Protein 8J09 (pdb70)

Secondary structure (DSSP, 8-state):
---HHHHHHHHHHHHHH-SSS-HHHIIIIIHHHHHHHHHHHH-SSS-HHHHHHHHHTTPPPHHHHHHHHGGGGGGSPPSSHHHHHHHHHHHIIIIISSSS--THHHHHHHHHHHHHHHHHHHHHHHHHHHHTT-GGGGSSHHHHTHHHHHHHHHHHHHHT-----HHHHHHHHHHHHHHHHHHHHHT-----SHHHHHHHHTS-TTSTTSHHHHIIIIIHHHHTTTSHHHHHHHHHHHH--/-EE-GGGHHHHHHHHHHHHTSSSS--EEEEEETT-HHHHHHHHHHHHHHHHTT----EEEE-SHHHHHHHHHT--TT--EEEEESSSTTS-HHHHTT--TTTT----S---S-EEEEE--EESPPHHHHHS-SSEEEE--SHHHHH-HHHHHHHT---------THHHHHHHHHTSPPEE-S-HHHHHHHHHHHTT---HHHHHHHHHHHHTTTTTBHHHHHHHHHHHHHHHHH------TT-EEEEEEE--SSSSGGGSBHHHHHHT-HHHHHHH-TTSSHHHHHHHHHHHHTT--HHHHTSBTTTS-HHHHHHHHHHHHHHTGGGT-GGG--EEEEEEETTS--EEHHHHHHHHHHHHHH-----TTHHHHHHHHHHHHHHHHHHTTSTT-HHHHHHHHHHHHHHHHHHHHHHHHHHHTT--EE-SS-EEEEE---SSS-SS-SHHHHHHHHHHHHHH---TTTTTTS-EEEEEEETTTTEEEEEEE---B-TTS--SS----S---HHHHHHHHHTTS-EEEE---TT---EEEEGGGHHHHHHHHTTTT--

B-factor: mean 55.07, std 18.94, range [18.45, 137.25]

Organism: Saccharomyces cerevisiae (strain ATCC 204508 / S288c) (NCBI:txid559292)

Nearest PDB structures (foldseek):
  8j09-assembly1_A  TM=1.004E+00  e=6.142E-32  Saccharomyces cerevisiae S288C
  3wi3-assembly1_A  TM=9.826E-01  e=5.678E-25  Saccharomyces cerevisiae S288C
  3wi3-assembly2_B  TM=9.799E-01  e=1.754E-23  Saccharomyces cerevisiae S288C
  3wi3-assembly3_C  TM=9.870E-01  e=1.780E-22  Saccharomyces cerevisiae S288C
  8j09-assembly1_B  TM=1.002E+00  e=3.483E-104  Saccharomyces cerevisiae S288C

Foldseek 3Di:
DPDLLVQLVLLLLCQLLVLPDFCQCCQVPVLVVSLVVLCVVPHVPPSLVVSLVSLVVVQAFPVRLCVCLPPLCVLPADDDPSNRVSSVVSCCVQVNPQPPDDPCSSVLLSLLSSLSVLLVNLVSLLVSCLSVVVLVCLQPVVVVCVVVVVVVVVVVVVVVDPCPCSVVRSVVSLVVNVVSQVVLVVVPPVVPSVSVVSSVLCPPLVHCNHLNNVLVPRCCVRRCVRRVSVSVSSCCSNVDD/DEDELVCPLVVVVVCVVLQPPDLDGQAEEEFQQAALLSLLLVVLVVVVCVVPVRDYYYHYAFALVRVLVVLVPDDLSHQEYEYGADDQLDQCCVSNVHDQVVQQPPPDGGGSHAYEYLHQKDDGDCCLVPNDDRRYYYDPCCCVPPCPLLNVLVVVPDDDPDDDVSVVVVVVRSLAFMDGQEGSLCSSVSNCVVVVNDDPLSLLSSQLRLLSCQAFPVVRSVVCVVVSVVVLVVPDPPADLQDKHKDKFWDFQFQPCLQFFQLNSQLLRLLLLQLQVNLDPNSVVVVCVLCVVLVHHPVLRRDGNVPRDVVCVVCVQVSCVPRVVVSPRVRRGDIFMWIDRGPDDIDTSNLQNQLLNLLQQPVPVVLPCVVVVVVVSNNVSSVLSSVCSDPVPVVSSVVSSVSSVVLSVLLSVQLSVQVVVVQWDADDAAIEHEAEQRPTDHLCPRVVSVQVSQLSNLRNDHQDQVGSLHKYWYWGADVVVQKIKIWIGGRGDHNSDDDPPDDRPPSSLLLVLLQVLVVVFPFSAARRRHSRIITMGHNVRVVVSVVSSSCGPPD

Structure (mmCIF, N/CA/C/O backbone):
data_8J09
#
_entry.id   8J09
#
_cell.length_a   70.771
_cell.length_b   107.569
_cell.length_c   128.283
_cell.angle_alpha   90.000
_cell.angle_beta   90.000
_cell.angle_gamma   90.000
#
_symmetry.space_group_name_H-M   'P 21 21 21'
#
loop_
_entity.id
_entity.type
_entity.pdbx_description
1 polymer 'DNA replication regulator SLD3'
2 polymer 'Cell division control protein 45'
3 water water
#
loop_
_atom_site.group_PDB
_atom_site.id
_atom_site.type_symbol
_atom_site.label_atom_id
_atom_site.label_alt_id
_atom_site.label_comp_id
_atom_site.label_asym_id
_atom_site.label_entity_id
_atom_site.label_seq_id
_atom_site.pdbx_PDB_ins_code
_atom_site.Cartn_x
_atom_site.Cartn_y
_atom_site.Cartn_z
_atom_site.occupancy
_atom_site.B_iso_or_equiv
_atom_site.auth_seq_id
_atom_site.auth_comp_id
_atom_site.auth_asym_id
_atom_site.auth_atom_id
_atom_site.pdbx_PDB_model_num
ATOM 1 N N . TYR A 1 1 ? -14.52745 48.05325 52.78144 1.000 99.41861 154 TYR A N 1
ATOM 2 C CA . TYR A 1 1 ? -15.16912 46.76572 53.02252 1.000 105.79490 154 TYR A CA 1
ATOM 3 C C . TYR A 1 1 ? -14.58125 46.08032 54.25167 1.000 112.70828 154 TYR A C 1
ATOM 4 O O . TYR A 1 1 ? -15.21744 45.21676 54.85680 1.000 109.98290 154 TYR A O 1
ATOM 13 N N . SER A 1 2 ? -13.35837 46.47169 54.61021 1.000 112.52685 155 SER A N 1
ATOM 14 C CA . SER A 1 2 ? -12.66924 45.91292 55.76745 1.000 111.39205 155 SER A CA 1
ATOM 15 C C . SER A 1 2 ? -13.45264 46.18235 57.04522 1.000 107.85193 155 SER A C 1
ATOM 16 O O . SER A 1 2 ? -14.16857 45.30830 57.54635 1.000 96.98463 155 SER A O 1
ATOM 19 N N . ASP A 1 3 ? -13.31373 47.39432 57.57241 1.000 103.37911 156 ASP A N 1
ATOM 20 C CA . ASP A 1 3 ? -14.03242 47.88197 58.73562 1.000 91.13346 156 ASP A CA 1
ATOM 21 C C . ASP A 1 3 ? -14.98796 48.97740 58.29462 1.000 89.13000 156 ASP A C 1
ATOM 22 O O . ASP A 1 3 ? -14.56434 49.90053 57.58494 1.000 90.24938 156 ASP A O 1
ATOM 27 N N . PRO A 1 4 ? -16.27372 48.90012 58.65748 1.000 87.03446 157 PRO A N 1
ATOM 28 C CA . PRO A 1 4 ? -17.20395 49.99263 58.32085 1.000 84.84500 157 PRO A CA 1
ATOM 29 C C . PRO A 1 4 ? -16.68590 51.36490 58.70686 1.000 82.10815 157 PRO A C 1
ATOM 30 O O . PRO A 1 4 ? -17.03044 52.35687 58.05131 1.000 75.79379 157 PRO A O 1
ATOM 34 N N . LYS A 1 5 ? -15.87187 51.45112 59.76212 1.000 79.80542 158 LYS A N 1
ATOM 35 C CA . LYS A 1 5 ? -15.19468 52.70315 60.07820 1.000 76.70827 158 LYS A CA 1
ATOM 36 C C . LYS A 1 5 ? -14.32782 53.15404 58.90999 1.000 65.42531 158 LYS A C 1
ATOM 37 O O . LYS A 1 5 ? -14.43487 54.29330 58.44295 1.000 71.67286 158 LYS A O 1
ATOM 43 N N . GLU A 1 6 ? -13.45375 52.27090 58.42785 1.000 70.62973 159 GLU A N 1
ATOM 44 C CA . GLU A 1 6 ? -12.58493 52.61778 57.31245 1.000 77.95413 159 GLU A CA 1
ATOM 45 C C . GLU A 1 6 ? -13.29924 52.53011 55.97087 1.000 68.36481 159 GLU A C 1
ATOM 46 O O . GLU A 1 6 ? -12.79420 53.06713 54.97851 1.000 66.08386 159 GLU A O 1
ATOM 52 N N . TYR A 1 7 ? -14.46024 51.87338 55.91987 1.000 60.58560 160 TYR A N 1
ATOM 53 C CA . TYR A 1 7 ? -15.25748 51.87674 54.69826 1.000 65.28096 160 TYR A CA 1
ATOM 54 C C . TYR A 1 7 ? -15.84996 53.25587 54.44057 1.000 61.19705 160 TYR A C 1
ATOM 55 O O . TYR A 1 7 ? -15.72131 53.80330 53.33891 1.000 53.67738 160 TYR A O 1
ATOM 64 N N . ILE A 1 8 ? -16.51131 53.83157 55.44821 1.000 59.30045 161 ILE A N 1
ATOM 65 C CA . ILE A 1 8 ? -17.10071 55.15535 55.27999 1.000 58.89050 161 ILE A CA 1
ATOM 66 C C . ILE A 1 8 ? -16.01164 56.21195 55.14560 1.000 55.12205 161 ILE A C 1
ATOM 67 O O . ILE A 1 8 ? -16.21411 57.24098 54.48928 1.000 49.19703 161 ILE A O 1
ATOM 72 N N . GLU A 1 9 ? -14.84070 55.97974 55.74573 1.000 49.20368 162 GLU A N 1
ATOM 73 C CA . GLU A 1 9 ? -13.70314 56.85787 55.49101 1.000 52.87942 162 GLU A CA 1
ATOM 74 C C . GLU A 1 9 ? -13.27744 56.78013 54.03234 1.000 51.90875 162 GLU A C 1
ATOM 75 O O . GLU A 1 9 ? -12.97407 57.80384 53.40914 1.000 48.76368 162 GLU A O 1
ATOM 81 N N . SER A 1 10 ? -13.25955 55.57248 53.46743 1.000 53.53698 163 SER A N 1
ATOM 82 C CA . SER A 1 10 ? -12.96940 55.43483 52.04670 1.000 52.96729 163 SER A CA 1
ATOM 83 C C . SER A 1 10 ? -14.03095 56.12719 51.19901 1.000 50.77948 163 SER A C 1
ATOM 84 O O . SER A 1 10 ? -13.70690 56.80111 50.21494 1.000 43.46431 163 SER A O 1
ATOM 87 N N . LYS A 1 11 ? -15.30508 55.99203 51.57545 1.000 55.71050 164 LYS A N 1
ATOM 88 C CA . LYS A 1 11 ? -16.38101 56.50728 50.73454 1.000 56.62469 164 LYS A CA 1
ATOM 89 C C . LYS A 1 11 ? -16.61342 58.00016 50.92632 1.000 46.90467 164 LYS A C 1
ATOM 90 O O . LYS A 1 11 ? -17.07428 58.66862 49.99499 1.000 45.48341 164 LYS A O 1
ATOM 96 N N . TYR A 1 12 ? -16.31232 58.54009 52.10929 1.000 45.00491 165 TYR A N 1
ATOM 97 C CA . TYR A 1 12 ? -16.42657 59.98174 52.30894 1.000 41.55018 165 TYR A CA 1
ATOM 98 C C . TYR A 1 12 ? -15.40617 60.72561 51.45688 1.000 44.77395 165 TYR A C 1
ATOM 99 O O . TYR A 1 12 ? -15.76110 61.59607 50.65284 1.000 41.93636 165 TYR A O 1
ATOM 108 N N . TYR A 1 13 ? -14.12427 60.39301 51.62233 1.000 46.17958 166 TYR A N 1
ATOM 109 C CA . TYR A 1 13 ? -13.08070 61.07435 50.86882 1.000 39.77180 166 TYR A CA 1
ATOM 110 C C . TYR A 1 13 ? -13.13158 60.74066 49.38584 1.000 43.25234 166 TYR A C 1
ATOM 111 O O . TYR A 1 13 ? -12.62845 61.52183 48.57149 1.000 42.72655 166 TYR A O 1
ATOM 120 N N . ASP A 1 14 ? -13.73182 59.60712 49.01728 1.000 47.11935 167 ASP A N 1
ATOM 121 C CA . ASP A 1 14 ? -14.04303 59.36924 47.61287 1.000 50.55193 167 ASP A CA 1
ATOM 122 C C . ASP A 1 14 ? -15.08581 60.36105 47.11563 1.000 45.95319 167 ASP A C 1
ATOM 123 O O . ASP A 1 14 ? -14.96386 60.89851 46.00957 1.000 47.44206 167 ASP A O 1
ATOM 128 N N . ALA A 1 15 ? -16.11550 60.62183 47.92449 1.000 45.66924 168 ALA A N 1
ATOM 129 C CA . ALA A 1 15 ? -17.13537 61.58762 47.53427 1.000 42.31786 168 ALA A CA 1
ATOM 130 C C . ALA A 1 15 ? -16.58966 63.00870 47.52302 1.000 50.34327 168 ALA A C 1
ATOM 131 O O . ALA A 1 15 ? -17.05026 63.84213 46.73420 1.000 43.58948 168 ALA A O 1
ATOM 133 N N . LEU A 1 16 ? -15.61146 63.30383 48.38048 1.000 43.37292 169 LEU A N 1
ATOM 134 C CA . LEU A 1 16 ? -15.08200 64.66103 48.45546 1.000 40.29707 169 LEU A CA 1
ATOM 135 C C . LEU A 1 16 ? -14.16577 64.96511 47.27582 1.000 43.50859 169 LEU A C 1
ATOM 136 O O . LEU A 1 16 ? -14.32342 65.99067 46.60354 1.000 36.12700 169 LEU A O 1
ATOM 141 N N . PHE A 1 17 ? -13.20699 64.08035 47.00170 1.000 48.59336 170 PHE A N 1
ATOM 142 C CA . PHE A 1 17 ? -12.14948 64.39055 46.04738 1.000 49.75407 170 PHE A CA 1
ATOM 143 C C . PHE A 1 17 ? -12.50173 64.03171 44.60951 1.000 51.83243 170 PHE A C 1
ATOM 144 O O . PHE A 1 17 ? -11.99071 64.67205 43.68233 1.000 48.28323 170 PHE A O 1
ATOM 152 N N . SER A 1 18 ? -13.35283 63.02985 44.39221 1.000 48.15246 171 SER A N 1
ATOM 153 C CA . SER A 1 18 ? -13.80744 62.69555 43.04152 1.000 53.34395 171 SER A CA 1
ATOM 154 C C . SER A 1 18 ? -14.86602 63.71510 42.64016 1.000 54.00021 171 SER A C 1
ATOM 155 O O . SER A 1 18 ? -16.05371 63.56674 42.93385 1.000 57.08644 171 SER A O 1
ATOM 158 N N . ILE A 1 19 ? -14.42039 64.76687 41.94898 1.000 56.90859 172 ILE A N 1
ATOM 159 C CA . ILE A 1 19 ? -15.29185 65.90225 41.66107 1.000 59.51502 172 ILE A CA 1
ATOM 160 C C . ILE A 1 19 ? -16.36656 65.53339 40.64667 1.000 55.66689 172 ILE A C 1
ATOM 161 O O . ILE A 1 19 ? -17.47941 66.07227 40.68836 1.000 56.77442 172 ILE A O 1
ATOM 166 N N . HIS A 1 20 ? -16.06478 64.61400 39.72861 1.000 64.13523 173 HIS A N 1
ATOM 167 C CA . HIS A 1 20 ? -17.01616 64.28132 38.67262 1.000 69.25523 173 HIS A CA 1
ATOM 168 C C . HIS A 1 20 ? -18.21721 63.51641 39.21878 1.000 61.26632 173 HIS A C 1
ATOM 169 O O . HIS A 1 20 ? -19.35314 63.74684 38.78714 1.000 65.17984 173 HIS A O 1
ATOM 176 N N . THR A 1 21 ? -17.99020 62.60979 40.16526 1.000 59.80952 174 THR A N 1
ATOM 177 C CA . THR A 1 21 ? -19.07652 61.79028 40.68331 1.000 64.77236 174 THR A CA 1
ATOM 178 C C . THR A 1 21 ? -20.06066 62.64991 41.47491 1.000 61.13786 174 THR A C 1
ATOM 179 O O . THR A 1 21 ? -19.64626 63.50454 42.26471 1.000 59.86028 174 THR A O 1
ATOM 183 N N . PRO A 1 22 ? -21.36204 62.44670 41.29079 1.000 58.96943 175 PRO A N 1
ATOM 184 C CA . PRO A 1 22 ? -22.34677 63.26012 42.00695 1.000 56.30994 175 PRO A CA 1
ATOM 185 C C . PRO A 1 22 ? -22.47768 62.84362 43.46236 1.000 54.35266 175 PRO A C 1
ATOM 186 O O . PRO A 1 22 ? -22.29704 61.67890 43.82556 1.000 51.39537 175 PRO A O 1
ATOM 190 N N . LEU A 1 23 ? -22.80131 63.82927 44.30263 1.000 53.21716 176 LEU A N 1
ATOM 191 C CA . LEU A 1 23 ? -23.00389 63.56178 45.72093 1.000 46.87623 176 LEU A CA 1
ATOM 192 C C . LEU A 1 23 ? -24.23055 62.69718 45.97441 1.000 52.42372 176 LEU A C 1
ATOM 193 O O . LEU A 1 23 ? -24.35534 62.12589 47.06327 1.000 51.98054 176 LEU A O 1
ATOM 198 N N . ALA A 1 24 ? -25.13726 62.59251 44.99840 1.000 50.12337 177 ALA A N 1
ATOM 199 C CA . ALA A 1 24 ? -26.26868 61.68268 45.13574 1.000 48.37833 177 ALA A CA 1
ATOM 200 C C . ALA A 1 24 ? -25.80608 60.23939 45.27378 1.000 59.88977 177 ALA A C 1
ATOM 201 O O . ALA A 1 24 ? -26.48333 59.42997 45.91753 1.000 58.62330 177 ALA A O 1
ATOM 203 N N . TYR A 1 25 ? -24.65762 59.90085 44.68065 1.000 64.21398 178 TYR A N 1
ATOM 204 C CA . TYR A 1 25 ? -24.10713 58.55874 44.83681 1.000 58.93051 178 TYR A CA 1
ATOM 205 C C . TYR A 1 25 ? -23.75719 58.27459 46.29155 1.000 58.23515 178 TYR A C 1
ATOM 206 O O . TYR A 1 25 ? -23.96648 57.15897 46.78261 1.000 59.70609 178 TYR A O 1
ATOM 215 N N . PHE A 1 26 ? -23.22119 59.27261 46.99729 1.000 53.76624 179 PHE A N 1
ATOM 216 C CA . PHE A 1 26 ? -22.87394 59.07895 48.40106 1.000 53.95618 179 PHE A CA 1
ATOM 217 C C . PHE A 1 26 ? -24.11830 58.85593 49.25062 1.000 52.35743 179 PHE A C 1
ATOM 218 O O . PHE A 1 26 ? -24.08853 58.08862 50.21954 1.000 52.32638 179 PHE A O 1
ATOM 226 N N . VAL A 1 27 ? -25.22277 59.51321 48.90077 1.000 49.66993 180 VAL A N 1
ATOM 227 C CA . VAL A 1 27 ? -26.45430 59.36232 49.66676 1.000 45.50833 180 VAL A CA 1
ATOM 228 C C . VAL A 1 27 ? -27.17148 58.07369 49.28816 1.000 51.24336 180 VAL A C 1
ATOM 229 O O . VAL A 1 27 ? -27.61178 57.31159 50.15641 1.000 53.72271 180 VAL A O 1
ATOM 233 N N . LYS A 1 28 ? -27.29119 57.80609 47.98556 1.000 59.75973 181 LYS A N 1
ATOM 234 C CA . LYS A 1 28 ? -28.13715 56.70778 47.53063 1.000 64.22422 181 LYS A CA 1
ATOM 235 C C . LYS A 1 28 ? -27.49671 55.34459 47.76752 1.000 58.67931 181 LYS A C 1
ATOM 236 O O . LYS A 1 28 ? -28.21351 54.34960 47.91989 1.000 53.99363 181 LYS A O 1
ATOM 242 N N . SER A 1 29 ? -26.16606 55.27027 47.81128 1.000 60.03159 182 SER A N 1
ATOM 243 C CA . SER A 1 29 ? -25.50047 53.97316 47.86065 1.000 56.79796 182 SER A CA 1
ATOM 244 C C . SER A 1 29 ? -24.54066 53.85577 49.03770 1.000 59.07842 182 SER A C 1
ATOM 245 O O . SER A 1 29 ? -24.54695 52.84505 49.74803 1.000 57.69462 182 SER A O 1
ATOM 248 N N . ASN A 1 30 ? -23.70642 54.87587 49.24808 1.000 57.17643 183 ASN A N 1
ATOM 249 C CA . ASN A 1 30 ? -22.69373 54.79468 50.29630 1.000 53.35771 183 ASN A CA 1
ATOM 250 C C . ASN A 1 30 ? -23.33145 54.78827 51.67989 1.000 48.45791 183 ASN A C 1
ATOM 251 O O . ASN A 1 30 ? -23.07787 53.88614 52.48677 1.000 48.33368 183 ASN A O 1
ATOM 256 N N . LEU A 1 31 ? -24.16759 55.78766 51.97182 1.000 56.07557 184 LEU A N 1
ATOM 257 C CA . LEU A 1 31 ? -24.78524 55.86818 53.29141 1.000 58.75096 184 LEU A CA 1
ATOM 258 C C . LEU A 1 31 ? -25.79053 54.74623 53.51446 1.000 55.34603 184 LEU A C 1
ATOM 259 O O . LEU A 1 31 ? -26.00983 54.33163 54.65878 1.000 44.76143 184 LEU A O 1
ATOM 264 N N . VAL A 1 32 ? -26.40726 54.24462 52.44277 1.000 61.82750 185 VAL A N 1
ATOM 265 C CA . VAL A 1 32 ? -27.35858 53.14694 52.58139 1.000 59.55767 185 VAL A CA 1
ATOM 266 C C . VAL A 1 32 ? -26.63311 51.85293 52.92720 1.000 56.57994 185 VAL A C 1
ATOM 267 O O . VAL A 1 32 ? -27.07270 51.09275 53.79897 1.000 47.59844 185 VAL A O 1
ATOM 271 N N . ARG A 1 33 ? -25.51055 51.58286 52.25476 1.000 60.94810 186 ARG A N 1
ATOM 272 C CA . ARG A 1 33 ? -24.73276 50.38712 52.56375 1.000 56.89897 186 ARG A CA 1
ATOM 273 C C . ARG A 1 33 ? -24.19183 50.43646 53.98701 1.000 60.51189 186 ARG A C 1
ATOM 274 O O . ARG A 1 33 ? -24.10040 49.40349 54.66096 1.000 68.24784 186 ARG A O 1
ATOM 282 N N . LEU A 1 34 ? -23.82937 51.63037 54.46277 1.000 52.41755 187 LEU A N 1
ATOM 283 C CA . LEU A 1 34 ? -23.37498 51.76637 55.84244 1.000 55.23622 187 LEU A CA 1
ATOM 284 C C . LEU A 1 34 ? -24.51357 51.51529 56.82358 1.000 64.00849 187 LEU A C 1
ATOM 285 O O . LEU A 1 34 ? -24.32401 50.84151 57.84318 1.000 57.65895 187 LEU A O 1
ATOM 290 N N . LYS A 1 35 ? -25.70434 52.04833 56.53341 1.000 64.32993 188 LYS A N 1
ATOM 291 C CA . LYS A 1 35 ? -26.85688 51.78546 57.38864 1.000 57.63087 188 LYS A CA 1
ATOM 292 C C . LYS A 1 35 ? -27.25253 50.31495 57.35494 1.000 68.99669 188 LYS A C 1
ATOM 293 O O . LYS A 1 35 ? -27.69289 49.76957 58.37364 1.000 70.55644 188 LYS A O 1
ATOM 299 N N . ASN A 1 36 ? -27.10788 49.66048 56.19918 1.000 69.84066 189 ASN A N 1
ATOM 300 C CA . ASN A 1 36 ? -27.33639 48.22150 56.13236 1.000 71.03053 189 ASN A CA 1
ATOM 301 C C . ASN A 1 36 ? -26.30383 47.46149 56.94783 1.000 72.59354 189 ASN A C 1
ATOM 302 O O . ASN A 1 36 ? -26.59901 46.38416 57.47689 1.000 82.86879 189 ASN A O 1
ATOM 307 N N . THR A 1 37 ? -25.09647 48.01247 57.06341 1.000 68.81339 190 THR A N 1
ATOM 308 C CA . THR A 1 37 ? -24.00213 47.32019 57.73117 1.000 78.11310 190 THR A CA 1
ATOM 309 C C . THR A 1 37 ? -24.15379 47.36069 59.24708 1.000 78.72150 190 THR A C 1
ATOM 310 O O . THR A 1 37 ? -24.05648 46.32281 59.91126 1.000 80.98498 190 THR A O 1
ATOM 314 N N . CYS A 1 38 ? -24.38963 48.55043 59.81235 1.000 85.61220 191 CYS A N 1
ATOM 315 C CA . CYS A 1 38 ? -24.65348 48.64825 61.24562 1.000 90.21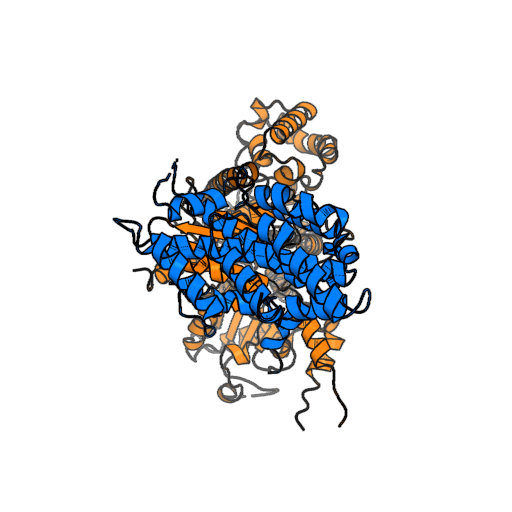467 191 CYS A CA 1
ATOM 316 C C . CYS A 1 38 ? -25.89483 47.85832 61.63409 1.000 88.38826 191 CYS A C 1
ATOM 317 O O . CYS A 1 38 ? -26.02310 47.42228 62.78401 1.000 85.19316 191 CYS A O 1
ATOM 320 N N . ARG A 1 39 ? -26.81528 47.66968 60.68809 1.000 86.76762 192 ARG A N 1
ATOM 321 C CA . ARG A 1 39 ? -27.99120 46.84287 60.92947 1.000 86.96659 192 ARG A CA 1
ATOM 322 C C . ARG A 1 39 ? -27.59627 45.41227 61.27571 1.000 92.07412 192 ARG A C 1
ATOM 323 O O . ARG A 1 39 ? -28.10268 44.82968 62.24204 1.000 92.76300 192 ARG A O 1
ATOM 331 N N . THR A 1 40 ? -26.68980 44.82836 60.48944 1.000 88.61579 193 THR A N 1
ATOM 332 C CA . THR A 1 40 ? -26.28071 43.44703 60.72127 1.000 86.21407 193 THR A CA 1
ATOM 333 C C . THR A 1 40 ? -25.53022 43.30649 62.04038 1.000 89.94925 193 THR A C 1
ATOM 334 O O . THR A 1 40 ? -25.85522 42.44244 62.86309 1.000 89.74360 193 THR A O 1
ATOM 338 N N . LYS A 1 41 ? -24.52782 44.15758 62.26387 1.000 86.65921 194 LYS A N 1
ATOM 339 C CA . LYS A 1 41 ? -23.63962 44.00588 63.40946 1.000 89.95199 194 LYS A CA 1
ATOM 340 C C . LYS A 1 41 ? -24.27670 44.40516 64.73148 1.000 88.44488 194 LYS A C 1
ATOM 341 O O . LYS A 1 41 ? -23.71490 44.08333 65.78395 1.000 98.63381 194 LYS A O 1
ATOM 347 N N . TYR A 1 42 ? -25.41946 45.09319 64.71437 1.000 82.18182 195 TYR A N 1
ATOM 348 C CA . TYR A 1 42 ? -26.02718 45.58280 65.94515 1.000 84.50424 195 TYR A CA 1
ATOM 349 C C . TYR A 1 42 ? -27.49984 45.20919 66.07267 1.000 89.64527 195 TYR A C 1
ATOM 350 O O . TYR A 1 42 ? -28.15127 45.63528 67.03426 1.000 92.18759 195 TYR A O 1
ATOM 359 N N . GLY A 1 43 ? -28.04080 44.43035 65.14000 1.000 91.90322 196 GLY A N 1
ATOM 360 C CA . GLY A 1 43 ? -29.42452 44.01355 65.19788 1.000 101.23657 196 GLY A CA 1
ATOM 361 C C . GLY A 1 43 ? -30.36413 44.98280 64.50231 1.000 97.90142 196 GLY A C 1
ATOM 362 O O . GLY A 1 43 ? -29.98167 46.05727 64.03228 1.000 97.65842 196 GLY A O 1
ATOM 363 N N . SER A 1 44 ? -31.63725 44.58061 64.44613 1.000 101.69186 197 SER A N 1
ATOM 364 C CA . SER A 1 44 ? -32.64439 45.38849 63.76482 1.000 102.46127 197 SER A CA 1
ATOM 365 C C . SER A 1 44 ? -32.91322 46.69708 64.49602 1.000 105.92780 197 SER A C 1
ATOM 366 O O . SER A 1 44 ? -33.33088 47.67849 63.87172 1.000 103.19611 197 SER A O 1
ATOM 369 N N . ASP A 1 45 ? -32.70216 46.72690 65.80697 1.000 103.19678 198 ASP A N 1
ATOM 370 C CA . ASP A 1 45 ? -32.81949 47.93594 66.60520 1.000 101.05651 198 ASP A CA 1
ATOM 371 C C . ASP A 1 45 ? -31.50034 48.18497 67.32266 1.000 104.92686 198 ASP A C 1
ATOM 372 O O . ASP A 1 45 ? -30.62043 47.32094 67.36963 1.000 103.99909 198 ASP A O 1
ATOM 377 N N . SER A 1 46 ? -31.37224 49.38863 67.88286 1.000 105.30070 199 SER A N 1
ATOM 378 C CA . SER A 1 46 ? -30.14134 49.82983 68.54136 1.000 101.29870 199 SER A CA 1
ATOM 379 C C . SER A 1 46 ? -28.94261 49.76413 67.59705 1.000 101.67606 199 SER A C 1
ATOM 380 O O . SER A 1 46 ? -27.81253 49.51176 68.02205 1.000 99.46937 199 SER A O 1
ATOM 383 N N . TYR A 1 47 ? -29.18942 49.96889 66.30111 1.000 95.94920 200 TYR A N 1
ATOM 384 C CA . TYR A 1 47 ? -28.12957 50.16872 65.32528 1.000 79.12747 200 TYR A CA 1
ATOM 385 C C . TYR A 1 47 ? -28.02951 51.60956 64.85461 1.000 77.55304 200 TYR A C 1
ATOM 386 O O . TYR A 1 47 ? -26.96808 52.01099 64.36737 1.000 76.69665 200 TYR A O 1
ATOM 395 N N . LYS A 1 48 ? -29.10827 52.38846 64.98080 1.000 76.44746 201 LYS A N 1
ATOM 396 C CA . LYS A 1 48 ? -29.01999 53.82403 64.74173 1.000 75.24728 201 LYS A CA 1
ATOM 397 C C . LYS A 1 48 ? -28.05579 54.48339 65.71596 1.000 70.64256 201 LYS A C 1
ATOM 398 O O . LYS A 1 48 ? -27.40975 55.48016 65.37228 1.000 68.80841 201 LYS A O 1
ATOM 404 N N . ILE A 1 49 ? -27.94918 53.94367 66.93415 1.000 71.13033 202 ILE A N 1
ATOM 405 C CA . ILE A 1 49 ? -26.98719 54.46193 67.90127 1.000 70.57089 202 ILE A CA 1
ATOM 406 C C . ILE A 1 49 ? -25.56629 54.29752 67.38069 1.000 65.67965 202 ILE A C 1
ATOM 407 O O . ILE A 1 49 ? -24.69935 55.13970 67.64293 1.000 62.82841 202 ILE A O 1
ATOM 412 N N . ALA A 1 50 ? -25.30751 53.23195 66.62090 1.000 59.11589 203 ALA A N 1
ATOM 413 C CA . ALA A 1 50 ? -23.99419 53.00645 66.03255 1.000 67.03328 203 ALA A CA 1
ATOM 414 C C . ALA A 1 50 ? -23.85363 53.64453 64.65970 1.000 64.52116 203 ALA A C 1
ATOM 415 O O . ALA A 1 50 ? -22.75027 54.06194 64.28891 1.000 70.10557 203 ALA A O 1
ATOM 417 N N . TYR A 1 51 ? -24.94709 53.72649 63.89798 1.000 61.59161 204 TYR A N 1
ATOM 418 C CA . TYR A 1 51 ? -24.89309 54.37264 62.59153 1.000 57.84244 204 TYR A CA 1
ATOM 419 C C . TYR A 1 51 ? -24.66262 55.87207 62.72966 1.000 59.64063 204 TYR A C 1
ATOM 420 O O . TYR A 1 51 ? -23.87906 56.45709 61.97308 1.000 56.58606 204 TYR A O 1
ATOM 429 N N . GLN A 1 52 ? -25.33044 56.51162 63.69307 1.000 53.32444 205 GLN A N 1
ATOM 430 C CA . GLN A 1 52 ? -25.09488 57.93319 63.92185 1.000 63.72785 205 GLN A CA 1
ATOM 431 C C . GLN A 1 52 ? -23.74321 58.16658 64.58236 1.000 63.72167 205 GLN A C 1
ATOM 432 O O . GLN A 1 52 ? -23.06212 59.15361 64.28059 1.000 66.11872 205 GLN A O 1
ATOM 438 N N . ALA A 1 53 ? -23.33858 57.27074 65.48739 1.000 60.45173 206 ALA A N 1
ATOM 439 C CA . ALA A 1 53 ? -22.04820 57.42677 66.14838 1.000 60.41473 206 ALA A CA 1
ATOM 440 C C . ALA A 1 53 ? -20.90549 57.43534 65.14484 1.000 56.70379 206 ALA A C 1
ATOM 441 O O . ALA A 1 53 ? -19.88851 58.09530 65.37406 1.000 54.30409 206 ALA A O 1
ATOM 443 N N . MET A 1 54 ? -21.06025 56.72968 64.02271 1.000 52.73474 207 MET A N 1
ATOM 444 C CA . MET A 1 54 ? -20.01086 56.70348 63.01082 1.000 59.93641 207 MET A CA 1
ATOM 445 C C . MET A 1 54 ? -20.06629 57.93245 62.11381 1.000 50.86579 207 MET A C 1
ATOM 446 O O . MET A 1 54 ? -19.02170 58.48820 61.75648 1.000 52.35833 207 MET A O 1
ATOM 451 N N . LEU A 1 55 ? -21.27249 58.36256 61.73333 1.000 60.90517 208 LEU A N 1
ATOM 452 C CA . LEU A 1 55 ? -21.40776 59.60128 60.97354 1.000 63.67804 208 LEU A CA 1
ATOM 453 C C . LEU A 1 55 ? -20.93097 60.79264 61.78944 1.000 47.27944 208 LEU A C 1
ATOM 454 O O . LEU A 1 55 ? -20.31569 61.72054 61.25115 1.000 40.46440 208 LEU A O 1
ATOM 459 N N . GLN A 1 56 ? -21.21217 60.78055 63.09452 1.000 54.33349 209 GLN A N 1
ATOM 460 C CA . GLN A 1 56 ? -20.76624 61.85216 63.97641 1.000 49.51222 209 GLN A CA 1
ATOM 461 C C . GLN A 1 56 ? -19.25330 62.02937 63.93095 1.000 57.08352 209 GLN A C 1
ATOM 462 O O . GLN A 1 56 ? -18.75594 63.15455 64.04287 1.000 54.08431 209 GLN A O 1
ATOM 468 N N . LYS A 1 57 ? -18.50478 60.94041 63.75135 1.000 54.61053 210 LYS A N 1
ATOM 469 C CA . LYS A 1 57 ? -17.05036 61.02603 63.70101 1.000 51.70758 210 LYS A CA 1
ATOM 470 C C . LYS A 1 57 ? -16.53056 61.64308 62.40847 1.000 47.88745 210 LYS A C 1
ATOM 471 O O . LYS A 1 57 ? -15.34243 61.97867 62.33697 1.000 50.38765 210 LYS A O 1
ATOM 477 N N . PHE A 1 58 ? -17.37300 61.78672 61.38697 1.000 39.99682 211 PHE A N 1
ATOM 478 C CA . PHE A 1 58 ? -16.99268 62.49609 60.17499 1.000 39.83851 211 PHE A CA 1
ATOM 479 C C . PHE A 1 58 ? -17.63393 63.86909 60.08346 1.000 47.74079 211 PHE A C 1
ATOM 480 O O . PHE A 1 58 ? -17.28876 64.64005 59.18151 1.000 40.19257 211 PHE A O 1
ATOM 488 N N . LEU A 1 59 ? -18.54655 64.18703 60.99699 1.000 39.47978 212 LEU A N 1
ATOM 489 C CA . LEU A 1 59 ? -19.14467 65.51076 61.04439 1.000 40.51245 212 LEU A CA 1
ATOM 490 C C . LEU A 1 59 ? -18.10705 66.53459 61.48466 1.000 40.86735 212 LEU A C 1
ATOM 491 O O . LEU A 1 59 ? -17.42813 66.35075 62.49996 1.000 40.85205 212 LEU A O 1
ATOM 496 N N . LEU A 1 60 ? -17.97880 67.60906 60.71400 1.000 38.37211 213 LEU A N 1
ATOM 497 C CA . LEU A 1 60 ? -17.03186 68.67556 61.00515 1.000 31.62495 213 LEU A CA 1
ATOM 498 C C . LEU A 1 60 ? -17.77006 69.85548 61.61851 1.000 33.39209 213 LEU A C 1
ATOM 499 O O . LEU A 1 60 ? -18.78422 70.30847 61.07664 1.000 40.29319 213 LEU A O 1
ATOM 504 N N . SER A 1 61 ? -17.26897 70.34178 62.74930 1.000 35.78640 214 SER A N 1
ATOM 505 C CA . SER A 1 61 ? -17.76774 71.59544 63.28519 1.000 32.50517 214 SER A CA 1
ATOM 506 C C . SER A 1 61 ? -17.37477 72.73954 62.35679 1.000 34.78820 214 SER A C 1
ATOM 507 O O . SER A 1 61 ? -16.40135 72.65417 61.60243 1.000 38.28031 214 SER A O 1
ATOM 510 N N . ILE A 1 62 ? -18.15369 73.82257 62.41126 1.000 34.52285 215 ILE A N 1
ATOM 511 C CA . ILE A 1 62 ? -17.89548 74.95095 61.52120 1.000 29.80278 215 ILE A CA 1
ATOM 512 C C . ILE A 1 62 ? -16.51918 75.54643 61.79024 1.000 35.09379 215 ILE A C 1
ATOM 513 O O . ILE A 1 62 ? -15.87519 76.07942 60.87775 1.000 28.00528 215 ILE A O 1
ATOM 518 N N . VAL A 1 63 ? -16.03424 75.44655 63.03044 1.000 34.54952 216 VAL A N 1
ATOM 519 C CA . VAL A 1 63 ? -14.67562 75.88270 63.33303 1.000 34.76029 216 VAL A CA 1
ATOM 520 C C . VAL A 1 63 ? -13.66375 74.93651 62.70052 1.000 42.44623 216 VAL A C 1
ATOM 521 O O . VAL A 1 63 ? -12.67113 75.37404 62.10463 1.000 36.29274 216 VAL A O 1
ATOM 525 N N . GLN A 1 64 ? -13.90116 73.62579 62.81550 1.000 34.66088 217 GLN A N 1
ATOM 526 C CA . GLN A 1 64 ? -13.00401 72.64873 62.20587 1.000 33.05228 217 GLN A CA 1
ATOM 527 C C . GLN A 1 64 ? -12.96399 72.80467 60.69187 1.000 30.36564 217 GLN A C 1
ATOM 528 O O . GLN A 1 64 ? -11.91009 72.62932 60.06972 1.000 30.28302 217 GLN A O 1
ATOM 534 N N . PHE A 1 65 ? -14.10500 73.13456 60.08233 1.000 34.71218 218 PHE A N 1
ATOM 535 C CA . PHE A 1 65 ? -14.16349 73.25518 58.62948 1.000 32.34020 218 PHE A CA 1
ATOM 536 C C . PHE A 1 65 ? -13.28318 74.39547 58.13184 1.000 32.59232 218 PHE A C 1
ATOM 537 O O . PHE A 1 65 ? -12.63477 74.27600 57.08523 1.000 32.60706 218 PHE A O 1
ATOM 545 N N . LYS A 1 66 ? -13.24147 75.50764 58.87055 1.000 24.28675 219 LYS A N 1
ATOM 546 C CA . LYS A 1 66 ? -12.45665 76.65752 58.43031 1.000 28.89715 219 LYS A CA 1
ATOM 547 C C . LYS A 1 66 ? -10.96129 76.38928 58.56420 1.000 31.43153 219 LYS A C 1
ATOM 548 O O . LYS A 1 66 ? -10.18591 76.67387 57.64412 1.000 27.84638 219 LYS A O 1
ATOM 554 N N . ASP A 1 67 ? -10.53533 75.84288 59.70732 1.000 25.83553 220 ASP A N 1
ATOM 555 C CA . ASP A 1 67 ? -9.13356 75.46615 59.86570 1.000 30.98024 220 ASP A CA 1
ATOM 556 C C . ASP A 1 67 ? -8.71937 74.42335 58.83598 1.000 38.72266 220 ASP A C 1
ATOM 557 O O . ASP A 1 67 ? -7.53777 74.32954 58.48230 1.000 40.45684 220 ASP A O 1
ATOM 562 N N . ARG A 1 68 ? -9.68024 73.64300 58.33942 1.000 35.70656 221 ARG A N 1
ATOM 563 C CA . ARG A 1 68 ? -9.40302 72.59204 57.36931 1.000 25.74592 221 ARG A CA 1
ATOM 564 C C . ARG A 1 68 ? -9.22331 73.14166 55.95872 1.000 30.26684 221 ARG A C 1
ATOM 565 O O . ARG A 1 68 ? -8.48135 72.55706 55.16119 1.000 33.83637 221 ARG A O 1
ATOM 573 N N . HIS A 1 69 ? -9.87485 74.26009 55.63490 1.000 27.75254 222 HIS A N 1
ATOM 574 C CA . HIS A 1 69 ? -9.80970 74.83253 54.29791 1.000 27.46076 222 HIS A CA 1
ATOM 575 C C . HIS A 1 69 ? -8.98907 76.11219 54.21439 1.000 34.11436 222 HIS A C 1
ATOM 576 O O . HIS A 1 69 ? -8.72215 76.58014 53.10147 1.000 36.27626 222 HIS A O 1
ATOM 583 N N . ASP A 1 70 ? -8.58855 76.68950 55.34603 1.000 34.61638 223 ASP A N 1
ATOM 584 C CA . ASP A 1 70 ? -7.75504 77.88383 55.32230 1.000 32.81377 223 ASP A CA 1
ATOM 585 C C . ASP A 1 70 ? -6.41184 77.58913 54.66857 1.000 34.28470 223 ASP A C 1
ATOM 586 O O . ASP A 1 70 ? -5.83445 76.51478 54.85490 1.000 42.11471 223 ASP A O 1
ATOM 591 N N . ASN A 1 71 ? -5.91837 78.55694 53.89475 1.000 34.74535 224 ASN A N 1
ATOM 592 C CA . ASN A 1 71 ? -4.55787 78.53032 53.35699 1.000 41.23869 224 ASN A CA 1
ATOM 593 C C . ASN A 1 71 ? -4.28874 77.27607 52.52973 1.000 47.49840 224 ASN A C 1
ATOM 594 O O . ASN A 1 71 ? -3.15992 76.77674 52.49229 1.000 40.06817 224 ASN A O 1
ATOM 599 N N . ARG A 1 72 ? -5.32882 76.75819 51.87200 1.000 41.62542 225 ARG A N 1
ATOM 600 C CA . ARG A 1 72 ? -5.21852 75.59998 50.98391 1.000 34.68760 225 ARG A CA 1
ATOM 601 C C . ARG A 1 72 ? -4.64728 74.37972 51.70085 1.000 35.10172 225 ARG A C 1
ATOM 602 O O . ARG A 1 72 ? -3.98911 73.53741 51.08574 1.000 43.10881 225 ARG A O 1
ATOM 610 N N . LEU A 1 73 ? -4.90371 74.26987 53.00737 1.000 37.09693 226 LEU A N 1
ATOM 611 C CA . LEU A 1 73 ? -4.39218 73.14205 53.77857 1.000 35.67829 226 LEU A CA 1
ATOM 612 C C . LEU A 1 73 ? -5.06328 71.82688 53.40753 1.000 35.46697 226 LEU A C 1
ATOM 613 O O . LEU A 1 73 ? -4.54204 70.76293 53.75702 1.000 38.86999 226 LEU A O 1
ATOM 618 N N . LEU A 1 74 ? -6.20771 71.87130 52.71993 1.000 41.07773 227 LEU A N 1
ATOM 619 C CA . LEU A 1 74 ? -6.85282 70.63468 52.29197 1.000 38.53031 227 LEU A CA 1
ATOM 620 C C . LEU A 1 74 ? -5.98302 69.86757 51.30537 1.000 44.36254 227 LEU A C 1
ATOM 621 O O . LEU A 1 74 ? -6.06267 68.63551 51.23389 1.000 40.05069 227 LEU A O 1
ATOM 626 N N . LEU A 1 75 ? -5.14617 70.57294 50.54316 1.000 41.50376 228 LEU A N 1
ATOM 627 C CA . LEU A 1 75 ? -4.20721 69.92427 49.63854 1.000 43.19740 228 LEU A CA 1
ATOM 628 C C . LEU A 1 75 ? -2.97182 69.39193 50.35226 1.000 42.02625 228 LEU A C 1
ATOM 629 O O . LEU A 1 75 ? -2.15761 68.71141 49.71939 1.000 53.25650 228 LEU A O 1
ATOM 634 N N . GLU A 1 76 ? -2.81334 69.68352 51.64020 1.000 40.56416 229 GLU A N 1
ATOM 635 C CA . GLU A 1 76 ? -1.70443 69.16423 52.42132 1.000 41.19958 229 GLU A CA 1
ATOM 636 C C . GLU A 1 76 ? -2.02123 67.75320 52.91392 1.000 47.92999 229 GLU A C 1
ATOM 637 O O . GLU A 1 76 ? -3.18976 67.38016 53.04297 1.000 44.89075 229 GLU A O 1
ATOM 643 N N . PRO A 1 77 ? -0.99410 66.94610 53.19250 1.000 51.46441 230 PRO A N 1
ATOM 644 C CA . PRO A 1 77 ? -1.22391 65.51343 53.42803 1.000 48.76020 230 PRO A CA 1
ATOM 645 C C . PRO A 1 77 ? -2.11760 65.24075 54.63048 1.000 47.05915 230 PRO A C 1
ATOM 646 O O . PRO A 1 77 ? -2.02308 65.90059 55.66814 1.000 33.12443 230 PRO A O 1
ATOM 650 N N . PHE A 1 78 ? -2.98914 64.24691 54.47415 1.000 44.57061 231 PHE A N 1
ATOM 651 C CA . PHE A 1 78 ? -3.79424 63.72384 55.56710 1.000 45.01285 231 PHE A CA 1
ATOM 652 C C . PHE A 1 78 ? -3.03020 62.62287 56.29430 1.000 43.16505 231 PHE A C 1
ATOM 653 O O . PHE A 1 78 ? -2.14697 61.97500 55.72661 1.000 48.64693 231 PHE A O 1
ATOM 661 N N . SER A 1 79 ? -3.38681 62.40992 57.56250 1.000 37.73643 232 SER A N 1
ATOM 662 C CA . SER A 1 79 ? -2.66814 61.43665 58.37937 1.000 41.32480 232 SER A CA 1
ATOM 663 C C . SER A 1 79 ? -2.93310 60.01184 57.90565 1.000 49.58133 232 SER A C 1
ATOM 664 O O . SER A 1 79 ? -1.99417 59.23711 57.68139 1.000 63.73756 232 SER A O 1
ATOM 667 N N . SER A 1 80 ? -4.20165 59.65421 57.73524 1.000 43.98625 233 SER A N 1
ATOM 668 C CA . SER A 1 80 ? -4.55244 58.29355 57.32770 1.000 49.87396 233 SER A CA 1
ATOM 669 C C . SER A 1 80 ? -4.19854 58.06588 55.86236 1.000 46.81816 233 SER A C 1
ATOM 670 O O . SER A 1 80 ? -4.55913 58.88762 55.00911 1.000 46.55859 233 SER A O 1
ATOM 673 N N . PRO A 1 81 ? -3.52308 56.96369 55.52663 1.000 49.82736 234 PRO A N 1
ATOM 674 C CA . PRO A 1 81 ? -3.23982 56.68742 54.10919 1.000 52.37993 234 PRO A CA 1
ATOM 675 C C . PRO A 1 81 ? -4.49317 56.56655 53.25914 1.000 50.77347 234 PRO A C 1
ATOM 676 O O . PRO A 1 81 ? -4.44231 56.85336 52.05589 1.000 44.55652 234 PRO A O 1
ATOM 680 N N . ILE A 1 82 ? -5.62264 56.16712 53.85090 1.000 48.14886 235 ILE A N 1
ATOM 681 C CA . ILE A 1 82 ? -6.86437 56.05288 53.08796 1.000 46.10688 235 ILE A CA 1
ATOM 682 C C . ILE A 1 82 ? -7.28314 57.41529 52.55213 1.000 48.12863 235 ILE A C 1
ATOM 683 O O . ILE A 1 82 ? -7.48204 57.59362 51.34493 1.000 51.35517 235 ILE A O 1
ATOM 688 N N . ALA A 1 83 ? -7.41096 58.40113 53.44313 1.000 46.49625 236 ALA A N 1
ATOM 689 C CA . ALA A 1 83 ? -7.83458 59.73087 53.01724 1.000 46.64193 236 ALA A CA 1
ATOM 690 C C . ALA A 1 83 ? -6.76491 60.41325 52.17348 1.000 42.70633 236 ALA A C 1
ATOM 691 O O . ALA A 1 83 ? -7.08533 61.11599 51.20817 1.000 43.13040 236 ALA A O 1
ATOM 693 N N . ASP A 1 84 ? -5.48911 60.21063 52.51499 1.000 44.95946 237 ASP A N 1
ATOM 694 C CA . ASP A 1 84 ? -4.41372 60.90789 51.81712 1.000 44.16864 237 ASP A CA 1
ATOM 695 C C . ASP A 1 84 ? -4.30662 60.47975 50.35899 1.000 38.22072 237 ASP A C 1
ATOM 696 O O . ASP A 1 84 ? -3.91062 61.28451 49.50645 1.000 44.92629 237 ASP A O 1
ATOM 701 N N . GLU A 1 85 ? -4.65265 59.22777 50.05234 1.000 46.18833 238 GLU A N 1
ATOM 702 C CA . GLU A 1 85 ? -4.54173 58.74142 48.68007 1.000 50.21665 238 GLU A CA 1
ATOM 703 C C . GLU A 1 85 ? -5.53663 59.44468 47.76575 1.000 46.14348 238 GLU A C 1
ATOM 704 O O . GLU A 1 85 ? -5.19249 59.84405 46.64636 1.000 38.72692 238 GLU A O 1
ATOM 710 N N . LYS A 1 86 ? -6.77967 59.60285 48.22807 1.000 44.99981 239 LYS A N 1
ATOM 711 C CA . LYS A 1 86 ? -7.77033 60.33800 47.44964 1.000 52.22387 239 LYS A CA 1
ATOM 712 C C . LYS A 1 86 ? -7.34356 61.78325 47.22914 1.000 44.24849 239 LYS A C 1
ATOM 713 O O . LYS A 1 86 ? -7.66651 62.37653 46.19227 1.000 42.07807 239 LYS A O 1
ATOM 719 N N . ARG A 1 87 ? -6.62365 62.36636 48.18957 1.000 34.38843 240 ARG A N 1
ATOM 720 C CA . ARG A 1 87 ? -6.09330 63.71220 48.00227 1.000 41.55315 240 ARG A CA 1
ATOM 721 C C . ARG A 1 87 ? -5.06006 63.74201 46.88315 1.000 46.94870 240 ARG A C 1
ATOM 722 O O . ARG A 1 87 ? -5.08853 64.62846 46.02148 1.000 42.38327 240 ARG A O 1
ATOM 730 N N . LYS A 1 88 ? -4.13920 62.77417 46.87830 1.000 50.15098 241 LYS A N 1
ATOM 731 C CA . LYS A 1 88 ? -3.07760 62.76858 45.87664 1.000 52.71340 241 LYS A CA 1
ATOM 732 C C . LYS A 1 88 ? -3.62662 62.48884 44.48248 1.000 48.26681 241 LYS A C 1
ATOM 733 O O . LYS A 1 88 ? -3.19474 63.11182 43.50514 1.000 44.97242 241 LYS A O 1
ATOM 739 N N . ASN A 1 89 ? -4.58312 61.56209 44.37029 1.000 45.64001 242 ASN A N 1
ATOM 740 C CA . ASN A 1 89 ? -5.10652 61.19579 43.05705 1.000 50.35395 242 ASN A CA 1
ATOM 741 C C . ASN A 1 89 ? -5.84819 62.35781 42.40781 1.000 50.78644 242 ASN A C 1
ATOM 742 O O . ASN A 1 89 ? -5.71885 62.58490 41.19839 1.000 48.12160 242 ASN A O 1
ATOM 747 N N . CYS A 1 90 ? -6.63745 63.09747 43.19141 1.000 50.98707 243 CYS A N 1
ATOM 748 C CA . CYS A 1 90 ? -7.29986 64.28587 42.66249 1.000 47.33778 243 CYS A CA 1
ATOM 749 C C . CYS A 1 90 ? -6.28302 65.34507 42.26189 1.000 46.43218 243 CYS A C 1
ATOM 750 O O . CYS A 1 90 ? -6.48069 66.06389 41.27487 1.000 54.66121 243 CYS A O 1
ATOM 753 N N . LEU A 1 91 ? -5.18974 65.45780 43.01837 1.000 48.66943 244 LEU A N 1
ATOM 754 C CA . LEU A 1 91 ? -4.10581 66.34066 42.60699 1.000 62.00478 244 LEU A CA 1
ATOM 755 C C . LEU A 1 91 ? -3.51354 65.89117 41.27597 1.000 65.08477 244 LEU A C 1
ATOM 756 O O . LEU A 1 91 ? -3.27832 66.71180 40.38162 1.000 59.98688 244 LEU A O 1
ATOM 761 N N . THR A 1 92 ? -3.28648 64.58571 41.11496 1.000 55.46502 245 THR A N 1
ATOM 762 C CA . THR A 1 92 ? -2.75563 64.08955 39.84958 1.000 58.05848 245 THR A CA 1
ATOM 763 C C . THR A 1 92 ? -3.67730 64.42384 38.68228 1.000 68.24453 245 THR A C 1
ATOM 764 O O . THR A 1 92 ? -3.20010 64.69111 37.57536 1.000 73.90814 245 THR A O 1
ATOM 768 N N . LYS A 1 93 ? -4.98944 64.45302 38.91431 1.000 63.61048 246 LYS A N 1
ATOM 769 C CA . LYS A 1 93 ? -5.95458 64.63613 37.83623 1.000 59.32257 246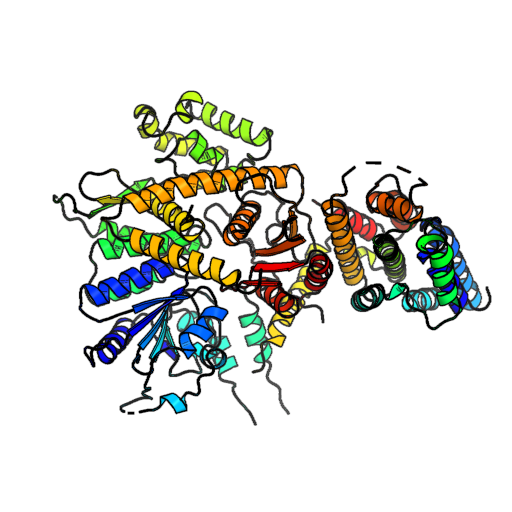 LYS A CA 1
ATOM 770 C C . LYS A 1 93 ? -6.21812 66.10293 37.50753 1.000 66.62808 246 LYS A C 1
ATOM 771 O O . LYS A 1 93 ? -6.40403 66.44652 36.33456 1.000 67.73665 246 LYS A O 1
ATOM 777 N N . PHE A 1 94 ? -6.23115 66.98232 38.50988 1.000 67.34293 247 PHE A N 1
ATOM 778 C CA . PHE A 1 94 ? -6.66853 68.35900 38.30775 1.000 68.52540 247 PHE A CA 1
ATOM 779 C C . PHE A 1 94 ? -5.54857 69.39116 38.31321 1.000 68.31537 247 PHE A C 1
ATOM 780 O O . PHE A 1 94 ? -5.65474 70.38528 37.59452 1.000 71.07417 247 PHE A O 1
ATOM 788 N N . VAL A 1 95 ? -4.48768 69.20808 39.09755 1.000 63.99343 248 VAL A N 1
ATOM 789 C CA . VAL A 1 95 ? -3.41268 70.19256 39.14565 1.000 67.06653 248 VAL A CA 1
ATOM 790 C C . VAL A 1 95 ? -2.14809 69.73453 38.41723 1.000 68.66073 248 VAL A C 1
ATOM 791 O O . VAL A 1 95 ? -1.38350 70.59026 37.94293 1.000 79.94878 248 VAL A O 1
ATOM 795 N N . ILE A 1 96 ? -1.93136 68.43249 38.25393 1.000 69.32667 249 ILE A N 1
ATOM 796 C CA . ILE A 1 96 ? -0.69024 67.91290 37.69855 1.000 73.83468 249 ILE A CA 1
ATOM 797 C C . ILE A 1 96 ? -0.84996 67.46648 36.24772 1.000 79.92920 249 ILE A C 1
ATOM 798 O O . ILE A 1 96 ? 0.05627 67.66941 35.43590 1.000 79.54367 249 ILE A O 1
ATOM 803 N N . GLN A 1 97 ? -1.98584 66.86092 35.89238 1.000 80.88246 250 GLN A N 1
ATOM 804 C CA . GLN A 1 97 ? -2.21557 66.39818 34.52646 1.000 81.94844 250 GLN A CA 1
ATOM 805 C C . GLN A 1 97 ? -3.08506 67.36077 33.72192 1.000 86.21320 250 GLN A C 1
ATOM 806 O O . GLN A 1 97 ? -3.76339 66.94771 32.77426 1.000 92.36693 250 GLN A O 1
ATOM 812 N N . ASP A 1 98 ? -3.07577 68.63941 34.08758 1.000 88.24250 251 ASP A N 1
ATOM 813 C CA . ASP A 1 98 ? -3.69672 69.70690 33.31351 1.000 95.18230 251 ASP A CA 1
ATOM 814 C C . ASP A 1 98 ? -2.58082 70.63529 32.85962 1.000 101.87882 251 ASP A C 1
ATOM 815 O O . ASP A 1 98 ? -1.91042 71.24864 33.69469 1.000 95.01015 251 ASP A O 1
ATOM 820 N N . GLU A 1 99 ? -2.36540 70.72590 31.55080 1.000 108.60298 252 GLU A N 1
ATOM 821 C CA . GLU A 1 99 ? -1.18429 71.42060 31.05998 1.000 112.24143 252 GLU A CA 1
ATOM 822 C C . GLU A 1 99 ? -1.45478 72.90932 30.85682 1.000 113.55324 252 GLU A C 1
ATOM 823 O O . GLU A 1 99 ? -2.59118 73.34442 30.65038 1.000 109.54064 252 GLU A O 1
ATOM 829 N N . ASN A 1 100 ? -0.36874 73.67628 30.87698 1.000 117.56373 253 ASN A N 1
ATOM 830 C CA . ASN A 1 100 ? -0.38389 75.12687 31.04781 1.000 118.04019 253 ASN A CA 1
ATOM 831 C C . ASN A 1 100 ? -1.40467 75.53235 32.10547 1.000 113.61045 253 ASN A C 1
ATOM 832 O O . ASN A 1 100 ? -2.38510 76.23338 31.84980 1.000 110.09401 253 ASN A O 1
ATOM 837 N N . LYS A 1 101 ? -1.15258 75.03182 33.31260 1.000 107.69841 254 LYS A N 1
ATOM 838 C CA . LYS A 1 101 ? -1.81437 75.53104 34.50423 1.000 93.45286 254 LYS A CA 1
ATOM 839 C C . LYS A 1 101 ? -1.61918 77.03630 34.60002 1.000 95.56527 254 LYS A C 1
ATOM 840 O O . LYS A 1 101 ? -0.62547 77.58676 34.12032 1.000 101.24373 254 LYS A O 1
ATOM 846 N N . ASN A 1 102 ? -2.58659 77.70900 35.20439 1.000 90.12154 255 ASN A N 1
ATOM 847 C CA . ASN A 1 102 ? -2.36366 79.04499 35.73038 1.000 96.58459 255 ASN A CA 1
ATOM 848 C C . ASN A 1 102 ? -2.23430 78.95731 37.24574 1.000 92.88018 255 ASN A C 1
ATOM 849 O O . ASN A 1 102 ? -2.50356 77.92010 37.85708 1.000 91.36838 255 ASN A O 1
ATOM 854 N N . SER A 1 103 ? -1.79617 80.05907 37.85476 1.000 87.58928 256 SER A N 1
ATOM 855 C CA . SER A 1 103 ? -1.77797 80.11182 39.31080 1.000 87.68975 256 SER A CA 1
ATOM 856 C C . SER A 1 103 ? -3.18386 80.06182 39.89206 1.000 86.12794 256 SER A C 1
ATOM 857 O O . SER A 1 103 ? -3.34837 79.71466 41.06573 1.000 82.99424 256 SER A O 1
ATOM 860 N N . SER A 1 104 ? -4.19875 80.38221 39.08873 1.000 88.69023 257 SER A N 1
ATOM 861 C CA . SER A 1 104 ? -5.58777 80.26136 39.50840 1.000 84.44531 257 SER A CA 1
ATOM 862 C C . SER A 1 104 ? -6.03146 78.81305 39.67366 1.000 76.60809 257 SER A C 1
ATOM 863 O O . SER A 1 104 ? -7.07983 78.57308 40.28135 1.000 72.84386 257 SER A O 1
ATOM 866 N N . THR A 1 105 ? -5.26111 77.84954 39.16111 1.000 75.36212 258 THR A N 1
ATOM 867 C CA . THR A 1 105 ? -5.69603 76.45546 39.17932 1.000 66.81567 258 THR A CA 1
ATOM 868 C C . THR A 1 105 ? -5.79498 75.92241 40.60399 1.000 65.22444 258 THR A C 1
ATOM 869 O O . THR A 1 105 ? -6.79812 75.30172 40.97515 1.000 64.43134 258 THR A O 1
ATOM 873 N N . ILE A 1 106 ? -4.76196 76.15347 41.41780 1.000 68.06662 259 ILE A N 1
ATOM 874 C CA . ILE A 1 106 ? -4.78871 75.68413 42.80108 1.000 56.17265 259 ILE A CA 1
ATOM 875 C C . ILE A 1 106 ? -5.92839 76.34522 43.56507 1.000 48.51721 259 ILE A C 1
ATOM 876 O O . ILE A 1 106 ? -6.66702 75.68380 44.30587 1.000 29.92008 259 ILE A O 1
ATOM 881 N N . ALA A 1 107 ? -6.09278 77.65891 43.39348 1.000 55.80065 260 ALA A N 1
ATOM 882 C CA . ALA A 1 107 ? -7.19695 78.35608 44.04302 1.000 50.32874 260 ALA A CA 1
ATOM 883 C C . ALA A 1 107 ? -8.54137 77.82256 43.56503 1.000 47.84751 260 ALA A C 1
ATOM 884 O O . ALA A 1 107 ? -9.46636 77.64206 44.36558 1.000 44.95203 260 ALA A O 1
ATOM 886 N N . ASP A 1 108 ? -8.66594 77.55464 42.26249 1.000 51.56403 261 ASP A N 1
ATOM 887 C CA . ASP A 1 108 ? -9.91688 77.01899 41.73641 1.000 53.39431 261 ASP A CA 1
ATOM 888 C C . ASP A 1 108 ? -10.19343 75.61479 42.25823 1.000 48.15306 261 ASP A C 1
ATOM 889 O O . ASP A 1 108 ? -11.35670 75.25023 42.46192 1.000 45.08095 261 ASP A O 1
ATOM 894 N N . LEU A 1 109 ? -9.14721 74.81568 42.47965 1.000 45.35158 262 LEU A N 1
ATOM 895 C CA . LEU A 1 109 ? -9.34891 73.46423 42.99018 1.000 39.10129 262 LEU A CA 1
ATOM 896 C C . LEU A 1 109 ? -9.83192 73.47756 44.43519 1.000 44.91447 262 LEU A C 1
ATOM 897 O O . LEU A 1 109 ? -10.61384 72.60507 44.83501 1.000 40.99787 262 LEU A O 1
ATOM 902 N N . CYS A 1 110 ? -9.39253 74.46166 45.22501 1.000 42.31058 263 CYS A N 1
ATOM 903 C CA . CYS A 1 110 ? -9.78530 74.52736 46.62910 1.000 42.17348 263 CYS A CA 1
ATOM 904 C C . CYS A 1 110 ? -11.20716 75.04514 46.79758 1.000 40.24841 263 CYS A C 1
ATOM 905 O O . CYS A 1 110 ? -11.97007 74.50507 47.60548 1.000 37.92645 263 CYS A O 1
ATOM 908 N N . VAL A 1 111 ? -11.58014 76.09013 46.05355 1.000 35.06379 264 VAL A N 1
ATOM 909 C CA . VAL A 1 111 ? -12.93709 76.61708 46.16050 1.000 41.06359 264 VAL A CA 1
ATOM 910 C C . VAL A 1 111 ? -13.95034 75.58963 45.66796 1.000 45.11676 264 VAL A C 1
ATOM 911 O O . VAL A 1 111 ? -15.08052 75.52905 46.16984 1.000 41.84853 264 VAL A O 1
ATOM 915 N N . VAL A 1 112 ? -13.56636 74.75744 44.69816 1.000 43.88213 265 VAL A N 1
ATOM 916 C CA . VAL A 1 112 ? -14.43491 73.66608 44.26820 1.000 36.67995 265 VAL A CA 1
ATOM 917 C C . VAL A 1 112 ? -14.58982 72.64465 45.38703 1.000 37.96094 265 VAL A C 1
ATOM 918 O O . VAL A 1 112 ? -15.70368 72.21866 45.71411 1.000 46.06074 265 VAL A O 1
ATOM 922 N N . LEU A 1 113 ? -13.47258 72.24209 45.99547 1.000 39.41895 266 LEU A N 1
ATOM 923 C CA . LEU A 1 113 ? -13.53265 71.27724 47.08668 1.000 40.21642 266 LEU A CA 1
ATOM 924 C C . LEU A 1 113 ? -14.20767 71.86430 48.32028 1.000 36.93740 266 LEU A C 1
ATOM 925 O O . LEU A 1 113 ? -14.88098 71.13727 49.06077 1.000 35.28352 266 LEU A O 1
ATOM 930 N N . LYS A 1 114 ? -14.04822 73.16956 48.55343 1.000 33.44588 267 LYS A N 1
ATOM 931 C CA . LYS A 1 114 ? -14.67814 73.79939 49.70969 1.000 30.82515 267 LYS A CA 1
ATOM 932 C C . LYS A 1 114 ? -16.19357 73.83240 49.55678 1.000 37.10680 267 LYS A C 1
ATOM 933 O O . LYS A 1 114 ? -16.92951 73.45320 50.47595 1.000 30.49529 267 LYS A O 1
ATOM 939 N N . SER A 1 115 ? -16.67928 74.28461 48.39765 1.000 36.52328 268 SER A N 1
ATOM 940 C CA . SER A 1 115 ? -18.11823 74.30387 48.16089 1.000 28.67914 268 SER A CA 1
ATOM 941 C C . SER A 1 115 ? -18.69666 72.89658 48.13024 1.000 34.04706 268 SER A C 1
ATOM 942 O O . SER A 1 115 ? -19.86351 72.69707 48.48733 1.000 31.88113 268 SER A O 1
ATOM 945 N N . ARG A 1 116 ? -17.89917 71.90939 47.71538 1.000 30.20519 269 ARG A N 1
ATOM 946 C CA . ARG A 1 116 ? -18.39530 70.53927 47.66220 1.000 27.53631 269 ARG A CA 1
ATOM 947 C C . ARG A 1 116 ? -18.52688 69.94265 49.05802 1.000 32.57088 269 ARG A C 1
ATOM 948 O O . ARG A 1 116 ? -19.52804 69.28348 49.36405 1.000 34.86552 269 ARG A O 1
ATOM 956 N N . GLU A 1 117 ? -17.53165 70.16343 49.92130 1.000 28.11017 270 GLU A N 1
ATOM 957 C CA . GLU A 1 117 ? -17.59323 69.60093 51.26516 1.000 36.74895 270 GLU A CA 1
ATOM 958 C C . GLU A 1 117 ? -18.62073 70.30374 52.14269 1.000 32.05043 270 GLU A C 1
ATOM 959 O O . GLU A 1 117 ? -19.08811 69.70842 53.11964 1.000 38.31748 270 GLU A O 1
ATOM 965 N N . ILE A 1 118 ? -18.97859 71.55067 51.82707 1.000 27.67576 271 ILE A N 1
ATOM 966 C CA . ILE A 1 118 ? -20.08981 72.19493 52.52381 1.000 37.15798 271 ILE A CA 1
ATOM 967 C C . ILE A 1 118 ? -21.36613 71.39104 52.31945 1.000 30.39657 271 ILE A C 1
ATOM 968 O O . ILE A 1 118 ? -22.05681 71.02838 53.27935 1.000 33.09430 271 ILE A O 1
ATOM 973 N N . LYS A 1 119 ? -21.69111 71.09439 51.05861 1.000 28.33116 272 LYS A N 1
ATOM 974 C CA . LYS A 1 119 ? -22.85410 70.26515 50.76486 1.000 36.06224 272 LYS A CA 1
ATOM 975 C C . LYS A 1 119 ? -22.71447 68.88672 51.39379 1.000 39.13284 272 LYS A C 1
ATOM 976 O O . LYS A 1 119 ? -23.68704 68.33386 51.92121 1.000 40.68450 272 LYS A O 1
ATOM 982 N N . LEU A 1 120 ? -21.50622 68.32071 51.35151 1.000 37.22145 273 LEU A N 1
ATOM 983 C CA . LEU A 1 120 ? -21.27184 67.01112 51.94981 1.000 37.96640 273 LEU A CA 1
ATOM 984 C C . LEU A 1 120 ? -21.54943 67.03054 53.44811 1.000 34.04534 273 LEU A C 1
ATOM 985 O O . LEU A 1 120 ? -22.16788 66.10363 53.98483 1.000 38.66025 273 LEU A O 1
ATOM 990 N N . GLN A 1 121 ? -21.10467 68.08247 54.14053 1.000 29.95362 274 GLN A N 1
ATOM 991 C CA . GLN A 1 121 ? -21.37136 68.18696 55.57120 1.000 34.21699 274 GLN A CA 1
ATOM 992 C C . GLN A 1 121 ? -22.84114 68.47791 55.84793 1.000 36.40209 274 GLN A C 1
ATOM 993 O O . GLN A 1 121 ? -23.37018 68.05735 56.88404 1.000 29.25669 274 GLN A O 1
ATOM 999 N N . ILE A 1 122 ? -23.51243 69.19681 54.94463 1.000 30.80524 275 ILE A N 1
ATOM 1000 C CA . ILE A 1 122 ? -24.95448 69.38761 55.07541 1.000 40.90371 275 ILE A CA 1
ATOM 1001 C C . ILE A 1 122 ? -25.67061 68.04417 55.01105 1.000 34.35173 275 ILE A C 1
ATOM 1002 O O . ILE A 1 122 ? -26.64870 67.80828 55.73149 1.000 34.57937 275 ILE A O 1
ATOM 1007 N N . LEU A 1 123 ? -25.18023 67.13541 54.16369 1.000 30.12937 276 LEU A N 1
ATOM 1008 C CA . LEU A 1 123 ? -25.78197 65.80949 54.05503 1.000 37.85186 276 LEU A CA 1
ATOM 1009 C C . LEU A 1 123 ? -25.65360 65.03714 55.36233 1.000 38.57719 276 LEU A C 1
ATOM 1010 O O . LEU A 1 123 ? -26.62039 64.42650 55.83438 1.000 33.67213 276 LEU A O 1
ATOM 1015 N N . LEU A 1 124 ? -24.45823 65.04425 55.95805 1.000 34.37036 277 LEU A N 1
ATOM 1016 C CA . LEU A 1 124 ? -24.27586 64.38424 57.24653 1.000 32.17235 277 LEU A CA 1
ATOM 1017 C C . LEU A 1 124 ? -25.17001 65.00600 58.31036 1.000 30.89379 277 LEU A C 1
ATOM 1018 O O . LEU A 1 124 ? -25.76225 64.29295 59.12844 1.000 26.58774 277 LEU A O 1
ATOM 1023 N N . LEU A 1 125 ? -25.28759 66.33600 58.30758 1.000 35.36831 278 LEU A N 1
ATOM 1024 C CA . LEU A 1 125 ? -26.13455 67.00919 59.28648 1.000 30.93310 278 LEU A CA 1
ATOM 1025 C C . LEU A 1 125 ? -27.59988 66.64092 59.08993 1.000 34.05210 278 LEU A C 1
ATOM 1026 O O . LEU A 1 125 ? -28.30651 66.33478 60.05747 1.000 31.26720 278 LEU A O 1
ATOM 1031 N N . LEU A 1 126 ? -28.07362 66.65758 57.83989 1.000 28.73842 279 LEU A N 1
ATOM 1032 C CA . LEU A 1 126 ? -29.46348 66.29551 57.57391 1.000 35.09009 279 LEU A CA 1
ATOM 1033 C C . LEU A 1 126 ? -29.74846 64.85680 57.98693 1.000 40.09682 279 LEU A C 1
ATOM 1034 O O . LEU A 1 126 ? -30.84593 64.54656 58.46529 1.000 36.24485 279 LEU A O 1
ATOM 1039 N N . GLU A 1 127 ? -28.77012 63.96432 57.81392 1.000 35.13552 280 GLU A N 1
ATOM 1040 C CA . GLU A 1 127 ? -28.95183 62.57981 58.23680 1.000 34.27574 280 GLU A CA 1
ATOM 1041 C C . GLU A 1 127 ? -29.00585 62.47025 59.75524 1.000 36.39085 280 GLU A C 1
ATOM 1042 O O . GLU A 1 127 ? -29.81052 61.70508 60.30020 1.000 38.72479 280 GLU A O 1
ATOM 1048 N N . ILE A 1 128 ? -28.15580 63.22510 60.45448 1.000 35.83943 281 ILE A N 1
ATOM 1049 C CA . ILE A 1 128 ? -28.17370 63.20366 61.91330 1.000 36.92799 281 ILE A CA 1
ATOM 1050 C C . ILE A 1 128 ? -29.45566 63.83838 62.43776 1.000 36.12068 281 ILE A C 1
ATOM 1051 O O . ILE A 1 128 ? -30.03500 63.37361 63.42753 1.000 33.20337 281 ILE A O 1
ATOM 1056 N N . ILE A 1 129 ? -29.92457 64.90136 61.77749 1.000 36.61166 282 ILE A N 1
ATOM 1057 C CA . ILE A 1 129 ? -31.17694 65.53994 62.17515 1.000 39.49172 282 ILE A CA 1
ATOM 1058 C C . ILE A 1 129 ? -32.33274 64.55156 62.07747 1.000 35.47788 282 ILE A C 1
ATOM 1059 O O . ILE A 1 129 ? -33.22783 64.53186 62.93159 1.000 35.08342 282 ILE A O 1
ATOM 1064 N N . GLY A 1 130 ? -32.32322 63.70355 61.04782 1.000 27.84562 283 GLY A N 1
ATOM 1065 C CA . GLY A 1 130 ? -33.37947 62.71426 60.91122 1.000 31.20003 283 GLY A CA 1
ATOM 1066 C C . GLY A 1 130 ? -33.30207 61.62044 61.95981 1.000 39.63712 283 GLY A C 1
ATOM 1067 O O . GLY A 1 130 ? -34.32150 61.22630 62.53313 1.000 39.76228 283 GLY A O 1
ATOM 1068 N N . LEU A 1 131 ? -32.09333 61.11723 62.22811 1.000 41.83303 284 LEU A N 1
ATOM 1069 C CA . LEU A 1 131 ? -31.93509 60.03941 63.19993 1.000 37.95036 284 LEU A CA 1
ATOM 1070 C C . LEU A 1 131 ? -32.33982 60.47497 64.60157 1.000 38.91511 284 LEU A C 1
ATOM 1071 O O . LEU A 1 131 ? -32.80226 59.64953 65.39772 1.000 54.03001 284 LEU A O 1
ATOM 1076 N N . ASN A 1 132 ? -32.17454 61.75642 64.92317 1.000 41.90460 285 ASN A N 1
ATOM 1077 C CA . ASN A 1 132 ? -32.48325 62.27843 66.24681 1.000 46.96931 285 ASN A CA 1
ATOM 1078 C C . ASN A 1 132 ? -33.85149 62.94500 66.31392 1.000 44.90343 285 ASN A C 1
ATOM 1079 O O . ASN A 1 132 ? -34.20199 63.50792 67.35677 1.000 40.60981 285 ASN A O 1
ATOM 1084 N N . ASP A 1 133 ? -34.62770 62.88803 65.23222 1.000 40.52369 286 ASP A N 1
ATOM 1085 C CA . ASP A 1 133 ? -35.96459 63.47717 65.16730 1.000 39.83074 286 ASP A CA 1
ATOM 1086 C C . ASP A 1 133 ? -35.93538 64.94703 65.58846 1.000 37.61048 286 ASP A C 1
ATOM 1087 O O . ASP A 1 133 ? -36.63405 65.38032 66.50581 1.000 41.10423 286 ASP A O 1
ATOM 1092 N N . LEU A 1 134 ? -35.09174 65.71270 64.89796 1.000 41.11454 287 LEU A N 1
ATOM 1093 C CA . LEU A 1 134 ? -34.93720 67.13826 65.15187 1.000 35.14903 287 LEU A CA 1
ATOM 1094 C C . LEU A 1 134 ? -35.53937 68.00461 64.05402 1.000 39.08048 287 LEU A C 1
ATOM 1095 O O . LEU A 1 134 ? -35.39749 69.23182 64.10390 1.000 40.75524 287 LEU A O 1
ATOM 1100 N N . ASP A 1 135 ? -36.21257 67.40196 63.06994 1.000 30.32814 288 ASP A N 1
ATOM 1101 C CA . ASP A 1 135 ? -36.73592 68.15851 61.93792 1.000 33.16135 288 ASP A CA 1
ATOM 1102 C C . ASP A 1 135 ? -37.77656 69.19012 62.35414 1.000 39.62236 288 ASP A C 1
ATOM 1103 O O . ASP A 1 135 ? -37.97234 70.17729 61.63721 1.000 36.84627 288 ASP A O 1
ATOM 1108 N N . TRP A 1 136 ? -38.43896 68.99157 63.49722 1.000 37.43185 289 TRP A N 1
ATOM 1109 C CA . TRP A 1 136 ? -39.43455 69.95485 63.95954 1.000 37.21207 289 TRP A CA 1
ATOM 1110 C C . TRP A 1 136 ? -38.82356 71.33082 64.19997 1.000 43.74020 289 TRP A C 1
ATOM 1111 O O . TRP A 1 136 ? -39.52939 72.34440 64.12850 1.000 43.85908 289 TRP A O 1
ATOM 1122 N N . ASN A 1 137 ? -37.51813 71.38710 64.48212 1.000 45.32316 290 ASN A N 1
ATOM 1123 C CA . ASN A 1 137 ? -36.86024 72.65154 64.79690 1.000 38.34532 290 ASN A CA 1
ATOM 1124 C C . ASN A 1 137 ? -36.88717 73.63732 63.63632 1.000 32.52537 290 ASN A C 1
ATOM 1125 O O . ASN A 1 137 ? -36.70870 74.83968 63.85773 1.000 43.63308 290 ASN A O 1
ATOM 1130 N N . PHE A 1 138 ? -37.10646 73.16418 62.40979 1.000 32.50652 291 PHE A N 1
ATOM 1131 C CA . PHE A 1 138 ? -36.96274 73.98698 61.21682 1.000 38.27714 291 PHE A CA 1
ATOM 1132 C C . PHE A 1 138 ? -38.28524 74.57002 60.73066 1.000 41.25946 291 PHE A C 1
ATOM 1133 O O . PHE A 1 138 ? -38.37535 75.00651 59.57795 1.000 37.66520 291 PHE A O 1
ATOM 1141 N N . ARG A 1 139 ? -39.31152 74.59182 61.57923 1.000 43.93385 292 ARG A N 1
ATOM 1142 C CA . ARG A 1 139 ? -40.57576 75.21158 61.18453 1.000 44.46244 292 ARG A CA 1
ATOM 1143 C C . ARG A 1 139 ? -40.47137 76.73170 61.25549 1.000 44.47662 292 ARG A C 1
ATOM 1144 O O . ARG A 1 139 ? -40.42887 77.41466 60.22720 1.000 43.93916 292 ARG A O 1
ATOM 1152 N N . ASP A 1 140 ? -40.43581 77.27562 62.46896 1.000 37.64798 293 ASP A N 1
ATOM 1153 C CA . ASP A 1 140 ? -40.15888 78.69361 62.65093 1.000 49.37440 293 ASP A CA 1
ATOM 1154 C C . ASP A 1 140 ? -38.77705 78.85277 63.26775 1.000 46.11280 293 ASP A C 1
ATOM 1155 O O . ASP A 1 140 ? -38.64213 79.37937 64.37704 1.000 43.27036 293 ASP A O 1
ATOM 1160 N N . PHE A 1 141 ? -37.75020 78.38519 62.55020 1.000 44.63856 294 PHE A N 1
ATOM 1161 C CA . PHE A 1 141 ? -36.38898 78.40535 63.07772 1.000 48.27229 294 PHE A CA 1
ATOM 1162 C C . PHE A 1 141 ? -35.96879 79.81373 63.47588 1.000 44.08000 294 PHE A C 1
ATOM 1163 O O . PHE A 1 141 ? -35.27461 80.00103 64.48224 1.000 43.45440 294 PHE A O 1
ATOM 1171 N N . GLU A 1 142 ? -36.38416 80.81723 62.69966 1.000 36.99545 295 GLU A N 1
ATOM 1172 C CA . GLU A 1 142 ? -36.03808 82.19721 63.02253 1.000 41.01606 295 GLU A CA 1
ATOM 1173 C C . GLU A 1 142 ? -36.63139 82.61742 64.36125 1.000 45.63084 295 GLU A C 1
ATOM 1174 O O . GLU A 1 142 ? -36.00666 83.37046 65.11765 1.000 44.38759 295 GLU A O 1
ATOM 1180 N N . LYS A 1 143 ? -37.83500 82.13357 64.67523 1.000 42.05793 296 LYS A N 1
ATOM 1181 C CA . LYS A 1 143 ? -38.50748 82.54636 65.90045 1.000 42.76486 296 LYS A CA 1
ATOM 1182 C C . LYS A 1 143 ? -37.98336 81.80634 67.12453 1.000 37.73995 296 LYS A C 1
ATOM 1183 O O . LYS A 1 143 ? -37.95579 82.37684 68.22082 1.000 46.15923 296 LYS A O 1
ATOM 1189 N N . LYS A 1 144 ? -37.56627 80.54864 66.96682 1.000 42.94386 297 LYS A N 1
ATOM 1190 C CA . LYS A 1 144 ? -36.99673 79.82241 68.09646 1.000 44.70715 297 LYS A CA 1
ATOM 1191 C C . LYS A 1 144 ? -35.57852 80.28670 68.40237 1.000 47.97976 297 LYS A C 1
ATOM 1192 O O . LYS A 1 144 ? -35.17027 80.30343 69.56922 1.000 45.53005 297 LYS A O 1
ATOM 1198 N N . TYR A 1 145 ? -34.82210 80.67756 67.37425 1.000 42.82050 298 TYR A N 1
ATOM 1199 C CA . TYR A 1 145 ? -33.41591 81.02793 67.53413 1.000 44.21511 298 TYR A CA 1
ATOM 1200 C C . TYR A 1 145 ? -33.19969 82.32353 68.30645 1.000 47.95726 298 TYR A C 1
ATOM 1201 O O . TYR A 1 145 ? -32.05579 82.62072 68.66733 1.000 43.34444 298 TYR A O 1
ATOM 1210 N N . LYS A 1 146 ? -34.25693 83.09357 68.57391 1.000 48.32022 299 LYS A N 1
ATOM 1211 C CA . LYS A 1 146 ? -34.09658 84.36058 69.27751 1.000 41.01799 299 LYS A CA 1
ATOM 1212 C C . LYS A 1 146 ? -33.53717 84.18120 70.68377 1.000 40.49154 299 LYS A C 1
ATOM 1213 O O . LYS A 1 146 ? -32.96150 85.12684 71.23413 1.000 43.92102 299 LYS A O 1
ATOM 1219 N N . LEU A 1 147 ? -33.68485 82.99377 71.27498 1.000 37.35024 300 LEU A N 1
ATOM 1220 C CA . LEU A 1 147 ? -33.13883 82.75941 72.60781 1.000 33.50038 300 LEU A CA 1
ATOM 1221 C C . LEU A 1 147 ? -31.62279 82.60781 72.56029 1.000 39.14443 300 LEU A C 1
ATOM 1222 O O . LEU A 1 147 ? -30.90509 83.19134 73.38090 1.000 38.30127 300 LEU A O 1
ATOM 1227 N N . LYS A 1 148 ? -31.11480 81.82390 71.60555 1.000 29.92134 301 LYS A N 1
ATOM 1228 C CA . LYS A 1 148 ? -29.66984 81.73197 71.42799 1.000 39.42905 301 LYS A CA 1
ATOM 1229 C C . LYS A 1 148 ? -29.09235 83.04127 70.90688 1.000 41.76124 301 LYS A C 1
ATOM 1230 O O . LYS A 1 148 ? -27.94541 83.38006 71.22115 1.000 33.86468 301 LYS A O 1
ATOM 1236 N N . LEU A 1 149 ? -29.87036 83.78481 70.11468 1.000 41.13412 302 LEU A N 1
ATOM 1237 C CA . LEU A 1 149 ? -29.42644 85.09125 69.63866 1.000 41.23538 302 LEU A CA 1
ATOM 1238 C C . LEU A 1 149 ? -29.09767 86.01760 70.80281 1.000 42.81830 302 LEU A C 1
ATOM 1239 O O . LEU A 1 149 ? -28.10805 86.75837 70.75812 1.000 39.04889 302 LEU A O 1
ATOM 1244 N N . LYS A 1 150 ? -29.91667 85.98523 71.85746 1.000 35.45431 303 LYS A N 1
ATOM 1245 C CA . LYS A 1 150 ? -29.62686 86.77333 73.04978 1.000 29.83231 303 LYS A CA 1
ATOM 1246 C C . LYS A 1 150 ? -28.37231 86.27609 73.75512 1.000 37.22173 303 LYS A C 1
ATOM 1247 O O . LYS A 1 150 ? -27.63008 87.07765 74.33343 1.000 40.32105 303 LYS A O 1
ATOM 1253 N N . LYS A 1 151 ? -28.11868 84.96502 73.71746 1.000 37.55075 304 LYS A N 1
ATOM 1254 C CA . LYS A 1 151 ? -26.88445 84.43521 74.28752 1.000 40.49346 304 LYS A CA 1
ATOM 1255 C C . LYS A 1 151 ? -25.66726 84.95291 73.53308 1.000 37.19857 304 LYS A C 1
ATOM 1256 O O . LYS A 1 151 ? -24.65953 85.32548 74.14525 1.000 36.51241 304 LYS A O 1
ATOM 1262 N N . ARG A 1 152 ? -25.74508 84.98680 72.20031 1.000 34.28662 305 ARG A N 1
ATOM 1263 C CA . ARG A 1 152 ? -24.61635 85.45084 71.40180 1.000 30.57019 305 ARG A CA 1
ATOM 1264 C C . ARG A 1 152 ? -24.33733 86.92865 71.64425 1.000 37.92669 305 ARG A C 1
ATOM 1265 O O . ARG A 1 152 ? -23.17418 87.33717 71.74665 1.000 36.58898 305 ARG A O 1
ATOM 1273 N N . SER A 1 153 ? -25.39195 87.74331 71.74371 1.000 39.88745 306 SER A N 1
ATOM 1274 C CA . SER A 1 153 ? -25.20798 89.17019 71.99124 1.000 37.48575 306 SER A CA 1
ATOM 1275 C C . SER A 1 153 ? -24.57906 89.41339 73.35535 1.000 39.54120 306 SER A C 1
ATOM 1276 O O . SER A 1 153 ? -23.72984 90.29959 73.50795 1.000 40.47588 306 SER A O 1
ATOM 1279 N N . LEU A 1 154 ? -24.98541 88.63600 74.36057 1.000 35.74866 307 LEU A N 1
ATOM 1280 C CA . LEU A 1 154 ? -24.36144 88.74553 75.67319 1.000 44.41615 307 LEU A CA 1
ATOM 1281 C C . LEU A 1 154 ? -22.90722 88.29509 75.63957 1.000 38.08144 307 LEU A C 1
ATOM 1282 O O . LEU A 1 154 ? -22.07032 88.85298 76.35897 1.000 39.18860 307 LEU A O 1
ATOM 1287 N N . ASN A 1 155 ? -22.58762 87.29729 74.81042 1.000 40.86383 308 ASN A N 1
ATOM 1288 C CA . ASN A 1 155 ? -21.21854 86.79577 74.74454 1.000 45.08176 308 ASN A CA 1
ATOM 1289 C C . ASN A 1 155 ? -20.27253 87.80940 74.11417 1.000 41.61070 308 ASN A C 1
ATOM 1290 O O . ASN A 1 155 ? -19.09288 87.85899 74.47996 1.000 44.33154 308 ASN A O 1
ATOM 1295 N N . LEU A 1 156 ? -20.76102 88.61329 73.16447 1.000 34.55651 309 LEU A N 1
ATOM 1296 C CA . LEU A 1 156 ? -19.93588 89.67930 72.60464 1.000 42.52182 309 LEU A CA 1
ATOM 1297 C C . LEU A 1 156 ? -19.48603 90.65281 73.68316 1.000 47.49772 309 LEU A C 1
ATOM 1298 O O . LEU A 1 156 ? -18.37320 91.18793 73.61794 1.000 47.56839 309 LEU A O 1
ATOM 1303 N N . THR A 1 157 ? -20.33530 90.88353 74.68472 1.000 50.46703 310 THR A N 1
ATOM 1304 C CA . THR A 1 157 ? -20.00108 91.80205 75.76482 1.000 42.91274 310 THR A CA 1
ATOM 1305 C C . THR A 1 157 ? -18.97885 91.20322 76.72327 1.000 52.33852 310 THR A C 1
ATOM 1306 O O . THR A 1 157 ? -18.16222 91.93580 77.29332 1.000 53.82152 310 THR A O 1
ATOM 1310 N N . LYS A 1 158 ? -18.99331 89.87889 76.89454 1.000 55.16013 311 LYS A N 1
ATOM 1311 C CA . LYS A 1 158 ? -18.20953 89.24007 77.94688 1.000 63.84570 311 LYS A CA 1
ATOM 1312 C C . LYS A 1 158 ? -16.70594 89.42129 77.76906 1.000 65.97736 311 LYS A C 1
ATOM 1313 O O . LYS A 1 158 ? -15.96055 89.29200 78.74689 1.000 65.01614 311 LYS A O 1
ATOM 1319 N N . LYS A 1 159 ? -16.23973 89.71820 76.55497 1.000 56.04660 312 LYS A N 1
ATOM 1320 C CA . LYS A 1 159 ? -14.80289 89.85177 76.33685 1.000 69.86802 312 LYS A CA 1
ATOM 1321 C C . LYS A 1 159 ? -14.27478 91.19339 76.83194 1.000 79.78157 312 LYS A C 1
ATOM 1322 O O . LYS A 1 159 ? -13.19527 91.25320 77.43112 1.000 88.11712 312 LYS A O 1
ATOM 1328 N N . GLY A 1 160 ? -15.01305 92.27430 76.59368 1.000 75.38810 313 GLY A N 1
ATOM 1329 C CA . GLY A 1 160 ? -14.57331 93.58937 77.01501 1.000 68.13267 313 GLY A CA 1
ATOM 1330 C C . GLY A 1 160 ? -15.01559 93.95751 78.41640 1.000 83.56016 313 GLY A C 1
ATOM 1331 O O . GLY A 1 160 ? -15.06292 95.14096 78.76527 1.000 83.18064 313 GLY A O 1
ATOM 1332 N N . LEU A 1 161 ? -15.33560 92.95548 79.22951 1.000 85.72707 314 LEU A N 1
ATOM 1333 C CA . LEU A 1 161 ? -15.83290 93.15591 80.58392 1.000 93.12526 314 LEU A CA 1
ATOM 1334 C C . LEU A 1 161 ? -14.89975 92.47790 81.58896 1.000 106.45658 314 LEU A C 1
ATOM 1335 O O . LEU A 1 161 ? -13.82420 91.98415 81.23433 1.000 109.97741 314 LEU A O 1
ATOM 1340 N N . VAL A 1 162 ? -15.34365 92.44427 82.84977 1.000 113.00812 315 VAL A N 1
ATOM 1341 C CA . VAL A 1 162 ? -14.54041 92.01870 83.99430 1.000 113.19651 315 VAL A CA 1
ATOM 1342 C C . VAL A 1 162 ? -13.17559 92.69134 83.87446 1.000 117.13252 315 VAL A C 1
ATOM 1343 O O . VAL A 1 162 ? -12.18102 92.06567 83.48776 1.000 115.90641 315 VAL A O 1
ATOM 1347 N N . ARG A 1 163 ? -13.14041 93.99275 84.14448 1.000 119.89878 316 ARG A N 1
ATOM 1348 C CA . ARG A 1 163 ? -11.90880 94.76607 84.05339 1.000 118.35753 316 ARG A CA 1
ATOM 1349 C C . ARG A 1 163 ? -11.56692 95.38320 85.40324 1.000 107.46657 316 ARG A C 1
ATOM 1350 O O . ARG A 1 163 ? -11.48441 94.68010 86.41009 1.000 104.47426 316 ARG A O 1
ATOM 1358 N N . LEU A 1 184 ? -22.93521 69.56886 68.95198 1.000 52.74967 337 LEU A N 1
ATOM 1359 C CA . LEU A 1 184 ? -24.00965 69.46808 69.93283 1.000 59.81557 337 LEU A CA 1
ATOM 1360 C C . LEU A 1 184 ? -25.32665 70.01855 69.37970 1.000 61.75696 337 LEU A C 1
ATOM 1361 O O . LEU A 1 184 ? -26.37557 69.38842 69.51644 1.000 72.76590 337 LEU A O 1
ATOM 1366 N N . ASP A 1 185 ? -25.26114 71.18717 68.74443 1.000 58.62482 338 ASP A N 1
ATOM 1367 C CA . ASP A 1 185 ? -26.42717 71.88023 68.19871 1.000 42.24751 338 ASP A CA 1
ATOM 1368 C C . ASP A 1 185 ? -26.37663 71.72727 66.68007 1.000 34.86221 338 ASP A C 1
ATOM 1369 O O . ASP A 1 185 ? -25.84811 72.58457 65.96953 1.000 30.85711 338 ASP A O 1
ATOM 1374 N N . TYR A 1 186 ? -26.94635 70.62442 66.18757 1.000 38.53213 339 TYR A N 1
ATOM 1375 C CA . TYR A 1 186 ? -26.84013 70.29797 64.76982 1.000 33.33761 339 TYR A CA 1
ATOM 1376 C C . TYR A 1 186 ? -27.62039 71.27318 63.89664 1.000 32.46556 339 TYR A C 1
ATOM 1377 O O . TYR A 1 186 ? -27.22238 71.53210 62.75396 1.000 26.99239 339 TYR A O 1
ATOM 1386 N N . CYS A 1 187 ? -28.72492 71.82259 64.40891 1.000 28.43789 340 CYS A N 1
ATOM 1387 C CA . CYS A 1 187 ? -29.53598 72.73086 63.60407 1.000 34.21170 340 CYS A CA 1
ATOM 1388 C C . CYS A 1 187 ? -28.85562 74.08285 63.43621 1.000 33.32470 340 CYS A C 1
ATOM 1389 O O . CYS A 1 187 ? -28.94456 74.69942 62.36734 1.000 31.81075 340 CYS A O 1
ATOM 1392 N N . GLU A 1 188 ? -28.18313 74.56845 64.48156 1.000 25.95809 341 GLU A N 1
ATOM 1393 C CA . GLU A 1 188 ? -27.37822 75.77446 64.32542 1.000 29.90887 341 GLU A CA 1
ATOM 1394 C C . GLU A 1 188 ? -26.18742 75.52039 63.40946 1.000 33.15932 341 GLU A C 1
ATOM 1395 O O . GLU A 1 188 ? -25.79034 76.40248 62.63862 1.000 26.74746 341 GLU A O 1
ATOM 1401 N N . GLN A 1 189 ? -25.60614 74.31893 63.48086 1.000 29.52931 342 GLN A N 1
ATOM 1402 C CA . GLN A 1 189 ? -24.50807 73.97074 62.58476 1.000 31.00346 342 GLN A CA 1
ATOM 1403 C C . GLN A 1 189 ? -24.96260 73.97660 61.13046 1.000 32.49510 342 GLN A C 1
ATOM 1404 O O . GLN A 1 189 ? -24.24661 74.47004 60.25058 1.000 27.15292 342 GLN A O 1
ATOM 1410 N N . LEU A 1 190 ? -26.15219 73.43216 60.85811 1.000 28.72726 343 LEU A N 1
ATOM 1411 C CA . LEU A 1 190 ? -26.68417 73.46299 59.49897 1.000 32.20893 343 LEU A CA 1
ATOM 1412 C C . LEU A 1 190 ? -26.91098 74.89473 59.03213 1.000 34.01899 343 LEU A C 1
ATOM 1413 O O . LEU A 1 190 ? -26.63285 75.23150 57.87456 1.000 29.44830 343 LEU A O 1
ATOM 1418 N N . ASP A 1 191 ? -27.41209 75.75306 59.92381 1.000 33.09620 344 ASP A N 1
ATOM 1419 C CA . ASP A 1 191 ? -27.61665 77.15405 59.57361 1.000 28.39056 344 ASP A CA 1
ATOM 1420 C C . ASP A 1 191 ? -26.29146 77.84500 59.27977 1.000 29.37916 344 ASP A C 1
ATOM 1421 O O . ASP A 1 191 ? -26.20277 78.67487 58.36728 1.000 26.86802 344 ASP A O 1
ATOM 1426 N N . LEU A 1 192 ? -25.24723 77.51061 60.04120 1.000 29.60830 345 LEU A N 1
ATOM 1427 C CA . LEU A 1 192 ? -23.94307 78.12624 59.82171 1.000 25.51681 345 LEU A CA 1
ATOM 1428 C C . LEU A 1 192 ? -23.33091 77.67567 58.50139 1.000 27.97268 345 LEU A C 1
ATOM 1429 O O . LEU A 1 192 ? -22.70130 78.47568 57.79917 1.000 32.41770 345 LEU A O 1
ATOM 1434 N N . TYR A 1 193 ? -23.50059 76.39914 58.14732 1.000 27.22620 346 TYR A N 1
ATOM 1435 C CA . TYR A 1 193 ? -22.98581 75.91701 56.86942 1.000 28.76702 346 TYR A CA 1
ATOM 1436 C C . TYR A 1 193 ? -23.69902 76.58506 55.70041 1.000 30.44778 346 TYR A C 1
ATOM 1437 O O . TYR A 1 193 ? -23.06402 76.95037 54.70392 1.000 27.60750 346 TYR A O 1
ATOM 1446 N N . LEU A 1 194 ? -25.02106 76.75130 55.80283 1.000 32.73402 347 LEU A N 1
ATOM 1447 C CA . LEU A 1 194 ? -25.76151 77.44358 54.75295 1.000 28.53046 347 LEU A CA 1
ATOM 1448 C C . LEU A 1 194 ? -25.29491 78.88675 54.61454 1.000 30.87232 347 LEU A C 1
ATOM 1449 O O . LEU A 1 194 ? -25.15862 79.39890 53.49675 1.000 26.83254 347 LEU A O 1
ATOM 1454 N N . ASP A 1 195 ? -25.04284 79.55793 55.74120 1.000 30.83120 348 ASP A N 1
ATOM 1455 C CA . ASP A 1 195 ? -24.47099 80.89993 55.69399 1.000 35.68912 348 ASP A CA 1
ATOM 1456 C C . ASP A 1 195 ? -23.12025 80.89095 54.98997 1.000 36.82144 348 ASP A C 1
ATOM 1457 O O . ASP A 1 195 ? -22.84347 81.74594 54.14052 1.000 37.56669 348 ASP A O 1
ATOM 1462 N N . ARG A 1 196 ? -22.26518 79.92178 55.33092 1.000 32.33129 349 ARG A N 1
ATOM 1463 C CA . ARG A 1 196 ? -20.95879 79.82138 54.68958 1.000 28.15492 349 ARG A CA 1
ATOM 1464 C C . ARG A 1 196 ? -21.08372 79.48143 53.20957 1.000 31.82753 349 ARG A C 1
ATOM 1465 O O . ARG A 1 196 ? -20.27259 79.94334 52.39781 1.000 28.96127 349 ARG A O 1
ATOM 1473 N N . ALA A 1 197 ? -22.09157 78.68761 52.83930 1.000 35.78654 350 ALA A N 1
ATOM 1474 C CA . ALA A 1 197 ? -22.29447 78.35890 51.43234 1.000 34.99235 350 ALA A CA 1
ATOM 1475 C C . ALA A 1 197 ? -22.73486 79.58085 50.63693 1.000 37.61640 350 ALA A C 1
ATOM 1476 O O . ALA A 1 197 ? -22.34823 79.74274 49.47326 1.000 40.25731 350 ALA A O 1
ATOM 1478 N N . CYS A 1 198 ? -23.54499 80.45110 51.24708 1.000 40.17047 351 CYS A N 1
ATOM 1479 C CA . CYS A 1 198 ? -24.01572 81.64204 50.54605 1.000 39.46481 351 CYS A CA 1
ATOM 1480 C C . CYS A 1 198 ? -22.88170 82.62854 50.30304 1.000 37.48898 351 CYS A C 1
ATOM 1481 O O . CYS A 1 198 ? -22.80110 83.23389 49.22811 1.000 34.21710 351 CYS A O 1
ATOM 1484 N N . ILE A 1 199 ? -21.99937 82.80471 51.28995 1.000 42.31917 352 ILE A N 1
ATOM 1485 C CA . ILE A 1 199 ? -20.85391 83.69501 51.12019 1.000 40.76530 352 ILE A CA 1
ATOM 1486 C C . ILE A 1 199 ? -19.98085 83.22484 49.96344 1.000 42.70824 352 ILE A C 1
ATOM 1487 O O . ILE A 1 199 ? -19.49155 84.03431 49.16514 1.000 42.15691 352 ILE A O 1
ATOM 1492 N N . LEU A 1 200 ? -19.78036 81.90898 49.84874 1.000 37.26355 353 LEU A N 1
ATOM 1493 C CA . LEU A 1 200 ? -19.00262 81.37032 48.73726 1.000 41.05133 353 LEU A CA 1
ATOM 1494 C C . LEU A 1 200 ? -19.65540 81.69711 47.40030 1.000 46.42799 353 LEU A C 1
ATOM 1495 O O . LEU A 1 200 ? -18.97027 82.06963 46.44058 1.000 45.81249 353 LEU A O 1
ATOM 1500 N N . ASP A 1 201 ? -20.98196 81.56771 47.32039 1.000 44.29907 354 ASP A N 1
ATOM 1501 C CA . ASP A 1 201 ? -21.67839 81.82299 46.06343 1.000 45.69586 354 ASP A CA 1
ATOM 1502 C C . ASP A 1 201 ? -21.66743 83.30495 45.70966 1.000 48.00182 354 ASP A C 1
ATOM 1503 O O . ASP A 1 201 ? -21.46072 83.66762 44.54561 1.000 53.33075 354 ASP A O 1
ATOM 1508 N N . ILE A 1 202 ? -21.89058 84.17435 46.69880 1.000 40.44565 355 ILE A N 1
ATOM 1509 C CA . ILE A 1 202 ? -21.95983 85.60911 46.43288 1.000 45.50648 355 ILE A CA 1
ATOM 1510 C C . ILE A 1 202 ? -20.62417 86.12365 45.91112 1.000 50.12824 355 ILE A C 1
ATOM 1511 O O . ILE A 1 202 ? -20.57322 86.89663 44.94611 1.000 53.52408 355 ILE A O 1
ATOM 1516 N N . LEU A 1 203 ? -19.52239 85.69947 46.53279 1.000 37.83008 356 LEU A N 1
ATOM 1517 C CA . LEU A 1 203 ? -18.20870 86.18159 46.12360 1.000 47.10258 356 LEU A CA 1
ATOM 1518 C C . LEU A 1 203 ? -17.73990 85.54289 44.82297 1.000 49.08993 356 LEU A C 1
ATOM 1519 O O . LEU A 1 203 ? -17.02497 86.18656 44.04694 1.000 52.39884 356 LEU A O 1
ATOM 1524 N N . LEU A 1 204 ? -18.12259 84.28944 44.56686 1.000 49.55724 357 LEU A N 1
ATOM 1525 C CA . LEU A 1 204 ? -17.77832 83.66711 43.29288 1.000 54.06439 357 LEU A CA 1
ATOM 1526 C C . LEU A 1 204 ? -18.50195 84.33731 42.13290 1.000 60.06345 357 LEU A C 1
ATOM 1527 O O . LEU A 1 204 ? -17.96200 84.40600 41.02320 1.000 60.85957 357 LEU A O 1
ATOM 1532 N N . SER A 1 205 ? -19.71786 84.83505 42.36752 1.000 57.89231 358 SER A N 1
ATOM 1533 C CA . SER A 1 205 ? -20.41973 85.58265 41.33101 1.000 59.07302 358 SER A CA 1
ATOM 1534 C C . SER A 1 205 ? -19.82022 86.97258 41.15878 1.000 68.11706 358 SER A C 1
ATOM 1535 O O . SER A 1 205 ? -19.59619 87.42406 40.02918 1.000 85.50346 358 SER A O 1
ATOM 1538 N N . SER A 1 206 ? -19.54488 87.66106 42.26839 1.000 69.84566 359 SER A N 1
ATOM 1539 C CA . SER A 1 206 ? -19.01575 89.01796 42.22355 1.000 71.62246 359 SER A CA 1
ATOM 1540 C C . SER A 1 206 ? -17.54673 89.07738 41.83147 1.000 73.57501 359 SER A C 1
ATOM 1541 O O . SER A 1 206 ? -17.04581 90.17417 41.56094 1.000 83.46499 359 SER A O 1
ATOM 1544 N N . GLU A 1 207 ? -16.84384 87.94126 41.80890 1.000 79.54377 360 GLU A N 1
ATOM 1545 C CA . GLU A 1 207 ? -15.47793 87.93407 41.29405 1.000 83.72843 360 GLU A CA 1
ATOM 1546 C C . GLU A 1 207 ? -15.42736 88.50247 39.88089 1.000 99.41654 360 GLU A C 1
ATOM 1547 O O . GLU A 1 207 ? -14.45185 89.16368 39.50794 1.000 101.57762 360 GLU A O 1
ATOM 1553 N N . THR A 1 208 ? -16.46239 88.20196 39.06983 1.000 101.95539 361 THR A N 1
ATOM 1554 C CA . THR A 1 208 ? -16.89001 88.68679 37.75021 1.000 108.63713 361 THR A CA 1
ATOM 1555 C C . THR A 1 208 ? -16.55179 87.76576 36.56955 1.000 117.38479 361 THR A C 1
ATOM 1556 O O . THR A 1 208 ? -17.43853 87.58273 35.72761 1.000 120.23276 361 THR A O 1
ATOM 1560 N N . PRO A 1 209 ? -15.32769 87.09954 36.48267 1.000 120.47016 362 PRO A N 1
ATOM 1561 C CA . PRO A 1 209 ? -14.82741 86.59952 35.18398 1.000 120.98169 362 PRO A CA 1
ATOM 1562 C C . PRO A 1 209 ? -15.82714 86.49594 34.04053 1.000 127.02897 362 PRO A C 1
ATOM 1563 O O . PRO A 1 209 ? -16.41781 85.43364 33.82116 1.000 137.25021 362 PRO A O 1
ATOM 1567 N N . ASN A 1 210 ? -16.01892 87.59703 33.31680 1.000 122.85335 363 ASN A N 1
ATOM 1568 C CA . ASN A 1 210 ? -16.97774 87.67347 32.21441 1.000 123.15599 363 ASN A CA 1
ATOM 1569 C C . ASN A 1 210 ? -16.78029 86.53761 31.21259 1.000 120.81350 363 ASN A C 1
ATOM 1570 O O . ASN A 1 210 ? -17.73461 85.84976 30.84671 1.000 122.78350 363 ASN A O 1
ATOM 1575 N N . SER A 1 217 ? -13.10539 69.16126 29.50250 1.000 93.35332 370 SER A N 1
ATOM 1576 C CA . SER A 1 217 ? -13.36841 70.41014 28.79562 1.000 104.27164 370 SER A CA 1
ATOM 1577 C C . SER A 1 217 ? -12.75353 71.58971 29.54077 1.000 109.87778 370 SER A C 1
ATOM 1578 O O . SER A 1 217 ? -12.50579 71.50281 30.74561 1.000 108.30200 370 SER A O 1
ATOM 1580 N N . ASN A 1 218 ? -12.53006 72.69244 28.81727 1.000 109.77569 371 ASN A N 1
ATOM 1581 C CA . ASN A 1 218 ? -11.80312 73.84623 29.33987 1.000 112.06703 371 ASN A CA 1
ATOM 1582 C C . ASN A 1 218 ? -10.50008 73.38197 29.97490 1.000 117.05727 371 ASN A C 1
ATOM 1583 O O . ASN A 1 218 ? -9.84062 72.47114 29.46335 1.000 118.21376 371 ASN A O 1
ATOM 1588 N N . GLY A 1 219 ? -10.11692 74.01132 31.08018 1.000 108.58525 372 GLY A N 1
ATOM 1589 C CA . GLY A 1 219 ? -9.26916 73.34151 32.04187 1.000 98.63372 372 GLY A CA 1
ATOM 1590 C C . GLY A 1 219 ? -10.20339 72.52938 32.91173 1.000 94.57214 372 GLY A C 1
ATOM 1591 O O . GLY A 1 219 ? -11.13379 73.09401 33.49083 1.000 95.34210 372 GLY A O 1
ATOM 1592 N N . THR A 1 220 ? -10.00214 71.21126 32.99250 1.000 87.95933 373 THR A N 1
ATOM 1593 C CA . THR A 1 220 ? -11.02609 70.35199 33.58424 1.000 88.58677 373 THR A CA 1
ATOM 1594 C C . THR A 1 220 ? -11.33805 70.73663 35.02657 1.000 88.56954 373 THR A C 1
ATOM 1595 O O . THR A 1 220 ? -12.45095 70.48746 35.50508 1.000 88.25491 373 THR A O 1
ATOM 1599 N N . ILE A 1 221 ? -10.38302 71.34655 35.73123 1.000 82.62493 374 ILE A N 1
ATOM 1600 C CA . ILE A 1 221 ? -10.68687 71.87225 37.05753 1.000 76.75555 374 ILE A CA 1
ATOM 1601 C C . ILE A 1 221 ? -11.47186 73.17448 36.95382 1.000 75.27369 374 ILE A C 1
ATOM 1602 O O . ILE A 1 221 ? -12.30774 73.46858 37.81632 1.000 66.47080 374 ILE A O 1
ATOM 1607 N N . GLN A 1 222 ? -11.23047 73.97058 35.91106 1.000 81.73545 375 GLN A N 1
ATOM 1608 C CA . GLN A 1 222 ? -12.03415 75.16906 35.70219 1.000 73.12989 375 GLN A CA 1
ATOM 1609 C C . GLN A 1 222 ? -13.50217 74.80602 35.51672 1.000 77.08071 375 GLN A C 1
ATOM 1610 O O . GLN A 1 222 ? -14.35725 75.22197 36.30475 1.000 79.21048 375 GLN A O 1
ATOM 1616 N N . GLU A 1 223 ? -13.80094 73.98972 34.49613 1.000 75.53052 376 GLU A N 1
ATOM 1617 C CA . GLU A 1 223 ? -15.17972 73.61343 34.17713 1.000 78.01551 376 GLU A CA 1
ATOM 1618 C C . GLU A 1 223 ? -15.98238 73.25507 35.42357 1.000 71.19473 376 GLU A C 1
ATOM 1619 O O . GLU A 1 223 ? -17.17730 73.56030 35.51070 1.000 66.78191 376 GLU A O 1
ATOM 1625 N N . HIS A 1 224 ? -15.33609 72.62761 36.40958 1.000 66.16083 377 HIS A N 1
ATOM 1626 C CA . HIS A 1 224 ? -16.02269 72.29981 37.65552 1.000 62.18305 377 HIS A CA 1
ATOM 1627 C C . HIS A 1 224 ? -16.31083 73.54817 38.48298 1.000 58.31009 377 HIS A C 1
ATOM 1628 O O . HIS A 1 224 ? -17.35006 73.62996 39.14765 1.000 52.71191 377 HIS A O 1
ATOM 1635 N N . LYS A 1 225 ? -15.39759 74.52373 38.46976 1.000 63.09120 378 LYS A N 1
ATOM 1636 C CA . LYS A 1 225 ? -15.64360 75.78059 39.17252 1.000 55.97754 378 LYS A CA 1
ATOM 1637 C C . LYS A 1 225 ? -16.84307 76.51468 38.59542 1.000 62.86227 378 LYS A C 1
ATOM 1638 O O . LYS A 1 225 ? -17.53307 77.24712 39.31553 1.000 55.75022 378 LYS A O 1
ATOM 1644 N N . LYS A 1 226 ? -17.10561 76.33328 37.30195 1.000 65.48436 379 LYS A N 1
ATOM 1645 C CA . LYS A 1 226 ? -18.21368 77.03126 36.66581 1.000 60.88119 379 LYS A CA 1
ATOM 1646 C C . LYS A 1 226 ? -19.55018 76.38231 36.99732 1.000 59.51447 379 LYS A C 1
ATOM 1647 O O . LYS A 1 226 ? -20.58741 77.05589 36.96914 1.000 50.89033 379 LYS A O 1
ATOM 1653 N N . ASN A 1 227 ? -19.53990 75.08358 37.30881 1.000 59.26556 380 ASN A N 1
ATOM 1654 C CA . ASN A 1 227 ? -20.74732 74.38523 37.72944 1.000 63.15891 380 ASN A CA 1
ATOM 1655 C C . ASN A 1 227 ? -21.22810 74.83381 39.10362 1.000 64.73255 380 ASN A C 1
ATOM 1656 O O . ASN A 1 227 ? -22.38702 74.58230 39.45355 1.000 68.37732 380 ASN A O 1
ATOM 1661 N N . ILE A 1 228 ? -20.36566 75.48694 39.88810 1.000 56.60502 381 ILE A N 1
ATOM 1662 C CA . ILE A 1 228 ? -20.76781 75.96268 41.20856 1.000 57.32498 381 ILE A CA 1
ATOM 1663 C C . ILE A 1 228 ? -21.90030 76.97272 41.09431 1.000 49.12676 381 ILE A C 1
ATOM 1664 O O . ILE A 1 228 ? -22.76019 77.05778 41.97967 1.000 54.20335 381 ILE A O 1
ATOM 1669 N N . LEU A 1 229 ? -21.93334 77.74013 40.00621 1.000 47.56927 382 LEU A N 1
ATOM 1670 C CA . LEU A 1 229 ? -22.96432 78.74495 39.79245 1.000 57.86448 382 LEU A CA 1
ATOM 1671 C C . LEU A 1 229 ? -23.95910 78.36060 38.70647 1.000 60.40078 382 LEU A C 1
ATOM 1672 O O . LEU A 1 229 ? -24.83974 79.16413 38.38182 1.000 54.85233 382 LEU A O 1
ATOM 1677 N N . ASP A 1 230 ? -23.84684 77.16263 38.13686 1.000 61.75743 383 ASP A N 1
ATOM 1678 C CA . ASP A 1 230 ? -24.74810 76.70167 37.08601 1.000 66.30273 383 ASP A CA 1
ATOM 1679 C C . ASP A 1 230 ? -25.85321 75.86898 37.72626 1.000 65.97699 383 ASP A C 1
ATOM 1680 O O . ASP A 1 230 ? -25.61838 74.73360 38.15313 1.000 62.76060 383 ASP A O 1
ATOM 1685 N N . LYS A 1 231 ? -27.06296 76.43082 37.77095 1.000 63.87149 384 LYS A N 1
ATOM 1686 C CA . LYS A 1 231 ? -28.20496 75.75671 38.37651 1.000 69.48839 384 LYS A CA 1
ATOM 1687 C C . LYS A 1 231 ? -28.59806 74.48162 37.64230 1.000 61.61770 384 LYS A C 1
ATOM 1688 O O . LYS A 1 231 ? -29.45507 73.74125 38.13631 1.000 57.91749 384 LYS A O 1
ATOM 1694 N N . SER A 1 232 ? -28.00311 74.20911 36.48179 1.000 65.35734 385 SER A N 1
ATOM 1695 C CA . SER A 1 232 ? -28.19409 72.92645 35.82173 1.000 57.18000 385 SER A CA 1
ATOM 1696 C C . SER A 1 232 ? -27.41276 71.80572 36.49339 1.000 67.95157 385 SER A C 1
ATOM 1697 O O . SER A 1 232 ? -27.76969 70.63384 36.32968 1.000 65.45833 385 SER A O 1
ATOM 1700 N N . LYS A 1 233 ? -26.36806 72.13735 37.24597 1.000 70.17228 386 LYS A N 1
ATOM 1701 C CA . LYS A 1 233 ? -25.44080 71.15722 37.78965 1.000 65.80550 386 LYS A CA 1
ATOM 1702 C C . LYS A 1 233 ? -25.73333 70.87314 39.25768 1.000 55.18545 386 LYS A C 1
ATOM 1703 O O . LYS A 1 233 ? -26.23931 71.72785 39.98888 1.000 56.01661 386 LYS A O 1
ATOM 1709 N N . GLU A 1 234 ? -25.39391 69.65370 39.68384 1.000 51.50818 387 GLU A N 1
ATOM 1710 C CA . GLU A 1 234 ? -25.49746 69.29389 41.09339 1.000 51.56249 387 GLU A CA 1
ATOM 1711 C C . GLU A 1 234 ? -24.55195 70.11364 41.96251 1.000 58.21870 387 GLU A C 1
ATOM 1712 O O . GLU A 1 234 ? -24.80137 70.26423 43.16419 1.000 52.06626 387 GLU A O 1
ATOM 1718 N N . ALA A 1 235 ? -23.47868 70.65393 41.37887 1.000 58.70843 388 ALA A N 1
ATOM 1719 C CA . ALA A 1 235 ? -22.50897 71.42780 42.14375 1.000 48.25424 388 ALA A CA 1
ATOM 1720 C C . ALA A 1 235 ? -23.05977 72.77168 42.60117 1.000 48.33645 388 ALA A C 1
ATOM 1721 O O . ALA A 1 235 ? -22.48507 73.38402 43.50714 1.000 42.77744 388 ALA A O 1
ATOM 1723 N N . SER A 1 236 ? -24.14397 73.24841 41.99653 1.000 54.62117 389 SER A N 1
ATOM 1724 C CA . SER A 1 236 ? -24.74403 74.50383 42.41564 1.000 51.09678 389 SER A CA 1
ATOM 1725 C C . SER A 1 236 ? -25.70086 74.27185 43.58132 1.000 48.50685 389 SER A C 1
ATOM 1726 O O . SER A 1 236 ? -26.05794 73.13953 43.91317 1.000 54.03623 389 SER A O 1
ATOM 1729 N N . LEU A 1 237 ? -26.12105 75.37248 44.20819 1.000 43.23669 390 LEU A N 1
ATOM 1730 C CA . LEU A 1 237 ? -27.07427 75.26991 45.30797 1.000 48.29771 390 LEU A CA 1
ATOM 1731 C C . LEU A 1 237 ? -28.44538 74.83120 44.80869 1.000 52.02070 390 LEU A C 1
ATOM 1732 O O . LEU A 1 237 ? -29.08580 73.96701 45.41900 1.000 54.91849 390 LEU A O 1
ATOM 1737 N N . VAL A 1 238 ? -28.91005 75.41307 43.69988 1.000 47.34195 391 VAL A N 1
ATOM 1738 C CA . VAL A 1 238 ? -30.19848 75.02051 43.13229 1.000 49.08483 391 VAL A CA 1
ATOM 1739 C C . VAL A 1 238 ? -30.16100 73.55994 42.70033 1.000 55.08893 391 VAL A C 1
ATOM 1740 O O . VAL A 1 238 ? -31.07925 72.78236 42.98881 1.000 50.60171 391 VAL A O 1
ATOM 1744 N N . GLY A 1 239 ? -29.09098 73.16474 42.00753 1.000 58.38292 392 GLY A N 1
ATOM 1745 C CA . GLY A 1 239 ? -28.96681 71.77995 41.58447 1.000 45.63797 392 GLY A CA 1
ATOM 1746 C C . GLY A 1 239 ? -28.81716 70.82367 42.75119 1.000 47.80877 392 GLY A C 1
ATOM 1747 O O . GLY A 1 239 ? -29.35980 69.71615 42.72896 1.000 56.25405 392 GLY A O 1
ATOM 1748 N N . PHE A 1 240 ? -28.08097 71.23573 43.78680 1.000 47.33540 393 PHE A N 1
ATOM 1749 C CA . PHE A 1 240 ? -27.96137 70.40777 44.98270 1.000 46.99503 393 PHE A CA 1
ATOM 1750 C C . PHE A 1 240 ? -29.31265 70.20623 45.65483 1.000 48.14380 393 PHE A C 1
ATOM 1751 O O . PHE A 1 240 ? -29.57516 69.13615 46.21639 1.000 41.79262 393 PHE A O 1
ATOM 1759 N N . ILE A 1 241 ? -30.18245 71.21607 45.60187 1.000 52.95198 394 ILE A N 1
ATOM 1760 C CA . ILE A 1 241 ? -31.52097 71.07773 46.16652 1.000 55.15671 394 ILE A CA 1
ATOM 1761 C C . ILE A 1 241 ? -32.34794 70.09952 45.34100 1.000 53.59700 394 ILE A C 1
ATOM 1762 O O . ILE A 1 241 ? -32.91119 69.13401 45.87016 1.000 45.47617 394 ILE A O 1
ATOM 1767 N N . ASN A 1 242 ? -32.42279 70.32971 44.02774 1.000 55.07581 395 ASN A N 1
ATOM 1768 C CA . ASN A 1 242 ? -33.32213 69.56046 43.17622 1.000 51.33368 395 ASN A CA 1
ATOM 1769 C C . ASN A 1 242 ? -32.82042 68.14987 42.89760 1.000 54.05705 395 ASN A C 1
ATOM 1770 O O . ASN A 1 242 ? -33.62891 67.27823 42.56163 1.000 60.36672 395 ASN A O 1
ATOM 1775 N N . TYR A 1 243 ? -31.51760 67.89887 43.02342 1.000 52.64774 396 TYR A N 1
ATOM 1776 C CA . TYR A 1 243 ? -30.95554 66.61121 42.64273 1.000 51.00757 396 TYR A CA 1
ATOM 1777 C C . TYR A 1 243 ? -30.50213 65.75976 43.82031 1.000 49.88582 396 TYR A C 1
ATOM 1778 O O . TYR A 1 243 ? -30.25560 64.56322 43.63223 1.000 50.15944 396 TYR A O 1
ATOM 1787 N N . VAL A 1 244 ? -30.38683 66.32753 45.02077 1.000 46.06591 397 VAL A N 1
ATOM 1788 C CA . VAL A 1 244 ? -29.89328 65.57111 46.16771 1.000 48.64912 397 VAL A CA 1
ATOM 1789 C C . VAL A 1 244 ? -30.83492 65.72500 47.35603 1.000 44.53584 397 VAL A C 1
ATOM 1790 O O . VAL A 1 244 ? -31.20124 64.73684 48.00269 1.000 48.72973 397 VAL A O 1
ATOM 1794 N N . LEU A 1 245 ? -31.23114 66.96306 47.65474 1.000 46.56362 398 LEU A N 1
ATOM 1795 C CA . LEU A 1 245 ? -32.00031 67.22840 48.86740 1.000 42.76077 398 LEU A CA 1
ATOM 1796 C C . LEU A 1 245 ? -33.45958 66.81437 48.71040 1.000 43.30425 398 LEU A C 1
ATOM 1797 O O . LEU A 1 245 ? -33.98091 66.02554 49.50601 1.000 41.69963 398 LEU A O 1
ATOM 1802 N N . ILE A 1 246 ? -34.13886 67.34657 47.69362 1.000 45.51366 399 ILE A N 1
ATOM 1803 C CA . ILE A 1 246 ? -35.53732 66.97762 47.46102 1.000 46.25715 399 ILE A CA 1
ATOM 1804 C C . ILE A 1 246 ? -35.69300 65.48987 47.15177 1.000 44.41666 399 ILE A C 1
ATOM 1805 O O . ILE A 1 246 ? -36.57707 64.84960 47.74247 1.000 51.60665 399 ILE A O 1
ATOM 1810 N N . PRO A 1 247 ? -34.89472 64.88204 46.26393 1.000 51.35576 400 PRO A N 1
ATOM 1811 C CA . PRO A 1 247 ? -35.11105 63.44858 45.98441 1.000 40.79655 400 PRO A CA 1
ATOM 1812 C C . PRO A 1 247 ? -34.88839 62.53694 47.18166 1.000 42.41837 400 PRO A C 1
ATOM 1813 O O . PRO A 1 247 ? -35.70624 61.64106 47.42742 1.000 53.18165 400 PRO A O 1
ATOM 1817 N N . TYR A 1 248 ? -33.80835 62.73207 47.93857 1.000 39.76981 401 TYR A N 1
ATOM 1818 C CA . TYR A 1 248 ? -33.38888 61.75379 48.93539 1.000 41.04276 401 TYR A CA 1
ATOM 1819 C C . TYR A 1 248 ? -33.62307 62.18616 50.37772 1.000 35.07495 401 TYR A C 1
ATOM 1820 O O . TYR A 1 248 ? -33.38289 61.38681 51.28847 1.000 44.23346 401 TYR A O 1
ATOM 1829 N N . PHE A 1 249 ? -34.08562 63.41347 50.62202 1.000 43.82370 402 PHE A N 1
ATOM 1830 C CA . PHE A 1 249 ? -34.27371 63.88447 51.98909 1.000 45.13248 402 PHE A CA 1
ATOM 1831 C C . PHE A 1 249 ? -35.63332 64.50997 52.26548 1.000 43.35747 402 PHE A C 1
ATOM 1832 O O . PHE A 1 249 ? -35.93343 64.77683 53.43442 1.000 37.11178 402 PHE A O 1
ATOM 1840 N N . ASN A 1 250 ? -36.46526 64.74264 51.24702 1.000 47.21910 403 ASN A N 1
ATOM 1841 C CA . ASN A 1 250 ? -37.72152 65.45214 51.47103 1.000 44.15760 403 ASN A CA 1
ATOM 1842 C C . ASN A 1 250 ? -38.70570 64.63408 52.29912 1.000 40.15658 403 ASN A C 1
ATOM 1843 O O . ASN A 1 250 ? -39.50170 65.20592 53.05143 1.000 43.99388 403 ASN A O 1
ATOM 1848 N N . LYS A 1 251 ? -38.67503 63.30925 52.17853 1.000 32.49982 404 LYS A N 1
ATOM 1849 C CA . LYS A 1 251 ? -39.60263 62.46491 52.91894 1.000 43.88707 404 LYS A CA 1
ATOM 1850 C C . LYS A 1 251 ? -39.11051 62.11453 54.31547 1.000 45.76406 404 LYS A C 1
ATOM 1851 O O . LYS A 1 251 ? -39.91356 61.67761 55.14757 1.000 54.72746 404 LYS A O 1
ATOM 1857 N N . LYS A 1 252 ? -37.82084 62.29311 54.59370 1.000 48.88343 405 LYS A N 1
ATOM 1858 C CA . LYS A 1 252 ? -37.27334 62.00078 55.91146 1.000 41.87480 405 LYS A CA 1
ATOM 1859 C C . LYS A 1 252 ? -37.11426 63.23542 56.78317 1.000 38.88428 405 LYS A C 1
ATOM 1860 O O . LYS A 1 252 ? -37.22474 63.13214 58.00899 1.000 37.23255 405 LYS A O 1
ATOM 1866 N N . VAL A 1 253 ? -36.86207 64.39606 56.18863 1.000 37.94921 406 VAL A N 1
ATOM 1867 C CA . VAL A 1 253 ? -36.56019 65.59702 56.96330 1.000 43.44455 406 VAL A CA 1
ATOM 1868 C C . VAL A 1 253 ? -37.22176 66.80092 56.28665 1.000 40.61099 406 VAL A C 1
ATOM 1869 O O . VAL A 1 253 ? -36.56268 67.81479 56.00765 1.000 30.68597 406 VAL A O 1
ATOM 1873 N N . PRO A 1 254 ? -38.54476 66.75694 56.06488 1.000 37.46242 407 PRO A N 1
ATOM 1874 C CA . PRO A 1 254 ? -39.17298 67.74853 55.16922 1.000 40.31453 407 PRO A CA 1
ATOM 1875 C C . PRO A 1 254 ? -39.05835 69.18970 55.63681 1.000 34.76515 407 PRO A C 1
ATOM 1876 O O . PRO A 1 254 ? -38.94385 70.09271 54.79778 1.000 33.57017 407 PRO A O 1
ATOM 1880 N N . HIS A 1 255 ? -39.10196 69.44049 56.94761 1.000 31.92841 408 HIS A N 1
ATOM 1881 C CA . HIS A 1 255 ? -38.99056 70.81565 57.42750 1.000 36.61498 408 HIS A CA 1
ATOM 1882 C C . HIS A 1 255 ? -37.60654 71.38878 57.14875 1.000 34.73266 408 HIS A C 1
ATOM 1883 O O . HIS A 1 255 ? -37.47994 72.55532 56.75840 1.000 41.67737 408 HIS A O 1
ATOM 1890 N N . ALA A 1 256 ? -36.55753 70.58482 57.34415 1.000 36.51761 409 ALA A N 1
ATOM 1891 C CA . ALA A 1 256 ? -35.20093 71.06643 57.10319 1.000 35.62442 409 ALA A CA 1
ATOM 1892 C C . ALA A 1 256 ? -34.96553 71.34252 55.62422 1.000 32.20694 409 ALA A C 1
ATOM 1893 O O . ALA A 1 256 ? -34.28222 72.31034 55.26992 1.000 29.80807 409 ALA A O 1
ATOM 1895 N N . VAL A 1 257 ? -35.51986 70.50348 54.74629 1.000 32.18399 410 VAL A N 1
ATOM 1896 C CA . VAL A 1 257 ? -35.38138 70.73546 53.31062 1.000 39.47347 410 VAL A CA 1
ATOM 1897 C C . VAL A 1 257 ? -36.04331 72.05224 52.92495 1.000 42.01287 410 VAL A C 1
ATOM 1898 O O . VAL A 1 257 ? -35.47612 72.85903 52.17830 1.000 40.76827 410 VAL A O 1
ATOM 1902 N N . GLU A 1 258 ? -37.25237 72.29293 53.43944 1.000 34.64741 411 GLU A N 1
ATOM 1903 C CA . GLU A 1 258 ? -37.92014 73.56697 53.19369 1.000 38.14321 411 GLU A CA 1
ATOM 1904 C C . GLU A 1 258 ? -37.14572 74.72265 53.81635 1.000 39.39321 411 GLU A C 1
ATOM 1905 O O . GLU A 1 258 ? -37.06688 75.81256 53.23619 1.000 34.37219 411 GLU A O 1
ATOM 1911 N N . PHE A 1 259 ? -36.56448 74.50077 54.99840 1.000 30.60262 412 PHE A N 1
ATOM 1912 C CA . PHE A 1 259 ? -35.74416 75.52913 55.63047 1.000 32.43943 412 PHE A CA 1
ATOM 1913 C C . PHE A 1 259 ? -34.52377 75.85957 54.77929 1.000 37.12360 412 PHE A C 1
ATOM 1914 O O . PHE A 1 259 ? -34.18526 77.03512 54.59453 1.000 33.35002 412 PHE A O 1
ATOM 1922 N N . ILE A 1 260 ? -33.85122 74.83328 54.25186 1.000 36.07025 413 ILE A N 1
ATOM 1923 C CA . ILE A 1 260 ? -32.70144 75.06128 53.38036 1.000 40.00427 413 ILE A CA 1
ATOM 1924 C C . ILE A 1 260 ? -33.12700 75.81751 52.12916 1.000 42.56302 413 ILE A C 1
ATOM 1925 O O . ILE A 1 260 ? -32.41665 76.71143 51.65064 1.000 46.93449 413 ILE A O 1
ATOM 1930 N N . ILE A 1 261 ? -34.29811 75.48130 51.58781 1.000 39.94732 414 ILE A N 1
ATOM 1931 C CA . ILE A 1 261 ? -34.78113 76.15273 50.38655 1.000 43.87534 414 ILE A CA 1
ATOM 1932 C C . ILE A 1 261 ? -35.06609 77.62172 50.67697 1.000 47.61153 414 ILE A C 1
ATOM 1933 O O . ILE A 1 261 ? -34.61896 78.51187 49.94610 1.000 46.67924 414 ILE A O 1
ATOM 1938 N N . GLN A 1 262 ? -35.78998 77.90054 51.76405 1.000 43.82898 415 GLN A N 1
ATOM 1939 C CA . GLN A 1 262 ? -36.12832 79.28445 52.08521 1.000 46.51326 415 GLN A CA 1
ATOM 1940 C C . GLN A 1 262 ? -34.88491 80.13778 52.30701 1.000 55.60768 415 GLN A C 1
ATOM 1941 O O . GLN A 1 262 ? -34.89562 81.33818 52.01061 1.000 57.19822 415 GLN A O 1
ATOM 1947 N N . LYS A 1 263 ? -33.80491 79.54110 52.81332 1.000 52.98095 416 LYS A N 1
ATOM 1948 C CA . LYS A 1 263 ? -32.58827 80.30465 53.06552 1.000 50.54587 416 LYS A CA 1
ATOM 1949 C C . LYS A 1 263 ? -31.78866 80.52966 51.78790 1.000 55.84925 416 LYS A C 1
ATOM 1950 O O . LYS A 1 263 ? -31.30283 81.64028 51.54526 1.000 60.00522 416 LYS A O 1
ATOM 1956 N N . LEU A 1 264 ? -31.64406 79.49226 50.95968 1.000 55.35653 417 LEU A N 1
ATOM 1957 C CA . LEU A 1 264 ? -30.84299 79.62567 49.74676 1.000 58.43264 417 LEU A CA 1
ATOM 1958 C C . LEU A 1 264 ? -31.58037 80.42118 48.67555 1.000 62.35411 417 LEU A C 1
ATOM 1959 O O . LEU A 1 264 ? -30.96617 81.22028 47.95956 1.000 71.06980 417 LEU A O 1
ATOM 1964 N N . LYS A 1 265 ? -32.89402 80.21679 48.54336 1.000 69.90976 418 LYS A N 1
ATOM 1965 C CA . LYS A 1 265 ? -33.65845 81.00591 47.58119 1.000 77.77386 418 LYS A CA 1
ATOM 1966 C C . LYS A 1 265 ? -33.72778 82.46848 48.00291 1.000 78.46263 418 LYS A C 1
ATOM 1967 O O . LYS A 1 265 ? -33.62488 83.36895 47.16165 1.000 95.88144 418 LYS A O 1
ATOM 1973 N N . GLY A 1 266 ? -33.90242 82.72453 49.29716 1.000 78.09320 419 GLY A N 1
ATOM 1974 C CA . GLY A 1 266 ? -33.97523 84.07353 49.80558 1.000 74.01751 419 GLY A CA 1
ATOM 1975 C C . GLY A 1 266 ? -35.36540 84.66314 49.68273 1.000 88.34991 419 GLY A C 1
ATOM 1976 O O . GLY A 1 266 ? -36.15357 84.28160 48.81092 1.000 97.31250 419 GLY A O 1
ATOM 1977 N N . PRO A 1 267 ? -35.69872 85.61378 50.56957 1.000 86.71747 420 PRO A N 1
ATOM 1978 C CA . PRO A 1 267 ? -36.99981 86.28946 50.54677 1.000 84.49475 420 PRO A CA 1
ATOM 1979 C C . PRO A 1 267 ? -37.07168 87.39007 49.49159 1.000 85.16539 420 PRO A C 1
ATOM 1980 O O . PRO A 1 267 ? -36.05339 87.68554 48.86549 1.000 90.26801 420 PRO A O 1
ATOM 1984 N N . MET B 2 1 ? -17.75008 110.98655 87.54821 1.000 40.18994 1 MET B N 1
ATOM 1985 C CA . MET B 2 1 ? -18.93581 111.60101 88.13314 1.000 44.40728 1 MET B CA 1
ATOM 1986 C C . MET B 2 1 ? -19.81139 112.22265 87.05085 1.000 36.91326 1 MET B C 1
ATOM 1987 O O . MET B 2 1 ? -19.44667 112.23215 85.87468 1.000 37.97212 1 MET B O 1
ATOM 1992 N N . TYR B 2 2 ? -20.96775 112.74551 87.45152 1.000 40.52279 2 TYR B N 1
ATOM 1993 C CA . TYR B 2 2 ? -21.89449 113.35551 86.51153 1.000 42.69717 2 TYR B CA 1
ATOM 1994 C C . TYR B 2 2 ? -22.56973 114.55432 87.15969 1.000 46.61610 2 TYR B C 1
ATOM 1995 O O . TYR B 2 2 ? -22.62763 114.67898 88.38558 1.000 49.54219 2 TYR B O 1
ATOM 2004 N N . TYR B 2 3 ? -23.07936 115.44001 86.30997 1.000 45.62321 3 TYR B N 1
ATOM 2005 C CA . TYR B 2 3 ? -23.83282 116.61054 86.73283 1.000 41.80958 3 TYR B CA 1
ATOM 2006 C C . TYR B 2 3 ? -25.29207 116.42935 86.34433 1.000 45.66830 3 TYR B C 1
ATOM 2007 O O . TYR B 2 3 ? -25.59304 116.06410 85.20304 1.000 43.91898 3 TYR B O 1
ATOM 2016 N N . GLY B 2 4 ? -26.19112 116.68191 87.28688 1.000 48.41629 4 GLY B N 1
ATOM 2017 C CA . GLY B 2 4 ? -27.59971 116.71780 86.96409 1.000 51.60679 4 GLY B CA 1
ATOM 2018 C C . GLY B 2 4 ? -27.93772 117.91542 86.09794 1.000 50.59844 4 GLY B C 1
ATOM 2019 O O . GLY B 2 4 ? -27.12021 118.80549 85.85872 1.000 53.09672 4 GLY B O 1
ATOM 2020 N N . ILE B 2 5 ? -29.18127 117.93129 85.61117 1.000 52.01865 5 ILE B N 1
ATOM 2021 C CA . ILE B 2 5 ? -29.63847 119.05774 84.80200 1.000 50.16544 5 ILE B CA 1
ATOM 2022 C C . ILE B 2 5 ? -29.56954 120.35282 85.59925 1.000 52.54649 5 ILE B C 1
ATOM 2023 O O . ILE B 2 5 ? -29.30822 121.42519 85.03953 1.000 55.32229 5 ILE B O 1
ATOM 2028 N N . SER B 2 6 ? -29.78010 120.27599 86.91583 1.000 50.63814 6 SER B N 1
ATOM 2029 C CA . SER B 2 6 ? -29.70440 121.46804 87.75301 1.000 49.82020 6 SER B CA 1
ATOM 2030 C C . SER B 2 6 ? -28.28192 122.00465 87.85013 1.000 54.60649 6 SER B C 1
ATOM 2031 O O . SER B 2 6 ? -28.08857 123.21647 87.99876 1.000 53.49202 6 SER B O 1
ATOM 2034 N N . GLN B 2 7 ? -27.28144 121.13009 87.76567 1.000 56.17429 7 GLN B N 1
ATOM 2035 C CA . GLN B 2 7 ? -25.89025 121.50467 87.98169 1.000 57.81967 7 GLN B CA 1
ATOM 2036 C C . GLN B 2 7 ? -25.18313 121.95711 86.70920 1.000 57.66386 7 GLN B C 1
ATOM 2037 O O . GLN B 2 7 ? -23.95030 122.04240 86.70063 1.000 52.48901 7 GLN B O 1
ATOM 2043 N N . PHE B 2 8 ? -25.92629 122.24982 85.64003 1.000 53.33875 8 PHE B N 1
ATOM 2044 C CA . PHE B 2 8 ? -25.28820 122.63562 84.38485 1.000 55.97344 8 PHE B CA 1
ATOM 2045 C C . PHE B 2 8 ? -24.59113 123.98498 84.51386 1.000 54.49401 8 PHE B C 1
ATOM 2046 O O . PHE B 2 8 ? -23.44759 124.14898 84.07222 1.000 53.28985 8 PHE B O 1
ATOM 2054 N N . SER B 2 9 ? -25.26580 124.96585 85.11878 1.000 52.46204 9 SER B N 1
ATOM 2055 C CA . SER B 2 9 ? -24.63689 126.26382 85.33901 1.000 55.32149 9 SER B CA 1
ATOM 2056 C C . SER B 2 9 ? -23.46442 126.15869 86.30525 1.000 57.45384 9 SER B C 1
ATOM 2057 O O . SER B 2 9 ? -22.47651 126.88954 86.16555 1.000 46.93759 9 SER B O 1
ATOM 2060 N N . GLU B 2 10 ? -23.55381 125.25791 87.28622 1.000 59.31893 10 GLU B N 1
ATOM 2061 C CA . GLU B 2 10 ? -22.45155 125.06337 88.22232 1.000 58.69441 10 GLU B CA 1
ATOM 2062 C C . GLU B 2 10 ? -21.20409 124.57090 87.49944 1.000 65.92913 10 GLU B C 1
ATOM 2063 O O . GLU B 2 10 ? -20.10368 125.09768 87.70373 1.000 64.23275 10 GLU B O 1
ATOM 2069 N N . ALA B 2 11 ? -21.35981 123.55842 86.64158 1.000 59.13576 11 ALA B N 1
ATOM 2070 C CA . ALA B 2 11 ? -20.22703 123.06726 85.86524 1.000 55.10765 11 ALA B CA 1
ATOM 2071 C C . ALA B 2 11 ? -19.73692 124.10870 84.86851 1.000 51.33551 11 ALA B C 1
ATOM 2072 O O . ALA B 2 11 ? -18.53240 124.18828 84.60121 1.000 55.01598 11 ALA B O 1
ATOM 2074 N N . TYR B 2 12 ? -20.64833 124.91092 84.31143 1.000 50.06333 12 TYR B N 1
ATOM 2075 C CA . TYR B 2 12 ? -20.23830 125.97735 83.40303 1.000 59.77336 12 TYR B CA 1
ATOM 2076 C C . TYR B 2 12 ? -19.37751 127.00852 84.12081 1.000 58.63592 12 TYR B C 1
ATOM 2077 O O . TYR B 2 12 ? -18.38049 127.48933 83.56855 1.000 53.52297 12 TYR B O 1
ATOM 2086 N N . ASN B 2 13 ? -19.75031 127.36354 85.35339 1.000 57.68724 13 ASN B N 1
ATOM 2087 C CA . ASN B 2 13 ? -18.92765 128.27624 86.13967 1.000 56.92560 13 ASN B CA 1
ATOM 2088 C C . ASN B 2 13 ? -17.54941 127.68338 86.40087 1.000 61.16901 13 ASN B C 1
ATOM 2089 O O . ASN B 2 13 ? -16.54358 128.40240 86.38704 1.000 53.86783 13 ASN B O 1
ATOM 2094 N N . LYS B 2 14 ? -17.48435 126.36961 86.63588 1.000 55.78134 14 LYS B N 1
ATOM 2095 C CA . LYS B 2 14 ? -16.19829 125.71691 86.86153 1.000 56.57677 14 LYS B CA 1
ATOM 2096 C C . LYS B 2 14 ? -15.30228 125.82468 85.63353 1.000 54.29661 14 LYS B C 1
ATOM 2097 O O . LYS B 2 14 ? -14.08504 126.00458 85.75735 1.000 53.46584 14 LYS B O 1
ATOM 2103 N N . ILE B 2 15 ? -15.88681 125.72175 84.43799 1.000 57.14673 15 ILE B N 1
ATOM 2104 C CA . ILE B 2 15 ? -15.10358 125.87629 83.21624 1.000 58.05826 15 ILE B CA 1
ATOM 2105 C C . ILE B 2 15 ? -14.72672 127.33566 83.00766 1.000 59.66771 15 ILE B C 1
ATOM 2106 O O . ILE B 2 15 ? -13.58150 127.65385 82.66594 1.000 58.14250 15 ILE B O 1
ATOM 2111 N N . LEU B 2 16 ? -15.68249 128.24477 83.20922 1.000 59.53868 16 LEU B N 1
ATOM 2112 C CA . LEU B 2 16 ? -15.39839 129.66582 83.05505 1.000 59.57389 16 LEU B CA 1
ATOM 2113 C C . LEU B 2 16 ? -14.37884 130.14900 84.07578 1.000 61.67208 16 LEU B C 1
ATOM 2114 O O . LEU B 2 16 ? -13.59353 131.05771 83.78466 1.000 68.80300 16 LEU B O 1
ATOM 2119 N N . ARG B 2 17 ? -14.37842 129.56241 85.27393 1.000 60.05965 17 ARG B N 1
ATOM 2120 C CA . ARG B 2 17 ? -13.39250 129.93273 86.28359 1.000 58.34426 17 ARG B CA 1
ATOM 2121 C C . ARG B 2 17 ? -11.99857 129.46683 85.88098 1.000 60.71354 17 ARG B C 1
ATOM 2122 O O . ARG B 2 17 ? -11.05885 130.26701 85.80557 1.000 66.66299 17 ARG B O 1
ATOM 2130 N N . ASN B 2 18 ? -11.84977 128.16731 85.60796 1.000 55.94293 18 ASN B N 1
ATOM 2131 C CA . ASN B 2 18 ? -10.52680 127.60444 85.35641 1.000 59.38721 18 ASN B CA 1
ATOM 2132 C C . ASN B 2 18 ? -9.93009 128.10063 84.04526 1.000 60.32960 18 ASN B C 1
ATOM 2133 O O . ASN B 2 18 ? -8.70426 128.22490 83.93537 1.000 59.86008 18 ASN B O 1
ATOM 2138 N N . SER B 2 19 ? -10.76797 128.38509 83.04474 1.000 64.83635 19 SER B N 1
ATOM 2139 C CA . SER B 2 19 ? -10.26246 128.82514 81.74981 1.000 63.12021 19 SER B CA 1
ATOM 2140 C C . SER B 2 19 ? -9.93970 130.31112 81.71221 1.000 64.83540 19 SER B C 1
ATOM 2141 O O . SER B 2 19 ? -9.15982 130.73779 80.85406 1.000 63.78626 19 SER B O 1
ATOM 2144 N N . SER B 2 20 ? -10.51392 131.10532 82.61481 1.000 70.47626 20 SER B N 1
ATOM 2145 C CA . SER B 2 20 ? -10.20136 132.52334 82.71445 1.000 70.05958 20 SER B CA 1
ATOM 2146 C C . SER B 2 20 ? -9.18637 132.81602 83.81518 1.000 69.05058 20 SER B C 1
ATOM 2147 O O . SER B 2 20 ? -9.06830 133.96430 84.25378 1.000 73.26342 20 SER B O 1
ATOM 2150 N N . SER B 2 21 ? -8.45578 131.80091 84.27254 1.000 64.96826 21 SER B N 1
ATOM 2151 C CA . SER B 2 21 ? -7.37890 131.99873 85.23390 1.000 61.66520 21 SER B CA 1
ATOM 2152 C C . SER B 2 21 ? -6.10886 132.53648 84.58828 1.000 68.92987 21 SER B C 1
ATOM 2153 O O . SER B 2 21 ? -5.14037 132.82010 85.30150 1.000 65.97413 21 SER B O 1
ATOM 2156 N N . HIS B 2 22 ? -6.09739 132.68617 83.26595 1.000 66.20687 22 HIS B N 1
ATOM 2157 C CA . HIS B 2 22 ? -4.92720 133.12689 82.52265 1.000 57.85819 22 HIS B CA 1
ATOM 2158 C C . HIS B 2 22 ? -5.39399 133.56217 81.14175 1.000 65.63919 22 HIS B C 1
ATOM 2159 O O . HIS B 2 22 ? -6.26889 132.92297 80.55167 1.000 74.22908 22 HIS B O 1
ATOM 2166 N N . SER B 2 23 ? -4.82055 134.66116 80.64362 1.000 73.01820 23 SER B N 1
ATOM 2167 C CA . SER B 2 23 ? -5.12570 135.10806 79.28847 1.000 75.64688 23 SER B CA 1
ATOM 2168 C C . SER B 2 23 ? -4.84679 134.01790 78.26269 1.000 71.79250 23 SER B C 1
ATOM 2169 O O . SER B 2 23 ? -5.51343 133.95962 77.22323 1.000 68.51756 23 SER B O 1
ATOM 2172 N N . SER B 2 24 ? -3.87555 133.14932 78.53670 1.000 71.43315 24 SER B N 1
ATOM 2173 C CA . SER B 2 24 ? -3.54222 132.07476 77.61373 1.000 66.82146 24 SER B CA 1
ATOM 2174 C C . SER B 2 24 ? -4.71211 131.10815 77.46465 1.000 69.05030 24 SER B C 1
ATOM 2175 O O . SER B 2 24 ? -5.53786 130.94680 78.36817 1.000 57.02932 24 SER B O 1
ATOM 2178 N N . CYS B 2 25 ? -4.77760 130.46267 76.30294 1.000 65.83709 25 CYS B N 1
ATOM 2179 C CA . CYS B 2 25 ? -5.84307 129.50836 76.01818 1.000 66.36259 25 CYS B CA 1
ATOM 2180 C C . CYS B 2 25 ? -5.61301 128.23337 76.81851 1.000 55.14348 25 CYS B C 1
ATOM 2181 O O . CYS B 2 25 ? -4.63145 127.51759 76.59590 1.000 64.03799 25 CYS B O 1
ATOM 2184 N N . GLN B 2 26 ? -6.51810 127.95073 77.75555 1.000 55.23773 26 GLN B N 1
ATOM 2185 C CA . GLN B 2 26 ? -6.48274 126.72515 78.54393 1.000 63.72895 26 GLN B CA 1
ATOM 2186 C C . GLN B 2 26 ? -7.77355 125.92728 78.39615 1.000 62.80735 26 GLN B C 1
ATOM 2187 O O . GLN B 2 26 ? -8.08443 125.08778 79.24695 1.000 53.08818 26 GLN B O 1
ATOM 2193 N N . LEU B 2 27 ? -8.52805 126.17527 77.32670 1.000 58.69853 27 LEU B N 1
ATOM 2194 C CA . LEU B 2 27 ? -9.81125 125.52778 77.08253 1.000 55.01549 27 LEU B CA 1
ATOM 2195 C C . LEU B 2 27 ? -9.78557 124.91415 75.69099 1.000 54.06977 27 LEU B C 1
ATOM 2196 O O . LEU B 2 27 ? -9.54244 125.61883 74.70602 1.000 54.46664 27 LEU B O 1
ATOM 2201 N N . VAL B 2 28 ? -10.02960 123.60736 75.60994 1.000 50.39766 28 VAL B N 1
ATOM 2202 C CA . VAL B 2 28 ? -10.02011 122.87636 74.34749 1.000 50.29027 28 VAL B CA 1
ATOM 2203 C C . VAL B 2 28 ? -11.30006 122.05724 74.25464 1.000 48.77802 28 VAL B C 1
ATOM 2204 O O . VAL B 2 28 ? -11.69018 121.39471 75.22262 1.000 42.83820 28 VAL B O 1
ATOM 2208 N N . ILE B 2 29 ? -11.95172 122.10558 73.09556 1.000 42.31840 29 ILE B N 1
ATOM 2209 C CA . ILE B 2 29 ? -13.20335 121.39706 72.85551 1.000 40.79441 29 ILE B CA 1
ATOM 2210 C C . ILE B 2 29 ? -12.95139 120.36500 71.76565 1.000 44.09275 29 ILE B C 1
ATOM 2211 O O . ILE B 2 29 ? -12.65037 120.72312 70.61946 1.000 45.03735 29 ILE B O 1
ATOM 2216 N N . PHE B 2 30 ? -13.07098 119.08644 72.11873 1.000 43.36063 30 PHE B N 1
ATOM 2217 C CA . PHE B 2 30 ? -12.94396 117.99274 71.16046 1.000 37.42177 30 PHE B CA 1
ATOM 2218 C C . PHE B 2 30 ? -14.32097 117.71041 70.56890 1.000 40.03764 30 PHE B C 1
ATOM 2219 O O . PHE B 2 30 ? -15.23356 117.27598 71.27989 1.000 37.91823 30 PHE B O 1
ATOM 2227 N N . VAL B 2 31 ? -14.46898 117.95335 69.26897 1.000 45.19528 31 VAL B N 1
ATOM 2228 C CA . VAL B 2 31 ? -15.75146 117.85071 68.58167 1.000 42.48076 31 VAL B CA 1
ATOM 2229 C C . VAL B 2 31 ? -15.79283 116.54900 67.79792 1.000 34.50312 31 VAL B C 1
ATOM 2230 O O . VAL B 2 31 ? -14.84737 116.22431 67.06861 1.000 38.23323 31 VAL B O 1
ATOM 2234 N N . SER B 2 32 ? -16.88725 115.80500 67.94096 1.000 37.30455 32 SER B N 1
ATOM 2235 C CA . SER B 2 32 ? -17.11587 114.64878 67.08481 1.000 45.53316 32 SER B CA 1
ATOM 2236 C C . SER B 2 32 ? -17.27725 115.13014 65.64802 1.000 42.94206 32 SER B C 1
ATOM 2237 O O . SER B 2 32 ? -18.22090 115.86243 65.33188 1.000 45.48992 32 SER B O 1
ATOM 2240 N N . CYS B 2 33 ? -16.36127 114.69976 64.78051 1.000 44.51899 33 CYS B N 1
ATOM 2241 C CA . CYS B 2 33 ? -16.13216 115.37232 63.50784 1.000 38.35623 33 CYS B CA 1
ATOM 2242 C C . CYS B 2 33 ? -17.33007 115.33010 62.56287 1.000 48.71235 33 CYS B C 1
ATOM 2243 O O . CYS B 2 33 ? -17.44680 116.21183 61.70343 1.000 45.12112 33 CYS B O 1
ATOM 2246 N N . LEU B 2 34 ? -18.22925 114.35316 62.69566 1.000 48.86220 34 LEU B N 1
ATOM 2247 C CA . LEU B 2 34 ? -19.20725 114.10955 61.63618 1.000 40.61731 34 LEU B CA 1
ATOM 2248 C C . LEU B 2 34 ? -20.61159 113.89282 62.18565 1.000 45.51570 34 LEU B C 1
ATOM 2249 O O . LEU B 2 34 ? -21.32319 112.97822 61.75834 1.000 54.76087 34 LEU B O 1
ATOM 2254 N N . ASN B 2 35 ? -21.05032 114.73112 63.11934 1.000 40.84911 35 ASN B N 1
ATOM 2255 C CA . ASN B 2 35 ? -22.45718 114.73219 63.49534 1.000 46.11844 35 ASN B CA 1
ATOM 2256 C C . ASN B 2 35 ? -22.88227 116.15475 63.82501 1.000 38.75422 35 ASN B C 1
ATOM 2257 O O . ASN B 2 35 ? -22.15341 116.89837 64.48780 1.000 33.82111 35 ASN B O 1
ATOM 2262 N N . ILE B 2 36 ? -24.06858 116.52461 63.34081 1.000 40.40959 36 ILE B N 1
ATOM 2263 C CA . ILE B 2 36 ? -24.47127 117.92674 63.32438 1.000 41.14900 36 ILE B CA 1
ATOM 2264 C C . ILE B 2 36 ? -24.80981 118.41632 64.72669 1.000 37.14612 36 ILE B C 1
ATOM 2265 O O . ILE B 2 36 ? -24.55372 119.57792 65.06807 1.000 37.10835 36 ILE B O 1
ATOM 2270 N N . ASP B 2 37 ? -25.38822 117.54818 65.56064 1.000 37.58279 37 ASP B N 1
ATOM 2271 C CA . ASP B 2 37 ? -25.73166 117.95669 66.91922 1.000 40.73325 37 ASP B CA 1
ATOM 2272 C C . ASP B 2 37 ? -24.49533 118.40198 67.69037 1.000 33.11747 37 ASP B C 1
ATOM 2273 O O . ASP B 2 37 ? -24.53387 119.40353 68.41361 1.000 34.99611 37 ASP B O 1
ATOM 2278 N N . ALA B 2 38 ? -23.38611 117.67471 67.54483 1.000 33.93484 38 ALA B N 1
ATOM 2279 C CA . ALA B 2 38 ? -22.14713 118.09522 68.18973 1.000 35.73064 38 ALA B CA 1
ATOM 2280 C C . ALA B 2 38 ? -21.56132 119.32597 67.50795 1.000 41.05929 38 ALA B C 1
ATOM 2281 O O . ALA B 2 38 ? -20.97477 120.18872 68.17125 1.000 39.36475 38 ALA B O 1
ATOM 2283 N N . LEU B 2 39 ? -21.71536 119.42658 66.18530 1.000 35.97431 39 LEU B N 1
ATOM 2284 C CA . LEU B 2 39 ? -21.16960 120.56562 65.45401 1.000 35.42235 39 LEU B CA 1
ATOM 2285 C C . LEU B 2 39 ? -21.80995 121.87074 65.91185 1.000 46.84449 39 LEU B C 1
ATOM 2286 O O . LEU B 2 39 ? -21.11621 122.86556 66.15933 1.000 42.48383 39 LEU B O 1
ATOM 2291 N N . CYS B 2 40 ? -23.13996 121.88225 66.03556 1.000 41.39428 40 CYS B N 1
ATOM 2292 C CA . CYS B 2 40 ? -23.84688 123.09099 66.44361 1.000 41.64031 40 CYS B CA 1
ATOM 2293 C C . CYS B 2 40 ? -23.69573 123.37185 67.93141 1.000 44.17911 40 CYS B C 1
ATOM 2294 O O . CYS B 2 40 ? -23.71164 124.53793 68.34016 1.000 36.64969 40 CYS B O 1
ATOM 2297 N N . ALA B 2 41 ? -23.55325 122.32751 68.74926 1.000 40.93404 41 ALA B N 1
ATOM 2298 C CA . ALA B 2 41 ? -23.38860 122.52623 70.18520 1.000 44.45264 41 ALA B CA 1
ATOM 2299 C C . ALA B 2 41 ? -22.08350 123.25086 70.49402 1.000 44.84782 41 ALA B C 1
ATOM 2300 O O . ALA B 2 41 ? -22.05817 124.19434 71.29414 1.000 36.19081 41 ALA B O 1
ATOM 2302 N N . THR B 2 42 ? -20.98468 122.82169 69.86825 1.000 41.39656 42 THR B N 1
ATOM 2303 C CA . THR B 2 42 ? -19.71014 123.49670 70.08461 1.000 46.30535 42 THR B CA 1
ATOM 2304 C C . THR B 2 42 ? -19.71437 124.90059 69.49672 1.000 44.24265 42 THR B C 1
ATOM 2305 O O . THR B 2 42 ? -19.06383 125.79881 70.04195 1.000 45.83172 42 THR B O 1
ATOM 2309 N N . LYS B 2 43 ? -20.43403 125.10893 68.39097 1.000 41.67430 43 LYS B N 1
ATOM 2310 C CA . LYS B 2 43 ? -20.58014 126.45738 67.85321 1.000 41.91019 43 LYS B CA 1
ATOM 2311 C C . LYS B 2 43 ? -21.29785 127.36317 68.84477 1.000 37.32644 43 LYS B C 1
ATOM 2312 O O . LYS B 2 43 ? -20.91740 128.52582 69.02290 1.000 40.11364 43 LYS B O 1
ATOM 2318 N N . MET B 2 44 ? -22.33971 126.84640 69.50158 1.000 39.75217 44 MET B N 1
ATOM 2319 C CA . MET B 2 44 ? -22.97980 127.59774 70.57629 1.000 44.77910 44 MET B CA 1
ATOM 2320 C C . MET B 2 44 ? -22.00198 127.86363 71.71212 1.000 44.51598 44 MET B C 1
ATOM 2321 O O . MET B 2 44 ? -21.95534 128.97335 72.25592 1.000 43.66291 44 MET B O 1
ATOM 2326 N N . LEU B 2 45 ? -21.21079 126.85419 72.08140 1.000 39.88983 45 LEU B N 1
ATOM 2327 C CA . LEU B 2 45 ? -20.25552 127.01362 73.17189 1.000 41.43763 45 LEU B CA 1
ATOM 2328 C C . LEU B 2 45 ? -19.16591 128.01268 72.80548 1.000 45.90829 45 LEU B C 1
ATOM 2329 O O . LEU B 2 45 ? -18.84244 128.90875 73.59312 1.000 51.92323 45 LEU B O 1
ATOM 2334 N N . SER B 2 46 ? -18.58782 127.87399 71.60966 1.000 43.17189 46 SER B N 1
ATOM 2335 C CA . SER B 2 46 ? -17.53459 128.79098 71.18618 1.000 46.91390 46 SER B CA 1
ATOM 2336 C C . SER B 2 46 ? -18.05906 130.21653 71.09912 1.000 50.77096 46 SER B C 1
ATOM 2337 O O . SER B 2 46 ? -17.42575 131.15230 71.59894 1.000 54.73664 46 SER B O 1
ATOM 2340 N N . LEU B 2 47 ? -19.22340 130.39873 70.46861 1.000 51.46610 47 LEU B N 1
ATOM 2341 C CA . LEU B 2 47 ? -19.84678 131.71804 70.43315 1.000 49.48491 47 LEU B CA 1
ATOM 2342 C C . LEU B 2 47 ? -20.09485 132.24374 71.84044 1.000 52.68540 47 LEU B C 1
ATOM 2343 O O . LEU B 2 47 ? -19.91675 133.43856 72.10502 1.000 54.80212 47 LEU B O 1
ATOM 2348 N N . LEU B 2 48 ? -20.50623 131.36461 72.75757 1.000 52.62182 48 LEU B N 1
ATOM 2349 C CA . LEU B 2 48 ? -20.63797 131.76024 74.15597 1.000 45.16936 48 LEU B CA 1
ATOM 2350 C C . LEU B 2 48 ? -19.30123 132.23105 74.71373 1.000 55.95385 48 LEU B C 1
ATOM 2351 O O . LEU B 2 48 ? -19.21320 133.29586 75.33562 1.000 63.15472 48 LEU B O 1
ATOM 2356 N N . PHE B 2 49 ? -18.24508 131.45103 74.49202 1.000 50.95330 49 PHE B N 1
ATOM 2357 C CA . PHE B 2 49 ? -16.89814 131.82820 74.89799 1.000 56.15238 49 PHE B CA 1
ATOM 2358 C C . PHE B 2 49 ? -16.25648 132.84214 73.95170 1.000 61.28591 49 PHE B C 1
ATOM 2359 O O . PHE B 2 49 ? -15.08771 133.19027 74.14289 1.000 60.35172 49 PHE B O 1
ATOM 2367 N N . LYS B 2 50 ? -16.98081 133.31291 72.93704 1.000 73.62754 50 LYS B N 1
ATOM 2368 C CA . LYS B 2 50 ? -16.49658 134.36692 72.05376 1.000 69.15781 50 LYS B CA 1
ATOM 2369 C C . LYS B 2 50 ? -17.26067 135.66565 72.24616 1.000 83.58456 50 LYS B C 1
ATOM 2370 O O . LYS B 2 50 ? -16.63894 136.73122 72.34732 1.000 89.71231 50 LYS B O 1
ATOM 2376 N N . LYS B 2 51 ? -18.59820 135.60986 72.30423 1.000 84.45863 51 LYS B N 1
ATOM 2377 C CA . LYS B 2 51 ? -19.37151 136.75385 72.77081 1.000 84.60121 51 LYS B CA 1
ATOM 2378 C C . LYS B 2 51 ? -18.88868 137.17935 74.13513 1.000 84.80428 51 LYS B C 1
ATOM 2379 O O . LYS B 2 51 ? -19.05812 138.34189 74.53746 1.000 105.05521 51 LYS B O 1
ATOM 2385 N N . GLN B 2 52 ? -18.26264 136.24375 74.84047 1.000 71.78000 52 GLN B N 1
ATOM 2386 C CA . GLN B 2 52 ? -17.63408 136.48610 76.14151 1.000 67.79042 52 GLN B CA 1
ATOM 2387 C C . GLN B 2 52 ? -16.19375 135.91786 76.10531 1.000 73.15611 52 GLN B C 1
ATOM 2388 O O . GLN B 2 52 ? -15.92604 134.79004 76.53000 1.000 77.17577 52 GLN B O 1
ATOM 2394 N N . LEU B 2 53 ? -15.28727 136.72573 75.54492 1.000 77.31063 53 LEU B N 1
ATOM 2395 C CA . LEU B 2 53 ? -13.82510 136.62483 75.49495 1.000 67.89236 53 LEU B CA 1
ATOM 2396 C C . LEU B 2 53 ? -13.05559 135.48336 76.17671 1.000 73.95708 53 LEU B C 1
ATOM 2397 O O . LEU B 2 53 ? -11.97069 135.75157 76.70725 1.000 60.03356 53 LEU B O 1
ATOM 2402 N N . VAL B 2 54 ? -13.51839 134.23226 76.18453 1.000 73.31389 54 VAL B N 1
ATOM 2403 C CA . VAL B 2 54 ? -12.69545 133.11962 76.67057 1.000 50.28135 54 VAL B CA 1
ATOM 2404 C C . VAL B 2 54 ? -12.01006 132.47487 75.47291 1.000 57.05179 54 VAL B C 1
ATOM 2405 O O . VAL B 2 54 ? -12.67747 131.99272 74.55010 1.000 61.06754 54 VAL B O 1
ATOM 2409 N N . GLN B 2 55 ? -10.67648 132.44813 75.48639 1.000 55.03281 55 GLN B N 1
ATOM 2410 C CA . GLN B 2 55 ? -9.92830 131.84807 74.38365 1.000 54.14042 55 GLN B CA 1
ATOM 2411 C C . GLN B 2 55 ? -10.18206 130.34650 74.36195 1.000 59.85796 55 GLN B C 1
ATOM 2412 O O . GLN B 2 55 ? -9.70271 129.61184 75.23168 1.000 65.76687 55 GLN B O 1
ATOM 2418 N N . SER B 2 56 ? -10.95217 129.89443 73.38073 1.000 62.85043 56 SER B N 1
ATOM 2419 C CA . SER B 2 56 ? -11.28378 128.49038 73.20324 1.000 57.07011 56 SER B CA 1
ATOM 2420 C C . SER B 2 56 ? -10.52342 127.94040 72.00433 1.000 58.67209 56 SER B C 1
ATOM 2421 O O . SER B 2 56 ? -9.81303 128.66300 71.29891 1.000 61.78738 56 SER B O 1
ATOM 2424 N N . GLN B 2 57 ? -10.68134 126.64140 71.77043 1.000 58.41165 57 GLN B N 1
ATOM 2425 C CA . GLN B 2 57 ? -10.05813 126.02799 70.60752 1.000 57.49710 57 GLN B CA 1
ATOM 2426 C C . GLN B 2 57 ? -10.82335 124.77157 70.22116 1.000 54.95542 57 GLN B C 1
ATOM 2427 O O . GLN B 2 57 ? -11.08596 123.91197 71.06770 1.000 46.92987 57 GLN B O 1
ATOM 2433 N N . ILE B 2 58 ? -11.16238 124.66876 68.94119 1.000 53.29263 58 ILE B N 1
ATOM 2434 C CA . ILE B 2 58 ? -12.00844 123.60470 68.41923 1.000 43.97793 58 ILE B CA 1
ATOM 2435 C C . ILE B 2 58 ? -11.13075 122.59666 67.69413 1.000 42.07160 58 ILE B C 1
ATOM 2436 O O . ILE B 2 58 ? -10.33206 122.96973 66.82659 1.000 45.30476 58 ILE B O 1
ATOM 2441 N N . VAL B 2 59 ? -11.27577 121.32294 68.04630 1.000 41.59734 59 VAL B N 1
ATOM 2442 C CA . VAL B 2 59 ? -10.48965 120.25478 67.43494 1.000 40.50746 59 VAL B CA 1
ATOM 2443 C C . VAL B 2 59 ? -11.43218 119.16735 66.93256 1.000 46.62788 59 VAL B C 1
ATOM 2444 O O . VAL B 2 59 ? -12.07468 118.48217 67.74242 1.000 45.50738 59 VAL B O 1
ATOM 2448 N N . PRO B 2 60 ? -11.55535 118.97696 65.61912 1.000 47.44677 60 PRO B N 1
ATOM 2449 C CA . PRO B 2 60 ? -12.41277 117.89793 65.10969 1.000 41.75874 60 PRO B CA 1
ATOM 2450 C C . PRO B 2 60 ? -11.81081 116.53468 65.42015 1.000 40.54207 60 PRO B C 1
ATOM 2451 O O . PRO B 2 60 ? -10.63745 116.27839 65.14194 1.000 47.17090 60 PRO B O 1
ATOM 2455 N N . ILE B 2 61 ? -12.62614 115.66226 66.00498 1.000 43.48914 61 ILE B N 1
ATOM 2456 C CA . ILE B 2 61 ? -12.21816 114.31394 66.38073 1.000 46.65172 61 ILE B CA 1
ATOM 2457 C C . ILE B 2 61 ? -13.07182 113.33381 65.58948 1.000 51.22689 61 ILE B C 1
ATOM 2458 O O . ILE B 2 61 ? -14.29787 113.29780 65.75430 1.000 47.62948 61 ILE B O 1
ATOM 2463 N N . PHE B 2 62 ? -12.42809 112.54064 64.73132 1.000 45.83049 62 PHE B N 1
ATOM 2464 C CA . PHE B 2 62 ? -13.17539 111.61324 63.88903 1.000 53.96448 62 PHE B CA 1
ATOM 2465 C C . PHE B 2 62 ? -13.59702 110.37055 64.66379 1.000 60.83343 62 PHE B C 1
ATOM 2466 O O . PHE B 2 62 ? -14.76016 109.95823 64.60357 1.000 70.42739 62 PHE B O 1
ATOM 2474 N N . GLY B 2 63 ? -12.66453 109.74976 65.37983 1.000 56.28880 63 GLY B N 1
ATOM 2475 C CA . GLY B 2 63 ? -12.96636 108.53942 66.11045 1.000 56.30632 63 GLY B CA 1
ATOM 2476 C C . GLY B 2 63 ? -12.06789 108.40703 67.31859 1.000 49.70479 63 GLY B C 1
ATOM 2477 O O . GLY B 2 63 ? -11.23035 109.26798 67.59564 1.000 55.39862 63 GLY B O 1
ATOM 2478 N N . TYR B 2 64 ? -12.25472 107.30351 68.04473 1.000 53.43977 64 TYR B N 1
ATOM 2479 C CA . TYR B 2 64 ? -11.43458 107.04203 69.22006 1.000 56.07421 64 TYR B CA 1
ATOM 2480 C C . TYR B 2 64 ? -9.96631 106.85792 68.86211 1.000 54.44916 64 TYR B C 1
ATOM 2481 O O . TYR B 2 64 ? -9.09969 107.07099 69.71691 1.000 50.91143 64 TYR B O 1
ATOM 2490 N N . SER B 2 65 ? -9.66685 106.47761 67.61848 1.000 54.15300 65 SER B N 1
ATOM 2491 C CA . SER B 2 65 ? -8.28445 106.49953 67.15267 1.000 54.41449 65 SER B CA 1
ATOM 2492 C C . SER B 2 65 ? -7.71245 107.91083 67.22639 1.000 58.60116 65 SER B C 1
ATOM 2493 O O . SER B 2 65 ? -6.59317 108.11835 67.70965 1.000 60.90920 65 SER B O 1
ATOM 2496 N N . GLU B 2 66 ? -8.47815 108.89952 66.75956 1.000 46.63651 66 GLU B N 1
ATOM 2497 C CA . GLU B 2 66 ? -8.04134 110.28809 66.81506 1.000 56.91797 66 GLU B CA 1
ATOM 2498 C C . GLU B 2 66 ? -8.16637 110.89087 68.20787 1.000 51.87382 66 GLU B C 1
ATOM 2499 O O . GLU B 2 66 ? -7.46886 111.86527 68.50935 1.000 48.31920 66 GLU B O 1
ATOM 2505 N N . LEU B 2 67 ? -9.03740 110.34344 69.05822 1.000 50.19507 67 LEU B N 1
ATOM 2506 C CA . LEU B 2 67 ? -9.16447 110.86003 70.41724 1.000 48.83443 67 LEU B CA 1
ATOM 2507 C C . LEU B 2 67 ? -7.90450 110.58331 71.22710 1.000 50.27472 67 LEU B C 1
ATOM 2508 O O . LEU B 2 67 ? -7.36395 111.48324 71.88096 1.000 50.53995 67 LEU B O 1
ATOM 2513 N N . ARG B 2 68 ? -7.42265 109.33792 71.19295 1.000 54.80093 68 ARG B N 1
ATOM 2514 C CA . ARG B 2 68 ? -6.23514 108.97526 71.96034 1.000 58.94406 68 ARG B CA 1
ATOM 2515 C C . ARG B 2 68 ? -5.01713 109.77141 71.50728 1.000 56.42271 68 ARG B C 1
ATOM 2516 O O . ARG B 2 68 ? -4.19647 110.18998 72.33299 1.000 55.00297 68 ARG B O 1
ATOM 2524 N N . ARG B 2 69 ? -4.88904 110.00177 70.19949 1.000 51.31815 69 ARG B N 1
ATOM 2525 C CA . ARG B 2 69 ? -3.74170 110.74333 69.68706 1.000 55.95849 69 ARG B CA 1
ATOM 2526 C C . ARG B 2 69 ? -3.81233 112.21348 70.08433 1.000 57.33278 69 ARG B C 1
ATOM 2527 O O . ARG B 2 69 ? -2.82959 112.78282 70.57401 1.000 57.09783 69 ARG B O 1
ATOM 2535 N N . HIS B 2 70 ? -4.97277 112.84426 69.88680 1.000 53.75683 70 HIS B N 1
ATOM 2536 C CA . HIS B 2 70 ? -5.09213 114.27283 70.15913 1.000 44.14099 70 HIS B CA 1
ATOM 2537 C C . HIS B 2 70 ? -5.00101 114.57948 71.64882 1.000 51.68646 70 HIS B C 1
ATOM 2538 O O . HIS B 2 70 ? -4.55329 115.66852 72.02696 1.000 50.06792 70 HIS B O 1
ATOM 2545 N N . TYR B 2 71 ? -5.41721 113.64616 72.50836 1.000 53.21581 71 TYR B N 1
ATOM 2546 C CA . TYR B 2 71 ? -5.28979 113.87959 73.94321 1.000 52.40095 71 TYR B CA 1
ATOM 2547 C C . TYR B 2 71 ? -3.83745 113.78321 74.38970 1.000 55.01674 71 TYR B C 1
ATOM 2548 O O . TYR B 2 71 ? -3.38457 114.57718 75.22304 1.000 53.33639 71 TYR B O 1
ATOM 2557 N N . SER B 2 72 ? -3.09296 112.81530 73.84955 1.000 45.10221 72 SER B N 1
ATOM 2558 C CA . SER B 2 72 ? -1.69011 112.65296 74.21109 1.000 60.10158 72 SER B CA 1
ATOM 2559 C C . SER B 2 72 ? -0.83632 113.84165 73.79406 1.000 58.25619 72 SER B C 1
ATOM 2560 O O . SER B 2 72 ? 0.30809 113.95072 74.24818 1.000 50.77916 72 SER B O 1
ATOM 2563 N N . GLN B 2 73 ? -1.35734 114.72668 72.94650 1.000 55.97649 73 GLN B N 1
ATOM 2564 C CA . GLN B 2 73 ? -0.63136 115.90534 72.50323 1.000 56.47126 73 GLN B CA 1
ATOM 2565 C C . GLN B 2 73 ? -1.17491 117.19728 73.09107 1.000 52.28330 73 GLN B C 1
ATOM 2566 O O . GLN B 2 73 ? -0.68293 118.27522 72.73990 1.000 49.97338 73 GLN B O 1
ATOM 2572 N N . LEU B 2 74 ? -2.17109 117.12147 73.96944 1.000 53.38562 74 LEU B N 1
ATOM 2573 C CA . LEU B 2 74 ? -2.66810 118.31374 74.64118 1.000 58.91632 74 LEU B CA 1
ATOM 2574 C C . LEU B 2 74 ? -1.57973 118.90017 75.52762 1.000 58.69970 74 LEU B C 1
ATOM 2575 O O . LEU B 2 74 ? -1.05455 118.21812 76.41381 1.000 57.39265 74 LEU B O 1
ATOM 2580 N N . ASP B 2 75 ? -1.23146 120.15974 75.27680 1.000 51.89581 75 ASP B N 1
ATOM 2581 C CA . ASP B 2 75 ? -0.27063 120.84501 76.12785 1.000 52.58859 75 ASP B CA 1
ATOM 2582 C C . ASP B 2 75 ? -0.81997 120.95568 77.54425 1.000 59.24035 75 ASP B C 1
ATOM 2583 O O . ASP B 2 75 ? -2.02496 121.12943 77.74906 1.000 54.34652 75 ASP B O 1
ATOM 2588 N N . ASP B 2 76 ? 0.07592 120.85072 78.52873 1.000 59.21511 76 ASP B N 1
ATOM 2589 C CA . ASP B 2 76 ? -0.33696 120.82129 79.92768 1.000 60.05695 76 ASP B CA 1
ATOM 2590 C C . ASP B 2 76 ? -0.99828 122.11523 80.38313 1.000 52.74584 76 ASP B C 1
ATOM 2591 O O . ASP B 2 76 ? -1.54293 122.15242 81.49219 1.000 59.04468 76 ASP B O 1
ATOM 2596 N N . ASN B 2 77 ? -0.96972 123.16908 79.56406 1.000 57.98790 77 ASN B N 1
ATOM 2597 C CA . ASN B 2 77 ? -1.64103 124.41221 79.92206 1.000 51.52132 77 ASN B CA 1
ATOM 2598 C C . ASN B 2 77 ? -3.15801 124.27380 79.91748 1.000 52.89035 77 ASN B C 1
ATOM 2599 O O . ASN B 2 77 ? -3.84290 125.09277 80.53886 1.000 46.84387 77 ASN B O 1
ATOM 2604 N N . ILE B 2 78 ? -3.69281 123.25803 79.24458 1.000 62.35806 78 ILE B N 1
ATOM 2605 C CA . ILE B 2 78 ? -5.13624 123.07208 79.12581 1.000 52.54315 78 ILE B CA 1
ATOM 2606 C C . ILE B 2 78 ? -5.65164 122.45148 80.42088 1.000 47.47796 78 ILE B C 1
ATOM 2607 O O . ILE B 2 78 ? -5.34834 121.29702 80.72997 1.000 45.96683 78 ILE B O 1
ATOM 2612 N N . ASN B 2 79 ? -6.43441 123.21664 81.18048 1.000 47.57544 79 ASN B N 1
ATOM 2613 C CA . ASN B 2 79 ? -7.06388 122.71582 82.39480 1.000 51.80744 79 ASN B CA 1
ATOM 2614 C C . ASN B 2 79 ? -8.53352 122.36733 82.19939 1.000 56.21001 79 ASN B C 1
ATOM 2615 O O . ASN B 2 79 ? -9.20455 122.00107 83.16953 1.000 53.27420 79 ASN B O 1
ATOM 2620 N N . SER B 2 80 ? -9.04829 122.47878 80.97610 1.000 49.74553 80 SER B N 1
ATOM 2621 C CA . SER B 2 80 ? -10.45610 122.20275 80.70140 1.000 52.29059 80 SER B CA 1
ATOM 2622 C C . SER B 2 80 ? -10.55758 121.60960 79.30335 1.000 55.36028 80 SER B C 1
ATOM 2623 O O . SER B 2 80 ? -10.28183 122.29800 78.31621 1.000 52.14001 80 SER B O 1
ATOM 2626 N N . LEU B 2 81 ? -10.94856 120.34023 79.21995 1.000 44.38377 81 LEU B N 1
ATOM 2627 C CA . LEU B 2 81 ? -11.16333 119.65968 77.95012 1.000 39.02956 81 LEU B CA 1
ATOM 2628 C C . LEU B 2 81 ? -12.62192 119.23991 77.85282 1.000 43.50326 81 LEU B C 1
ATOM 2629 O O . LEU B 2 81 ? -13.16536 118.64625 78.79088 1.000 39.74381 81 LEU B O 1
ATOM 2634 N N . LEU B 2 82 ? -13.24937 119.55039 76.72221 1.000 45.68762 82 LEU B N 1
ATOM 2635 C CA . LEU B 2 82 ? -14.65126 119.23632 76.47746 1.000 42.31142 82 LEU B CA 1
ATOM 2636 C C . LEU B 2 82 ? -14.73859 118.20098 75.36554 1.000 37.82237 82 LEU B C 1
ATOM 2637 O O . LEU B 2 82 ? -14.24570 118.43347 74.25645 1.000 36.68128 82 LEU B O 1
ATOM 2642 N N . LEU B 2 83 ? -15.35715 117.06292 75.66508 1.000 43.02777 83 LEU B N 1
ATOM 2643 C CA . LEU B 2 83 ? -15.63730 116.03151 74.67282 1.000 39.95904 83 LEU B CA 1
ATOM 2644 C C . LEU B 2 83 ? -17.11172 116.13592 74.30285 1.000 37.79413 83 LEU B C 1
ATOM 2645 O O . LEU B 2 83 ? -17.98591 115.82653 75.11891 1.000 33.87965 83 LEU B O 1
ATOM 2650 N N . VAL B 2 84 ? -17.38699 116.57947 73.07977 1.000 41.28430 84 VAL B N 1
ATOM 2651 C CA . VAL B 2 84 ? -18.74705 116.83553 72.61947 1.000 41.33198 84 VAL B CA 1
ATOM 2652 C C . VAL B 2 84 ? -19.11407 115.78404 71.58258 1.000 37.25481 84 VAL B C 1
ATOM 2653 O O . VAL B 2 84 ? -18.48618 115.70233 70.51941 1.000 35.49651 84 VAL B O 1
ATOM 2657 N N . GLY B 2 85 ? -20.13399 114.98478 71.88916 1.000 39.74736 85 GLY B N 1
ATOM 2658 C CA . GLY B 2 85 ? -20.66451 114.02083 70.95020 1.000 35.26139 85 GLY B CA 1
ATOM 2659 C C . GLY B 2 85 ? -20.06975 112.63275 71.02382 1.000 40.93604 85 GLY B C 1
ATOM 2660 O O . GLY B 2 85 ? -20.44536 111.77692 70.21178 1.000 49.10462 85 GLY B O 1
ATOM 2661 N N . PHE B 2 86 ? -19.16419 112.37391 71.96427 1.000 42.05298 86 PHE B N 1
ATOM 2662 C CA . PHE B 2 86 ? -18.52266 111.06900 72.05640 1.000 43.80733 86 PHE B CA 1
ATOM 2663 C C . PHE B 2 86 ? -17.92641 110.90184 73.44721 1.000 45.24932 86 PHE B C 1
ATOM 2664 O O . PHE B 2 86 ? -17.92158 111.82788 74.26207 1.000 35.74942 86 PHE B O 1
ATOM 2672 N N . GLY B 2 87 ? -17.42050 109.69476 73.70608 1.000 41.83701 87 GLY B N 1
ATOM 2673 C CA . GLY B 2 87 ? -16.70773 109.39354 74.92531 1.000 38.73039 87 GLY B CA 1
ATOM 2674 C C . GLY B 2 87 ? -17.55832 108.87602 76.06605 1.000 38.95740 87 GLY B C 1
ATOM 2675 O O . GLY B 2 87 ? -17.01629 108.26244 76.99235 1.000 39.37101 87 GLY B O 1
ATOM 2676 N N . GLY B 2 88 ? -18.87369 109.09788 76.02799 1.000 41.17577 88 GLY B N 1
ATOM 2677 C CA . GLY B 2 88 ? -19.71471 108.69699 77.14253 1.000 31.65876 88 GLY B CA 1
ATOM 2678 C C . GLY B 2 88 ? -19.86917 107.19596 77.28478 1.000 34.48463 88 GLY B C 1
ATOM 2679 O O . GLY B 2 88 ? -20.11304 106.69700 78.38773 1.000 30.05995 88 GLY B O 1
ATOM 2680 N N . VAL B 2 89 ? -19.72468 106.45291 76.18339 1.000 33.19541 89 VAL B N 1
ATOM 2681 C CA . VAL B 2 89 ? -19.96771 105.01220 76.20992 1.000 43.28034 89 VAL B CA 1
ATOM 2682 C C . VAL B 2 89 ? -18.71146 104.19424 76.47380 1.000 40.68463 89 VAL B C 1
ATOM 2683 O O . VAL B 2 89 ? -18.80935 102.97007 76.65077 1.000 44.12333 89 VAL B O 1
ATOM 2687 N N . ILE B 2 90 ? -17.53962 104.81992 76.50899 1.000 46.48717 90 ILE B N 1
ATOM 2688 C CA . ILE B 2 90 ? -16.29343 104.11779 76.77741 1.000 42.64380 90 ILE B CA 1
ATOM 2689 C C . ILE B 2 90 ? -15.72795 104.60079 78.10671 1.000 41.76085 90 ILE B C 1
ATOM 2690 O O . ILE B 2 90 ? -16.04664 105.68985 78.59443 1.000 43.60034 90 ILE B O 1
ATOM 2695 N N . ASP B 2 91 ? -14.88005 103.76554 78.70236 1.000 43.49855 91 ASP B N 1
ATOM 2696 C CA . ASP B 2 91 ? -14.15476 104.13678 79.91546 1.000 48.58194 91 ASP B CA 1
ATOM 2697 C C . ASP B 2 91 ? -13.04198 105.09814 79.52382 1.000 43.20873 91 ASP B C 1
ATOM 2698 O O . ASP B 2 91 ? -11.97285 104.68180 79.07311 1.000 40.86462 91 ASP B O 1
ATOM 2703 N N . LEU B 2 92 ? -13.29240 106.39693 79.69699 1.000 43.04665 92 LEU B N 1
ATOM 2704 C CA . LEU B 2 92 ? -12.34669 107.39882 79.21706 1.000 50.32297 92 LEU B CA 1
ATOM 2705 C C . LEU B 2 92 ? -11.04216 107.36319 80.00330 1.000 47.12766 92 LEU B C 1
ATOM 2706 O O . LEU B 2 92 ? -9.96160 107.51104 79.42133 1.000 45.03275 92 LEU B O 1
ATOM 2711 N N . GLU B 2 93 ? -11.11937 107.16995 81.32272 1.000 45.62942 93 GLU B N 1
ATOM 2712 C CA . GLU B 2 93 ? -9.90521 107.05365 82.12613 1.000 45.16675 93 GLU B CA 1
ATOM 2713 C C . GLU B 2 93 ? -9.03037 105.90840 81.63129 1.000 44.66678 93 GLU B C 1
ATOM 2714 O O . GLU B 2 93 ? -7.82051 106.07315 81.43620 1.000 46.04238 93 GLU B O 1
ATOM 2720 N N . ALA B 2 94 ? -9.63231 104.73752 81.41180 1.000 42.53077 94 ALA B N 1
ATOM 2721 C CA . ALA B 2 94 ? -8.86694 103.59073 80.93574 1.000 50.50379 94 ALA B CA 1
ATOM 2722 C C . ALA B 2 94 ? -8.37637 103.80387 79.50923 1.000 51.36274 94 ALA B C 1
ATOM 2723 O O . ALA B 2 94 ? -7.23536 103.45762 79.18160 1.000 57.93760 94 ALA B O 1
ATOM 2725 N N . PHE B 2 95 ? -9.21926 104.37785 78.64830 1.000 51.01571 95 PHE B N 1
ATOM 2726 C CA . PHE B 2 95 ? -8.83868 104.55576 77.25072 1.000 49.57268 95 PHE B CA 1
ATOM 2727 C C . PHE B 2 95 ? -7.76147 105.62375 77.10239 1.000 47.68475 95 PHE B C 1
ATOM 2728 O O . PHE B 2 95 ? -6.77980 105.43150 76.37621 1.000 57.11410 95 PHE B O 1
ATOM 2736 N N . LEU B 2 96 ? -7.92711 106.75995 77.78065 1.000 45.78664 96 LEU B N 1
ATOM 2737 C CA . LEU B 2 96 ? -6.93585 107.82725 77.70519 1.000 47.82636 96 LEU B CA 1
ATOM 2738 C C . LEU B 2 96 ? -5.67740 107.52758 78.50878 1.000 49.87871 96 LEU B C 1
ATOM 2739 O O . LEU B 2 96 ? -4.77244 108.37063 78.53116 1.000 57.44639 96 LEU B O 1
ATOM 2744 N N . GLU B 2 97 ? -5.59923 106.36276 79.15759 1.000 51.05057 97 GLU B N 1
ATOM 2745 C CA . GLU B 2 97 ? -4.44991 105.98179 79.98098 1.000 56.10424 97 GLU B CA 1
ATOM 2746 C C . GLU B 2 97 ? -4.18371 107.02845 81.06205 1.000 49.84609 97 GLU B C 1
ATOM 2747 O O . GLU B 2 97 ? -3.05196 107.46988 81.27242 1.000 47.29130 97 GLU B O 1
ATOM 2753 N N . ILE B 2 98 ? -5.24737 107.42065 81.75516 1.000 49.46329 98 ILE B N 1
ATOM 2754 C CA . ILE B 2 98 ? -5.18085 108.47484 82.76005 1.000 55.54254 98 ILE B CA 1
ATOM 2755 C C . ILE B 2 98 ? -4.97330 107.84448 84.13090 1.000 62.13445 98 ILE B C 1
ATOM 2756 O O . ILE B 2 98 ? -5.74913 106.97892 84.55193 1.000 52.31944 98 ILE B O 1
ATOM 2761 N N . ASP B 2 99 ? -3.91867 108.27400 84.82401 1.000 65.76440 99 ASP B N 1
ATOM 2762 C CA . ASP B 2 99 ? -3.76755 107.99414 86.24226 1.000 62.90204 99 ASP B CA 1
ATOM 2763 C C . ASP B 2 99 ? -4.30006 109.19484 87.00569 1.000 62.32665 99 ASP B C 1
ATOM 2764 O O . ASP B 2 99 ? -3.71637 110.28512 86.90556 1.000 59.72048 99 ASP B O 1
ATOM 2769 N N . PRO B 2 100 ? -5.39391 109.06046 87.75974 1.000 63.99441 100 PRO B N 1
ATOM 2770 C CA . PRO B 2 100 ? -5.96467 110.23442 88.44259 1.000 68.79315 100 PRO B CA 1
ATOM 2771 C C . PRO B 2 100 ? -5.01774 110.90723 89.42343 1.000 72.68314 100 PRO B C 1
ATOM 2772 O O . PRO B 2 100 ? -5.24756 112.07169 89.77364 1.000 74.17723 100 PRO B O 1
ATOM 2776 N N . GLN B 2 101 ? -3.95939 110.22687 89.87282 1.000 73.67134 101 GLN B N 1
ATOM 2777 C CA . GLN B 2 101 ? -3.03029 110.85810 90.80336 1.000 74.51242 101 GLN B CA 1
ATOM 2778 C C . GLN B 2 101 ? -1.99950 111.72428 90.08945 1.000 73.44208 101 GLN B C 1
ATOM 2779 O O . GLN B 2 101 ? -1.53292 112.71678 90.65985 1.000 76.42270 101 GLN B O 1
ATOM 2785 N N . GLU B 2 102 ? -1.64614 111.38668 88.84611 1.000 71.95937 102 GLU B N 1
ATOM 2786 C CA . GLU B 2 102 ? -0.74937 112.24211 88.07577 1.000 71.06520 102 GLU B CA 1
ATOM 2787 C C . GLU B 2 102 ? -1.36790 113.60267 87.78733 1.000 71.33801 102 GLU B C 1
ATOM 2788 O O . GLU B 2 102 ? -0.65036 114.52884 87.39325 1.000 71.07406 102 GLU B O 1
ATOM 2794 N N . TYR B 2 103 ? -2.67956 113.74114 87.97400 1.000 65.03788 103 TYR B N 1
ATOM 2795 C CA . TYR B 2 103 ? -3.38282 114.99450 87.75227 1.000 61.42333 103 TYR B CA 1
ATOM 2796 C C . TYR B 2 103 ? -3.78934 115.68305 89.04726 1.000 69.60192 103 TYR B C 1
ATOM 2797 O O . TYR B 2 103 ? -4.34179 116.78512 88.99473 1.000 68.31979 103 TYR B O 1
ATOM 2806 N N . VAL B 2 104 ? -3.52700 115.06789 90.20487 1.000 68.81210 104 VAL B N 1
ATOM 2807 C CA . VAL B 2 104 ? -3.93672 115.63153 91.48936 1.000 72.01456 104 VAL B CA 1
ATOM 2808 C C . VAL B 2 104 ? -3.34574 117.02002 91.71638 1.000 73.72652 104 VAL B C 1
ATOM 2809 O O . VAL B 2 104 ? -3.93493 117.83220 92.43977 1.000 75.57436 104 VAL B O 1
ATOM 2813 N N . ILE B 2 105 ? -2.21290 117.32645 91.08744 1.000 68.67840 105 ILE B N 1
ATOM 2814 C CA . ILE B 2 105 ? -1.60657 118.65484 91.16639 1.000 83.33520 105 ILE B CA 1
ATOM 2815 C C . ILE B 2 105 ? -2.59657 119.74560 90.76038 1.000 75.99324 105 ILE B C 1
ATOM 2816 O O . ILE B 2 105 ? -3.20887 120.39321 91.61160 1.000 71.12273 105 ILE B O 1
ATOM 2818 N N . SER B 2 111 ? -8.21798 122.74492 96.55807 1.000 100.30590 111 SER B N 1
ATOM 2819 C CA . SER B 2 111 ? -9.23619 123.11085 97.53511 1.000 107.29256 111 SER B CA 1
ATOM 2820 C C . SER B 2 111 ? -10.53279 122.34776 97.29746 1.000 117.22691 111 SER B C 1
ATOM 2821 O O . SER B 2 111 ? -11.09661 122.38481 96.20200 1.000 118.46733 111 SER B O 1
ATOM 2824 N N . GLY B 2 112 ? -10.99517 121.65210 98.33462 1.000 118.59369 112 GLY B N 1
ATOM 2825 C CA . GLY B 2 112 ? -12.25589 120.93778 98.28553 1.000 120.14729 112 GLY B CA 1
ATOM 2826 C C . GLY B 2 112 ? -12.25384 119.71510 97.39222 1.000 123.51688 112 GLY B C 1
ATOM 2827 O O . GLY B 2 112 ? -11.48462 119.63598 96.43029 1.000 122.06047 112 GLY B O 1
ATOM 2828 N N . GLU B 2 113 ? -13.12287 118.75272 97.71067 1.000 118.77447 113 GLU B N 1
ATOM 2829 C CA . GLU B 2 113 ? -13.34349 117.56598 96.88839 1.000 120.29252 113 GLU B CA 1
ATOM 2830 C C . GLU B 2 113 ? -12.03474 116.89037 96.50863 1.000 117.61388 113 GLU B C 1
ATOM 2831 O O . GLU B 2 113 ? -11.31841 116.35062 97.35629 1.000 111.11839 113 GLU B O 1
ATOM 2837 N N . GLN B 2 114 ? -11.74128 116.92231 95.21235 1.000 119.61126 114 GLN B N 1
ATOM 2838 C CA . GLN B 2 114 ? -10.46933 116.50482 94.63431 1.000 113.43718 114 GLN B CA 1
ATOM 2839 C C . GLN B 2 114 ? -10.27646 117.35379 93.39128 1.000 107.67708 114 GLN B C 1
ATOM 2840 O O . GLN B 2 114 ? -11.05639 117.25475 92.44259 1.000 111.58832 114 GLN B O 1
ATOM 2846 N N . SER B 2 115 ? -9.26483 118.20400 93.40707 1.000 93.83996 115 SER B N 1
ATOM 2847 C CA . SER B 2 115 ? -9.02724 119.16475 92.34003 1.000 86.29833 115 SER B CA 1
ATOM 2848 C C . SER B 2 115 ? -7.84427 118.71469 91.49819 1.000 78.04551 115 SER B C 1
ATOM 2849 O O . SER B 2 115 ? -6.77234 118.40925 92.03445 1.000 79.04219 115 SER B O 1
ATOM 2852 N N . PHE B 2 116 ? -8.04164 118.69454 90.18202 1.000 74.98513 116 PHE B N 1
ATOM 2853 C CA . PHE B 2 116 ? -7.06400 118.20331 89.22388 1.000 73.47761 116 PHE B CA 1
ATOM 2854 C C . PHE B 2 116 ? -6.55654 119.34326 88.35080 1.000 65.32824 116 PHE B C 1
ATOM 2855 O O . PHE B 2 116 ? -7.19904 120.38864 88.21800 1.000 59.72426 116 PHE B O 1
ATOM 2863 N N . ARG B 2 117 ? -5.38440 119.12562 87.75211 1.000 67.35957 117 ARG B N 1
ATOM 2864 C CA . ARG B 2 117 ? -4.81768 120.08961 86.82059 1.000 62.82044 117 ARG B CA 1
ATOM 2865 C C . ARG B 2 117 ? -5.57612 120.14477 85.50195 1.000 63.77224 117 ARG B C 1
ATOM 2866 O O . ARG B 2 117 ? -5.36267 121.08069 84.72448 1.000 63.25492 117 ARG B O 1
ATOM 2874 N N . ARG B 2 118 ? -6.44558 119.17407 85.23172 1.000 62.77657 118 ARG B N 1
ATOM 2875 C CA . ARG B 2 118 ? -7.25580 119.17243 84.02176 1.000 57.51812 118 ARG B CA 1
ATOM 2876 C C . ARG B 2 118 ? -8.60220 118.54906 84.34758 1.000 55.00559 118 ARG B C 1
ATOM 2877 O O . ARG B 2 118 ? -8.65481 117.49958 84.99120 1.000 55.05241 118 ARG B O 1
ATOM 2885 N N . ASP B 2 119 ? -9.68103 119.20117 83.92949 1.000 58.89415 119 ASP B N 1
ATOM 2886 C CA . ASP B 2 119 ? -11.02240 118.64575 84.04172 1.000 48.25003 119 ASP B CA 1
ATOM 2887 C C . ASP B 2 119 ? -11.50469 118.26445 82.64972 1.000 50.04420 119 ASP B C 1
ATOM 2888 O O . ASP B 2 119 ? -11.42917 119.07540 81.72046 1.000 48.69995 119 ASP B O 1
ATOM 2893 N N . ILE B 2 120 ? -11.98525 117.03441 82.50286 1.000 40.08169 120 ILE B N 1
ATOM 2894 C CA . ILE B 2 120 ? -12.42339 116.51505 81.21194 1.000 46.20848 120 ILE B CA 1
ATOM 2895 C C . ILE B 2 120 ? -13.93225 116.31560 81.28669 1.000 42.73745 120 ILE B C 1
ATOM 2896 O O . ILE B 2 120 ? -14.42040 115.35374 81.89189 1.000 41.56936 120 ILE B O 1
ATOM 2901 N N . TYR B 2 121 ? -14.67537 117.22082 80.65876 1.000 48.16906 121 TYR B N 1
ATOM 2902 C CA . TYR B 2 121 ? -16.12749 117.16307 80.65300 1.000 42.00499 121 TYR B CA 1
ATOM 2903 C C . TYR B 2 121 ? -16.62330 116.42815 79.41635 1.000 38.63291 121 TYR B C 1
ATOM 2904 O O . TYR B 2 121 ? -16.03642 116.52241 78.33482 1.000 39.24442 121 TYR B O 1
ATOM 2913 N N . VAL B 2 122 ? -17.71733 115.69162 79.58809 1.000 34.44251 122 VAL B N 1
ATOM 2914 C CA . VAL B 2 122 ? -18.29232 114.86582 78.53193 1.000 42.14059 122 VAL B CA 1
ATOM 2915 C C . VAL B 2 122 ? -19.71363 115.34714 78.27907 1.000 35.38623 122 VAL B C 1
ATOM 2916 O O . VAL B 2 122 ? -20.59574 115.18368 79.13287 1.000 28.85339 122 VAL B O 1
ATOM 2920 N N . LEU B 2 123 ? -19.93559 115.93943 77.11256 1.000 35.09503 123 LEU B N 1
ATOM 2921 C CA . LEU B 2 123 ? -21.26285 116.33517 76.65695 1.000 36.21901 123 LEU B CA 1
ATOM 2922 C C . LEU B 2 123 ? -21.63631 115.37298 75.53608 1.000 36.63717 123 LEU B C 1
ATOM 2923 O O . LEU B 2 123 ? -21.23101 115.55733 74.38482 1.000 38.33745 123 LEU B O 1
ATOM 2928 N N . ASP B 2 124 ? -22.39511 114.33647 75.88291 1.000 42.54769 124 ASP B N 1
ATOM 2929 C CA . ASP B 2 124 ? -22.70084 113.25307 74.96070 1.000 38.20776 124 ASP B CA 1
ATOM 2930 C C . ASP B 2 124 ? -24.11943 112.76856 75.21031 1.000 35.59556 124 ASP B C 1
ATOM 2931 O O . ASP B 2 124 ? -24.49803 112.51424 76.35736 1.000 34.27413 124 ASP B O 1
ATOM 2936 N N . ALA B 2 125 ? -24.89828 112.64538 74.13785 1.000 33.50558 125 ALA B N 1
ATOM 2937 C CA . ALA B 2 125 ? -26.26139 112.14177 74.21630 1.000 35.64601 125 ALA B CA 1
ATOM 2938 C C . ALA B 2 125 ? -26.35948 110.65597 73.90056 1.000 38.11450 125 ALA B C 1
ATOM 2939 O O . ALA B 2 125 ? -27.46548 110.10526 73.90638 1.000 31.40266 125 ALA B O 1
ATOM 2941 N N . HIS B 2 126 ? -25.23809 109.99866 73.62179 1.000 35.42561 126 HIS B N 1
ATOM 2942 C CA . HIS B 2 126 ? -25.24590 108.56907 73.36030 1.000 32.53530 126 HIS B CA 1
ATOM 2943 C C . HIS B 2 126 ? -25.41874 107.79051 74.65888 1.000 36.28852 126 HIS B C 1
ATOM 2944 O O . HIS B 2 126 ? -24.96017 108.20696 75.72658 1.000 38.31767 126 HIS B O 1
ATOM 2951 N N . ARG B 2 127 ? -26.09096 106.65305 74.55659 1.000 34.15298 127 ARG B N 1
ATOM 2952 C CA . ARG B 2 127 ? -26.35289 105.77119 75.68162 1.000 31.61567 127 ARG B CA 1
ATOM 2953 C C . ARG B 2 127 ? -26.06735 104.34408 75.24343 1.000 35.75616 127 ARG B C 1
ATOM 2954 O O . ARG B 2 127 ? -26.08208 104.04452 74.04435 1.000 40.26057 127 ARG B O 1
ATOM 2962 N N . PRO B 2 128 ? -25.79739 103.43294 76.19439 1.000 32.26005 128 PRO B N 1
ATOM 2963 C CA . PRO B 2 128 ? -25.75136 103.62621 77.64891 1.000 36.26099 128 PRO B CA 1
ATOM 2964 C C . PRO B 2 128 ? -24.48063 104.31755 78.13817 1.000 35.51492 128 PRO B C 1
ATOM 2965 O O . PRO B 2 128 ? -23.43173 104.19853 77.50512 1.000 38.64125 128 PRO B O 1
ATOM 2969 N N . TRP B 2 129 ? -24.59090 105.04618 79.24796 1.000 35.19163 129 TRP B N 1
ATOM 2970 C CA . TRP B 2 129 ? -23.41577 105.63134 79.87774 1.000 33.36215 129 TRP B CA 1
ATOM 2971 C C . TRP B 2 129 ? -22.44741 104.53303 80.29411 1.000 37.39120 129 TRP B C 1
ATOM 2972 O O . TRP B 2 129 ? -22.85507 103.48693 80.80659 1.000 34.81129 129 TRP B O 1
ATOM 2983 N N . ASN B 2 130 ? -21.15740 104.77172 80.07720 1.000 38.25229 130 ASN B N 1
ATOM 2984 C CA . ASN B 2 130 ? -20.14902 103.90987 80.67554 1.000 36.40580 130 ASN B CA 1
ATOM 2985 C C . ASN B 2 130 ? -20.13627 104.13309 82.18251 1.000 40.96591 130 ASN B C 1
ATOM 2986 O O . ASN B 2 130 ? -20.04381 105.27211 82.65142 1.000 35.18826 130 ASN B O 1
ATOM 2991 N N . LEU B 2 131 ? -20.24317 103.04303 82.94414 1.000 43.63902 131 LEU B N 1
ATOM 2992 C CA . LEU B 2 131 ? -20.42553 103.16666 84.38524 1.000 42.46864 131 LEU B CA 1
ATOM 2993 C C . LEU B 2 131 ? -19.17374 103.66384 85.09595 1.000 43.76311 131 LEU B C 1
ATOM 2994 O O . LEU B 2 131 ? -19.27819 104.18019 86.21388 1.000 39.90551 131 LEU B O 1
ATOM 2999 N N . ASP B 2 132 ? -17.99820 103.52884 84.47789 1.000 45.49003 132 ASP B N 1
ATOM 3000 C CA . ASP B 2 132 ? -16.78791 104.07571 85.08297 1.000 46.59253 132 ASP B CA 1
ATOM 3001 C C . ASP B 2 132 ? -16.76078 105.59587 84.97833 1.000 43.07958 132 ASP B C 1
ATOM 3002 O O . ASP B 2 132 ? -16.34937 106.28101 85.92186 1.000 41.98827 132 ASP B O 1
ATOM 3007 N N . ASN B 2 133 ? -17.19777 106.14083 83.83958 1.000 39.02761 133 ASN B N 1
ATOM 3008 C CA . ASN B 2 133 ? -17.27930 107.59079 83.69691 1.000 31.49402 133 ASN B CA 1
ATOM 3009 C C . ASN B 2 133 ? -18.26016 108.18696 84.69741 1.000 42.02663 133 ASN B C 1
ATOM 3010 O O . ASN B 2 133 ? -18.03402 109.28200 85.22635 1.000 43.20242 133 ASN B O 1
ATOM 3015 N N . ILE B 2 134 ? -19.34692 107.47435 84.97872 1.000 38.96482 134 ILE B N 1
ATOM 3016 C CA . ILE B 2 134 ? -20.43876 108.02374 85.77588 1.000 45.67033 134 ILE B CA 1
ATOM 3017 C C . ILE B 2 134 ? -20.21469 107.80980 87.26826 1.000 43.96265 134 ILE B C 1
ATOM 3018 O O . ILE B 2 134 ? -20.43336 108.72183 88.06961 1.000 38.20754 134 ILE B O 1
ATOM 3023 N N . PHE B 2 135 ? -19.77623 106.61726 87.67266 1.000 42.93973 135 PHE B N 1
ATOM 3024 C CA . PHE B 2 135 ? -19.67604 106.28297 89.08587 1.000 44.64875 135 PHE B CA 1
ATOM 3025 C C . PHE B 2 135 ? -18.25295 106.05557 89.57489 1.000 49.47622 135 PHE B C 1
ATOM 3026 O O . PHE B 2 135 ? -18.04070 106.00688 90.79134 1.000 59.80511 135 PHE B O 1
ATOM 3034 N N . GLY B 2 136 ? -17.27865 105.91718 88.67985 1.000 51.26300 136 GLY B N 1
ATOM 3035 C CA . GLY B 2 136 ? -15.93048 105.60023 89.10872 1.000 48.83137 136 GLY B CA 1
ATOM 3036 C C . GLY B 2 136 ? -14.85966 106.52906 88.57449 1.000 56.11538 136 GLY B C 1
ATOM 3037 O O . GLY B 2 136 ? -13.77474 106.07631 88.19775 1.000 61.49313 136 GLY B O 1
ATOM 3038 N N . SER B 2 137 ? -15.14311 107.82923 88.54018 1.000 50.86435 137 SER B N 1
ATOM 3039 C CA . SER B 2 137 ? -14.17103 108.79593 88.04719 1.000 51.69543 137 SER B CA 1
ATOM 3040 C C . SER B 2 137 ? -14.51431 110.17360 88.58771 1.000 50.13259 137 SER B C 1
ATOM 3041 O O . SER B 2 137 ? -15.66697 110.60594 88.49643 1.000 59.60864 137 SER B O 1
ATOM 3044 N N . GLN B 2 138 ? -13.51559 110.85770 89.14355 1.000 53.22007 138 GLN B N 1
ATOM 3045 C CA . GLN B 2 138 ? -13.67793 112.24593 89.55048 1.000 61.02429 138 GLN B CA 1
ATOM 3046 C C . GLN B 2 138 ? -13.22740 113.23594 88.48465 1.000 50.14963 138 GLN B C 1
ATOM 3047 O O . GLN B 2 138 ? -13.77156 114.34434 88.41763 1.000 57.53409 138 GLN B O 1
ATOM 3053 N N . ILE B 2 139 ? -12.26148 112.85765 87.64196 1.000 46.39072 139 ILE B N 1
ATOM 3054 C CA . ILE B 2 139 ? -11.74066 113.77577 86.63217 1.000 51.39077 139 ILE B CA 1
ATOM 3055 C C . ILE B 2 139 ? -12.59167 113.74209 85.36513 1.000 49.76460 139 ILE B C 1
ATOM 3056 O O . ILE B 2 139 ? -12.59389 114.70849 84.59461 1.000 53.81413 139 ILE B O 1
ATOM 3061 N N . ILE B 2 140 ? -13.31694 112.65192 85.12641 1.000 48.52233 140 ILE B N 1
ATOM 3062 C CA . ILE B 2 140 ? -14.27124 112.57508 84.02727 1.000 45.11919 140 ILE B CA 1
ATOM 3063 C C . ILE B 2 140 ? -15.61960 113.05968 84.54190 1.000 51.04880 140 ILE B C 1
ATOM 3064 O O . ILE B 2 140 ? -16.19896 112.45338 85.44985 1.000 41.77944 140 ILE B O 1
ATOM 3069 N N . GLN B 2 141 ? -16.12292 114.14581 83.95674 1.000 44.94408 141 GLN B N 1
ATOM 3070 C CA . GLN B 2 141 ? -17.29139 114.86381 84.46438 1.000 46.16623 141 GLN B CA 1
ATOM 3071 C C . GLN B 2 141 ? -18.32990 114.97379 83.35087 1.000 44.79393 141 GLN B C 1
ATOM 3072 O O . GLN B 2 141 ? -18.23875 115.85634 82.49269 1.000 40.01622 141 GLN B O 1
ATOM 3078 N N . CYS B 2 142 ? -19.32674 114.09341 83.37570 1.000 36.22416 142 CYS B N 1
ATOM 3079 C CA . CYS B 2 142 ? -20.31374 114.01140 82.30768 1.000 45.03764 142 CYS B CA 1
ATOM 3080 C C . CYS B 2 142 ? -21.52613 114.88652 82.60299 1.000 38.42740 142 CYS B C 1
ATOM 3081 O O . CYS B 2 142 ? -21.97317 114.98770 83.74889 1.000 40.44286 142 CYS B O 1
ATOM 3084 N N . PHE B 2 143 ? -22.05721 115.51616 81.55576 1.000 29.80978 143 PHE B N 1
ATOM 3085 C CA . PHE B 2 143 ? -23.30185 116.27408 81.64558 1.000 39.84330 143 PHE B CA 1
ATOM 3086 C C . PHE B 2 143 ? -24.45657 115.30604 81.41401 1.000 31.83263 143 PHE B C 1
ATOM 3087 O O . PHE B 2 143 ? -24.69488 114.87428 80.28169 1.000 39.04022 143 PHE B O 1
ATOM 3095 N N . ASP B 2 144 ? -25.16980 114.96250 82.48068 1.000 35.13245 144 ASP B N 1
ATOM 3096 C CA . ASP B 2 144 ? -26.19403 113.93302 82.40478 1.000 41.86056 144 ASP B CA 1
ATOM 3097 C C . ASP B 2 144 ? -27.53856 114.51058 81.96772 1.000 46.67911 144 ASP B C 1
ATOM 3098 O O . ASP B 2 144 ? -27.83102 115.69553 82.14381 1.000 44.49019 144 ASP B O 1
ATOM 3103 N N . ASP B 2 145 ? -28.35629 113.63727 81.38813 1.000 53.73633 145 ASP B N 1
ATOM 3104 C CA . ASP B 2 145 ? -29.70570 113.93878 80.93592 1.000 49.73550 145 ASP B CA 1
ATOM 3105 C C . ASP B 2 145 ? -30.75203 113.73166 82.02426 1.000 48.28297 145 ASP B C 1
ATOM 3106 O O . ASP B 2 145 ? -31.93413 114.00526 81.79437 1.000 44.78870 145 ASP B O 1
ATOM 3111 N N . GLY B 2 146 ? -30.34628 113.28308 83.20708 1.000 49.22812 146 GLY B N 1
ATOM 3112 C CA . GLY B 2 146 ? -31.26055 112.63937 84.12062 1.000 39.89126 146 GLY B CA 1
ATOM 3113 C C . GLY B 2 146 ? -31.37488 111.15090 83.89298 1.000 48.78213 146 GLY B C 1
ATOM 3114 O O . GLY B 2 146 ? -32.11251 110.47965 84.62601 1.000 46.01946 146 GLY B O 1
ATOM 3115 N N . THR B 2 147 ? -30.66503 110.62056 82.89204 1.000 51.28650 147 THR B N 1
ATOM 3116 C CA . THR B 2 147 ? -30.67150 109.18594 82.62758 1.000 48.49272 147 THR B CA 1
ATOM 3117 C C . THR B 2 147 ? -30.13598 108.40228 83.81873 1.000 50.25090 147 THR B C 1
ATOM 3118 O O . THR B 2 147 ? -30.65649 107.33109 84.15293 1.000 50.03623 147 THR B O 1
ATOM 3122 N N . VAL B 2 148 ? -29.09940 108.92478 84.47618 1.000 48.49116 148 VAL B N 1
ATOM 3123 C CA . VAL B 2 148 ? -28.47918 108.20429 85.58402 1.000 51.71769 148 VAL B CA 1
ATOM 3124 C C . VAL B 2 148 ? -29.43065 108.12572 86.77201 1.000 52.69244 148 VAL B C 1
ATOM 3125 O O . VAL B 2 148 ? -29.66175 107.04795 87.33278 1.000 55.40869 148 VAL B O 1
ATOM 3129 N N . ASP B 2 149 ? -30.00011 109.26595 87.17052 1.000 52.63962 149 ASP B N 1
ATOM 3130 C CA . ASP B 2 149 ? -30.86680 109.29169 88.34455 1.000 54.50010 149 ASP B CA 1
ATOM 3131 C C . ASP B 2 149 ? -32.15862 108.51530 88.12046 1.000 61.22077 149 ASP B C 1
ATOM 3132 O O . ASP B 2 149 ? -32.75030 108.01189 89.08216 1.000 63.84313 149 ASP B O 1
ATOM 3137 N N . ASP B 2 150 ? -32.60842 108.39949 86.87110 1.000 57.87830 150 ASP B N 1
ATOM 3138 C CA . ASP B 2 150 ? -33.91920 107.83303 86.58634 1.000 55.85437 150 ASP B CA 1
ATOM 3139 C C . ASP B 2 150 ? -33.88506 106.37741 86.13990 1.000 47.90467 150 ASP B C 1
ATOM 3140 O O . ASP B 2 150 ? -34.91613 105.70228 86.22722 1.000 48.44222 150 ASP B O 1
ATOM 3145 N N . THR B 2 151 ? -32.74663 105.87461 85.65772 1.000 48.17910 151 THR B N 1
ATOM 3146 C CA . THR B 2 151 ? -32.70611 104.55025 85.04319 1.000 48.83690 151 THR B CA 1
ATOM 3147 C C . THR B 2 151 ? -31.58640 103.63973 85.53097 1.000 41.76654 151 THR B C 1
ATOM 3148 O O . THR B 2 151 ? -31.72570 102.41732 85.40290 1.000 47.16418 151 THR B O 1
ATOM 3152 N N . LEU B 2 152 ? -30.49127 104.17143 86.07569 1.000 47.63579 152 LEU B N 1
ATOM 3153 C CA . LEU B 2 152 ? -29.29320 103.38208 86.34055 1.000 46.91405 152 LEU B CA 1
ATOM 3154 C C . LEU B 2 152 ? -29.20432 102.89900 87.78589 1.000 47.81594 152 LEU B C 1
ATOM 3155 O O . LEU B 2 152 ? -28.10077 102.67626 88.29440 1.000 48.11295 152 LEU B O 1
ATOM 3160 N N . GLY B 2 153 ? -30.34342 102.71529 88.45480 1.000 51.38975 153 GLY B N 1
ATOM 3161 C CA . GLY B 2 153 ? -30.30783 102.28555 89.84522 1.000 44.46946 153 GLY B CA 1
ATOM 3162 C C . GLY B 2 153 ? -29.74979 100.88372 90.01380 1.000 48.88143 153 GLY B C 1
ATOM 3163 O O . GLY B 2 153 ? -28.88579 100.64291 90.86214 1.000 40.34853 153 GLY B O 1
ATOM 3164 N N . GLU B 2 154 ? -30.23586 99.93854 89.20576 1.000 49.51703 154 GLU B N 1
ATOM 3165 C CA . GLU B 2 154 ? -29.77850 98.55735 89.32139 1.000 50.41992 154 GLU B CA 1
ATOM 3166 C C . GLU B 2 154 ? -28.32538 98.40430 88.89024 1.000 52.11067 154 GLU B C 1
ATOM 3167 O O . GLU B 2 154 ? -27.59295 97.58630 89.45953 1.000 52.10190 154 GLU B O 1
ATOM 3173 N N . GLN B 2 155 ? -27.89065 99.17911 87.89611 1.000 44.75369 155 GLN B N 1
ATOM 3174 C CA . GLN B 2 155 ? -26.51968 99.07702 87.41075 1.000 50.32736 155 GLN B CA 1
ATOM 3175 C C . GLN B 2 155 ? -25.53410 99.76759 88.34402 1.000 51.02810 155 GLN B C 1
ATOM 3176 O O . GLN B 2 155 ? -24.40011 99.29929 88.49650 1.000 47.24188 155 GLN B O 1
ATOM 3182 N N . LYS B 2 156 ? -25.94469 100.87390 88.96935 1.000 47.13406 156 LYS B N 1
ATOM 3183 C CA . LYS B 2 156 ? -25.09622 101.52801 89.96013 1.000 42.98618 156 LYS B CA 1
ATOM 3184 C C . LYS B 2 156 ? -24.84413 100.61541 91.15255 1.000 55.25719 156 LYS B C 1
ATOM 3185 O O . LYS B 2 156 ? -23.72104 100.54481 91.66624 1.000 58.50164 156 LYS B O 1
ATOM 3191 N N . GLU B 2 157 ? -25.88113 99.90970 91.60738 1.000 57.30897 157 GLU B N 1
ATOM 3192 C CA . GLU B 2 157 ? -25.71100 98.95141 92.69372 1.000 54.80658 157 GLU B CA 1
ATOM 3193 C C . GLU B 2 157 ? -24.77110 97.82550 92.28325 1.000 54.25604 157 GLU B C 1
ATOM 3194 O O . GLU B 2 157 ? -23.85275 97.46370 93.02774 1.000 63.28552 157 GLU B O 1
ATOM 3200 N N . ALA B 2 158 ? -24.98413 97.26307 91.09070 1.000 53.13324 158 ALA B N 1
ATOM 3201 C CA . ALA B 2 158 ? -24.12732 96.18262 90.61481 1.000 57.91078 158 ALA B CA 1
ATOM 3202 C C . ALA B 2 158 ? -22.69993 96.65753 90.37939 1.000 59.34355 158 ALA B C 1
ATOM 3203 O O . ALA B 2 158 ? -21.75019 95.89349 90.58813 1.000 55.75135 158 ALA B O 1
ATOM 3205 N N . TYR B 2 159 ? -22.52652 97.90746 89.94351 1.000 57.76340 159 TYR B N 1
ATOM 3206 C CA . TYR B 2 159 ? -21.18246 98.43836 89.73984 1.000 54.40664 159 TYR B CA 1
ATOM 3207 C C . TYR B 2 159 ? -20.46780 98.63924 91.06898 1.000 57.68313 159 TYR B C 1
ATOM 3208 O O . TYR B 2 159 ? -19.31860 98.21475 91.23882 1.000 50.92178 159 TYR B O 1
ATOM 3217 N N . TYR B 2 160 ? -21.13604 99.28419 92.02748 1.000 60.94371 160 TYR B N 1
ATOM 3218 C CA . TYR B 2 160 ? -20.53353 99.55270 93.32754 1.000 59.40460 160 TYR B CA 1
ATOM 3219 C C . TYR B 2 160 ? -20.33283 98.29522 94.16005 1.000 72.18027 160 TYR B C 1
ATOM 3220 O O . TYR B 2 160 ? -19.90802 98.40168 95.31657 1.000 80.88534 160 TYR B O 1
ATOM 3229 N N . LYS B 2 161 ? -20.62880 97.11757 93.61037 1.000 74.67733 161 LYS B N 1
ATOM 3230 C CA . LYS B 2 161 ? -20.14144 95.86893 94.17818 1.000 65.10700 161 LYS B CA 1
ATOM 3231 C C . LYS B 2 161 ? -18.70995 95.64446 93.71320 1.000 74.17015 161 LYS B C 1
ATOM 3232 O O . LYS B 2 161 ? -18.38451 94.59740 93.14403 1.000 68.86284 161 LYS B O 1
ATOM 3238 N N . LEU B 2 162 ? -17.85362 96.64085 93.93915 1.000 75.91145 162 LEU B N 1
ATOM 3239 C CA . LEU B 2 162 ? -16.43902 96.58555 93.57263 1.000 79.59943 162 LEU B CA 1
ATOM 3240 C C . LEU B 2 162 ? -15.59115 95.84096 94.59290 1.000 80.97656 162 LEU B C 1
ATOM 3241 O O . LEU B 2 162 ? -14.44408 96.22121 94.85627 1.000 85.50555 162 LEU B O 1
ATOM 3246 N N . LEU B 2 163 ? -16.13180 94.77590 95.18188 1.000 75.86861 163 LEU B N 1
ATOM 3247 C CA . LEU B 2 163 ? -15.39089 93.99848 96.16704 1.000 77.24403 163 LEU B CA 1
ATOM 3248 C C . LEU B 2 163 ? -14.21569 93.27679 95.51731 1.000 90.97937 163 LEU B C 1
ATOM 3249 O O . LEU B 2 163 ? -14.27882 92.87997 94.35169 1.000 84.06812 163 LEU B O 1
ATOM 3254 N N . GLU B 2 164 ? -13.14252 93.09271 96.28342 1.000 99.41876 164 GLU B N 1
ATOM 3255 C CA . GLU B 2 164 ? -11.92735 92.53632 95.70601 1.000 99.69255 164 GLU B CA 1
ATOM 3256 C C . GLU B 2 164 ? -11.43641 91.33157 96.49680 1.000 110.65935 164 GLU B C 1
ATOM 3257 O O . GLU B 2 164 ? -10.78613 90.43864 95.93717 1.000 114.46444 164 GLU B O 1
ATOM 3263 N N . LEU B 2 165 ? -11.76137 91.31550 97.79009 1.000 97.84762 165 LEU B N 1
ATOM 3264 C CA . LEU B 2 165 ? -11.41462 90.26788 98.75662 1.000 94.64367 165 LEU B CA 1
ATOM 3265 C C . LEU B 2 165 ? -10.15046 89.47383 98.43344 1.000 95.09221 165 LEU B C 1
ATOM 3266 O O . LEU B 2 165 ? -9.07120 90.04353 98.27554 1.000 94.45535 165 LEU B O 1
ATOM 3271 N N . LYS B 2 228 ? -16.69343 81.66939 98.47198 1.000 88.88046 228 LYS B N 1
ATOM 3272 C CA . LYS B 2 228 ? -17.82591 81.02877 99.13051 1.000 94.88661 228 LYS B CA 1
ATOM 3273 C C . LYS B 2 228 ? -19.12542 81.34783 98.40045 1.000 86.37297 228 LYS B C 1
ATOM 3274 O O . LYS B 2 228 ? -19.56821 80.58601 97.53953 1.000 77.57383 228 LYS B O 1
ATOM 3280 N N . GLN B 2 229 ? -19.73683 82.47301 98.75563 1.000 97.02292 229 GLN B N 1
ATOM 3281 C CA . GLN B 2 229 ? -20.95596 82.91518 98.09955 1.000 96.66110 229 GLN B CA 1
ATOM 3282 C C . GLN B 2 229 ? -20.62211 83.67789 96.82185 1.000 91.44905 229 GLN B C 1
ATOM 3283 O O . GLN B 2 229 ? -19.49542 84.13407 96.61274 1.000 87.20893 229 GLN B O 1
ATOM 3289 N N . ILE B 2 230 ? -21.62854 83.81447 95.96344 1.000 96.10868 230 ILE B N 1
ATOM 3290 C CA . ILE B 2 230 ? -21.43047 84.24442 94.58887 1.000 93.86503 230 ILE B CA 1
ATOM 3291 C C . ILE B 2 230 ? -22.16427 85.56406 94.35439 1.000 98.69710 230 ILE B C 1
ATOM 3292 O O . ILE B 2 230 ? -23.01172 85.98566 95.14258 1.000 100.63263 230 ILE B O 1
ATOM 3297 N N . HIS B 2 231 ? -21.81386 86.21633 93.24649 1.000 95.24366 231 HIS B N 1
ATOM 3298 C CA . HIS B 2 231 ? -22.35020 87.52671 92.88972 1.000 82.88725 231 HIS B CA 1
ATOM 3299 C C . HIS B 2 231 ? -22.61315 87.53555 91.39069 1.000 83.89338 231 HIS B C 1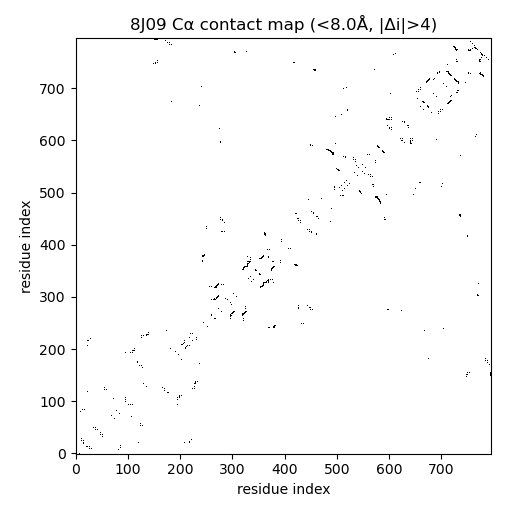
ATOM 3300 O O . HIS B 2 231 ? -21.67038 87.48894 90.59428 1.000 76.37769 231 HIS B O 1
ATOM 3307 N N . GLU B 2 232 ? -23.88197 87.58831 90.99756 1.000 83.66989 232 GLU B N 1
ATOM 3308 C CA . GLU B 2 232 ? -24.22918 87.66790 89.58100 1.000 73.85487 232 GLU B CA 1
ATOM 3309 C C . GLU B 2 232 ? -24.60645 89.08328 89.17977 1.000 72.92749 232 GLU B C 1
ATOM 3310 O O . GLU B 2 232 ? -25.49098 89.30085 88.34663 1.000 67.15188 232 GLU B O 1
ATOM 3316 N N . TYR B 2 233 ? -23.93908 90.06770 89.78438 1.000 76.31795 233 TYR B N 1
ATOM 3317 C CA . TYR B 2 233 ? -23.97027 91.42311 89.25768 1.000 67.12828 233 TYR B CA 1
ATOM 3318 C C . TYR B 2 233 ? -23.22580 91.52017 87.93441 1.000 59.42772 233 TYR B C 1
ATOM 3319 O O . TYR B 2 233 ? -23.45103 92.46927 87.17593 1.000 56.24313 233 TYR B O 1
ATOM 3328 N N . GLU B 2 234 ? -22.34516 90.55608 87.64823 1.000 65.40449 234 GLU B N 1
ATOM 3329 C CA . GLU B 2 234 ? -21.71919 90.47835 86.33310 1.000 63.95490 234 GLU B CA 1
ATOM 3330 C C . GLU B 2 234 ? -22.76646 90.33775 85.23681 1.000 63.75163 234 GLU B C 1
ATOM 3331 O O . GLU B 2 234 ? -22.67061 90.98622 84.18833 1.000 58.70963 234 GLU B O 1
ATOM 3337 N N . GLY B 2 235 ? -23.77578 89.49291 85.46175 1.000 65.60501 235 GLY B N 1
ATOM 3338 C CA . GLY B 2 235 ? -24.84421 89.35176 84.48886 1.000 55.69386 235 GLY B CA 1
ATOM 3339 C C . GLY B 2 235 ? -25.67081 90.61016 84.32696 1.000 57.59321 235 GLY B C 1
ATOM 3340 O O . GLY B 2 235 ? -26.20331 90.87054 83.24381 1.000 63.53942 235 GLY B O 1
ATOM 3341 N N . VAL B 2 236 ? -25.79212 91.40487 85.39211 1.000 62.15591 236 VAL B N 1
ATOM 3342 C CA . VAL B 2 236 ? -26.50804 92.67333 85.29739 1.000 52.12488 236 VAL B CA 1
ATOM 3343 C C . VAL B 2 236 ? -25.77640 93.62406 84.35862 1.000 51.76834 236 VAL B C 1
ATOM 3344 O O . VAL B 2 236 ? -26.37640 94.21528 83.45301 1.000 51.96318 236 VAL B O 1
ATOM 3348 N N . LEU B 2 237 ? -24.46560 93.78047 84.55714 1.000 46.02244 237 LEU B N 1
ATOM 3349 C CA . LEU B 2 237 ? -23.68318 94.66305 83.70112 1.000 50.04270 237 LEU B CA 1
ATOM 3350 C C . LEU B 2 237 ? -23.50558 94.09868 82.29741 1.000 51.67462 237 LEU B C 1
ATOM 3351 O O . LEU B 2 237 ? -23.26483 94.86793 81.36079 1.000 47.19524 237 LEU B O 1
ATOM 3356 N N . GLU B 2 238 ? -23.61828 92.77912 82.12876 1.000 58.53507 238 GLU B N 1
ATOM 3357 C CA . GLU B 2 238 ? -23.54363 92.19863 80.79171 1.000 55.07214 238 GLU B CA 1
ATOM 3358 C C . GLU B 2 238 ? -24.75873 92.59022 79.96029 1.000 51.15830 238 GLU B C 1
ATOM 3359 O O . GLU B 2 238 ? -24.62483 92.99614 78.80016 1.000 49.67727 238 GLU B O 1
ATOM 3365 N N . GLU B 2 239 ? -25.95709 92.47512 80.53949 1.000 52.06491 239 GLU B N 1
ATOM 3366 C CA . GLU B 2 239 ? -27.15865 92.91940 79.84162 1.000 50.12287 239 GLU B CA 1
ATOM 3367 C C . GLU B 2 239 ? -27.13445 94.42114 79.59711 1.000 46.86423 239 GLU B C 1
ATOM 3368 O O . GLU B 2 239 ? -27.62501 94.89090 78.56393 1.000 42.86491 239 GLU B O 1
ATOM 3374 N N . TYR B 2 240 ? -26.56262 95.18617 80.52959 1.000 42.64133 240 TYR B N 1
ATOM 3375 C CA . TYR B 2 240 ? -26.49879 96.63438 80.36707 1.000 51.14073 240 TYR B CA 1
ATOM 3376 C C . TYR B 2 240 ? -25.60579 97.02414 79.19417 1.000 47.73708 240 TYR B C 1
ATOM 3377 O O . TYR B 2 240 ? -25.96056 97.90838 78.40591 1.000 43.05641 240 TYR B O 1
ATOM 3386 N N . TYR B 2 241 ? -24.45039 96.37633 79.05611 1.000 40.51351 241 TYR B N 1
ATOM 3387 C CA . TYR B 2 241 ? -23.50453 96.70304 77.99661 1.000 43.86162 241 TYR B CA 1
ATOM 3388 C C . TYR B 2 241 ? -23.77435 95.95429 76.69731 1.000 46.59915 241 TYR B C 1
ATOM 3389 O O . TYR B 2 241 ? -23.08122 96.20445 75.70378 1.000 49.97456 241 TYR B O 1
ATOM 3398 N N . SER B 2 242 ? -24.74772 95.04009 76.67995 1.000 41.01453 242 SER B N 1
ATOM 3399 C CA . SER B 2 242 ? -25.15926 94.37852 75.44884 1.000 38.81351 242 SER B CA 1
ATOM 3400 C C . SER B 2 242 ? -26.23596 95.14732 74.70106 1.000 45.09656 242 SER B C 1
ATOM 3401 O O . SER B 2 242 ? -26.56897 94.77435 73.57135 1.000 37.17211 242 SER B O 1
ATOM 3404 N N . GLN B 2 243 ? -26.79677 96.19055 75.30712 1.000 48.24283 243 GLN B N 1
ATOM 3405 C CA . GLN B 2 243 ? -27.67454 97.09012 74.57659 1.000 42.75213 243 GLN B CA 1
ATOM 3406 C C . GLN B 2 243 ? -26.89706 97.78774 73.46890 1.000 48.97138 243 GLN B C 1
ATOM 3407 O O . GLN B 2 243 ? -25.71378 98.10667 73.61456 1.000 53.46273 243 GLN B O 1
ATOM 3413 N N . GLY B 2 244 ? -27.57144 98.02562 72.35027 1.000 44.30495 244 GLY B N 1
ATOM 3414 C CA . GLY B 2 244 ? -26.96916 98.80778 71.29565 1.000 48.96657 244 GLY B CA 1
ATOM 3415 C C . GLY B 2 244 ? -26.85430 100.27144 71.67271 1.000 44.82733 244 GLY B C 1
ATOM 3416 O O . GLY B 2 244 ? -27.56734 100.78543 72.53581 1.000 46.74840 244 GLY B O 1
ATOM 3417 N N . THR B 2 245 ? -25.92361 100.95391 71.01468 1.000 45.20552 245 THR B N 1
ATOM 3418 C CA . THR B 2 245 ? -25.76675 102.38473 71.22886 1.000 42.63598 245 THR B CA 1
ATOM 3419 C C . THR B 2 245 ? -26.91986 103.13557 70.57536 1.000 41.41228 245 THR B C 1
ATOM 3420 O O . THR B 2 245 ? -27.22594 102.92103 69.39856 1.000 46.61453 245 THR B O 1
ATOM 3424 N N . THR B 2 246 ? -27.57235 104.00276 71.34596 1.000 34.65771 246 THR B N 1
ATOM 3425 C CA . THR B 2 246 ? -28.61876 104.87667 70.83668 1.000 46.82912 246 THR B CA 1
ATOM 3426 C C . THR B 2 246 ? -28.36169 106.29841 71.31673 1.000 39.44985 246 THR B C 1
ATOM 3427 O O . THR B 2 246 ? -27.49983 106.54903 72.16315 1.000 34.71299 246 THR B O 1
ATOM 3431 N N . VAL B 2 247 ? -29.12407 107.23510 70.76012 1.000 39.83576 247 VAL B N 1
ATOM 3432 C CA . VAL B 2 247 ? -29.08394 108.63766 71.15558 1.000 36.46257 247 VAL B CA 1
ATOM 3433 C C . VAL B 2 247 ? -30.42976 108.98480 71.77470 1.000 37.49889 247 VAL B C 1
ATOM 3434 O O . VAL B 2 247 ? -31.48107 108.66087 71.20906 1.000 40.62215 247 VAL B O 1
ATOM 3438 N N . VAL B 2 248 ? -30.39882 109.63570 72.93710 1.000 37.22179 248 VAL B N 1
ATOM 3439 C CA . VAL B 2 248 ? -31.59968 109.89568 73.72011 1.000 34.71979 248 VAL B CA 1
ATOM 3440 C C . VAL B 2 248 ? -31.86067 111.37757 73.93658 1.000 36.04946 248 VAL B C 1
ATOM 3441 O O . VAL B 2 248 ? -32.81178 111.72512 74.64400 1.000 39.94742 248 VAL B O 1
ATOM 3445 N N . ASN B 2 249 ? -31.05496 112.26247 73.35624 1.000 29.97196 249 ASN B N 1
ATOM 3446 C CA . ASN B 2 249 ? -31.22281 113.69579 73.56526 1.000 42.19428 249 ASN B CA 1
ATOM 3447 C C . ASN B 2 249 ? -30.46147 114.44611 72.47874 1.000 43.26309 249 ASN B C 1
ATOM 3448 O O . ASN B 2 249 ? -29.85017 113.84794 71.58905 1.000 44.10673 249 ASN B O 1
ATOM 3453 N N . SER B 2 250 ? -30.51174 115.77338 72.56342 1.000 32.73321 250 SER B N 1
ATOM 3454 C CA . SER B 2 250 ? -29.74637 116.67294 71.71387 1.000 41.50630 250 SER B CA 1
ATOM 3455 C C . SER B 2 250 ? -28.76723 117.44170 72.58723 1.000 40.58357 250 SER B C 1
ATOM 3456 O O . SER B 2 250 ? -29.16396 118.03224 73.59797 1.000 36.02433 250 SER B O 1
ATOM 3459 N N . ILE B 2 251 ? -27.49042 117.42538 72.20414 1.000 34.71151 251 ILE B N 1
ATOM 3460 C CA . ILE B 2 251 ? -26.49187 118.17481 72.95807 1.000 47.38791 251 ILE B CA 1
ATOM 3461 C C . ILE B 2 251 ? -26.74627 119.67133 72.83330 1.000 46.32063 251 ILE B C 1
ATOM 3462 O O . ILE B 2 251 ? -26.57545 120.42677 73.79806 1.000 46.08964 251 ILE B O 1
ATOM 3467 N N . SER B 2 252 ? -27.16944 120.12170 71.64878 1.000 40.63099 252 SER B N 1
ATOM 3468 C CA . SER B 2 252 ? -27.47396 121.53642 71.45670 1.000 42.91209 252 SER B CA 1
ATOM 3469 C C . SER B 2 252 ? -28.65646 121.96910 72.31374 1.000 38.24312 252 SER B C 1
ATOM 3470 O O . SER B 2 252 ? -28.66924 123.08572 72.84563 1.000 38.72960 252 SER B O 1
ATOM 3473 N N . ALA B 2 253 ? -29.66106 121.10072 72.45567 1.000 42.26034 253 ALA B N 1
ATOM 3474 C CA . ALA B 2 253 ? -30.77558 121.40375 73.34595 1.000 42.83947 253 ALA B CA 1
ATOM 3475 C C . ALA B 2 253 ? -30.31571 121.51629 74.79232 1.000 42.56736 253 ALA B C 1
ATOM 3476 O O . ALA B 2 253 ? -30.85159 122.33031 75.55406 1.000 42.54140 253 ALA B O 1
ATOM 3478 N N . GLN B 2 254 ? -29.32631 120.71209 75.18773 1.000 40.17745 254 GLN B N 1
ATOM 3479 C CA . GLN B 2 254 ? -28.77787 120.82408 76.53430 1.000 37.52391 254 GLN B CA 1
ATOM 3480 C C . GLN B 2 254 ? -27.97518 122.10882 76.69419 1.000 44.32952 254 GLN B C 1
ATOM 3481 O O . GLN B 2 254 ? -28.03842 122.75969 77.74407 1.000 42.63643 254 GLN B O 1
ATOM 3487 N N . ILE B 2 255 ? -27.21451 122.48972 75.66423 1.000 39.66545 255 ILE B N 1
ATOM 3488 C CA . ILE B 2 255 ? -26.47433 123.74736 75.71505 1.000 41.24744 255 ILE B CA 1
ATOM 3489 C C . ILE B 2 255 ? -27.43709 124.92383 75.79136 1.000 42.07291 255 ILE B C 1
ATOM 3490 O O . ILE B 2 255 ? -27.20055 125.89360 76.52251 1.000 38.79960 255 ILE B O 1
ATOM 3495 N N . TYR B 2 256 ? -28.54253 124.85525 75.04487 1.000 42.92400 256 TYR B N 1
ATOM 3496 C CA . TYR B 2 256 ? -29.52461 125.93227 75.09213 1.000 38.85320 256 TYR B CA 1
ATOM 3497 C C . TYR B 2 256 ? -30.18873 126.02728 76.45841 1.000 39.67627 256 TYR B C 1
ATOM 3498 O O . TYR B 2 256 ? -30.59674 127.11874 76.87147 1.000 44.74195 256 TYR B O 1
ATOM 3507 N N . SER B 2 257 ? -30.31155 124.90392 77.17005 1.000 39.79489 257 SER B N 1
ATOM 3508 C CA . SER B 2 257 ? -30.81129 124.96049 78.53883 1.000 42.16578 257 SER B CA 1
ATOM 3509 C C . SER B 2 257 ? -29.81361 125.64615 79.46273 1.000 42.02612 257 SER B C 1
ATOM 3510 O O . SER B 2 257 ? -30.21508 126.29611 80.43439 1.000 37.67368 257 SER B O 1
ATOM 3513 N N . LEU B 2 258 ? -28.51562 125.51563 79.17705 1.000 44.55795 258 LEU B N 1
ATOM 3514 C CA . LEU B 2 258 ? -27.51471 126.25211 79.94093 1.000 42.78728 258 LEU B CA 1
ATOM 3515 C C . LEU B 2 258 ? -27.56723 127.74161 79.62078 1.000 53.72531 258 LEU B C 1
ATOM 3516 O O . LEU B 2 258 ? -27.44212 128.58102 80.52051 1.000 53.07711 258 LEU B O 1
ATOM 3521 N N . LEU B 2 259 ? -27.75534 128.08846 78.34459 1.000 46.62787 259 LEU B N 1
ATOM 3522 C CA . LEU B 2 259 ? -27.84655 129.49360 77.96491 1.000 44.41697 259 LEU B CA 1
ATOM 3523 C C . LEU B 2 259 ? -29.08625 130.15639 78.55240 1.000 52.22095 259 LEU B C 1
ATOM 3524 O O . LEU B 2 259 ? -29.05506 131.35091 78.87269 1.000 56.03331 259 LEU B O 1
ATOM 3529 N N . SER B 2 260 ? -30.18132 129.40462 78.70014 1.000 44.94733 260 SER B N 1
ATOM 3530 C CA . SER B 2 260 ? -31.38466 129.96407 79.30733 1.000 49.72440 260 SER B CA 1
ATOM 3531 C C . SER B 2 260 ? -31.22115 130.15081 80.80739 1.000 53.42537 260 SER B C 1
ATOM 3532 O O . SER B 2 260 ? -31.76938 131.10198 81.37529 1.000 54.02075 260 SER B O 1
ATOM 3535 N N . ALA B 2 261 ? -30.48062 129.25633 81.46341 1.000 48.42166 261 ALA B N 1
ATOM 3536 C CA . ALA B 2 261 ? -30.25317 129.39594 82.89593 1.000 57.24281 261 ALA B CA 1
ATOM 3537 C C . ALA B 2 261 ? -29.34141 130.57595 83.20861 1.000 55.46874 261 ALA B C 1
ATOM 3538 O O . ALA B 2 261 ? -29.46280 131.18414 84.27867 1.000 47.58725 261 ALA B O 1
ATOM 3540 N N . ILE B 2 262 ? -28.42976 130.91578 82.29630 1.000 53.59819 262 ILE B N 1
ATOM 3541 C CA . ILE B 2 262 ? -27.50686 132.02645 82.49860 1.000 55.44868 262 ILE B CA 1
ATOM 3542 C C . ILE B 2 262 ? -27.91097 133.25809 81.69392 1.000 50.46035 262 ILE B C 1
ATOM 3543 O O . ILE B 2 262 ? -27.16002 134.23658 81.64944 1.000 46.62731 262 ILE B O 1
ATOM 3548 N N . GLY B 2 263 ? -29.08028 133.23165 81.05554 1.000 50.00054 263 GLY B N 1
ATOM 3549 C CA . GLY B 2 263 ? -29.60326 134.38684 80.34945 1.000 43.28182 263 GLY B CA 1
ATOM 3550 C C . GLY B 2 263 ? -28.78933 134.82405 79.14853 1.000 57.85513 263 GLY B C 1
ATOM 3551 O O . GLY B 2 263 ? -28.45022 136.00481 79.02022 1.000 53.42350 263 GLY B O 1
ATOM 3552 N N . GLU B 2 264 ? -28.47489 133.88790 78.25637 1.000 62.80069 264 GLU B N 1
ATOM 3553 C CA . GLU B 2 264 ? -27.68223 134.16369 77.06080 1.000 55.62400 264 GLU B CA 1
ATOM 3554 C C . GLU B 2 264 ? -28.32635 133.52853 75.83501 1.000 55.06214 264 GLU B C 1
ATOM 3555 O O . GLU B 2 264 ? -27.66450 132.89446 75.01101 1.000 54.92351 264 GLU B O 1
ATOM 3561 N N . THR B 2 265 ? -29.63688 133.70094 75.69188 1.000 51.91719 265 THR B N 1
ATOM 3562 C CA . THR B 2 265 ? -30.39482 133.09849 74.59670 1.000 56.46089 265 THR B CA 1
ATOM 3563 C C . THR B 2 265 ? -30.74247 134.17706 73.57517 1.000 58.97938 265 THR B C 1
ATOM 3564 O O . THR B 2 265 ? -31.80043 134.80480 73.64607 1.000 63.37342 265 THR B O 1
ATOM 3568 N N . ASN B 2 266 ? -29.84433 134.38304 72.62015 1.000 55.67139 266 ASN B N 1
ATOM 3569 C CA . ASN B 2 266 ? -30.15960 135.17479 71.44467 1.000 49.38127 266 ASN B CA 1
ATOM 3570 C C . ASN B 2 266 ? -30.76241 134.27500 70.36803 1.000 58.12994 266 ASN B C 1
ATOM 3571 O O . ASN B 2 266 ? -30.75329 133.04584 70.47047 1.000 57.54346 266 ASN B O 1
ATOM 3576 N N . LEU B 2 267 ? -31.29802 134.90512 69.32064 1.000 56.28337 267 LEU B N 1
ATOM 3577 C CA . LEU B 2 267 ? -31.97017 134.13981 68.27595 1.000 53.21812 267 LEU B CA 1
ATOM 3578 C C . LEU B 2 267 ? -31.00240 133.23597 67.52172 1.000 53.97461 267 LEU B C 1
ATOM 3579 O O . LEU B 2 267 ? -31.41235 132.19083 67.00314 1.000 43.96137 267 LEU B O 1
ATOM 3584 N N . SER B 2 268 ? -29.72186 133.61018 67.45617 1.000 47.89018 268 SER B N 1
ATOM 3585 C CA . SER B 2 268 ? -28.73919 132.75299 66.80054 1.000 48.19337 268 SER B CA 1
ATOM 3586 C C . SER B 2 268 ? -28.51347 131.46910 67.58834 1.000 47.51034 268 SER B C 1
ATOM 3587 O O . SER B 2 268 ? -28.29609 130.40406 66.99911 1.000 48.54868 268 SER B O 1
ATOM 3590 N N . ASN B 2 269 ? -28.55517 131.55052 68.92059 1.000 48.16281 269 ASN B N 1
ATOM 3591 C CA . ASN B 2 269 ? -28.41208 130.35049 69.73852 1.000 45.66667 269 ASN B CA 1
ATOM 3592 C C . ASN B 2 269 ? -29.60195 129.41653 69.55814 1.000 51.83436 269 ASN B C 1
ATOM 3593 O O . ASN B 2 269 ? -29.43387 128.19311 69.48619 1.000 45.21379 269 ASN B O 1
ATOM 3598 N N . LEU B 2 270 ? -30.81257 129.97519 69.48681 1.000 48.16122 270 LEU B N 1
ATOM 3599 C CA . LEU B 2 270 ? -31.99764 129.14930 69.28314 1.000 46.24051 270 LEU B CA 1
ATOM 3600 C C . LEU B 2 270 ? -31.97429 128.48045 67.91454 1.000 46.28901 270 LEU B C 1
ATOM 3601 O O . LEU B 2 270 ? -32.40231 127.32857 67.77317 1.000 43.76758 270 LEU B O 1
ATOM 3606 N N . TRP B 2 271 ? -31.47472 129.18396 66.89516 1.000 38.45392 271 TRP B N 1
ATOM 3607 C CA . TRP B 2 271 ? -31.36063 128.57685 65.57364 1.000 38.88930 271 TRP B CA 1
ATOM 3608 C C . TRP B 2 271 ? -30.37474 127.41592 65.58786 1.000 47.98844 271 TRP B C 1
ATOM 3609 O O . TRP B 2 271 ? -30.64069 126.35750 65.00551 1.000 43.91085 271 TRP B O 1
ATOM 3620 N N . LEU B 2 272 ? -29.22833 127.59623 66.24859 1.000 38.99959 272 LEU B N 1
ATOM 3621 C CA . LEU B 2 272 ? -28.27937 126.49913 66.39432 1.000 40.02077 272 LEU B CA 1
ATOM 3622 C C . LEU B 2 272 ? -28.85404 125.37673 67.24825 1.000 45.39001 272 LEU B C 1
ATOM 3623 O O . LEU B 2 272 ? 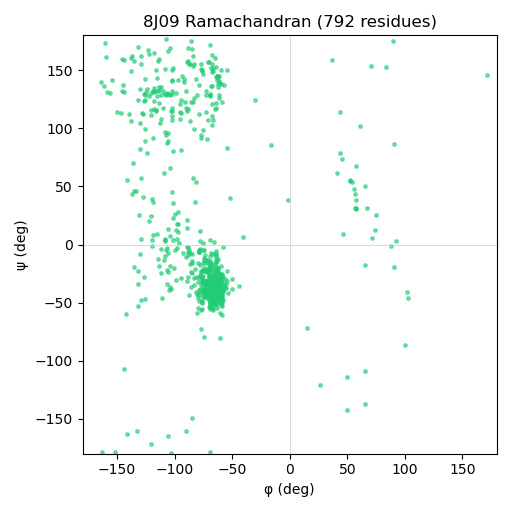-28.52811 124.20387 67.03097 1.000 43.92996 272 LEU B O 1
ATOM 3628 N N . ASN B 2 273 ? -29.70116 125.71614 68.22294 1.000 46.36455 273 ASN B N 1
ATOM 3629 C CA . ASN B 2 273 ? -30.40544 124.69082 68.98464 1.000 40.32867 273 ASN B CA 1
ATOM 3630 C C . ASN B 2 273 ? -31.36508 123.91563 68.09159 1.000 43.55783 273 ASN B C 1
ATOM 3631 O O . ASN B 2 273 ? -31.45691 122.68574 68.18341 1.000 46.85242 273 ASN B O 1
ATOM 3636 N N . ILE B 2 274 ? -32.08048 124.61921 67.21218 1.000 45.41954 274 ILE B N 1
ATOM 3637 C CA . ILE B 2 274 ? -33.01736 123.95649 66.31145 1.000 41.86326 274 ILE B CA 1
ATOM 3638 C C . ILE B 2 274 ? -32.27223 123.07429 65.31649 1.000 42.19307 274 ILE B C 1
ATOM 3639 O O . ILE B 2 274 ? -32.72384 121.97107 64.98626 1.000 36.53159 274 ILE B O 1
ATOM 3644 N N . LEU B 2 275 ? -31.11252 123.53340 64.83849 1.000 41.32322 275 LEU B N 1
ATOM 3645 C CA . LEU B 2 275 ? -30.35209 122.76014 63.86013 1.000 40.30244 275 LEU B CA 1
ATOM 3646 C C . LEU B 2 275 ? -29.87063 121.43995 64.45043 1.000 45.19486 275 LEU B C 1
ATOM 3647 O O . LEU B 2 275 ? -30.04233 120.37607 63.84312 1.000 41.40627 275 LEU B O 1
ATOM 3652 N N . GLY B 2 276 ? -29.26158 121.48936 65.63708 1.000 38.91215 276 GLY B N 1
ATOM 3653 C CA . GLY B 2 276 ? -28.77792 120.26643 66.25817 1.000 42.06633 276 GLY B CA 1
ATOM 3654 C C . GLY B 2 276 ? -29.89485 119.29326 66.58220 1.000 40.58022 276 GLY B C 1
ATOM 3655 O O . GLY B 2 276 ? -29.74011 118.07985 66.42446 1.000 37.94755 276 GLY B O 1
ATOM 3656 N N . THR B 2 277 ? -31.03823 119.81194 67.03390 1.000 38.31968 277 THR B N 1
ATOM 3657 C CA . THR B 2 277 ? -32.17203 118.94611 67.33972 1.000 39.28376 277 THR B CA 1
ATOM 3658 C C . THR B 2 277 ? -32.78971 118.37264 66.06958 1.000 39.36953 277 THR B C 1
ATOM 3659 O O . THR B 2 277 ? -33.12941 117.18408 66.02057 1.000 33.08313 277 THR B O 1
ATOM 3663 N N . THR B 2 278 ? -32.94217 119.20177 65.03194 1.000 39.62898 278 THR B N 1
ATOM 3664 C CA . THR B 2 278 ? -33.50966 118.72452 63.77362 1.000 44.09565 278 THR B CA 1
ATOM 3665 C C . THR B 2 278 ? -32.65618 117.62288 63.15917 1.000 40.95399 278 THR B C 1
ATOM 3666 O O . THR B 2 278 ? -33.18531 116.71500 62.50597 1.000 34.37433 278 THR B O 1
ATOM 3670 N N . SER B 2 279 ? -31.34123 117.67049 63.37487 1.000 33.58086 279 SER B N 1
ATOM 3671 C CA . SER B 2 279 ? -30.45860 116.63261 62.86082 1.000 42.44227 279 SER B CA 1
ATOM 3672 C C . SER B 2 279 ? -30.65582 115.29025 63.55084 1.000 31.43224 279 SER B C 1
ATOM 3673 O O . SER B 2 279 ? -30.04793 114.30581 63.12450 1.000 34.18124 279 SER B O 1
ATOM 3676 N N . LEU B 2 280 ? -31.46531 115.22502 64.60685 1.000 35.32038 280 LEU B N 1
ATOM 3677 C CA . LEU B 2 280 ? -31.79508 113.94755 65.22371 1.000 38.22926 280 LEU B CA 1
ATOM 3678 C C . LEU B 2 280 ? -32.95698 113.24764 64.53618 1.000 36.59558 280 LEU B C 1
ATOM 3679 O O . LEU B 2 280 ? -33.16312 112.05198 64.76845 1.000 40.36709 280 LEU B O 1
ATOM 3684 N N . ASP B 2 281 ? -33.71060 113.95961 63.69568 1.000 37.69515 281 ASP B N 1
ATOM 3685 C CA . ASP B 2 281 ? -34.88829 113.38387 63.05906 1.000 41.97011 281 ASP B CA 1
ATOM 3686 C C . ASP B 2 281 ? -34.53732 112.32374 62.02296 1.000 40.94799 281 ASP B C 1
ATOM 3687 O O . ASP B 2 281 ? -35.39950 111.50958 61.67479 1.000 37.89639 281 ASP B O 1
ATOM 3692 N N . ILE B 2 282 ? -33.29731 112.30828 61.52862 1.000 37.54534 282 ILE B N 1
ATOM 3693 C CA . ILE B 2 282 ? -32.93354 111.37231 60.46928 1.000 50.96382 282 ILE B CA 1
ATOM 3694 C C . ILE B 2 282 ? -32.70980 109.95626 60.98719 1.000 41.25106 282 ILE B C 1
ATOM 3695 O O . ILE B 2 282 ? -32.85222 108.99544 60.21971 1.000 42.54370 282 ILE B O 1
ATOM 3700 N N . ALA B 2 283 ? -32.38356 109.79603 62.26896 1.000 34.67020 283 ALA B N 1
ATOM 3701 C CA . ALA B 2 283 ? -32.07559 108.48728 62.83277 1.000 47.25013 283 ALA B CA 1
ATOM 3702 C C . ALA B 2 283 ? -32.73476 108.21622 64.17445 1.000 44.43920 283 ALA B C 1
ATOM 3703 O O . ALA B 2 283 ? -32.83517 107.04498 64.56003 1.000 39.33545 283 ALA B O 1
ATOM 3705 N N . TYR B 2 284 ? -33.18349 109.24826 64.90072 1.000 35.36450 284 TYR B N 1
ATOM 3706 C CA . TYR B 2 284 ? -33.86090 109.09162 66.17934 1.000 34.26530 284 TYR B CA 1
ATOM 3707 C C . TYR B 2 284 ? -35.06390 110.03945 66.17456 1.000 33.19927 284 TYR B C 1
ATOM 3708 O O . TYR B 2 284 ? -35.10799 111.04493 66.88176 1.000 25.78455 284 TYR B O 1
ATOM 3717 N N . ALA B 2 285 ? -36.05935 109.69576 65.35193 1.000 43.22290 285 ALA B N 1
ATOM 3718 C CA . ALA B 2 285 ? -37.19251 110.58690 65.12144 1.000 38.13084 285 ALA B CA 1
ATOM 3719 C C . ALA B 2 285 ? -37.96763 110.85799 66.40268 1.000 34.39752 285 ALA B C 1
ATOM 3720 O O . ALA B 2 285 ? -38.45684 111.97378 66.61712 1.000 35.29046 285 ALA B O 1
ATOM 3722 N N . GLN B 2 286 ? -38.09599 109.85153 67.26500 1.000 29.27771 286 GLN B N 1
ATOM 3723 C CA . GLN B 2 286 ? -38.86807 110.02205 68.48741 1.000 40.49794 286 GLN B CA 1
ATOM 3724 C C . GLN B 2 286 ? -38.12685 110.83837 69.53613 1.000 37.86722 286 GLN B C 1
ATOM 3725 O O . GLN B 2 286 ? -38.75474 111.31317 70.48885 1.000 40.30883 286 GLN B O 1
ATOM 3731 N N . VAL B 2 287 ? -36.81379 111.01939 69.38054 1.000 34.64470 287 VAL B N 1
ATOM 3732 C CA . VAL B 2 287 ? -36.10893 112.00200 70.19573 1.000 35.53293 287 VAL B CA 1
ATOM 3733 C C . VAL B 2 287 ? -36.42485 113.40979 69.70792 1.000 36.01434 287 VAL B C 1
ATOM 3734 O O . VAL B 2 287 ? -36.64147 114.32628 70.51012 1.000 32.01817 287 VAL B O 1
ATOM 3738 N N . TYR B 2 288 ? -36.46491 113.60253 68.38587 1.000 29.85449 288 TYR B N 1
ATOM 3739 C CA . TYR B 2 288 ? -36.82058 114.90751 67.83821 1.000 35.80774 288 TYR B CA 1
ATOM 3740 C C . TYR B 2 288 ? -38.26756 115.26005 68.15411 1.000 39.23940 288 TYR B C 1
ATOM 3741 O O . TYR B 2 288 ? -38.56956 116.40759 68.50143 1.000 41.47838 288 TYR B O 1
ATOM 3750 N N . ASN B 2 289 ? -39.17645 114.28731 68.03756 1.000 40.29834 289 ASN B N 1
ATOM 3751 C CA . ASN B 2 289 ? -40.57549 114.54269 68.36400 1.000 43.05374 289 ASN B CA 1
ATOM 3752 C C . ASN B 2 289 ? -40.74835 114.90555 69.83235 1.000 38.10650 289 ASN B C 1
ATOM 3753 O O . ASN B 2 289 ? -41.69139 115.62107 70.18769 1.000 45.61000 289 ASN B O 1
ATOM 3758 N N . ARG B 2 290 ? -39.84968 114.43033 70.69664 1.000 36.28592 290 ARG B N 1
ATOM 3759 C CA . ARG B 2 290 ? -39.95235 114.73508 72.11925 1.000 39.03844 290 ARG B CA 1
ATOM 3760 C C . ARG B 2 290 ? -39.45398 116.14143 72.42921 1.000 40.31496 290 ARG B C 1
ATOM 3761 O O . ARG B 2 290 ? -40.03280 116.83546 73.27205 1.000 46.87258 290 ARG B O 1
ATOM 3769 N N . LEU B 2 291 ? -38.38878 116.57816 71.75946 1.000 35.87642 291 LEU B N 1
ATOM 3770 C CA . LEU B 2 291 ? -37.82522 117.90402 71.97368 1.000 32.49461 291 LEU B CA 1
ATOM 3771 C C . LEU B 2 291 ? -38.51154 118.98581 71.14930 1.000 41.77906 291 LEU B C 1
ATOM 3772 O O . LEU B 2 291 ? -38.23377 120.17220 71.36141 1.000 40.56347 291 LEU B O 1
ATOM 3777 N N . TYR B 2 292 ? -39.39606 118.60906 70.22689 1.000 38.84730 292 TYR B N 1
ATOM 3778 C CA . TYR B 2 292 ? -40.01908 119.59447 69.34721 1.000 39.34110 292 TYR B CA 1
ATOM 3779 C C . TYR B 2 292 ? -40.90762 120.60456 70.07182 1.000 43.40474 292 TYR B C 1
ATOM 3780 O O . TYR B 2 292 ? -40.82987 121.79824 69.73042 1.000 40.50182 292 TYR B O 1
ATOM 3789 N N . PRO B 2 293 ? -41.76304 120.22685 71.03559 1.000 45.05512 293 PRO B N 1
ATOM 3790 C CA . PRO B 2 293 ? -42.62370 121.24866 71.66104 1.000 48.55218 293 PRO B CA 1
ATOM 3791 C C . PRO B 2 293 ? -41.85740 122.37970 72.32621 1.000 46.51740 293 PRO B C 1
ATOM 3792 O O . PRO B 2 293 ? -42.27456 123.54065 72.22720 1.000 45.60401 293 PRO B O 1
ATOM 3796 N N . LEU B 2 294 ? -40.74769 122.07928 73.00521 1.000 48.82434 294 LEU B N 1
ATOM 3797 C CA . LEU B 2 294 ? -39.96564 123.14406 73.62493 1.000 47.54968 294 LEU B CA 1
ATOM 3798 C C . LEU B 2 294 ? -39.29448 124.02567 72.58045 1.000 48.72549 294 LEU B C 1
ATOM 3799 O O . LEU B 2 294 ? -39.09785 125.22378 72.81655 1.000 49.40116 294 LEU B O 1
ATOM 3804 N N . LEU B 2 295 ? -38.93659 123.45655 71.42720 1.000 43.15564 295 LEU B N 1
ATOM 3805 C CA . LEU B 2 295 ? -38.39225 124.26621 70.34243 1.000 48.08627 295 LEU B CA 1
ATOM 3806 C C . LEU B 2 295 ? -39.42908 125.26026 69.83724 1.000 45.39963 295 LEU B C 1
ATOM 3807 O O . LEU B 2 295 ? -39.15220 126.45936 69.71768 1.000 42.30042 295 LEU B O 1
ATOM 3812 N N . GLN B 2 296 ? -40.63809 124.77604 69.53952 1.000 50.23439 296 GLN B N 1
ATOM 3813 C CA . GLN B 2 296 ? -41.70173 125.67174 69.10070 1.000 52.30651 296 GLN B CA 1
ATOM 3814 C C . GLN B 2 296 ? -42.10030 126.64270 70.20344 1.000 52.20778 296 GLN B C 1
ATOM 3815 O O . GLN B 2 296 ? -42.54792 127.75745 69.91373 1.000 50.99238 296 GLN B O 1
ATOM 3821 N N . ASP B 2 297 ? -41.93548 126.24650 71.46869 1.000 46.30576 297 ASP B N 1
ATOM 3822 C CA . ASP B 2 297 ? -42.24786 127.15086 72.57008 1.000 49.98347 297 ASP B CA 1
ATOM 3823 C C . ASP B 2 297 ? -41.30266 128.34457 72.58456 1.000 56.87053 297 ASP B C 1
ATOM 3824 O O . ASP B 2 297 ? -41.73415 129.48356 72.79977 1.000 56.41401 297 ASP B O 1
ATOM 3829 N N . GLU B 2 298 ? -40.01053 128.10388 72.35370 1.000 52.88108 298 GLU B N 1
ATOM 3830 C CA . GLU B 2 298 ? -39.05072 129.20097 72.30377 1.000 49.27336 298 GLU B CA 1
ATOM 3831 C C . GLU B 2 298 ? -39.32351 130.11226 71.11446 1.000 51.62732 298 GLU B C 1
ATOM 3832 O O . GLU B 2 298 ? -39.37719 131.33850 71.26034 1.000 60.02138 298 GLU B O 1
ATOM 3838 N N . VAL B 2 299 ? -39.50355 129.52785 69.92717 1.000 49.53622 299 VAL B N 1
ATOM 3839 C CA . VAL B 2 299 ? -39.79675 130.32601 68.73912 1.000 59.13059 299 VAL B CA 1
ATOM 3840 C C . VAL B 2 299 ? -41.08298 131.11961 68.93320 1.000 59.96467 299 VAL B C 1
ATOM 3841 O O . VAL B 2 299 ? -41.17331 132.29077 68.54368 1.000 59.23899 299 VAL B O 1
ATOM 3845 N N . LYS B 2 300 ? -42.09439 130.49970 69.54678 1.000 61.66432 300 LYS B N 1
ATOM 3846 C CA . LYS B 2 300 ? -43.33491 131.21315 69.83128 1.000 62.37072 300 LYS B CA 1
ATOM 3847 C C . LYS B 2 300 ? -43.11342 132.34428 70.82603 1.000 62.57442 300 LYS B C 1
ATOM 3848 O O . LYS B 2 300 ? -43.75870 133.39446 70.72672 1.000 68.31593 300 LYS B O 1
ATOM 3854 N N . ARG B 2 301 ? -42.20126 132.15397 71.78131 1.000 62.74123 301 ARG B N 1
ATOM 3855 C CA . ARG B 2 301 ? -41.99422 133.15284 72.82481 1.000 64.79494 301 ARG B CA 1
ATOM 3856 C C . ARG B 2 301 ? -41.37797 134.42665 72.25905 1.000 65.94305 301 ARG B C 1
ATOM 3857 O O . ARG B 2 301 ? -41.89831 135.52766 72.47376 1.000 75.18211 301 ARG B O 1
ATOM 3865 N N . LEU B 2 302 ? -40.26677 134.29842 71.53902 1.000 62.81351 302 LEU B N 1
ATOM 3866 C CA . LEU B 2 302 ? -39.58221 135.45258 70.96019 1.000 70.64831 302 LEU B CA 1
ATOM 3867 C C . LEU B 2 302 ? -40.46551 136.05351 69.87444 1.000 78.05351 302 LEU B C 1
ATOM 3868 O O . LEU B 2 302 ? -40.54799 135.53128 68.76090 1.000 78.76874 302 LEU B O 1
ATOM 3873 N N . THR B 2 303 ? -41.13230 137.16163 70.19341 1.000 86.33445 303 THR B N 1
ATOM 3874 C CA . THR B 2 303 ? -42.08150 137.80196 69.28051 1.000 86.60292 303 THR B CA 1
ATOM 3875 C C . THR B 2 303 ? -41.79651 139.29687 69.13511 1.000 94.18784 303 THR B C 1
ATOM 3876 O O . THR B 2 303 ? -42.67204 140.13538 69.37106 1.000 81.85575 303 THR B O 1
ATOM 3880 N N . PRO B 2 304 ? -40.57714 139.67458 68.70826 1.000 100.19391 304 PRO B N 1
ATOM 3881 C CA . PRO B 2 304 ? -40.29202 141.10388 68.53042 1.000 91.12406 304 PRO B CA 1
ATOM 3882 C C . PRO B 2 304 ? -40.91457 141.64725 67.25584 1.000 94.02781 304 PRO B C 1
ATOM 3883 O O . PRO B 2 304 ? -40.30146 141.59082 66.18510 1.000 78.34347 304 PRO B O 1
ATOM 3887 N N . SER B 2 305 ? -42.13288 142.16742 67.35705 1.000 95.71132 305 SER B N 1
ATOM 3888 C CA . SER B 2 305 ? -42.81575 142.72899 66.19866 1.000 84.38632 305 SER B CA 1
ATOM 3889 C C . SER B 2 305 ? -42.86701 144.24960 66.29180 1.000 69.28995 305 SER B C 1
ATOM 3890 O O . SER B 2 305 ? -41.84189 144.90394 66.48364 1.000 62.51537 305 SER B O 1
ATOM 3893 N N . LYS B 2 311 ? -35.57899 146.67740 61.51701 1.000 89.92350 311 LYS B N 1
ATOM 3894 C CA . LYS B 2 311 ? -34.93225 145.67850 60.67137 1.000 84.40050 311 LYS B CA 1
ATOM 3895 C C . LYS B 2 311 ? -33.42475 145.78655 60.67361 1.000 98.79936 311 LYS B C 1
ATOM 3896 O O . LYS B 2 311 ? -32.82057 146.42663 61.53434 1.000 105.20540 311 LYS B O 1
ATOM 3902 N N . THR B 2 312 ? -32.84741 145.14358 59.65833 1.000 96.31368 312 THR B N 1
ATOM 3903 C CA . THR B 2 312 ? -31.44042 145.06160 59.29120 1.000 95.01582 312 THR B CA 1
ATOM 3904 C C . THR B 2 312 ? -31.35503 144.02575 58.17701 1.000 95.44709 312 THR B C 1
ATOM 3905 O O . THR B 2 312 ? -32.13673 143.06551 58.16684 1.000 95.01955 312 THR B O 1
ATOM 3909 N N . PRO B 2 313 ? -30.45659 144.18836 57.20981 1.000 98.52859 313 PRO B N 1
ATOM 3910 C CA . PRO B 2 313 ? -30.15499 143.07281 56.29936 1.000 91.60061 313 PRO B CA 1
ATOM 3911 C C . PRO B 2 313 ? -29.49770 141.90192 57.02185 1.000 87.86787 313 PRO B C 1
ATOM 3912 O O . PRO B 2 313 ? -29.14186 140.89533 56.40063 1.000 81.04129 313 PRO B O 1
ATOM 3916 N N . ASP B 2 314 ? -29.32932 142.03163 58.33932 1.000 83.91853 314 ASP B N 1
ATOM 3917 C CA . ASP B 2 314 ? -28.86377 140.94908 59.19525 1.000 89.17529 314 ASP B CA 1
ATOM 3918 C C . ASP B 2 314 ? -29.89180 140.56961 60.25631 1.000 93.94896 314 ASP B C 1
ATOM 3919 O O . ASP B 2 314 ? -29.57750 139.77812 61.15347 1.000 91.19724 314 ASP B O 1
ATOM 3924 N N . THR B 2 315 ? -31.10508 141.11630 60.19142 1.000 84.35315 315 THR B N 1
ATOM 3925 C CA . THR B 2 315 ? -32.14851 140.69457 61.11672 1.000 78.16031 315 THR B CA 1
ATOM 3926 C C . THR B 2 315 ? -32.44963 139.21581 60.92277 1.000 83.22171 315 THR B C 1
ATOM 3927 O O . THR B 2 315 ? -32.72645 138.76398 59.80778 1.000 79.64183 315 THR B O 1
ATOM 3931 N N . LEU B 2 316 ? -32.38294 138.46214 62.01298 1.000 76.57664 316 LEU B N 1
ATOM 3932 C CA . LEU B 2 316 ? -32.68773 137.03966 62.00647 1.000 67.64021 316 LEU B CA 1
ATOM 3933 C C . LEU B 2 316 ? -34.08235 136.84733 62.58679 1.000 64.93169 316 LEU B C 1
ATOM 3934 O O . LEU B 2 316 ? -34.31470 137.14751 63.76251 1.000 63.65095 316 LEU B O 1
ATOM 3939 N N . THR B 2 317 ? -35.01002 136.36610 61.76480 1.000 55.92406 317 THR B N 1
ATOM 3940 C CA . THR B 2 317 ? -36.36073 136.06805 62.21775 1.000 55.78838 317 THR B CA 1
ATOM 3941 C C . THR B 2 317 ? -36.65990 134.59407 61.97873 1.000 53.35358 317 THR B C 1
ATOM 3942 O O . THR B 2 317 ? -36.40183 134.06498 60.89127 1.000 52.15586 317 THR B O 1
ATOM 3946 N N . LEU B 2 318 ? -37.16467 133.92935 63.01129 1.000 53.96099 318 LEU B N 1
ATOM 3947 C CA . LEU B 2 318 ? -37.59001 132.54261 62.92627 1.000 52.41397 318 LEU B CA 1
ATOM 3948 C C . LEU B 2 318 ? -39.10843 132.48310 62.84027 1.000 55.05300 318 LEU B C 1
ATOM 3949 O O . LEU B 2 318 ? -39.81090 133.35589 63.35660 1.000 58.55418 318 LEU B O 1
ATOM 3954 N N . ASN B 2 319 ? -39.61190 131.44685 62.17506 1.000 54.80393 319 ASN B N 1
ATOM 3955 C CA . ASN B 2 319 ? -41.04878 131.28888 62.01453 1.000 61.95099 319 ASN B CA 1
ATOM 3956 C C . ASN B 2 319 ? -41.38318 129.81774 61.82542 1.000 55.45429 319 ASN B C 1
ATOM 3957 O O . ASN B 2 319 ? -40.65211 129.08633 61.15212 1.000 52.10152 319 ASN B O 1
ATOM 3962 N N . ILE B 2 320 ? -42.49071 129.39710 62.42635 1.000 49.75696 320 ILE B N 1
ATOM 3963 C CA . ILE B 2 320 ? -42.98319 128.03192 62.29747 1.000 50.78788 320 ILE B CA 1
ATOM 3964 C C . ILE B 2 320 ? -43.88176 127.96525 61.07008 1.000 53.69227 320 ILE B C 1
ATOM 3965 O O . ILE B 2 320 ? -44.91999 128.63286 61.01233 1.000 55.21075 320 ILE B O 1
ATOM 3970 N N . GLN B 2 321 ? -43.47570 127.17751 60.08418 1.000 59.35748 321 GLN B N 1
ATOM 3971 C CA . GLN B 2 321 ? -44.21630 127.00353 58.84578 1.000 54.05203 321 GLN B CA 1
ATOM 3972 C C . GLN B 2 321 ? -44.22636 125.52821 58.48501 1.000 51.05259 321 GLN B C 1
ATOM 3973 O O . GLN B 2 321 ? -43.41970 124.75072 59.00713 1.000 43.62704 321 GLN B O 1
ATOM 3979 N N . PRO B 2 322 ? -45.13616 125.10858 57.60464 1.000 60.89214 322 PRO B N 1
ATOM 3980 C CA . PRO B 2 322 ? -45.07800 123.73319 57.08835 1.000 55.95985 322 PRO B CA 1
ATOM 3981 C C . PRO B 2 322 ? -43.75209 123.47099 56.39183 1.000 53.62071 322 PRO B C 1
ATOM 3982 O O . PRO B 2 322 ? -43.37251 124.17080 55.44932 1.000 54.37471 322 PRO B O 1
ATOM 3986 N N . ASP B 2 323 ? -43.03934 122.45631 56.87842 1.000 48.52102 323 ASP B N 1
ATOM 3987 C CA . ASP B 2 323 ? -41.74274 122.04201 56.34341 1.000 45.36928 323 ASP B CA 1
ATOM 3988 C C . ASP B 2 323 ? -41.87610 120.55410 56.03251 1.000 45.53805 323 ASP B C 1
ATOM 3989 O O . ASP B 2 323 ? -41.58992 119.70214 56.87806 1.000 49.62750 323 ASP B O 1
ATOM 3994 N N . TYR B 2 324 ? -42.31868 120.24981 54.81576 1.000 49.02996 324 TYR B N 1
ATOM 3995 C CA . TYR B 2 324 ? -42.74424 118.89864 54.48175 1.000 50.51264 324 TYR B CA 1
ATOM 3996 C C . TYR B 2 324 ? -41.56950 117.92626 54.47411 1.000 50.97924 324 TYR B C 1
ATOM 3997 O O . TYR B 2 324 ? -40.42200 118.29698 54.21154 1.000 54.00833 324 TYR B O 1
ATOM 4006 N N . TYR B 2 325 ? -41.87634 116.66125 54.76845 1.000 46.75010 325 TYR B N 1
ATOM 4007 C CA . TYR B 2 325 ? -40.87323 115.59966 54.83905 1.000 42.80512 325 TYR B CA 1
ATOM 4008 C C . TYR B 2 325 ? -40.58766 115.03769 53.44316 1.000 37.75237 325 TYR B C 1
ATOM 4009 O O . TYR B 2 325 ? -40.73487 113.84804 53.16467 1.000 51.42870 325 TYR B O 1
ATOM 4018 N N . LEU B 2 326 ? -40.17780 115.93762 52.55455 1.000 34.94821 326 LEU B N 1
ATOM 4019 C CA . LEU B 2 326 ? -39.74357 115.59649 51.21032 1.000 33.57025 326 LEU B CA 1
ATOM 4020 C C . LEU B 2 326 ? -38.32275 116.10663 51.00915 1.000 38.03070 326 LEU B C 1
ATOM 4021 O O . LEU B 2 326 ? -37.83011 116.94300 51.77158 1.000 39.08925 326 LEU B O 1
ATOM 4026 N N . PHE B 2 327 ? -37.65867 115.59774 49.97508 1.000 31.48119 327 PHE B N 1
ATOM 4027 C CA . PHE B 2 327 ? -36.23705 115.88188 49.78877 1.000 37.40756 327 PHE B CA 1
ATOM 4028 C C . PHE B 2 327 ? -36.06121 117.21871 49.07904 1.000 39.99815 327 PHE B C 1
ATOM 4029 O O . PHE B 2 327 ? -36.15994 117.30157 47.85201 1.000 35.61653 327 PHE B O 1
ATOM 4037 N N . LEU B 2 328 ? -35.77992 118.26452 49.86021 1.000 39.50711 328 LEU B N 1
ATOM 4038 C CA . LEU B 2 328 ? -35.42065 119.58742 49.34410 1.000 41.46409 328 LEU B CA 1
ATOM 4039 C C . LEU B 2 328 ? -36.44608 120.08855 48.32871 1.000 43.03289 328 LEU B C 1
ATOM 4040 O O . LEU B 2 328 ? -36.11604 120.45031 47.19659 1.000 36.17664 328 LEU B O 1
ATOM 4045 N N . LEU B 2 329 ? -37.71080 120.11000 48.75570 1.000 44.60564 329 LEU B N 1
ATOM 4046 C CA . LEU B 2 329 ? -38.80072 120.48382 47.85919 1.000 41.80271 329 LEU B CA 1
ATOM 4047 C C . LEU B 2 329 ? -38.60632 121.88867 47.30357 1.000 44.63847 329 LEU B C 1
ATOM 4048 O O . LEU B 2 329 ? -38.72603 122.11352 46.09358 1.000 48.84548 329 LEU B O 1
ATOM 4053 N N . ARG B 2 330 ? -38.29988 122.84676 48.17280 1.000 46.99914 330 ARG B N 1
ATOM 4054 C CA . ARG B 2 330 ? -38.20505 124.24175 47.76654 1.000 46.05569 330 ARG B CA 1
ATOM 4055 C C . ARG B 2 330 ? -36.93531 124.55633 46.98752 1.000 43.09402 330 ARG B C 1
ATOM 4056 O O . ARG B 2 330 ? -36.78815 125.68672 46.51164 1.000 55.50195 330 ARG B O 1
ATOM 4064 N N . HIS B 2 331 ? -36.02399 123.59550 46.83726 1.000 46.48707 331 HIS B N 1
ATOM 4065 C CA . HIS B 2 331 ? -34.79184 123.80523 46.08756 1.000 49.47283 331 HIS B CA 1
ATOM 4066 C C . HIS B 2 331 ? -34.71469 122.93523 44.83985 1.000 47.07596 331 HIS B C 1
ATOM 4067 O O . HIS B 2 331 ? -33.66101 122.88821 44.19311 1.000 40.05743 331 HIS B O 1
ATOM 4074 N N . SER B 2 332 ? -35.80031 122.24946 44.48361 1.000 39.91895 332 SER B N 1
ATOM 4075 C CA . SER B 2 332 ? -35.84092 121.45512 43.26245 1.000 50.35784 332 SER B CA 1
ATOM 4076 C C . SER B 2 332 ? -37.22813 121.52004 42.63486 1.000 51.45357 332 SER B C 1
ATOM 4077 O O . SER B 2 332 ? -37.61358 122.55113 42.07480 1.000 51.27107 332 SER B O 1
ATOM 4080 N N . SER B 2 333 ? -37.98658 120.42994 42.72517 1.000 48.04980 333 SER B N 1
ATOM 4081 C CA . SER B 2 333 ? -39.32566 120.38735 42.15840 1.000 51.27679 333 SER B CA 1
ATOM 4082 C C . SER B 2 333 ? -40.21282 119.53055 43.04721 1.000 47.12495 333 SER B C 1
ATOM 4083 O O . SER B 2 333 ? -39.72989 118.72002 43.84218 1.000 48.39523 333 SER B O 1
ATOM 4086 N N . LEU B 2 334 ? -41.52669 119.72581 42.90592 1.000 46.96495 334 LEU B N 1
ATOM 4087 C CA . LEU B 2 334 ? -42.47572 118.90479 43.65135 1.000 45.88048 334 LEU B CA 1
ATOM 4088 C C . LEU B 2 334 ? -42.34508 117.43788 43.26852 1.000 47.27178 334 LEU B C 1
ATOM 4089 O O . LEU B 2 334 ? -42.48855 116.54947 44.11704 1.000 44.63542 334 LEU B O 1
ATOM 4094 N N . TYR B 2 335 ? -42.06424 117.16683 41.99329 1.000 48.59349 335 TYR B N 1
ATOM 4095 C CA . TYR B 2 335 ? -41.89426 115.79047 41.54284 1.000 52.70650 335 TYR B CA 1
ATOM 4096 C C . TYR B 2 335 ? -40.62203 115.17970 42.11683 1.000 43.24520 335 TYR B C 1
ATOM 4097 O O . TYR B 2 335 ? -40.64159 114.06450 42.64995 1.000 43.26388 335 TYR B O 1
ATOM 4106 N N . ASP B 2 336 ? -39.50300 115.90042 42.01966 1.000 43.57396 336 ASP B N 1
ATOM 4107 C CA . ASP B 2 336 ? -38.23929 115.36990 42.51900 1.000 48.99365 336 ASP B CA 1
ATOM 4108 C C . ASP B 2 336 ? -38.21816 115.29667 44.04058 1.000 50.80811 336 ASP B C 1
ATOM 4109 O O . ASP B 2 336 ? -37.51904 114.44872 44.60666 1.000 48.20640 336 ASP B O 1
ATOM 4114 N N . SER B 2 337 ? -38.96815 116.17196 44.71719 1.000 53.43625 337 SER B N 1
ATOM 4115 C CA . SER B 2 337 ? -39.06224 116.09386 46.17164 1.000 45.98213 337 SER B CA 1
ATOM 4116 C C . SER B 2 337 ? -39.66683 114.77044 46.61822 1.000 40.90438 337 SER B C 1
ATOM 4117 O O . SER B 2 337 ? -39.29108 114.23746 47.66893 1.000 36.41413 337 SER B O 1
ATOM 4120 N N . PHE B 2 338 ? -40.60692 114.23138 45.84085 1.000 44.32368 338 PHE B N 1
ATOM 4121 C CA . PHE B 2 338 ? -41.11838 112.89225 46.10543 1.000 46.28518 338 PHE B CA 1
ATOM 4122 C C . PHE B 2 338 ? -40.16397 111.82988 45.57122 1.000 49.11824 338 PHE B C 1
ATOM 4123 O O . PHE B 2 338 ? -39.70691 110.96278 46.32154 1.000 44.80647 338 PHE B O 1
ATOM 4131 N N . TYR B 2 339 ? -39.82586 111.90940 44.28007 1.000 44.71026 339 TYR B N 1
ATOM 4132 C CA . TYR B 2 339 ? -39.07032 110.84598 43.62251 1.000 47.29349 339 TYR B CA 1
ATOM 4133 C C . TYR B 2 339 ? -37.76951 110.51397 44.34252 1.000 51.03935 339 TYR B C 1
ATOM 4134 O O . TYR B 2 339 ? -37.32436 109.36017 44.31812 1.000 49.69126 339 TYR B O 1
ATOM 4143 N N . TYR B 2 340 ? -37.14769 111.49817 44.98935 1.000 44.59698 340 TYR B N 1
ATOM 4144 C CA . TYR B 2 340 ? -35.88296 111.28773 45.68110 1.000 43.66317 340 TYR B CA 1
ATOM 4145 C C . TYR B 2 340 ? -36.03845 111.24351 47.19526 1.000 39.71886 340 TYR B C 1
ATOM 4146 O O . TYR B 2 340 ? -35.03693 111.31626 47.91472 1.000 39.57176 340 TYR B O 1
ATOM 4155 N N . SER B 2 341 ? -37.26417 111.12379 47.69534 1.000 37.58197 341 SER B N 1
ATOM 4156 C CA . SER B 2 341 ? -37.48553 110.94368 49.12133 1.000 40.26478 341 SER B CA 1
ATOM 4157 C C . SER B 2 341 ? -37.27111 109.48184 49.49004 1.000 43.99971 341 SER B C 1
ATOM 4158 O O . SER B 2 341 ? -37.83180 108.58356 48.85454 1.000 43.21737 341 SER B O 1
ATOM 4161 N N . ASN B 2 342 ? -36.43800 109.24213 50.50538 1.000 44.19469 342 ASN B N 1
ATOM 4162 C CA . ASN B 2 342 ? -36.27939 107.88492 51.01508 1.000 34.34637 342 ASN B CA 1
ATOM 4163 C C . ASN B 2 342 ? -37.55480 107.39645 51.68702 1.000 43.00216 342 ASN B C 1
ATOM 4164 O O . ASN B 2 342 ? -37.80527 106.18732 51.73922 1.000 46.20228 342 ASN B O 1
ATOM 4169 N N . TYR B 2 343 ? -38.37042 108.31955 52.19933 1.000 46.13590 343 TYR B N 1
ATOM 4170 C CA . TYR B 2 343 ? -39.60921 107.93529 52.86537 1.000 41.82032 343 TYR B CA 1
ATOM 4171 C C . TYR B 2 343 ? -40.62610 107.39954 51.86663 1.000 48.93060 343 TYR B C 1
ATOM 4172 O O . TYR B 2 343 ? -41.15235 106.29275 52.03400 1.000 46.52617 343 TYR B O 1
ATOM 4181 N N . VAL B 2 344 ? -40.91857 108.17315 50.81783 1.000 47.59230 344 VAL B N 1
ATOM 4182 C CA . VAL B 2 344 ? -41.92212 107.74241 49.85444 1.000 51.82243 344 VAL B CA 1
ATOM 4183 C C . VAL B 2 344 ? -41.40903 106.60278 48.98548 1.000 50.75950 344 VAL B C 1
ATOM 4184 O O . VAL B 2 344 ? -42.21234 105.83228 48.44731 1.000 50.82218 344 VAL B O 1
ATOM 4188 N N . ASN B 2 345 ? -40.08747 106.46648 48.83774 1.000 48.59732 345 ASN B N 1
ATOM 4189 C CA . ASN B 2 345 ? -39.54641 105.30254 48.14576 1.000 48.28046 345 ASN B CA 1
ATOM 4190 C C . ASN B 2 345 ? -39.72920 104.03766 48.97195 1.000 47.21937 345 ASN B C 1
ATOM 4191 O O . ASN B 2 345 ? -39.80743 102.93907 48.41430 1.000 50.84708 345 ASN B O 1
ATOM 4196 N N . ALA B 2 346 ? -39.79721 104.16817 50.29686 1.000 41.51796 346 ALA B N 1
ATOM 4197 C CA . ALA B 2 346 ? -40.08697 103.00770 51.12956 1.000 36.27903 346 ALA B CA 1
ATOM 4198 C C . ALA B 2 346 ? -41.55946 102.62853 51.04513 1.000 47.53847 346 ALA B C 1
ATOM 4199 O O . ALA B 2 346 ? -41.90291 101.44071 51.04949 1.000 51.52228 346 ALA B O 1
ATOM 4201 N N . LYS B 2 347 ? -42.44268 103.62414 50.95388 1.000 48.71080 347 LYS B N 1
ATOM 4202 C CA . LYS B 2 347 ? -43.87571 103.36493 50.91913 1.000 49.02211 347 LYS B CA 1
ATOM 4203 C C . LYS B 2 347 ? -44.39058 103.04717 49.52061 1.000 47.69027 347 LYS B C 1
ATOM 4204 O O . LYS B 2 347 ? -45.42324 102.38104 49.39526 1.000 43.21859 347 LYS B O 1
ATOM 4210 N N . LEU B 2 348 ? -43.70423 103.50421 48.47006 1.000 51.79633 348 LEU B N 1
ATOM 4211 C CA . LEU B 2 348 ? -44.14517 103.26462 47.10273 1.000 47.06876 348 LEU B CA 1
ATOM 4212 C C . LEU B 2 348 ? -43.21359 102.37044 46.29805 1.000 56.33883 348 LEU B C 1
ATOM 4213 O O . LEU B 2 348 ? -43.64395 101.83271 45.27327 1.000 61.12299 348 LEU B O 1
ATOM 4218 N N . SER B 2 349 ? -41.96032 102.20258 46.72681 1.000 60.61666 349 SER B N 1
ATOM 4219 C CA . SER B 2 349 ? -40.96262 101.40159 46.01369 1.000 60.47580 349 SER B CA 1
ATOM 4220 C C . SER B 2 349 ? -40.77166 101.92015 44.58406 1.000 56.53297 349 SER B C 1
ATOM 4221 O O . SER B 2 349 ? -41.10865 101.26893 43.59279 1.000 54.63171 349 SER B O 1
ATOM 4224 N N . LEU B 2 350 ? -40.20395 103.12649 44.51368 1.000 60.26815 350 LEU B N 1
ATOM 4225 C CA . LEU B 2 350 ? -39.97009 103.78767 43.23541 1.000 62.48629 350 LEU B CA 1
ATOM 4226 C C . LEU B 2 350 ? -38.81560 103.17828 42.45125 1.000 64.83484 350 LEU B C 1
ATOM 4227 O O . LEU B 2 350 ? -38.63247 103.53405 41.28199 1.000 66.57199 350 LEU B O 1
ATOM 4232 N N . TRP B 2 351 ? -38.04055 102.27493 43.05759 1.000 66.87434 351 TRP B N 1
ATOM 4233 C CA . TRP B 2 351 ? -36.88519 101.70556 42.37120 1.000 65.29871 351 TRP B CA 1
ATOM 4234 C C . TRP B 2 351 ? -37.29760 100.80478 41.21372 1.000 65.16769 351 TRP B C 1
ATOM 4235 O O . TRP B 2 351 ? -36.55671 100.68582 40.23085 1.000 65.32721 351 TRP B O 1
ATOM 4246 N N . ASN B 2 352 ? -38.45764 100.16198 41.30827 1.000 64.50319 352 ASN B N 1
ATOM 4247 C CA . ASN B 2 352 ? -38.98061 99.36221 40.21008 1.000 70.38065 352 ASN B CA 1
ATOM 4248 C C . ASN B 2 352 ? -39.84179 100.26059 39.31909 1.000 70.11101 352 ASN B C 1
ATOM 4249 O O . ASN B 2 352 ? -39.72005 101.48801 39.35672 1.000 76.76738 352 ASN B O 1
ATOM 4254 N N . GLU B 2 353 ? -40.71738 99.67182 38.50871 1.000 76.14905 353 GLU B N 1
ATOM 4255 C CA . GLU B 2 353 ? -41.56984 100.44981 37.61813 1.000 74.95298 353 GLU B CA 1
ATOM 4256 C C . GLU B 2 353 ? -43.00803 100.55864 38.09127 1.000 72.27862 353 GLU B C 1
ATOM 4257 O O . GLU B 2 353 ? -43.63003 101.60524 37.90080 1.000 70.55168 353 GLU B O 1
ATOM 4263 N N . ASN B 2 354 ? -43.55984 99.50652 38.70113 1.000 70.65754 354 ASN B N 1
ATOM 4264 C CA . ASN B 2 354 ? -44.90753 99.61426 39.24868 1.000 73.82819 354 ASN B CA 1
ATOM 4265 C C . ASN B 2 354 ? -44.99112 100.71136 40.30230 1.000 77.06230 354 ASN B C 1
ATOM 4266 O O . ASN B 2 354 ? -46.03934 101.34502 40.45286 1.000 81.97802 354 ASN B O 1
ATOM 4271 N N . GLY B 2 355 ? -43.89527 100.97137 41.01743 1.000 78.47815 355 GLY B N 1
ATOM 4272 C CA . GLY B 2 355 ? -43.92962 101.98542 42.05957 1.000 70.63187 355 GLY B CA 1
ATOM 4273 C C . GLY B 2 355 ? -43.98097 103.39837 41.51482 1.000 59.73556 355 GLY B C 1
ATOM 4274 O O . GLY B 2 355 ? -44.68762 104.25614 42.05228 1.000 63.27191 355 GLY B O 1
ATOM 4275 N N . LYS B 2 356 ? -43.23114 103.66355 40.44682 1.000 57.13133 356 LYS B N 1
ATOM 4276 C CA . LYS B 2 356 ? -43.23403 105.00107 39.86856 1.000 63.64691 356 LYS B CA 1
ATOM 4277 C C . LYS B 2 356 ? -44.59003 105.33502 39.25063 1.000 64.16782 356 LYS B C 1
ATOM 4278 O O . LYS B 2 356 ? -45.03875 106.48582 39.31634 1.000 68.82209 356 LYS B O 1
ATOM 4284 N N . LYS B 2 357 ? -45.26171 104.34295 38.65509 1.000 66.81995 357 LYS B N 1
ATOM 4285 C CA . LYS B 2 357 ? -46.59914 104.57564 38.11911 1.000 63.35999 357 LYS B CA 1
ATOM 4286 C C . LYS B 2 357 ? -47.54536 105.06790 39.20519 1.000 71.13765 357 LYS B C 1
ATOM 4287 O O . LYS B 2 357 ? -48.39253 105.93803 38.95685 1.000 72.30882 357 LYS B O 1
ATOM 4293 N N . ARG B 2 358 ? -47.39286 104.53913 40.42543 1.000 64.05163 358 ARG B N 1
ATOM 4294 C CA . ARG B 2 358 ? -48.26546 104.91839 41.53480 1.000 67.45621 358 ARG B CA 1
ATOM 4295 C C . ARG B 2 358 ? -47.97412 106.32517 42.03404 1.000 66.64521 358 ARG B C 1
ATOM 4296 O O . ARG B 2 358 ? -48.88513 107.01458 42.50601 1.000 69.80579 358 ARG B O 1
ATOM 4304 N N . LEU B 2 359 ? -46.71731 106.76741 41.94453 1.000 61.73735 359 LEU B N 1
ATOM 4305 C CA . LEU B 2 359 ? -46.41889 108.17050 42.20628 1.000 64.34682 359 LEU B CA 1
ATOM 4306 C C . LEU B 2 359 ? -47.14164 109.07508 41.21189 1.000 67.41424 359 LEU B C 1
ATOM 4307 O O . LEU B 2 359 ? -47.61579 110.16399 41.56868 1.000 69.03210 359 LEU B O 1
ATOM 4312 N N . HIS B 2 360 ? -47.22985 108.64065 39.95487 1.000 63.94546 360 HIS B N 1
ATOM 4313 C CA . HIS B 2 360 ? -47.97851 109.39056 38.95574 1.000 62.66839 360 HIS B CA 1
ATOM 4314 C C . HIS B 2 360 ? -49.48160 109.24217 39.14829 1.000 57.14890 360 HIS B C 1
ATOM 4315 O O . HIS B 2 360 ? -50.23007 110.18381 38.86869 1.000 71.00502 360 HIS B O 1
ATOM 4322 N N . LYS B 2 361 ? -49.94349 108.07756 39.61289 1.000 58.15763 361 LYS B N 1
ATOM 4323 C CA . LYS B 2 361 ? -51.33476 107.96306 40.03838 1.000 57.59300 361 LYS B CA 1
ATOM 4324 C C . LYS B 2 361 ? -51.62328 108.88346 41.21610 1.000 58.96677 361 LYS B C 1
ATOM 4325 O O . LYS B 2 361 ? -52.73272 109.41762 41.33327 1.000 63.55057 361 LYS B O 1
ATOM 4331 N N . MET B 2 362 ? -50.63679 109.08338 42.09282 1.000 58.19649 362 MET B N 1
ATOM 4332 C CA . MET B 2 362 ? -50.81775 109.97788 43.23095 1.000 64.19680 362 MET B CA 1
ATOM 4333 C C . MET B 2 362 ? -50.98632 111.42048 42.77210 1.000 60.09910 362 MET B C 1
ATOM 4334 O O . MET B 2 362 ? -51.92737 112.10769 43.18540 1.000 54.26296 362 MET B O 1
ATOM 4339 N N . PHE B 2 363 ? -50.08191 111.89570 41.91208 1.000 55.24080 363 PHE B N 1
ATOM 4340 C CA . PHE B 2 363 ? -50.18764 113.26072 41.40747 1.000 55.54839 363 PHE B CA 1
ATOM 4341 C C . PHE B 2 363 ? -51.46000 113.44929 40.59167 1.000 56.89085 363 PHE B C 1
ATOM 4342 O O . PHE B 2 363 ? -52.08403 114.51627 40.63830 1.000 58.77897 363 PHE B O 1
ATOM 4350 N N . ALA B 2 364 ? -51.86176 112.42188 39.83858 1.000 61.96465 364 ALA B N 1
ATOM 4351 C CA . ALA B 2 364 ? -53.09791 112.51022 39.06807 1.000 58.38216 364 ALA B CA 1
ATOM 4352 C C . ALA B 2 364 ? -54.30830 112.63947 39.98355 1.000 54.69729 364 ALA B C 1
ATOM 4353 O O . ALA B 2 364 ? -55.20072 113.45809 39.73333 1.000 65.88698 364 ALA B O 1
ATOM 4355 N N . ARG B 2 365 ? -54.35650 111.83982 41.05207 1.000 52.59042 365 ARG B N 1
ATOM 4356 C CA . ARG B 2 365 ? -55.43361 111.96372 42.02644 1.000 48.09956 365 ARG B CA 1
ATOM 4357 C C . ARG B 2 365 ? -55.37718 113.28718 42.77822 1.000 56.51328 365 ARG B C 1
ATOM 4358 O O . ARG B 2 365 ? -56.40644 113.74146 43.28921 1.000 52.35648 365 ARG B O 1
ATOM 4366 N N . MET B 2 366 ? -54.20303 113.91463 42.85353 1.000 60.31779 366 MET B N 1
ATOM 4367 C CA . MET B 2 366 ? -54.06221 115.21445 43.49599 1.000 59.90089 366 MET B CA 1
ATOM 4368 C C . MET B 2 366 ? -54.52073 116.36689 42.61385 1.000 63.77319 366 MET B C 1
ATOM 4369 O O . MET B 2 366 ? -54.56046 117.50806 43.08762 1.000 62.20938 366 MET B O 1
ATOM 4374 N N . GLY B 2 367 ? -54.86286 116.10323 41.35426 1.000 55.36939 367 GLY B N 1
ATOM 4375 C CA . GLY B 2 367 ? -55.15180 117.16316 40.41379 1.000 57.16858 367 GLY B CA 1
ATOM 4376 C C . GLY B 2 367 ? -53.94705 117.95239 39.95652 1.000 60.68715 367 GLY B C 1
ATOM 4377 O O . GLY B 2 367 ? -54.11427 118.94583 39.24016 1.000 65.85734 367 GLY B O 1
ATOM 4378 N N . ILE B 2 368 ? -52.74062 117.54931 40.34683 1.000 53.27137 368 ILE B N 1
ATOM 4379 C CA . ILE B 2 368 ? -51.51549 118.23959 39.96071 1.000 52.96914 368 ILE B CA 1
ATOM 4380 C C . ILE B 2 368 ? -50.96706 117.54756 38.71185 1.000 62.65684 368 ILE B C 1
ATOM 4381 O O . ILE B 2 368 ? -50.55962 116.37670 38.80229 1.000 63.27723 368 ILE B O 1
ATOM 4386 N N . PRO B 2 369 ? -50.94453 118.20823 37.55855 1.000 64.19977 369 PRO B N 1
ATOM 4387 C CA . PRO B 2 369 ? -50.36389 117.57865 36.36878 1.000 60.31394 369 PRO B CA 1
ATOM 4388 C C . PRO B 2 369 ? -48.86752 117.37280 36.53507 1.000 62.30719 369 PRO B C 1
ATOM 4389 O O . PRO B 2 369 ? -48.19108 118.10375 37.26338 1.000 59.77707 369 PRO B O 1
ATOM 4393 N N . LEU B 2 370 ? -48.35454 116.35066 35.84669 1.000 59.40684 370 LEU B N 1
ATOM 4394 C CA . LEU B 2 370 ? -46.94912 115.98994 36.00022 1.000 59.71949 370 LEU B CA 1
ATOM 4395 C C . LEU B 2 370 ? -46.03124 117.11206 35.53342 1.000 61.90268 370 LEU B C 1
ATOM 4396 O O . LEU B 2 370 ? -45.02583 117.41214 36.18792 1.000 57.94005 370 LEU B O 1
ATOM 4401 N N . SER B 2 371 ? -46.36342 117.75018 34.40776 1.000 63.24927 371 SER B N 1
ATOM 4402 C CA . SER B 2 371 ? -45.51355 118.81810 33.89070 1.000 62.61330 371 SER B CA 1
ATOM 4403 C C . SER B 2 371 ? -45.44446 119.99700 34.85205 1.000 60.56264 371 SER B C 1
ATOM 4404 O O . SER B 2 371 ? -44.44234 120.72014 34.87372 1.000 60.51316 371 SER B O 1
ATOM 4407 N N . THR B 2 372 ? -46.49105 120.20680 35.65306 1.000 59.05224 372 THR B N 1
ATOM 4408 C CA . THR B 2 372 ? -46.44438 121.25026 36.67124 1.000 61.85830 372 THR B CA 1
ATOM 4409 C C . THR B 2 372 ? -45.66213 120.79248 37.89704 1.000 61.31871 372 THR B C 1
ATOM 4410 O O . THR B 2 372 ? -44.90111 121.57427 38.47946 1.000 62.95647 372 THR B O 1
ATOM 4414 N N . ALA B 2 373 ? -45.82855 119.52808 38.29495 1.000 55.75967 373 ALA B N 1
ATOM 4415 C CA . ALA B 2 373 ? -45.07292 119.00247 39.42689 1.000 56.29235 373 ALA B CA 1
ATOM 4416 C C . ALA B 2 373 ? -43.58285 118.91738 39.11978 1.000 55.26871 373 ALA B C 1
ATOM 4417 O O . ALA B 2 373 ? -42.75652 119.01681 40.03433 1.000 48.00212 373 ALA B O 1
ATOM 4419 N N . GLN B 2 374 ? -43.22023 118.73987 37.84976 1.000 55.41760 374 GLN B N 1
ATOM 4420 C CA . GLN B 2 374 ? -41.82203 118.64608 37.45433 1.000 52.36361 374 GLN B CA 1
ATOM 4421 C C . GLN B 2 374 ? -41.19430 119.99998 37.15089 1.000 52.52245 374 GLN B C 1
ATOM 4422 O O . GLN B 2 374 ? -39.98267 120.06252 36.91392 1.000 46.01729 374 GLN B O 1
ATOM 4428 N N . GLU B 2 375 ? -41.97972 121.07417 37.14487 1.000 58.02217 375 GLU B N 1
ATOM 4429 C CA . GLU B 2 375 ? -41.41301 122.41179 37.06527 1.000 59.17853 375 GLU B CA 1
ATOM 4430 C C . GLU B 2 375 ? -40.62163 122.71874 38.33077 1.000 51.40242 375 GLU B C 1
ATOM 4431 O O . GLU B 2 375 ? -40.93638 122.22977 39.41923 1.000 60.86997 375 GLU B O 1
ATOM 4437 N N . THR B 2 376 ? -39.58050 123.53380 38.17988 1.000 51.01702 376 THR B N 1
ATOM 4438 C CA . THR B 2 376 ? -38.80480 123.95644 39.33734 1.000 57.83552 376 THR B CA 1
ATOM 4439 C C . THR B 2 376 ? -39.70265 124.69507 40.32523 1.000 58.27294 376 THR B C 1
ATOM 4440 O O . THR B 2 376 ? -40.69013 125.33049 39.94537 1.000 63.19825 376 THR B O 1
ATOM 4444 N N . TRP B 2 377 ? -39.35626 124.58815 41.61141 1.000 57.57653 377 TRP B N 1
ATOM 4445 C CA . TRP B 2 377 ? -40.18024 125.17577 42.66350 1.000 54.62234 377 TRP B CA 1
ATOM 4446 C C . TRP B 2 377 ? -40.40887 126.66523 42.44204 1.000 60.15291 377 TRP B C 1
ATOM 4447 O O . TRP B 2 377 ? -41.48632 127.18154 42.76284 1.000 57.04587 377 TRP B O 1
ATOM 4458 N N . LEU B 2 378 ? -39.41734 127.36768 41.88992 1.000 62.95545 378 LEU B N 1
ATOM 4459 C CA . LEU B 2 378 ? -39.58497 128.78843 41.60201 1.000 65.74462 378 LEU B CA 1
ATOM 4460 C C . LEU B 2 378 ? -40.62382 129.00825 40.50886 1.000 64.58404 378 LEU B C 1
ATOM 4461 O O . LEU B 2 378 ? -41.59275 129.75288 40.69853 1.000 70.90624 378 LEU B O 1
ATOM 4466 N N . TYR B 2 379 ? -40.44118 128.35869 39.35676 1.000 64.75563 379 TYR B N 1
ATOM 4467 C CA . TYR B 2 379 ? -41.32623 128.57976 38.21942 1.000 69.36672 379 TYR B CA 1
ATOM 4468 C C . TYR B 2 379 ? -42.72739 128.02656 38.44468 1.000 69.19603 379 TYR B C 1
ATOM 4469 O O . TYR B 2 379 ? -43.66573 128.47515 37.77727 1.000 72.74562 379 TYR B O 1
ATOM 4478 N N . MET B 2 380 ? -42.89426 127.07099 39.35813 1.000 67.40562 380 MET B N 1
ATOM 4479 C CA . MET B 2 380 ? -44.20444 126.46686 39.55942 1.000 64.54040 380 MET B CA 1
ATOM 4480 C C . MET B 2 380 ? -45.20638 127.50694 40.04110 1.000 70.21082 380 MET B C 1
ATOM 4481 O O . MET B 2 380 ? -44.86404 128.42696 40.79001 1.000 71.29723 380 MET B O 1
ATOM 4486 N N . ASP B 2 381 ? -46.45205 127.35191 39.59537 1.000 73.80734 381 ASP B N 1
ATOM 4487 C CA . ASP B 2 381 ? -47.49814 128.31662 39.90463 1.000 68.28898 381 ASP B CA 1
ATOM 4488 C C . ASP B 2 381 ? -47.74773 128.38456 41.40477 1.000 65.10316 381 ASP B C 1
ATOM 4489 O O . ASP B 2 381 ? -47.78398 127.36140 42.09407 1.000 62.92173 381 ASP B O 1
ATOM 4494 N N . HIS B 2 382 ? -47.92293 129.60727 41.91059 1.000 59.09956 382 HIS B N 1
ATOM 4495 C CA . HIS B 2 382 ? -48.25330 129.77405 43.32006 1.000 59.64626 382 HIS B CA 1
ATOM 4496 C C . HIS B 2 382 ? -49.63444 129.21993 43.63841 1.000 57.61498 382 HIS B C 1
ATOM 4497 O O . HIS B 2 382 ? -49.87725 128.79599 44.77049 1.000 58.02471 382 HIS B O 1
ATOM 4504 N N . SER B 2 383 ? -50.53968 129.19839 42.65523 1.000 58.31546 383 SER B N 1
ATOM 4505 C CA . SER B 2 383 ? -51.87070 128.63749 42.87324 1.000 62.00555 383 SER B CA 1
ATOM 4506 C C . SER B 2 383 ? -51.79564 127.21507 43.41632 1.000 65.38427 383 SER B C 1
ATOM 4507 O O . SER B 2 383 ? -52.54921 126.84650 44.32536 1.000 61.92869 383 SER B O 1
ATOM 4510 N N . ILE B 2 384 ? -50.88441 126.40352 42.87529 1.000 62.17614 384 ILE B N 1
ATOM 4511 C CA . ILE B 2 384 ? -50.71207 125.04274 43.37334 1.000 58.60396 384 ILE B CA 1
ATOM 4512 C C . ILE B 2 384 ? -50.04898 125.05519 44.74645 1.000 56.65667 384 ILE B C 1
ATOM 4513 O O . ILE B 2 384 ? -50.43042 124.29066 45.64122 1.000 53.23440 384 ILE B O 1
ATOM 4518 N N . LYS B 2 385 ? -49.05878 125.93259 44.94110 1.000 46.66857 385 LYS B N 1
ATOM 4519 C CA . LYS B 2 385 ? -48.31868 125.95902 46.20003 1.000 54.76946 385 LYS B CA 1
ATOM 4520 C C . LYS B 2 385 ? -49.21094 126.31910 47.38347 1.000 58.48540 385 LYS B C 1
ATOM 4521 O O . LYS B 2 385 ? -49.00028 125.81544 48.49319 1.000 59.07759 385 LYS B O 1
ATOM 4527 N N . ARG B 2 386 ? -50.20505 127.18368 47.17360 1.000 53.24871 386 ARG B N 1
ATOM 4528 C CA . ARG B 2 386 ? -51.12925 127.55071 48.24016 1.000 55.63052 386 ARG B CA 1
ATOM 4529 C C . ARG B 2 386 ? -52.18982 126.48629 48.48760 1.000 52.91173 386 ARG B C 1
ATOM 4530 O O . ARG B 2 386 ? -52.84664 126.50995 49.53457 1.000 51.48339 386 ARG B O 1
ATOM 4538 N N . GLU B 2 387 ? -52.38705 125.57369 47.54055 1.000 59.99378 387 GLU B N 1
ATOM 4539 C CA . GLU B 2 387 ? -53.26773 124.43422 47.73316 1.000 58.22920 387 GLU B CA 1
ATOM 4540 C C . GLU B 2 387 ? -52.51345 123.16292 48.08988 1.000 57.01255 387 GLU B C 1
ATOM 4541 O O . GLU B 2 387 ? -53.15354 122.14534 48.37416 1.000 58.07329 387 GLU B O 1
ATOM 4547 N N . LEU B 2 388 ? -51.17638 123.20000 48.08375 1.000 52.70601 388 LEU B N 1
ATOM 4548 C CA . LEU B 2 388 ? -50.39036 122.01131 48.40471 1.000 54.10716 388 LEU B CA 1
ATOM 4549 C C . LEU B 2 388 ? -50.73910 121.47171 49.78459 1.000 53.22330 388 LEU B C 1
ATOM 4550 O O . LEU B 2 388 ? -50.75037 120.25348 49.99866 1.000 52.95006 388 LEU B O 1
ATOM 4555 N N . GLY B 2 389 ? -51.02333 122.36299 50.73123 1.000 47.76527 389 GLY B N 1
ATOM 4556 C CA . GLY B 2 389 ? -51.39512 121.96252 52.07185 1.000 46.19106 389 GLY B CA 1
ATOM 4557 C C . GLY B 2 389 ? -52.62209 121.07698 52.10441 1.000 57.06214 389 GLY B C 1
ATOM 4558 O O . GLY B 2 389 ? -52.54823 119.92566 52.54245 1.000 59.51288 389 GLY B O 1
ATOM 4559 N N . ILE B 2 390 ? -53.75334 121.59879 51.62412 1.000 56.44873 390 ILE B N 1
ATOM 4560 C CA . ILE B 2 390 ? -55.00044 120.84169 51.67032 1.000 54.65291 390 ILE B CA 1
ATOM 4561 C C . ILE B 2 390 ? -54.92857 119.62615 50.75424 1.000 51.71160 390 ILE B C 1
ATOM 4562 O O . ILE B 2 390 ? -55.48517 118.56769 51.06677 1.000 52.28259 390 ILE B O 1
ATOM 4567 N N . ILE B 2 391 ? -54.24716 119.75430 49.61186 1.000 51.85083 391 ILE B N 1
ATOM 4568 C CA . ILE B 2 391 ? -54.08668 118.61552 48.70970 1.000 49.79511 391 ILE B CA 1
ATOM 4569 C C . ILE B 2 391 ? -53.37291 117.47212 49.41961 1.000 47.90548 391 ILE B C 1
ATOM 4570 O O . ILE B 2 391 ? -53.75345 116.30223 49.28530 1.000 56.57289 391 ILE B O 1
ATOM 4575 N N . PHE B 2 392 ? -52.33854 117.79370 50.20029 1.000 44.27231 392 PHE B N 1
ATOM 4576 C CA . PHE B 2 392 ? -51.62314 116.76330 50.94603 1.000 55.01950 392 PHE B CA 1
ATOM 4577 C C . PHE B 2 392 ? -52.51741 116.11933 51.99939 1.000 57.78210 392 PHE B C 1
ATOM 4578 O O . PHE B 2 392 ? -52.41879 114.91299 52.25460 1.000 59.95097 392 PHE B O 1
ATOM 4586 N N . ASP B 2 393 ? -53.40235 116.90661 52.61814 1.000 52.49169 393 ASP B N 1
ATOM 4587 C CA . ASP B 2 393 ? -54.22034 116.39512 53.71332 1.000 57.52806 393 ASP B CA 1
ATOM 4588 C C . ASP B 2 393 ? -55.30705 115.43813 53.24334 1.000 59.24577 393 ASP B C 1
ATOM 4589 O O . ASP B 2 393 ? -55.80854 114.65045 54.05247 1.000 66.45836 393 ASP B O 1
ATOM 4594 N N . LYS B 2 394 ? -55.68856 115.48583 51.96652 1.000 59.15484 394 LYS B N 1
ATOM 4595 C CA . LYS B 2 394 ? -56.75177 114.62371 51.46754 1.000 59.52138 394 LYS B CA 1
ATOM 4596 C C . LYS B 2 394 ? -56.25005 113.44948 50.63835 1.000 58.22293 394 LYS B C 1
ATOM 4597 O O . LYS B 2 394 ? -56.99445 112.47919 50.46294 1.000 76.64297 394 LYS B O 1
ATOM 4603 N N . ASN B 2 395 ? -55.01466 113.50069 50.13439 1.000 52.76080 395 ASN B N 1
ATOM 4604 C CA . ASN B 2 395 ? -54.52446 112.48221 49.21588 1.000 65.89859 395 ASN B CA 1
ATOM 4605 C C . ASN B 2 395 ? -53.42484 111.59444 49.78169 1.000 58.70658 395 ASN B C 1
ATOM 4606 O O . ASN B 2 395 ? -53.26796 110.46576 49.30710 1.000 57.50845 395 ASN B O 1
ATOM 4611 N N . LEU B 2 396 ? -52.66969 112.06193 50.77712 1.000 62.42116 396 LEU B N 1
ATOM 4612 C CA . LEU B 2 396 ? -51.43957 111.37384 51.15823 1.000 48.85379 396 LEU B CA 1
ATOM 4613 C C . LEU B 2 396 ? -51.71104 110.10625 51.96145 1.000 54.00313 396 LEU B C 1
ATOM 4614 O O . LEU B 2 396 ? -51.13296 109.05198 51.67490 1.000 57.20459 396 LEU B O 1
ATOM 4619 N N . ASP B 2 397 ? -52.57950 110.18591 52.97407 1.000 53.77585 397 ASP B N 1
ATOM 4620 C CA . ASP B 2 397 ? -52.80466 109.03306 53.84151 1.000 58.38091 397 ASP B CA 1
ATOM 4621 C C . ASP B 2 397 ? -53.38049 107.84148 53.08740 1.000 62.33852 397 ASP B C 1
ATOM 4622 O O . ASP B 2 397 ? -53.27376 106.70754 53.56872 1.000 65.56632 397 ASP B O 1
ATOM 4627 N N . ARG B 2 398 ? -53.99017 108.07032 51.92185 1.000 63.17758 398 ARG B N 1
ATOM 4628 C CA . ARG B 2 398 ? -54.41863 106.95598 51.08340 1.000 62.13558 398 ARG B CA 1
ATOM 4629 C C . ARG B 2 398 ? -53.22708 106.11054 50.65321 1.000 60.60501 398 ARG B C 1
ATOM 4630 O O . ARG B 2 398 ? -53.32885 104.88229 50.54697 1.000 61.43026 398 ARG B O 1
ATOM 4638 N N . TYR B 2 399 ? -52.08656 106.75096 50.40979 1.000 61.75810 399 TYR B N 1
ATOM 4639 C CA . TYR B 2 399 ? -50.86039 106.06241 50.04001 1.000 50.81137 399 TYR B CA 1
ATOM 4640 C C . TYR B 2 399 ? -49.94277 105.82850 51.23366 1.000 52.55599 399 TYR B C 1
ATOM 4641 O O . TYR B 2 399 ? -48.77993 105.45545 51.04489 1.000 50.38546 399 TYR B O 1
ATOM 4650 N N . GLY B 2 400 ? -50.43305 106.05038 52.45173 1.000 50.79633 400 GLY B N 1
ATOM 4651 C CA . GLY B 2 400 ? -49.63500 105.81766 53.64158 1.000 57.62368 400 GLY B CA 1
ATOM 4652 C C . GLY B 2 400 ? -48.46287 106.75760 53.80567 1.000 62.80842 400 GLY B C 1
ATOM 4653 O O . GLY B 2 400 ? -47.43663 106.36309 54.37126 1.000 58.73079 400 GLY B O 1
ATOM 4654 N N . LEU B 2 401 ? -48.58856 107.99868 53.32803 1.000 58.69188 401 LEU B N 1
ATOM 4655 C CA . LEU B 2 401 ? -47.51440 108.98455 53.37566 1.000 53.32178 401 LEU B CA 1
ATOM 4656 C C . LEU B 2 401 ? -47.90083 110.20565 54.20243 1.000 61.71399 401 LEU B C 1
ATOM 4657 O O . LEU B 2 401 ? -47.51899 111.33359 53.87648 1.000 51.88826 401 LEU B O 1
ATOM 4662 N N . GLN B 2 402 ? -48.64719 109.98457 55.28500 1.000 60.01463 402 GLN B N 1
ATOM 4663 C CA . GLN B 2 402 ? -49.11897 111.09308 56.10567 1.000 58.23251 402 GLN B CA 1
ATOM 4664 C C . GLN B 2 402 ? -47.96590 111.85353 56.74856 1.000 57.88044 402 GLN B C 1
ATOM 4665 O O . GLN B 2 402 ? -48.08241 113.05833 57.00352 1.000 53.93017 402 GLN B O 1
ATOM 4671 N N . ASP B 2 403 ? -46.83938 111.18058 56.99260 1.000 60.98900 403 ASP B N 1
ATOM 4672 C CA . ASP B 2 403 ? -45.71013 111.80467 57.67243 1.000 44.75825 403 ASP B CA 1
ATOM 4673 C C . ASP B 2 403 ? -45.05152 112.90913 56.85509 1.000 44.64613 403 ASP B C 1
ATOM 4674 O O . ASP B 2 403 ? -44.17582 113.60292 57.38340 1.000 47.86904 403 ASP B O 1
ATOM 4679 N N . ILE B 2 404 ? -45.43851 113.08644 55.59007 1.000 40.70378 404 ILE B N 1
ATOM 4680 C CA . ILE B 2 404 ? -44.92421 114.20817 54.80945 1.000 47.61756 404 ILE B CA 1
ATOM 4681 C C . ILE B 2 404 ? -45.40710 115.52753 55.40002 1.000 46.13812 404 ILE B C 1
ATOM 4682 O O . ILE B 2 404 ? -44.64405 116.49619 55.50397 1.000 40.83044 404 ILE B O 1
ATOM 4687 N N . ILE B 2 405 ? -46.67596 115.58337 55.80366 1.000 47.95758 405 ILE B N 1
ATOM 4688 C CA . ILE B 2 405 ? -47.22287 116.77455 56.44471 1.000 49.16427 405 ILE B CA 1
ATOM 4689 C C . ILE B 2 405 ? -46.51659 116.98470 57.77751 1.000 48.33091 405 ILE B C 1
ATOM 4690 O O . ILE B 2 405 ? -46.61070 116.15055 58.68549 1.000 43.72099 405 ILE B O 1
ATOM 4695 N N . ARG B 2 406 ? -45.80835 118.10431 57.90118 1.000 44.04969 406 ARG B N 1
ATOM 4696 C CA . ARG B 2 406 ? -44.99889 118.35962 59.08213 1.000 48.70032 406 ARG B CA 1
ATOM 4697 C C . ARG B 2 406 ? -44.68696 119.84623 59.16063 1.000 49.02469 406 ARG B C 1
ATOM 4698 O O . ARG B 2 406 ? -44.35889 120.46974 58.14834 1.000 53.03255 406 ARG B O 1
ATOM 4706 N N . ASP B 2 407 ? -44.79609 120.40382 60.36408 1.000 54.85329 407 ASP B N 1
ATOM 4707 C CA . ASP B 2 407 ? -44.41793 121.78729 60.61494 1.000 56.77674 407 ASP B CA 1
ATOM 4708 C C . ASP B 2 407 ? -42.96132 121.85394 61.05497 1.000 49.95860 407 ASP B C 1
ATOM 4709 O O . ASP B 2 407 ? -42.49451 121.01244 61.82836 1.000 57.32053 407 ASP B O 1
ATOM 4714 N N . GLY B 2 408 ? -42.24527 122.85831 60.55479 1.000 47.29181 408 GLY B N 1
ATOM 4715 C CA . GLY B 2 408 ? -40.83663 123.00170 60.86737 1.000 42.84943 408 GLY B CA 1
ATOM 4716 C C . GLY B 2 408 ? -40.43976 124.40735 61.26842 1.000 57.88295 408 GLY B C 1
ATOM 4717 O O . GLY B 2 408 ? -41.28844 125.21420 61.66046 1.000 56.36143 408 GLY B O 1
ATOM 4718 N N . PHE B 2 409 ? -39.14855 124.71302 61.17172 1.000 48.38708 409 PHE B N 1
ATOM 4719 C CA . PHE B 2 409 ? -38.61036 126.00782 61.56329 1.000 48.61615 409 PHE B CA 1
ATOM 4720 C C . PHE B 2 409 ? -37.87266 126.62268 60.38460 1.000 56.28822 409 PHE B C 1
ATOM 4721 O O . PHE B 2 409 ? -37.07714 125.94714 59.72221 1.000 51.51128 409 PHE B O 1
ATOM 4729 N N . VAL B 2 410 ? -38.13492 127.90275 60.13284 1.000 39.53937 410 VAL B N 1
ATOM 4730 C CA . VAL B 2 410 ? -37.62702 128.60249 58.96092 1.000 42.51888 410 VAL B CA 1
ATOM 4731 C C . VAL B 2 410 ? -36.91100 129.86579 59.41989 1.000 53.25762 410 VAL B C 1
ATOM 4732 O O . VAL B 2 410 ? -37.45758 130.64347 60.21065 1.000 53.26004 410 VAL B O 1
ATOM 4736 N N . ARG B 2 411 ? -35.68948 130.06359 58.93143 1.000 44.99998 411 ARG B N 1
ATOM 4737 C CA . ARG B 2 411 ? -34.87473 131.22043 59.27553 1.000 52.35997 411 ARG B CA 1
ATOM 4738 C C . ARG B 2 411 ? -34.70991 132.11104 58.05287 1.000 57.44792 411 ARG B C 1
ATOM 4739 O O . ARG B 2 411 ? -34.44111 131.61866 56.95169 1.000 53.92226 411 ARG B O 1
ATOM 4747 N N . THR B 2 412 ? -34.86797 133.41730 58.25080 1.000 56.31629 412 THR B N 1
ATOM 4748 C CA . THR B 2 412 ? -34.68489 134.40172 57.19371 1.000 60.86174 412 THR B CA 1
ATOM 4749 C C . THR B 2 412 ? -33.68862 135.44901 57.66311 1.000 47.96431 412 THR B C 1
ATOM 4750 O O . THR B 2 412 ? -33.83763 136.00610 58.75519 1.000 53.42023 412 THR B O 1
ATOM 4754 N N . LEU B 2 413 ? -32.67610 135.71057 56.84170 1.000 57.49965 413 LEU B N 1
ATOM 4755 C CA . LEU B 2 413 ? -31.66019 136.71460 57.13654 1.000 66.49905 413 LEU B CA 1
ATOM 4756 C C . LEU B 2 413 ? -31.97288 137.96362 56.32082 1.000 64.67488 413 LEU B C 1
ATOM 4757 O O . LEU B 2 413 ? -31.79006 137.97740 55.09888 1.000 67.32971 413 LEU B O 1
ATOM 4762 N N . GLY B 2 414 ? -32.44672 139.00733 56.99731 1.000 67.78751 414 GLY B N 1
ATOM 4763 C CA . GLY B 2 414 ? -32.81621 140.23929 56.32989 1.000 66.43119 414 GLY B CA 1
ATOM 4764 C C . GLY B 2 414 ? -33.99335 140.06691 55.39326 1.000 69.33563 414 GLY B C 1
ATOM 4765 O O . GLY B 2 414 ? -35.12618 139.86654 55.84044 1.000 63.46990 414 GLY B O 1
ATOM 4766 N N . TYR B 2 415 ? -33.73591 140.13243 54.08323 1.000 70.77575 415 TYR B N 1
ATOM 4767 C CA . TYR B 2 415 ? -34.78779 139.99441 53.08240 1.000 71.28793 415 TYR B CA 1
ATOM 4768 C C . TYR B 2 415 ? -34.41693 138.99648 51.98929 1.000 76.49084 415 TYR B C 1
ATOM 4769 O O . TYR B 2 415 ? -34.93377 139.09173 50.87180 1.000 78.79710 415 TYR B O 1
ATOM 4778 N N . ARG B 2 416 ? -33.53460 138.04631 52.28387 1.000 75.63459 416 ARG B N 1
ATOM 4779 C CA . ARG B 2 416 ? -33.18512 136.99202 51.34505 1.000 80.72990 416 ARG B CA 1
ATOM 4780 C C . ARG B 2 416 ? -34.18016 135.83568 51.45944 1.000 80.00230 416 ARG B C 1
ATOM 4781 O O . ARG B 2 416 ? -35.07012 135.82818 52.31257 1.000 66.60603 416 ARG B O 1
ATOM 4789 N N . GLY B 2 417 ? -34.02362 134.85168 50.57729 1.000 87.28820 417 GLY B N 1
ATOM 4790 C CA . GLY B 2 417 ? -34.89684 133.69105 50.61841 1.000 78.15994 417 GLY B CA 1
ATOM 4791 C C . GLY B 2 417 ? -34.72060 132.90845 51.90821 1.000 66.32700 417 GLY B C 1
ATOM 4792 O O . GLY B 2 417 ? -33.61632 132.79188 52.44442 1.000 67.11113 417 GLY B O 1
ATOM 4793 N N . SER B 2 418 ? -35.82711 132.36689 52.40647 1.000 67.72210 418 SER B N 1
ATOM 4794 C CA . SER B 2 418 ? -35.82323 131.65270 53.67137 1.000 61.70953 418 SER B CA 1
ATOM 4795 C C . SER B 2 418 ? -35.22756 130.25720 53.50595 1.000 61.91211 418 SER B C 1
ATOM 4796 O O . SER B 2 418 ? -35.23920 129.66907 52.42102 1.000 60.55133 418 SER B O 1
ATOM 4799 N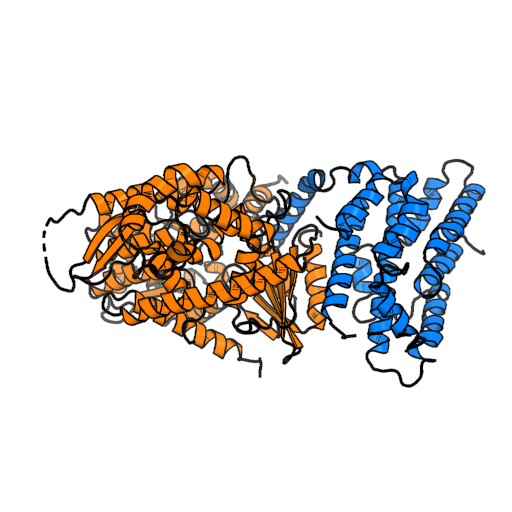 N . ILE B 2 419 ? -34.70089 129.72875 54.60855 1.000 56.75256 419 ILE B N 1
ATOM 4800 C CA . ILE B 2 419 ? -34.11437 128.39539 54.64453 1.000 51.01020 419 ILE B CA 1
ATOM 4801 C C . ILE B 2 419 ? -34.78062 127.60401 55.76078 1.000 46.19317 419 ILE B C 1
ATOM 4802 O O . ILE B 2 419 ? -35.10234 128.15233 56.82105 1.000 45.47221 419 ILE B O 1
ATOM 4807 N N . SER B 2 420 ? -35.00782 126.32092 55.51209 1.000 55.80993 420 SER B N 1
ATOM 4808 C CA . SER B 2 420 ? -35.57583 125.43295 56.51145 1.000 51.77253 420 SER B CA 1
ATOM 4809 C C . SER B 2 420 ? -34.47332 124.81565 57.36469 1.000 46.07020 420 SER B C 1
ATOM 4810 O O . SER B 2 420 ? -33.30768 124.74810 56.96748 1.000 41.34254 420 SER B O 1
ATOM 4813 N N . ALA B 2 421 ? -34.85851 124.37047 58.56206 1.000 41.85988 421 ALA B N 1
ATOM 4814 C CA . ALA B 2 421 ? -33.91235 123.65950 59.41431 1.000 38.15788 421 ALA B CA 1
ATOM 4815 C C . ALA B 2 421 ? -33.59654 122.28139 58.84741 1.000 42.12652 421 ALA B C 1
ATOM 4816 O O . ALA B 2 421 ? -32.43987 121.84503 58.86907 1.000 39.19267 421 ALA B O 1
ATOM 4818 N N . SER B 2 422 ? -34.61160 121.58181 58.33353 1.000 45.07401 422 SER B N 1
ATOM 4819 C CA . SER B 2 422 ? -34.36587 120.29966 57.68157 1.000 45.39301 422 SER B CA 1
ATOM 4820 C C . SER B 2 422 ? -33.56210 120.48259 56.39967 1.000 47.53901 422 SER B C 1
ATOM 4821 O O . SER B 2 422 ? -32.71355 119.64615 56.06744 1.000 46.26246 422 SER B O 1
ATOM 4824 N N . GLU B 2 423 ? -33.81382 121.57175 55.66761 1.000 45.69874 423 GLU B N 1
ATOM 4825 C CA . GLU B 2 423 ? -33.00347 121.87536 54.49221 1.000 43.60849 423 GLU B CA 1
ATOM 4826 C C . GLU B 2 423 ? -31.58494 122.26216 54.89169 1.000 45.21842 423 GLU B C 1
ATOM 4827 O O . GLU B 2 423 ? -30.62051 121.90737 54.20365 1.000 45.56871 423 GLU B O 1
ATOM 4833 N N . PHE B 2 424 ? -31.44180 122.99421 55.99978 1.000 45.50030 424 PHE B N 1
ATOM 4834 C CA . PHE B 2 424 ? -30.11661 123.31747 56.51916 1.000 38.10067 424 PHE B CA 1
ATOM 4835 C C . PHE B 2 424 ? -29.35664 122.05428 56.90411 1.000 42.16321 424 PHE B C 1
ATOM 4836 O O . PHE B 2 424 ? -28.14377 121.95573 56.68199 1.000 34.72320 424 PHE B O 1
ATOM 4844 N N . VAL B 2 425 ? -30.05679 121.07509 57.48073 1.000 47.16964 425 VAL B N 1
ATOM 4845 C CA . VAL B 2 425 ? -29.41150 119.82945 57.88295 1.000 44.32893 425 VAL B CA 1
ATOM 4846 C C . VAL B 2 425 ? -28.93657 119.05359 56.65971 1.000 41.34091 425 VAL B C 1
ATOM 4847 O O . VAL B 2 425 ? -27.87074 118.42470 56.68160 1.000 39.19847 425 VAL B O 1
ATOM 4851 N N . GLU B 2 426 ? -29.70710 119.09798 55.56934 1.000 34.96521 426 GLU B N 1
ATOM 4852 C CA . GLU B 2 426 ? -29.30435 118.40112 54.35166 1.000 36.38555 426 GLU B CA 1
ATOM 4853 C C . GLU B 2 426 ? -28.01356 118.97932 53.78579 1.000 42.98545 426 GLU B C 1
ATOM 4854 O O . GLU B 2 426 ? -27.15435 118.23723 53.29508 1.000 49.13384 426 GLU B O 1
ATOM 4860 N N . ALA B 2 427 ? -27.85637 120.30350 53.85042 1.000 36.94790 427 ALA B N 1
ATOM 4861 C CA . ALA B 2 427 ? -26.65678 120.93251 53.30689 1.000 44.20819 427 ALA B CA 1
ATOM 4862 C C . ALA B 2 427 ? -25.43740 120.64726 54.17472 1.000 45.23543 427 ALA B C 1
ATOM 4863 O O . ALA B 2 427 ? -24.34011 120.41186 53.65441 1.000 36.85134 427 ALA B O 1
ATOM 4865 N N . LEU B 2 428 ? -25.60623 120.67216 55.49963 1.000 43.44464 428 LEU B N 1
ATOM 4866 C CA . LEU B 2 428 ? -24.49161 120.36873 56.39043 1.000 33.83489 428 LEU B CA 1
ATOM 4867 C C . LEU B 2 428 ? -24.03787 118.92300 56.24388 1.000 45.07461 428 LEU B C 1
ATOM 4868 O O . LEU B 2 428 ? -22.84438 118.63146 56.38453 1.000 41.84967 428 LEU B O 1
ATOM 4873 N N . THR B 2 429 ? -24.96928 118.00938 55.95966 1.000 41.30445 429 THR B N 1
ATOM 4874 C CA . THR B 2 429 ? -24.59902 116.61241 55.76289 1.000 40.93427 429 THR B CA 1
ATOM 4875 C C . THR B 2 429 ? -23.81267 116.42874 54.47123 1.000 41.54492 429 THR B C 1
ATOM 4876 O O . THR B 2 429 ? -22.84946 115.65389 54.42895 1.000 45.41126 429 THR B O 1
ATOM 4880 N N . ALA B 2 430 ? -24.20472 117.13528 53.40846 1.000 32.69434 430 ALA B N 1
ATOM 4881 C CA . ALA B 2 430 ? -23.45999 117.05446 52.15628 1.000 48.85268 430 ALA B CA 1
ATOM 4882 C C . ALA B 2 430 ? -22.07641 117.67603 52.29674 1.000 47.81161 430 ALA B C 1
ATOM 4883 O O . ALA B 2 430 ? -21.09476 117.14706 51.76219 1.000 47.92004 430 ALA B O 1
ATOM 4885 N N . LEU B 2 431 ? -21.97922 118.79982 53.01123 1.000 39.02365 431 LEU B N 1
ATOM 4886 C CA . LEU B 2 431 ? -20.67891 119.42296 53.23461 1.000 40.68760 431 LEU B CA 1
ATOM 4887 C C . LEU B 2 431 ? -19.77553 118.52632 54.07120 1.000 49.56856 431 LEU B C 1
ATOM 4888 O O . LEU B 2 431 ? -18.56794 118.43943 53.81964 1.000 45.41913 431 LEU B O 1
ATOM 4893 N N . LEU B 2 432 ? -20.34353 117.84657 55.06960 1.000 46.40067 432 LEU B N 1
ATOM 4894 C CA . LEU B 2 432 ? -19.54386 116.98545 55.93035 1.000 45.91583 432 LEU B CA 1
ATOM 4895 C C . LEU B 2 432 ? -19.04386 115.74367 55.20627 1.000 48.23178 432 LEU B C 1
ATOM 4896 O O . LEU B 2 432 ? -18.04857 115.15128 55.63672 1.000 56.67890 432 LEU B O 1
ATOM 4901 N N . GLU B 2 433 ? -19.69722 115.34393 54.11657 1.000 49.85977 433 GLU B N 1
ATOM 4902 C CA . GLU B 2 433 ? -19.36103 114.10647 53.42320 1.000 48.29029 433 GLU B CA 1
ATOM 4903 C C . GLU B 2 433 ? -18.60500 114.32709 52.11824 1.000 53.93476 433 GLU B C 1
ATOM 4904 O O . GLU B 2 433 ? -17.68931 113.55913 51.80877 1.000 66.48104 433 GLU B O 1
ATOM 4910 N N . VAL B 2 434 ? -18.95859 115.35264 51.34070 1.000 50.30213 434 VAL B N 1
ATOM 4911 C CA . VAL B 2 434 ? -18.30506 115.60733 50.05866 1.000 58.63928 434 VAL B CA 1
ATOM 4912 C C . VAL B 2 434 ? -18.02310 117.09762 49.90312 1.000 66.15180 434 VAL B C 1
ATOM 4913 O O . VAL B 2 434 ? -18.23360 117.66988 48.82729 1.000 73.67219 434 VAL B O 1
ATOM 4917 N N . GLY B 2 435 ? -17.53125 117.73315 50.96896 1.000 60.43980 435 GLY B N 1
ATOM 4918 C CA . GLY B 2 435 ? -17.36143 119.17910 50.94453 1.000 59.67620 435 GLY B CA 1
ATOM 4919 C C . GLY B 2 435 ? -16.44153 119.65972 49.83721 1.000 78.30913 435 GLY B C 1
ATOM 4920 O O . GLY B 2 435 ? -16.74135 120.63995 49.15001 1.000 64.72408 435 GLY B O 1
ATOM 4921 N N . ASN B 2 436 ? -15.31108 118.97786 49.64555 1.000 82.09304 436 ASN B N 1
ATOM 4922 C CA . ASN B 2 436 ? -14.33530 119.36974 48.62759 1.000 82.39456 436 ASN B CA 1
ATOM 4923 C C . ASN B 2 436 ? -14.60774 118.57441 47.35367 1.000 87.29647 436 ASN B C 1
ATOM 4924 O O . ASN B 2 436 ? -13.97176 117.55983 47.05875 1.000 87.83439 436 ASN B O 1
ATOM 4929 N N . SER B 2 437 ? -15.57865 119.05803 46.58493 1.000 86.12664 437 SER B N 1
ATOM 4930 C CA . SER B 2 437 ? -15.95623 118.41963 45.32951 1.000 86.55839 437 SER B CA 1
ATOM 4931 C C . SER B 2 437 ? -16.00874 119.43618 44.19302 1.000 81.51785 437 SER B C 1
ATOM 4932 O O . SER B 2 437 ? -15.03314 119.61947 43.46439 1.000 82.09710 437 SER B O 1
ATOM 4935 N N . ASN B 2 461 ? 0.58597 104.22141 47.29820 1.000 105.21350 461 ASN B N 1
ATOM 4936 C CA . ASN B 2 461 ? 0.95248 104.30065 48.70698 1.000 102.37369 461 ASN B CA 1
ATOM 4937 C C . ASN B 2 461 ? -0.28457 104.38066 49.59729 1.000 103.81390 461 ASN B C 1
ATOM 4938 O O . ASN B 2 461 ? -0.64215 105.46618 50.05789 1.000 112.63422 461 ASN B O 1
ATOM 4943 N N . SER B 2 462 ? -0.94171 103.23953 49.83600 1.000 104.07310 462 SER B N 1
ATOM 4944 C CA . SER B 2 462 ? -2.08435 103.23940 50.74346 1.000 102.80301 462 SER B CA 1
ATOM 4945 C C . SER B 2 462 ? -1.65079 103.42954 52.18968 1.000 107.25489 462 SER B C 1
ATOM 4946 O O . SER B 2 462 ? -2.49178 103.73256 53.04236 1.000 106.85328 462 SER B O 1
ATOM 4949 N N . ALA B 2 463 ? -0.36363 103.25649 52.48280 1.000 98.62482 463 ALA B N 1
ATOM 4950 C CA . ALA B 2 463 ? 0.18849 103.80423 53.71084 1.000 103.30499 463 ALA B CA 1
ATOM 4951 C C . ALA B 2 463 ? -0.00053 105.31435 53.70291 1.000 104.72986 463 ALA B C 1
ATOM 4952 O O . ALA B 2 463 ? 0.16291 105.96650 52.66881 1.000 107.02081 463 ALA B O 1
ATOM 4954 N N . GLN B 2 464 ? -0.38942 105.86090 54.85571 1.000 94.13065 464 GLN B N 1
ATOM 4955 C CA . GLN B 2 464 ? -0.73053 107.27242 55.03846 1.000 86.63806 464 GLN B CA 1
ATOM 4956 C C . GLN B 2 464 ? -1.65717 107.84246 53.96232 1.000 93.58124 464 GLN B C 1
ATOM 4957 O O . GLN B 2 464 ? -1.87443 109.05629 53.92268 1.000 91.53915 464 GLN B O 1
ATOM 4963 N N . LYS B 2 465 ? -2.22023 107.00211 53.08809 1.000 97.96794 465 LYS B N 1
ATOM 4964 C CA . LYS B 2 465 ? -3.33559 107.47132 52.27281 1.000 85.48567 465 LYS B CA 1
ATOM 4965 C C . LYS B 2 465 ? -4.53290 107.80393 53.14728 1.000 82.75352 465 LYS B C 1
ATOM 4966 O O . LYS B 2 465 ? -5.40434 108.57893 52.73622 1.000 81.49077 465 LYS B O 1
ATOM 4972 N N . LEU B 2 466 ? -4.57861 107.23017 54.35192 1.000 71.90011 466 LEU B N 1
ATOM 4973 C CA . LEU B 2 466 ? -5.53079 107.65762 55.36756 1.000 71.24741 466 LEU B CA 1
ATOM 4974 C C . LEU B 2 466 ? -5.35333 109.13006 55.71812 1.000 77.31523 466 LEU B C 1
ATOM 4975 O O . LEU B 2 466 ? -6.32627 109.79864 56.08645 1.000 76.71089 466 LEU B O 1
ATOM 4980 N N . THR B 2 467 ? -4.12627 109.65355 55.61562 1.000 75.85770 467 THR B N 1
ATOM 4981 C CA . THR B 2 467 ? -3.91519 111.07412 55.87855 1.000 76.18764 467 THR B CA 1
ATOM 4982 C C . THR B 2 467 ? -4.67821 111.93460 54.87811 1.000 69.60427 467 THR B C 1
ATOM 4983 O O . THR B 2 467 ? -5.25143 112.96615 55.24687 1.000 72.89931 467 THR B O 1
ATOM 4987 N N . ASN B 2 468 ? -4.69944 111.52650 53.60553 1.000 68.92407 468 ASN B N 1
ATOM 4988 C CA . ASN B 2 468 ? -5.50784 112.24068 52.62286 1.000 69.31727 468 ASN B CA 1
ATOM 4989 C C . ASN B 2 468 ? -6.97945 112.22057 53.00542 1.000 70.03032 468 ASN B C 1
ATOM 4990 O O . ASN B 2 468 ? -7.70278 113.18592 52.73912 1.000 66.56526 468 ASN B O 1
ATOM 4995 N N . LEU B 2 469 ? -7.43549 111.13657 53.63869 1.000 71.35283 469 LEU B N 1
ATOM 4996 C CA . LEU B 2 469 ? -8.79838 111.09813 54.15669 1.000 64.80336 469 LEU B CA 1
ATOM 4997 C C . LEU B 2 469 ? -8.94065 111.98063 55.39046 1.000 66.68984 469 LEU B C 1
ATOM 4998 O O . LEU B 2 469 ? -9.94230 112.69069 55.54035 1.000 66.09833 469 LEU B O 1
ATOM 5003 N N . ARG B 2 470 ? -7.94696 111.94816 56.28314 1.000 61.06453 470 ARG B N 1
ATOM 5004 C CA . ARG B 2 470 ? -7.99906 112.76268 57.49372 1.000 61.65584 470 ARG B CA 1
ATOM 5005 C C . ARG B 2 470 ? -8.06982 114.24563 57.15487 1.000 59.19979 470 ARG B C 1
ATOM 5006 O O . ARG B 2 470 ? -8.93240 114.97095 57.66257 1.000 55.68225 470 ARG B O 1
ATOM 5014 N N . LYS B 2 471 ? -7.16403 114.71477 56.29418 1.000 56.89784 471 LYS B N 1
ATOM 5015 C CA . LYS B 2 471 ? -7.14818 116.12842 55.93694 1.000 58.30666 471 LYS B CA 1
ATOM 5016 C C . LYS B 2 471 ? -8.40121 116.52873 55.16943 1.000 57.17899 471 LYS B C 1
ATOM 5017 O O . LYS B 2 471 ? -8.87534 117.66185 55.31018 1.000 57.42143 471 LYS B O 1
ATOM 5023 N N . ARG B 2 472 ? -8.95330 115.61953 54.36216 1.000 57.52473 472 ARG B N 1
ATOM 5024 C CA . ARG B 2 472 ? -10.21380 115.90748 53.68662 1.000 60.08580 472 ARG B CA 1
ATOM 5025 C C . ARG B 2 472 ? -11.37122 115.98090 54.67487 1.000 57.41932 472 ARG B C 1
ATOM 5026 O O . ARG B 2 472 ? -12.29761 116.77824 54.48729 1.000 53.43900 472 ARG B O 1
ATOM 5034 N N . TRP B 2 473 ? -11.32657 115.17710 55.73905 1.000 53.94682 473 TRP B N 1
ATOM 5035 C CA . TRP B 2 473 ? -12.43259 115.14874 56.68936 1.000 50.50215 473 TRP B CA 1
ATOM 5036 C C . TRP B 2 473 ? -12.43133 116.37923 57.58927 1.000 54.26786 473 TRP B C 1
ATOM 5037 O O . TRP B 2 473 ? -13.49535 116.93618 57.88448 1.000 56.67101 473 TRP B O 1
ATOM 5048 N N . VAL B 2 474 ? -11.25224 116.82085 58.03711 1.000 58.03795 474 VAL B N 1
ATOM 5049 C CA . VAL B 2 474 ? -11.20375 117.98255 58.92122 1.000 52.88650 474 VAL B CA 1
ATOM 5050 C C . VAL B 2 474 ? -11.53146 119.25696 58.15614 1.000 51.50833 474 VAL B C 1
ATOM 5051 O O . VAL B 2 474 ? -12.09497 120.20049 58.72337 1.000 48.33347 474 VAL B O 1
ATOM 5055 N N . SER B 2 475 ? -11.20182 119.31242 56.86528 1.000 48.33108 475 SER B N 1
ATOM 5056 C CA . SER B 2 475 ? -11.60114 120.46520 56.07228 1.000 50.79033 475 SER B CA 1
ATOM 5057 C C . SER B 2 475 ? -13.07763 120.39958 55.70871 1.000 51.06580 475 SER B C 1
ATOM 5058 O O . SER B 2 475 ? -13.71127 121.44404 55.52173 1.000 55.69481 475 SER B O 1
ATOM 5061 N N . ASN B 2 476 ? -13.64260 119.19190 55.61359 1.000 54.28529 476 ASN B N 1
ATOM 5062 C CA . ASN B 2 476 ? -15.09355 119.06882 55.52206 1.000 45.85355 476 ASN B CA 1
ATOM 5063 C C . ASN B 2 476 ? -15.75894 119.57330 56.79413 1.000 50.91487 476 ASN B C 1
ATOM 5064 O O . ASN B 2 476 ? -16.86142 120.13198 56.74949 1.000 52.71726 476 ASN B O 1
ATOM 5069 N N . PHE B 2 477 ? -15.10285 119.37886 57.94025 1.000 49.50184 477 PHE B N 1
ATOM 5070 C CA . PHE B 2 477 ? -15.63493 119.88735 59.19932 1.000 41.24286 477 PHE B CA 1
ATOM 5071 C C . PHE B 2 477 ? -15.61834 121.41000 59.22477 1.000 49.24695 477 PHE B C 1
ATOM 5072 O O . PHE B 2 477 ? -16.60532 122.04616 59.61265 1.000 47.05451 477 PHE B O 1
ATOM 5080 N N . TRP B 2 478 ? -14.49806 122.01330 58.82001 1.000 42.07372 478 TRP B N 1
ATOM 5081 C CA . TRP B 2 478 ? -14.38474 123.46531 58.88331 1.000 46.64961 478 TRP B CA 1
ATOM 5082 C C . TRP B 2 478 ? -15.29190 124.14486 57.86654 1.000 45.35296 478 TRP B C 1
ATOM 5083 O O . TRP B 2 478 ? -15.73915 125.27359 58.09796 1.000 38.57830 478 TRP B O 1
ATOM 5094 N N . LEU B 2 479 ? -15.58273 123.47961 56.74662 1.000 43.98180 479 LEU B N 1
ATOM 5095 C CA . LEU B 2 479 ? -16.58302 124.00436 55.82300 1.000 43.21895 479 LEU B CA 1
ATOM 5096 C C . LEU B 2 479 ? -17.95859 124.02768 56.47681 1.000 50.47441 479 LEU B C 1
ATOM 5097 O O . LEU B 2 479 ? -18.68645 125.02339 56.38799 1.000 50.59891 479 LEU B O 1
ATOM 5102 N N . SER B 2 480 ? -18.32952 122.93294 57.14681 1.000 43.40415 480 SER B N 1
ATOM 5103 C CA . SER B 2 480 ? -19.59225 122.90382 57.87619 1.000 42.24882 480 SER B CA 1
ATOM 5104 C C . SER B 2 480 ? -19.57373 123.85644 59.06384 1.000 42.24358 480 SER B C 1
ATOM 5105 O O . SER B 2 480 ? -20.61621 124.41223 59.42789 1.000 44.23527 480 SER B O 1
ATOM 5108 N N . TRP B 2 481 ? -18.40639 124.05163 59.68105 1.000 46.28613 481 TRP B N 1
ATOM 5109 C CA . TRP B 2 481 ? -18.29086 125.03735 60.74999 1.000 43.23802 481 TRP B CA 1
ATOM 5110 C C . TRP B 2 481 ? -18.45202 126.45148 60.20683 1.000 41.96892 481 TRP B C 1
ATOM 5111 O O . TRP B 2 481 ? -19.10395 127.29456 60.83408 1.000 39.33583 481 TRP B O 1
ATOM 5122 N N . ASP B 2 482 ? -17.86869 126.72740 59.03774 1.000 39.44106 482 ASP B N 1
ATOM 5123 C CA . ASP B 2 482 ? -18.01701 128.04433 58.42991 1.000 38.54516 482 ASP B CA 1
ATOM 5124 C C . ASP B 2 482 ? -19.43731 128.27500 57.93210 1.000 45.57200 482 ASP B C 1
ATOM 5125 O O . ASP B 2 482 ? -19.91187 129.41630 57.92339 1.000 49.15788 482 ASP B O 1
ATOM 5130 N N . ALA B 2 483 ? -20.13062 127.21156 57.51900 1.000 51.44239 483 ALA B N 1
ATOM 5131 C CA . ALA B 2 483 ? -21.50761 127.35424 57.06151 1.000 45.32260 483 ALA B CA 1
ATOM 5132 C C . ALA B 2 483 ? -22.44192 127.79611 58.17891 1.000 48.61390 483 ALA B C 1
ATOM 5133 O O . ALA B 2 483 ? -23.55814 128.24626 57.89738 1.000 46.99310 483 ALA B O 1
ATOM 5135 N N . LEU B 2 484 ? -22.01617 127.67510 59.43572 1.000 49.23269 484 LEU B N 1
ATOM 5136 C CA . LEU B 2 484 ? -22.80139 128.15319 60.56527 1.000 50.01336 484 LEU B CA 1
ATOM 5137 C C . LEU B 2 484 ? -22.69455 129.66041 60.76012 1.000 55.22882 484 LEU B C 1
ATOM 5138 O O . LEU B 2 484 ? -23.37782 130.20664 61.63318 1.000 52.55933 484 LEU B O 1
ATOM 5143 N N . ASP B 2 485 ? -21.85564 130.33773 59.97955 1.000 54.70638 485 ASP B N 1
ATOM 5144 C CA . ASP B 2 485 ? -21.82303 131.79267 59.97004 1.000 49.48035 485 ASP B CA 1
ATOM 5145 C C . ASP B 2 485 ? -22.90957 132.30913 59.03589 1.000 58.17203 485 ASP B C 1
ATOM 5146 O O . ASP B 2 485 ? -22.96922 131.91876 57.86545 1.000 55.48432 485 ASP B O 1
ATOM 5151 N N . ASP B 2 486 ? -23.77113 133.18681 59.55808 1.000 63.08267 486 ASP B N 1
ATOM 5152 C CA . ASP B 2 486 ? -24.92267 133.64692 58.78710 1.000 62.15537 486 ASP B CA 1
ATOM 5153 C C . ASP B 2 486 ? -24.50541 134.40094 57.53111 1.000 69.78838 486 ASP B C 1
ATOM 5154 O O . ASP B 2 486 ? -25.24102 134.40367 56.53761 1.000 76.71368 486 ASP B O 1
ATOM 5159 N N . ARG B 2 487 ? -23.33649 135.03983 57.54920 1.000 68.68659 487 ARG B N 1
ATOM 5160 C CA . ARG B 2 487 ? -22.87307 135.79732 56.39472 1.000 68.44173 487 ARG B CA 1
ATOM 5161 C C . ARG B 2 487 ? -22.28862 134.91867 55.29604 1.000 71.06832 487 ARG B C 1
ATOM 5162 O O . ARG B 2 487 ? -21.95364 135.43798 54.22543 1.000 74.98805 487 ARG B O 1
ATOM 5170 N N . LYS B 2 488 ? -22.15886 133.61402 55.52634 1.000 73.69774 488 LYS B N 1
ATOM 5171 C CA . LYS B 2 488 ? -21.58921 132.70571 54.53181 1.000 67.99249 488 LYS B CA 1
ATOM 5172 C C . LYS B 2 488 ? -22.70635 131.89641 53.87423 1.000 68.60941 488 LYS B C 1
ATOM 5173 O O . LYS B 2 488 ? -22.80923 130.67684 54.00947 1.000 67.51099 488 LYS B O 1
ATOM 5179 N N . VAL B 2 489 ? -23.55637 132.61920 53.14066 1.000 75.67379 489 VAL B N 1
ATOM 5180 C CA . VAL B 2 489 ? -24.68703 131.98925 52.47092 1.000 71.79700 489 VAL B CA 1
ATOM 5181 C C . VAL B 2 489 ? -24.24283 131.19620 51.24918 1.000 63.06702 489 VAL B C 1
ATOM 5182 O O . VAL B 2 489 ? -24.96205 130.30068 50.79618 1.000 63.46675 489 VAL B O 1
ATOM 5186 N N . GLU B 2 490 ? -23.06330 131.49190 50.70738 1.000 63.99123 490 GLU B N 1
ATOM 5187 C CA . GLU B 2 490 ? -22.59036 130.76249 49.53852 1.000 68.25209 490 GLU B CA 1
ATOM 5188 C C . GLU B 2 490 ? -22.24623 129.31691 49.88343 1.000 62.54844 490 GLU B C 1
ATOM 5189 O O . GLU B 2 490 ? -22.45408 128.41898 49.05890 1.000 52.58678 490 GLU B O 1
ATOM 5195 N N . LEU B 2 491 ? -21.73329 129.06948 51.09316 1.000 54.75556 491 LEU B N 1
ATOM 5196 C CA . LEU B 2 491 ? -21.43328 127.70109 51.50405 1.000 54.46154 491 LEU B CA 1
ATOM 5197 C C . LEU B 2 491 ? -22.70940 126.89682 51.69974 1.000 56.04486 491 LEU B C 1
ATOM 5198 O O . LEU B 2 491 ? -22.77644 125.72430 51.31510 1.000 50.65855 491 LEU B O 1
ATOM 5203 N N . LEU B 2 492 ? -23.73012 127.51428 52.29918 1.000 51.91315 492 LEU B N 1
ATOM 5204 C CA . LEU B 2 492 ? -25.00134 126.83040 52.50573 1.000 45.82487 492 LEU B CA 1
ATOM 5205 C C . LEU B 2 492 ? -25.64094 126.44129 51.17905 1.000 54.61507 492 LEU B C 1
ATOM 5206 O O . LEU B 2 492 ? -26.25078 125.37194 51.06449 1.000 57.25869 492 LEU B O 1
ATOM 5211 N N . ASN B 2 493 ? -25.50045 127.28980 50.15959 1.000 57.38389 493 ASN B N 1
ATOM 5212 C CA . ASN B 2 493 ? -26.14901 127.02224 48.88222 1.000 52.58203 493 ASN B CA 1
ATOM 5213 C C . ASN B 2 493 ? -25.40627 125.97409 48.06297 1.000 50.72541 493 ASN B C 1
ATOM 5214 O O . ASN B 2 493 ? -26.02696 125.28740 47.24336 1.000 46.32058 493 ASN B O 1
ATOM 5219 N N . ARG B 2 494 ? -24.09196 125.83223 48.25848 1.000 46.89198 494 ARG B N 1
ATOM 5220 C CA . ARG B 2 494 ? -23.37618 124.75467 47.58299 1.000 50.58521 494 ARG B CA 1
ATOM 5221 C C . ARG B 2 494 ? -23.66645 123.40649 48.22851 1.000 53.12392 494 ARG B C 1
ATOM 5222 O O . ARG B 2 494 ? -23.67738 122.37967 47.53967 1.000 49.12543 494 ARG B O 1
ATOM 5230 N N . GLY B 2 495 ? -23.89967 123.38875 49.54288 1.000 44.87126 495 GLY B N 1
ATOM 5231 C CA . GLY B 2 495 ? -24.30979 122.15872 50.19520 1.000 44.52015 495 GLY B CA 1
ATOM 5232 C C . GLY B 2 495 ? -25.66497 121.66986 49.72671 1.000 47.66137 495 GLY B C 1
ATOM 5233 O O . GLY B 2 495 ? -25.91318 120.46180 49.68454 1.000 43.77714 495 GLY B O 1
ATOM 5234 N N . ILE B 2 496 ? -26.55868 122.59508 49.36868 1.000 46.84243 496 ILE B N 1
ATOM 5235 C CA . ILE B 2 496 ? -27.84540 122.20312 48.80057 1.000 52.51818 496 ILE B CA 1
ATOM 5236 C C . ILE B 2 496 ? -27.64116 121.51331 47.45806 1.000 50.63272 496 ILE B C 1
ATOM 5237 O O . ILE B 2 496 ? -28.35767 120.56555 47.11315 1.000 58.57981 496 ILE B O 1
ATOM 5242 N N . GLN B 2 497 ? -26.65593 121.97111 46.68234 1.000 48.21778 497 GLN B N 1
ATOM 5243 C CA . GLN B 2 497 ? -26.37326 121.34173 45.39753 1.000 57.42925 497 GLN B CA 1
ATOM 5244 C C . GLN B 2 497 ? -25.66352 120.00474 45.57417 1.000 55.33511 497 GLN B C 1
ATOM 5245 O O . GLN B 2 497 ? -25.99659 119.02966 44.89068 1.000 47.36586 497 GLN B O 1
ATOM 5251 N N . LEU B 2 498 ? -24.68502 119.94103 46.48226 1.000 48.80906 498 LEU B N 1
ATOM 5252 C CA . LEU B 2 498 ? -24.01645 118.67343 46.75705 1.000 45.53994 498 LEU B CA 1
ATOM 5253 C C . LEU B 2 498 ? -25.00333 117.63667 47.27495 1.000 46.87871 498 LEU B C 1
ATOM 5254 O O . LEU B 2 498 ? -24.95318 116.46848 46.87513 1.000 47.71088 498 LEU B O 1
ATOM 5259 N N . ALA B 2 499 ? -25.91813 118.05003 48.15608 1.000 46.31537 499 ALA B N 1
ATOM 5260 C CA . ALA B 2 499 ? -26.91797 117.12342 48.67614 1.000 42.90340 499 ALA B CA 1
ATOM 5261 C C . ALA B 2 499 ? -27.80188 116.58182 47.56118 1.000 51.79181 499 ALA B C 1
ATOM 5262 O O . ALA B 2 499 ? -28.17604 115.40279 47.57216 1.000 52.03181 499 ALA B O 1
ATOM 5264 N N . GLN B 2 500 ? -28.14413 117.42737 46.58667 1.000 44.13496 500 GLN B N 1
ATOM 5265 C CA . GLN B 2 500 ? -28.97475 116.97099 45.47787 1.000 51.94818 500 GLN B CA 1
ATOM 5266 C C . GLN B 2 500 ? -28.19696 116.04717 44.54999 1.000 46.57660 500 GLN B C 1
ATOM 5267 O O . GLN B 2 500 ? -28.74511 115.05983 44.04791 1.000 50.99174 500 GLN B O 1
ATOM 5273 N N . ASP B 2 501 ? -26.91861 116.34819 44.31127 1.000 49.34325 501 ASP B N 1
ATOM 5274 C CA . ASP B 2 501 ? -26.09605 115.46065 43.49575 1.000 53.84151 501 ASP B CA 1
ATOM 5275 C C . ASP B 2 501 ? -25.76562 114.17658 44.24477 1.000 54.93470 501 ASP B C 1
ATOM 5276 O O . ASP B 2 501 ? -25.71814 113.09571 43.64566 1.000 51.29527 501 ASP B O 1
ATOM 5281 N N . LEU B 2 502 ? -25.53194 114.27597 45.55499 1.000 53.32554 502 LEU B N 1
ATOM 5282 C CA . LEU B 2 502 ? -25.21907 113.08990 46.34434 1.000 50.58397 502 LEU B CA 1
ATOM 5283 C C . LEU B 2 502 ? -26.40057 112.13016 46.38063 1.000 51.88992 502 LEU B C 1
ATOM 5284 O O . LEU B 2 502 ? -26.25015 110.93546 46.10329 1.000 51.71666 502 LEU B O 1
ATOM 5289 N N . GLN B 2 503 ? -27.58960 112.64088 46.70922 1.000 42.76775 503 GLN B N 1
ATOM 5290 C CA . GLN B 2 503 ? -28.75635 111.77662 46.85659 1.000 44.01800 503 GLN B CA 1
ATOM 5291 C C . GLN B 2 503 ? -29.14611 111.12915 45.53421 1.000 44.01603 503 GLN B C 1
ATOM 5292 O O . GLN B 2 503 ? -29.53691 109.95606 45.50503 1.000 45.82439 503 GLN B O 1
ATOM 5298 N N . ARG B 2 504 ? -29.05245 111.87620 44.43096 1.000 43.58390 504 ARG B N 1
ATOM 5299 C CA . ARG B 2 504 ? -29.39342 111.31115 43.12899 1.000 50.55713 504 ARG B CA 1
ATOM 5300 C C . ARG B 2 504 ? -28.46535 110.15763 42.77057 1.000 50.65459 504 ARG B C 1
ATOM 5301 O O . ARG B 2 504 ? -28.91344 109.12901 42.25012 1.000 52.61705 504 ARG B O 1
ATOM 5309 N N . ALA B 2 505 ? -27.16725 110.30821 43.04574 1.000 48.28327 505 ALA B N 1
ATOM 5310 C CA . ALA B 2 505 ? -26.23024 109.21633 42.80291 1.000 52.59302 505 ALA B CA 1
ATOM 5311 C C . ALA B 2 505 ? -26.52195 108.03087 43.71298 1.000 54.25829 505 ALA B C 1
ATOM 5312 O O . ALA B 2 505 ? -26.48898 106.87625 43.26973 1.000 54.27924 505 ALA B O 1
ATOM 5314 N N . ILE B 2 506 ? -26.80984 108.29926 44.98811 1.000 53.59116 506 ILE B N 1
ATOM 5315 C CA . ILE B 2 506 ? -27.17372 107.23313 45.91572 1.000 51.10927 506 ILE B CA 1
ATOM 5316 C C . ILE B 2 506 ? -28.42330 106.51387 45.43462 1.000 48.57736 506 ILE B C 1
ATOM 5317 O O . ILE B 2 506 ? -28.50869 105.28057 45.48564 1.000 48.09234 506 ILE B O 1
ATOM 5322 N N . PHE B 2 507 ? -29.40525 107.27328 44.94984 1.000 49.90113 507 PHE B N 1
ATOM 5323 C CA . PHE B 2 507 ? -30.63667 106.67555 44.44754 1.000 50.46886 507 PHE B CA 1
ATOM 5324 C C . PHE B 2 507 ? -30.35238 105.72456 43.29047 1.000 48.44493 507 PHE B C 1
ATOM 5325 O O . PHE B 2 507 ? -30.79794 104.57174 43.29484 1.000 43.94787 507 PHE B O 1
ATOM 5333 N N . ASN B 2 508 ? -29.58276 106.18468 42.30141 1.000 51.29819 508 ASN B N 1
ATOM 5334 C CA . ASN B 2 508 ? -29.34517 105.37869 41.10764 1.000 53.70026 508 ASN B CA 1
ATOM 5335 C C . ASN B 2 508 ? -28.55952 104.11269 41.43042 1.000 54.36761 508 ASN B C 1
ATOM 5336 O O . ASN B 2 508 ? -28.83602 103.04619 40.86844 1.000 49.64347 508 ASN B O 1
ATOM 5341 N N . THR B 2 509 ? -27.57664 104.20653 42.32833 1.000 52.40535 509 THR B N 1
ATOM 5342 C CA . THR B 2 509 ? -26.82542 103.01777 42.71861 1.000 49.86940 509 THR B CA 1
ATOM 5343 C C . THR B 2 509 ? -27.70982 102.04248 43.48457 1.000 50.04778 509 THR B C 1
ATOM 5344 O O . THR B 2 509 ? -27.74275 100.84488 43.17830 1.000 58.73320 509 THR B O 1
ATOM 5348 N N . GLY B 2 510 ? -28.44287 102.54193 44.48152 1.000 48.09103 510 GLY B N 1
ATOM 5349 C CA . GLY B 2 510 ? -29.30836 101.67554 45.26090 1.000 47.55727 510 GLY B CA 1
ATOM 5350 C C . GLY B 2 510 ? -30.43383 101.06021 44.45411 1.000 50.01081 510 GLY B C 1
ATOM 5351 O O . GLY B 2 510 ? -30.82327 99.91539 44.70367 1.000 52.75113 510 GLY B O 1
ATOM 5352 N N . VAL B 2 511 ? -30.97708 101.80394 43.48622 1.000 51.68426 511 VAL B N 1
ATOM 5353 C CA . VAL B 2 511 ? -32.00823 101.24522 42.61394 1.000 57.94457 511 VAL B CA 1
ATOM 5354 C C . VAL B 2 511 ? -31.44949 100.07052 41.82219 1.000 54.62173 511 VAL B C 1
ATOM 5355 O O . VAL B 2 511 ? -32.10914 99.03482 41.66646 1.000 54.00034 511 VAL B O 1
ATOM 5359 N N . ALA B 2 512 ? -30.21980 100.20721 41.32019 1.000 52.45409 512 ALA B N 1
ATOM 5360 C CA . ALA B 2 512 ? -29.58148 99.10003 40.61805 1.000 57.97473 512 ALA B CA 1
ATOM 5361 C C . ALA B 2 512 ? -29.31825 97.92282 41.54808 1.000 61.46510 512 ALA B C 1
ATOM 5362 O O . ALA B 2 512 ? -29.40833 96.76609 41.12140 1.000 56.01060 512 ALA B O 1
ATOM 5364 N N . ILE B 2 513 ? -28.99572 98.19336 42.81489 1.000 60.98432 513 ILE B N 1
ATOM 5365 C CA . ILE B 2 513 ? -28.76490 97.11228 43.76783 1.000 59.31155 513 ILE B CA 1
ATOM 5366 C C . ILE B 2 513 ? -30.07070 96.39543 44.08793 1.000 57.62880 513 ILE B C 1
ATOM 5367 O O . ILE B 2 513 ? -30.10964 95.16317 44.19170 1.000 58.33920 513 ILE B O 1
ATOM 5372 N N . LEU B 2 514 ? -31.16137 97.15043 44.23991 1.000 57.01882 514 LEU B N 1
ATOM 5373 C CA . LEU B 2 514 ? -32.44080 96.53840 44.58410 1.000 51.80604 514 LEU B CA 1
ATOM 5374 C C . LEU B 2 514 ? -33.00968 95.74080 43.41670 1.000 52.90439 514 LEU B C 1
ATOM 5375 O O . LEU B 2 514 ? -33.54039 94.64115 43.61139 1.000 62.79627 514 LEU B O 1
ATOM 5380 N N . GLU B 2 515 ? -32.91067 96.27426 42.19632 1.000 57.50155 515 GLU B N 1
ATOM 5381 C CA . GLU B 2 515 ? -33.48118 95.58576 41.04396 1.000 61.63126 515 GLU B CA 1
ATOM 5382 C C . GLU B 2 515 ? -32.65257 94.38157 40.61701 1.000 62.95693 515 GLU B C 1
ATOM 5383 O O . GLU B 2 515 ? -33.18874 93.47703 39.96859 1.000 73.86531 515 GLU B O 1
ATOM 5389 N N . LYS B 2 516 ? -31.36791 94.34628 40.96069 1.000 65.41933 516 LYS B N 1
ATOM 5390 C CA . LYS B 2 516 ? -30.53301 93.18120 40.70548 1.000 57.21889 516 LYS B CA 1
ATOM 5391 C C . LYS B 2 516 ? -30.56141 92.17964 41.85213 1.000 57.90339 516 LYS B C 1
ATOM 5392 O O . LYS B 2 516 ? -29.93251 91.12144 41.74426 1.000 55.42053 516 LYS B O 1
ATOM 5398 N N . LYS B 2 517 ? -31.27486 92.49114 42.93618 1.000 60.09899 517 LYS B N 1
ATOM 5399 C CA . LYS B 2 517 ? -31.42441 91.60080 44.08849 1.000 66.87820 517 LYS B CA 1
ATOM 5400 C C . LYS B 2 517 ? -30.06469 91.16043 44.62773 1.000 59.62611 517 LYS B C 1
ATOM 5401 O O . LYS B 2 517 ? -29.78214 89.97124 44.78753 1.000 52.86941 517 LYS B O 1
ATOM 5407 N N . LEU B 2 518 ? -29.21386 92.14645 44.91703 1.000 58.25463 518 LEU B N 1
ATOM 5408 C CA . LEU B 2 518 ? -27.85867 91.85079 45.36617 1.000 60.46550 518 LEU B CA 1
ATOM 5409 C C . LEU B 2 518 ? -27.79539 91.55351 46.85837 1.000 55.12359 518 LEU B C 1
ATOM 5410 O O . LEU B 2 518 ? -26.98551 90.72175 47.28361 1.000 49.90431 518 LEU B O 1
ATOM 5415 N N . ILE B 2 519 ? -28.62523 92.21408 47.66250 1.000 42.26320 519 ILE B N 1
ATOM 5416 C CA . ILE B 2 519 ? -28.60223 92.00630 49.10711 1.000 41.41584 519 ILE B CA 1
ATOM 5417 C C . ILE B 2 519 ? -29.08148 90.58707 49.39312 1.000 51.55786 519 ILE B C 1
ATOM 5418 O O . ILE B 2 519 ? -30.25515 90.26532 49.18862 1.000 63.01828 519 ILE B O 1
ATOM 5423 N N . LYS B 2 520 ? -28.17342 89.73183 49.85082 1.000 48.49236 520 LYS B N 1
ATOM 5424 C CA . LYS B 2 520 ? -28.53164 88.41006 50.33598 1.000 47.58763 520 LYS B CA 1
ATOM 5425 C C . LYS B 2 520 ? -28.43304 88.38575 51.85509 1.000 40.53535 520 LYS B C 1
ATOM 5426 O O . LYS B 2 520 ? -27.87312 89.29225 52.47939 1.000 42.68899 520 LYS B O 1
ATOM 5432 N N . HIS B 2 521 ? -28.99806 87.33534 52.44558 1.000 36.96774 521 HIS B N 1
ATOM 5433 C CA . HIS B 2 521 ? -29.48588 87.38931 53.82034 1.000 41.95704 521 HIS B CA 1
ATOM 5434 C C . HIS B 2 521 ? -28.92657 86.22986 54.63321 1.000 43.18241 521 HIS B C 1
ATOM 5435 O O . HIS B 2 521 ? -29.26803 85.06766 54.39072 1.000 39.34418 521 HIS B O 1
ATOM 5442 N N . LEU B 2 522 ? -28.08705 86.55439 55.60836 1.000 42.56180 522 LEU B N 1
ATOM 5443 C CA . LEU B 2 522 ? -27.51168 85.58013 56.51628 1.000 28.04835 522 LEU B CA 1
ATOM 5444 C C . LEU B 2 522 ? -28.23180 85.66299 57.86209 1.000 39.09460 522 LEU B C 1
ATOM 5445 O O . LEU B 2 522 ? -29.15698 86.45730 58.05239 1.000 51.50549 522 LEU B O 1
ATOM 5450 N N . ARG B 2 523 ? -27.79830 84.82991 58.81064 1.000 32.89642 523 ARG B N 1
ATOM 5451 C CA . ARG B 2 523 ? -28.53095 84.69756 60.06752 1.000 31.08616 523 ARG B CA 1
ATOM 5452 C C . ARG B 2 523 ? -28.51645 85.99617 60.86776 1.000 36.98305 523 ARG B C 1
ATOM 5453 O O . ARG B 2 523 ? -29.55913 86.44741 61.35613 1.000 48.91400 523 ARG B O 1
ATOM 5461 N N . ILE B 2 524 ? -27.34554 86.61426 61.01616 1.000 28.86234 524 ILE B N 1
ATOM 5462 C CA . ILE B 2 524 ? -27.19589 87.76728 61.89659 1.000 37.72237 524 ILE B CA 1
ATOM 5463 C C . ILE B 2 524 ? -26.92243 89.05812 61.14453 1.000 36.77913 524 ILE B C 1
ATOM 5464 O O . ILE B 2 524 ? -26.85704 90.12140 61.77866 1.000 32.66830 524 ILE B O 1
ATOM 5469 N N . TYR B 2 525 ? -26.76309 89.01373 59.82344 1.000 32.25955 525 TYR B N 1
ATOM 5470 C CA . TYR B 2 525 ? -26.55679 90.24420 59.07084 1.000 38.12918 525 TYR B CA 1
ATOM 5471 C C . TYR B 2 525 ? -26.90805 90.01515 57.60948 1.000 33.97794 525 TYR B C 1
ATOM 5472 O O . TYR B 2 525 ? -26.97178 88.87922 57.13310 1.000 30.09255 525 TYR B O 1
ATOM 5481 N N . ARG B 2 526 ? -27.13569 91.11935 56.90720 1.000 42.05908 526 ARG B N 1
ATOM 5482 C CA . ARG B 2 526 ? -27.36899 91.10599 55.47205 1.000 40.16375 526 ARG B CA 1
ATOM 5483 C C . ARG B 2 526 ? -26.10595 91.53980 54.74444 1.000 37.78708 526 ARG B C 1
ATOM 5484 O O . ARG B 2 526 ? -25.40082 92.45078 55.18828 1.000 33.98814 526 ARG B O 1
ATOM 5492 N N . LEU B 2 527 ? -25.82269 90.87937 53.62836 1.000 42.77691 527 LEU B N 1
ATOM 5493 C CA . LEU B 2 527 ? -24.59155 91.09053 52.88270 1.000 43.01146 527 LEU B CA 1
ATOM 5494 C C . LEU B 2 527 ? -24.91029 91.72090 51.53540 1.000 34.60221 527 LEU B C 1
ATOM 5495 O O . LEU B 2 527 ? -25.84342 91.29203 50.84810 1.000 36.16607 527 LEU B O 1
ATOM 5500 N N . CYS B 2 528 ? -24.13332 92.73631 51.16512 1.000 30.47337 528 CYS B N 1
ATOM 5501 C CA . CYS B 2 528 ? -24.28172 93.41428 49.88050 1.000 40.74663 528 CYS B CA 1
ATOM 5502 C C . CYS B 2 528 ? -22.88914 93.65116 49.31396 1.000 36.28825 528 CYS B C 1
ATOM 5503 O O . CYS B 2 528 ? -22.15713 94.51711 49.80285 1.000 35.92585 528 CYS B O 1
ATOM 5506 N N . VAL B 2 529 ? -22.52288 92.88711 48.29162 1.000 40.47592 529 VAL B N 1
ATOM 5507 C CA . VAL B 2 529 ? -21.20129 92.97000 47.68205 1.000 49.02422 529 VAL B CA 1
ATOM 5508 C C . VAL B 2 529 ? -21.33638 93.74118 46.37620 1.000 49.35593 529 VAL B C 1
ATOM 5509 O O . VAL B 2 529 ? -21.99435 93.28467 45.43481 1.000 47.75287 529 VAL B O 1
ATOM 5513 N N . LEU B 2 530 ? -20.71084 94.91186 46.32105 1.000 56.83584 530 LEU B N 1
ATOM 5514 C CA . LEU B 2 530 ? -20.74226 95.77455 45.15062 1.000 54.32810 530 LEU B CA 1
ATOM 5515 C C . LEU B 2 530 ? -19.49267 95.56234 44.31017 1.000 62.43280 530 LEU B C 1
ATOM 5516 O O . LEU B 2 530 ? -18.39471 95.38005 44.84450 1.000 60.05217 530 LEU B O 1
ATOM 5521 N N . GLN B 2 531 ? -19.66258 95.59435 42.99391 1.000 76.40111 531 GLN B N 1
ATOM 5522 C CA . GLN B 2 531 ? -18.54101 95.72258 42.07975 1.000 94.51027 531 GLN B CA 1
ATOM 5523 C C . GLN B 2 531 ? -18.56847 97.11311 41.45853 1.000 103.78029 531 GLN B C 1
ATOM 5524 O O . GLN B 2 531 ? -19.63737 97.70293 41.27044 1.000 103.81091 531 GLN B O 1
ATOM 5530 N N . ASP B 2 532 ? -17.37331 97.60635 41.11501 1.000 106.24775 532 ASP B N 1
ATOM 5531 C CA . ASP B 2 532 ? -17.07488 99.00132 40.78120 1.000 111.46392 532 ASP B CA 1
ATOM 5532 C C . ASP B 2 532 ? -18.16490 99.99522 41.18423 1.000 109.81203 532 ASP B C 1
ATOM 5533 O O . ASP B 2 532 ? -17.97753 100.76672 42.13053 1.000 107.70730 532 ASP B O 1
ATOM 5538 N N . GLY B 2 533 ? -19.30255 99.98570 40.49083 1.000 115.97485 533 GLY B N 1
ATOM 5539 C CA . GLY B 2 533 ? -20.34487 100.95857 40.72515 1.000 116.03246 533 GLY B CA 1
ATOM 5540 C C . GLY B 2 533 ? -20.16989 102.17788 39.84199 1.000 121.84965 533 GLY B C 1
ATOM 5541 O O . GLY B 2 533 ? -19.56484 103.18130 40.23340 1.000 117.10258 533 GLY B O 1
ATOM 5542 N N . PRO B 2 534 ? -20.71981 102.11182 38.62539 1.000 123.29643 534 PRO B N 1
ATOM 5543 C CA . PRO B 2 534 ? -20.35150 103.08872 37.58336 1.000 122.68857 534 PRO B CA 1
ATOM 5544 C C . PRO B 2 534 ? -20.72594 104.54182 37.87355 1.000 112.40058 534 PRO B C 1
ATOM 5545 O O . PRO B 2 534 ? -20.33948 105.40972 37.08143 1.000 105.72023 534 PRO B O 1
ATOM 5549 N N . ASP B 2 535 ? -21.44294 104.84683 38.95442 1.000 116.94845 535 ASP B N 1
ATOM 5550 C CA . ASP B 2 535 ? -21.81233 106.24016 39.17729 1.000 116.81441 535 ASP B CA 1
ATOM 5551 C C . ASP B 2 535 ? -20.70561 106.99979 39.89914 1.000 109.54463 535 ASP B C 1
ATOM 5552 O O . ASP B 2 535 ? -19.52459 106.68027 39.74864 1.000 112.65419 535 ASP B O 1
ATOM 5557 N N . LEU B 2 536 ? -21.08463 107.99481 40.70103 1.000 104.22509 536 LEU B N 1
ATOM 5558 C CA . LEU B 2 536 ? -20.12488 108.91978 41.29353 1.000 122.01222 536 LEU B CA 1
ATOM 5559 C C . LEU B 2 536 ? -19.23784 108.20515 42.30737 1.000 121.30357 536 LEU B C 1
ATOM 5560 O O . LEU B 2 536 ? -19.73351 107.63838 43.28239 1.000 102.28380 536 LEU B O 1
ATOM 5565 N N . ASP B 2 537 ? -17.92382 108.24460 42.06523 1.000 126.57247 537 ASP B N 1
ATOM 5566 C CA . ASP B 2 537 ? -16.86851 107.69027 42.91463 1.000 116.55016 537 ASP B CA 1
ATOM 5567 C C . ASP B 2 537 ? -17.17321 106.30093 43.46611 1.000 117.40844 537 ASP B C 1
ATOM 5568 O O . ASP B 2 537 ? -18.04400 106.13957 44.32734 1.000 113.73002 537 ASP B O 1
ATOM 5573 N N . LEU B 2 538 ? -16.38562 105.31229 43.03141 1.000 116.76617 538 LEU B N 1
ATOM 5574 C CA . LEU B 2 538 ? -16.40740 103.91154 43.45886 1.000 110.19606 538 LEU B CA 1
ATOM 5575 C C . LEU B 2 538 ? -16.60478 103.70149 44.95886 1.000 115.07652 538 LEU B C 1
ATOM 5576 O O . LEU B 2 538 ? -16.52424 102.56714 45.43769 1.000 113.96883 538 LEU B O 1
ATOM 5581 N N . TYR B 2 539 ? -16.87348 104.78163 45.69868 1.000 111.74639 539 TYR B N 1
ATOM 5582 C CA . TYR B 2 539 ? -16.95323 104.83536 47.15821 1.000 95.97215 539 TYR B CA 1
ATOM 5583 C C . TYR B 2 539 ? -15.56947 104.78045 47.78561 1.000 91.82670 539 TYR B C 1
ATOM 5584 O O . TYR B 2 539 ? -15.40978 104.34862 48.93201 1.000 93.51787 539 TYR B O 1
ATOM 5593 N N . ARG B 2 540 ? -14.56212 105.21179 47.01936 1.000 94.35769 540 ARG B N 1
ATOM 5594 C CA . ARG B 2 540 ? -13.27592 105.60350 47.58546 1.000 86.18904 540 ARG B CA 1
ATOM 5595 C C . ARG B 2 540 ? -13.47011 106.58626 48.73141 1.000 91.04559 540 ARG B C 1
ATOM 5596 O O . ARG B 2 540 ? -12.74885 106.54049 49.73492 1.000 90.19468 540 ARG B O 1
ATOM 5604 N N . ASN B 2 541 ? -14.42466 107.49368 48.58391 1.000 95.02013 541 ASN B N 1
ATOM 5605 C CA . ASN B 2 541 ? -14.91619 108.32011 49.67487 1.000 79.30268 541 ASN B CA 1
ATOM 5606 C C . ASN B 2 541 ? -15.71574 107.43723 50.62465 1.000 71.80662 541 ASN B C 1
ATOM 5607 O O . ASN B 2 541 ? -16.83700 107.04019 50.28052 1.000 68.66219 541 ASN B O 1
ATOM 5612 N N . PRO B 2 542 ? -15.19941 107.11096 51.81323 1.000 72.59748 542 PRO B N 1
ATOM 5613 C CA . PRO B 2 542 ? -15.85005 106.07272 52.62999 1.000 69.31347 542 PRO B CA 1
ATOM 5614 C C . PRO B 2 542 ? -17.18923 106.49156 53.20948 1.000 63.59540 542 PRO B C 1
ATOM 5615 O O . PRO B 2 542 ? -18.06283 105.63392 53.38666 1.000 65.74712 542 PRO B O 1
ATOM 5619 N N . LEU B 2 543 ? -17.38098 107.77694 53.51438 1.000 68.48687 543 LEU B N 1
ATOM 5620 C CA . LEU B 2 543 ? -18.63030 108.21745 54.12680 1.000 67.27846 543 LEU B CA 1
ATOM 5621 C C . LEU B 2 543 ? -19.83230 108.00868 53.21480 1.000 62.60513 543 LEU B C 1
ATOM 5622 O O . LEU B 2 543 ? -20.95928 107.89091 53.70942 1.000 61.49410 543 LEU B O 1
ATOM 5627 N N . THR B 2 544 ? -19.62116 107.96300 51.89752 1.000 53.70494 544 THR B N 1
ATOM 5628 C CA . THR B 2 544 ? -20.73705 107.76583 50.97942 1.000 57.78758 544 THR B CA 1
ATOM 5629 C C . THR B 2 544 ? -21.23311 106.32565 51.00066 1.000 60.94995 544 THR B C 1
ATOM 5630 O O . THR B 2 544 ? -22.42576 106.08075 50.78365 1.000 56.47892 544 THR B O 1
ATOM 5634 N N . LEU B 2 545 ? -20.33971 105.36474 51.25502 1.000 55.29389 545 LEU B N 1
ATOM 5635 C CA . LEU B 2 545 ? -20.75967 103.96971 51.34807 1.000 59.20177 545 LEU B CA 1
ATOM 5636 C C . LEU B 2 545 ? -21.70169 103.75856 52.52674 1.000 49.61821 545 LEU B C 1
ATOM 5637 O O . LEU B 2 545 ? -22.64616 102.96488 52.44190 1.000 44.95373 545 LEU B O 1
ATOM 5642 N N . LEU B 2 546 ? -21.45953 104.46192 53.63664 1.000 46.67881 546 LEU B N 1
ATOM 5643 C CA . LEU B 2 546 ? -22.37326 104.39260 54.77244 1.000 50.13880 546 LEU B CA 1
ATOM 5644 C C . LEU B 2 546 ? -23.74598 104.93828 54.40400 1.000 51.69498 546 LEU B C 1
ATOM 5645 O O . LEU B 2 546 ? -24.77512 104.42401 54.85929 1.000 44.25789 546 LEU B O 1
ATOM 5650 N N . ARG B 2 547 ? -23.78014 105.98102 53.57590 1.000 43.16849 547 ARG B N 1
ATOM 5651 C CA . ARG B 2 547 ? -25.05257 106.58262 53.20046 1.000 51.05183 547 ARG B CA 1
ATOM 5652 C C . ARG B 2 547 ? -25.82157 105.69190 52.23166 1.000 47.43642 547 ARG B C 1
ATOM 5653 O O . ARG B 2 547 ? -27.05576 105.62867 52.28373 1.000 37.74367 547 ARG B O 1
ATOM 5661 N N . LEU B 2 548 ? -25.11077 104.99209 51.34474 1.000 47.02855 548 LEU B N 1
ATOM 5662 C CA . LEU B 2 548 ? -25.76965 104.02365 50.47511 1.000 47.89468 548 LEU B CA 1
ATOM 5663 C C . LEU B 2 548 ? -26.33599 102.86215 51.28303 1.000 45.15896 548 LEU B C 1
ATOM 5664 O O . LEU B 2 548 ? -27.41893 102.34938 50.97233 1.000 39.41743 548 LEU B O 1
ATOM 5669 N N . GLY B 2 549 ? -25.62078 102.43961 52.32770 1.000 37.19349 549 GLY B N 1
ATOM 5670 C CA . GLY B 2 549 ? -26.14557 101.39787 53.19529 1.000 35.43402 549 GLY B CA 1
ATOM 5671 C C . GLY B 2 549 ? -27.40085 101.83484 53.92355 1.000 38.57808 549 GLY B C 1
ATOM 5672 O O . GLY B 2 549 ? -28.39230 101.10226 53.97523 1.000 39.76961 549 GLY B O 1
ATOM 5673 N N . ASN B 2 550 ? -27.37423 103.04195 54.49597 1.000 43.93037 550 ASN B N 1
ATOM 5674 C CA . ASN B 2 550 ? -28.56926 103.58592 55.13291 1.000 43.31794 550 ASN B CA 1
ATOM 5675 C C . ASN B 2 550 ? -29.70157 103.74041 54.12659 1.000 38.51231 550 ASN B C 1
ATOM 5676 O O . ASN B 2 550 ? -30.87390 103.53553 54.46260 1.000 38.39230 550 ASN B O 1
ATOM 5681 N N . TRP B 2 551 ? -29.36854 104.09943 52.88461 1.000 39.33737 551 TRP B N 1
ATOM 5682 C CA . TRP B 2 551 ? -30.37689 104.15970 51.83192 1.000 40.57781 551 TRP B CA 1
ATOM 5683 C C . TRP B 2 551 ? -30.98148 102.78574 51.58369 1.000 42.36338 551 TRP B C 1
ATOM 5684 O O . TRP B 2 551 ? -32.20449 102.64204 51.47183 1.000 41.39817 551 TRP B O 1
ATOM 5695 N N . LEU B 2 552 ? -30.13146 101.76038 51.48394 1.000 49.88386 552 LEU B N 1
ATOM 5696 C CA . LEU B 2 552 ? -30.62859 100.40600 51.26937 1.000 46.13120 552 LEU B CA 1
ATOM 5697 C C . LEU B 2 552 ? -31.46221 99.93350 52.45241 1.000 42.99788 552 LEU B C 1
ATOM 5698 O O . LEU B 2 552 ? -32.47524 99.24866 52.27352 1.000 46.14574 552 LEU B O 1
ATOM 5703 N N . ILE B 2 553 ? -31.05261 100.29196 53.67045 1.000 38.97201 553 ILE B N 1
ATOM 5704 C CA . ILE B 2 553 ? -31.81531 99.90940 54.85535 1.000 39.06058 553 ILE B CA 1
ATOM 5705 C C . ILE B 2 553 ? -33.18008 100.58834 54.85470 1.000 52.26296 553 ILE B C 1
ATOM 5706 O O . ILE B 2 553 ? -34.19657 99.97874 55.20834 1.000 49.34908 553 ILE B O 1
ATOM 5711 N N . GLU B 2 554 ? -33.22961 101.85236 54.43596 1.000 57.08863 554 GLU B N 1
ATOM 5712 C CA . GLU B 2 554 ? -34.46801 102.62023 54.50986 1.000 50.53725 554 GLU B CA 1
ATOM 5713 C C . GLU B 2 554 ? -35.45501 102.21628 53.41806 1.000 56.88389 554 GLU B C 1
ATOM 5714 O O . GLU B 2 554 ? -36.59751 101.84152 53.70513 1.000 61.54434 554 GLU B O 1
ATOM 5720 N N . CYS B 2 555 ? -35.02679 102.28402 52.15700 1.000 49.14799 555 CYS B N 1
ATOM 5721 C CA . CYS B 2 555 ? -35.95022 102.23428 51.03013 1.000 62.03386 555 CYS B CA 1
ATOM 5722 C C . CYS B 2 555 ? -36.31691 100.82487 50.58719 1.000 62.62840 555 CYS B C 1
ATOM 5723 O O . CYS B 2 555 ? -37.29963 100.66216 49.85519 1.000 64.86176 555 CYS B O 1
ATOM 5726 N N . CYS B 2 556 ? -35.56535 99.80931 50.99484 1.000 63.73364 556 CYS B N 1
ATOM 5727 C CA . CYS B 2 556 ? -35.91950 98.44643 50.63154 1.000 76.94500 556 CYS B CA 1
ATOM 5728 C C . CYS B 2 556 ? -37.08714 97.95955 51.48159 1.000 73.07260 556 CYS B C 1
ATOM 5729 O O . CYS B 2 556 ? -37.27399 98.38835 52.62394 1.000 71.06965 556 CYS B O 1
ATOM 5732 N N . ALA B 2 557 ? -37.88561 97.06157 50.90549 1.000 83.13058 557 ALA B N 1
ATOM 5733 C CA . ALA B 2 557 ? -38.99444 96.45949 51.63588 1.000 94.44085 557 ALA B CA 1
ATOM 5734 C C . ALA B 2 557 ? -38.46701 95.42942 52.62826 1.000 93.51997 557 ALA B C 1
ATOM 5735 O O . ALA B 2 557 ? -38.34777 95.71687 53.82301 1.000 94.72611 557 ALA B O 1
ATOM 5737 N N . GLU B 2 558 ? -38.15314 94.23003 52.13258 1.000 94.03845 558 GLU B N 1
ATOM 5738 C CA . GLU B 2 558 ? -37.48102 93.17868 52.90278 1.000 96.20416 558 GLU B CA 1
ATOM 5739 C C . GLU B 2 558 ? -38.26809 92.81182 54.16077 1.000 104.07859 558 GLU B C 1
ATOM 5740 O O . GLU B 2 558 ? -37.70236 92.56733 55.23197 1.000 104.37259 558 GLU B O 1
ATOM 5746 N N . SER B 2 559 ? -39.58949 92.79228 54.02503 1.000 104.11841 559 SER B N 1
ATOM 5747 C CA . SER B 2 559 ? -40.49987 92.09424 54.94650 1.000 108.56321 559 SER B CA 1
ATOM 5748 C C . SER B 2 559 ? -40.42836 92.75589 56.32961 1.000 111.74043 559 SER B C 1
ATOM 5749 O O . SER B 2 559 ? -40.43049 93.99425 56.42495 1.000 110.13934 559 SER B O 1
ATOM 5752 N N . GLU B 2 560 ? -40.38859 91.96004 57.39875 1.000 112.24594 560 GLU B N 1
ATOM 5753 C CA . GLU B 2 560 ? -40.52475 92.39897 58.78219 1.000 110.43777 560 GLU B CA 1
ATOM 5754 C C . GLU B 2 560 ? -39.39878 91.77025 59.59017 1.000 105.31234 560 GLU B C 1
ATOM 5755 O O . GLU B 2 560 ? -38.63283 92.44448 60.28472 1.000 96.92418 560 GLU B O 1
ATOM 5761 N N . ASP B 2 561 ? -39.29772 90.45440 59.46927 1.000 103.69556 561 ASP B N 1
ATOM 5762 C CA . ASP B 2 561 ? -38.29162 89.62612 60.11650 1.000 106.17651 561 ASP B CA 1
ATOM 5763 C C . ASP B 2 561 ? -36.85646 90.01622 59.77757 1.000 104.21375 561 ASP B C 1
ATOM 5764 O O . ASP B 2 561 ? -35.91788 89.39713 60.28679 1.000 107.92767 561 ASP B O 1
ATOM 5769 N N . LYS B 2 562 ? -36.65597 91.02049 58.92286 1.000 97.49769 562 LYS B N 1
ATOM 5770 C CA . LYS B 2 562 ? -35.38669 91.09478 58.20830 1.000 88.17635 562 LYS B CA 1
ATOM 5771 C C . LYS B 2 562 ? -34.71000 92.45957 58.22116 1.000 86.80088 562 LYS B C 1
ATOM 5772 O O . LYS B 2 562 ? -33.47753 92.53602 58.21934 1.000 84.06053 562 LYS B O 1
ATOM 5778 N N . GLN B 2 563 ? -35.48432 93.54389 58.20751 1.000 79.85145 563 GLN B N 1
ATOM 5779 C CA . GLN B 2 563 ? -34.84803 94.85194 58.25427 1.000 80.89305 563 GLN B CA 1
ATOM 5780 C C . GLN B 2 563 ? -34.30628 95.16730 59.64190 1.000 76.50486 563 GLN B C 1
ATOM 5781 O O . GLN B 2 563 ? -33.44720 96.04168 59.77487 1.000 75.09860 563 GLN B O 1
ATOM 5787 N N . LEU B 2 564 ? -34.74092 94.43475 60.66705 1.000 71.25570 564 LEU B N 1
ATOM 5788 C CA . LEU B 2 564 ? -34.07132 94.49820 61.95858 1.000 64.45138 564 LEU B CA 1
ATOM 5789 C C . LEU B 2 564 ? -32.62736 94.01881 61.88397 1.000 60.31491 564 LEU B C 1
ATOM 5790 O O . LEU B 2 564 ? -31.87038 94.23428 62.83713 1.000 61.76291 564 LEU B O 1
ATOM 5795 N N . LEU B 2 565 ? -32.22953 93.38029 60.77791 1.000 51.33065 565 LEU B N 1
ATOM 5796 C CA . LEU B 2 565 ? -30.88753 92.84212 60.61855 1.000 51.21058 565 LEU B CA 1
ATOM 5797 C C . LEU B 2 565 ? -29.92033 93.94186 60.19113 1.000 46.95194 565 LEU B C 1
ATOM 5798 O O . LEU B 2 565 ? -30.28469 94.82041 59.40554 1.000 44.94939 565 LEU B O 1
ATOM 5803 N N . PRO B 2 566 ? -28.68973 93.91188 60.69100 1.000 44.54845 566 PRO B N 1
ATOM 5804 C CA . PRO B 2 566 ? -27.66264 94.82520 60.18522 1.000 40.86225 566 PRO B CA 1
ATOM 5805 C C . PRO B 2 566 ? -27.29387 94.48841 58.74947 1.000 35.23229 566 PRO B C 1
ATOM 5806 O O . PRO B 2 566 ? -27.57978 93.40293 58.23956 1.000 39.89346 566 PRO B O 1
ATOM 5810 N N . MET B 2 567 ? -26.64111 95.44342 58.09267 1.000 41.11228 567 MET B N 1
ATOM 5811 C CA . MET B 2 567 ? -26.20760 95.26338 56.71449 1.000 41.00491 567 MET B CA 1
ATOM 5812 C C . MET B 2 567 ? -24.71379 95.51954 56.60701 1.000 40.76878 567 MET B C 1
ATOM 5813 O O . MET B 2 567 ? -24.21526 96.53675 57.09979 1.000 36.08031 567 MET B O 1
ATOM 5818 N N . VAL B 2 568 ? -24.00861 94.59244 55.96426 1.000 39.86034 568 VAL B N 1
ATOM 5819 C CA . VAL B 2 568 ? -22.59065 94.72946 55.65692 1.000 41.83615 568 VAL B CA 1
ATOM 5820 C C . VAL B 2 568 ? -22.45954 94.96808 54.15963 1.000 39.58465 568 VAL B C 1
ATOM 5821 O O . VAL B 2 568 ? -23.02560 94.21838 53.35485 1.000 35.52691 568 VAL B O 1
ATOM 5825 N N . LEU B 2 569 ? -21.72514 96.01344 53.78661 1.000 43.08652 569 LEU B N 1
ATOM 5826 C CA . LEU B 2 569 ? -21.52316 96.37772 52.39051 1.000 38.14521 569 LEU B CA 1
ATOM 5827 C C . LEU B 2 569 ? -20.04765 96.25763 52.04531 1.000 40.18140 569 LEU B C 1
ATOM 5828 O O . LEU B 2 569 ? -19.19189 96.75108 52.78631 1.000 43.25664 569 LEU B O 1
ATOM 5833 N N . ALA B 2 570 ? -19.75527 95.60700 50.92136 1.000 37.68700 570 ALA B N 1
ATOM 5834 C CA . ALA B 2 570 ? -18.39163 95.45802 50.42802 1.000 42.76646 570 ALA B CA 1
ATOM 5835 C C . ALA B 2 570 ? -18.33569 95.97361 48.99871 1.000 43.48359 570 ALA B C 1
ATOM 5836 O O . ALA B 2 570 ? -19.10290 95.52058 48.14336 1.000 45.77664 570 ALA B O 1
ATOM 5838 N N . SER B 2 571 ? -17.43597 96.91976 48.74297 1.000 41.28510 571 SER B N 1
ATOM 5839 C CA . SER B 2 571 ? -17.26528 97.51665 47.42385 1.000 49.31616 571 SER B CA 1
ATOM 5840 C C . SER B 2 571 ? -15.83745 97.27682 46.95993 1.000 46.73074 571 SER B C 1
ATOM 5841 O O . SER B 2 571 ? -14.89050 97.78268 47.57158 1.000 45.97315 571 SER B O 1
ATOM 5844 N N . ILE B 2 572 ? -15.68399 96.50959 45.88488 1.000 46.03747 572 ILE B N 1
ATOM 5845 C CA . ILE B 2 572 ? -14.35850 96.18840 45.37045 1.000 51.10057 572 ILE B CA 1
ATOM 5846 C C . ILE B 2 572 ? -13.82648 97.36607 44.56668 1.000 56.73795 572 ILE B C 1
ATOM 5847 O O . ILE B 2 572 ? -14.55618 98.00356 43.79592 1.000 58.37679 572 ILE B O 1
ATOM 5852 N N . ASP B 2 573 ? -12.54885 97.67248 44.76769 1.000 71.64651 573 ASP B N 1
ATOM 5853 C CA . ASP B 2 573 ? -11.84032 98.68542 43.99004 1.000 69.59234 573 ASP B CA 1
ATOM 5854 C C . ASP B 2 573 ? -10.92097 97.93458 43.03581 1.000 72.54470 573 ASP B C 1
ATOM 5855 O O . ASP B 2 573 ? -9.80808 97.54926 43.39348 1.000 71.86032 573 ASP B O 1
ATOM 5860 N N . GLU B 2 574 ? -11.39806 97.72590 41.80647 1.000 74.78372 574 GLU B N 1
ATOM 5861 C CA . GLU B 2 574 ? -10.65853 96.92628 40.83729 1.000 78.77192 574 GLU B CA 1
ATOM 5862 C C . GLU B 2 574 ? -9.31495 97.53815 40.46053 1.000 78.94537 574 GLU B C 1
ATOM 5863 O O . GLU B 2 574 ? -8.48181 96.83988 39.87229 1.000 73.28497 574 GLU B O 1
ATOM 5869 N N . ASN B 2 575 ? -9.07412 98.80878 40.78861 1.000 80.86257 575 ASN B N 1
ATOM 5870 C CA . ASN B 2 575 ? -7.76884 99.39569 40.50738 1.000 78.57462 575 ASN B CA 1
ATOM 5871 C C . ASN B 2 575 ? -6.74067 99.00131 41.56427 1.000 75.38973 575 ASN B C 1
ATOM 5872 O O . ASN B 2 575 ? -5.59935 98.66683 41.22833 1.000 80.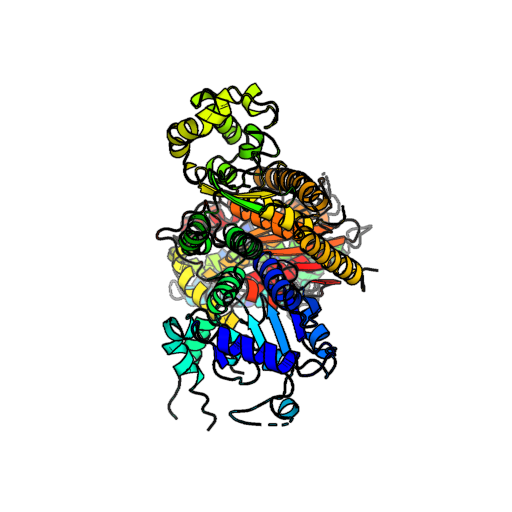71663 575 ASN B O 1
ATOM 5877 N N . THR B 2 576 ? -7.12281 99.02079 42.83966 1.000 71.96170 576 THR B N 1
ATOM 5878 C CA . THR B 2 576 ? -6.24885 98.58395 43.92075 1.000 65.60198 576 THR B CA 1
ATOM 5879 C C . THR B 2 576 ? -6.52849 97.15423 44.36001 1.000 63.64773 576 THR B C 1
ATOM 5880 O O . THR B 2 576 ? -5.81866 96.63938 45.23058 1.000 53.86383 576 THR B O 1
ATOM 5884 N N . ASP B 2 577 ? -7.54301 96.50856 43.77803 1.000 64.57679 577 ASP B N 1
ATOM 5885 C CA . ASP B 2 577 ? -7.91215 95.13118 44.10962 1.000 60.92196 577 ASP B CA 1
ATOM 5886 C C . ASP B 2 577 ? -8.21609 94.98229 45.59884 1.000 55.87700 577 ASP B C 1
ATOM 5887 O O . ASP B 2 577 ? -7.79413 94.02251 46.24705 1.000 53.69042 577 ASP B O 1
ATOM 5892 N N . THR B 2 578 ? -8.95637 95.94267 46.14715 1.000 53.04848 578 THR B N 1
ATOM 5893 C CA . THR B 2 578 ? -9.31267 95.94184 47.55660 1.000 51.06125 578 THR B CA 1
ATOM 5894 C C . THR B 2 578 ? -10.81411 96.13801 47.70981 1.000 52.96470 578 THR B C 1
ATOM 5895 O O . THR B 2 578 ? -11.48358 96.70030 46.83926 1.000 54.18290 578 THR B O 1
ATOM 5899 N N . TYR B 2 579 ? -11.33520 95.65885 48.83460 1.000 47.84101 579 TYR B N 1
ATOM 5900 C CA . TYR B 2 579 ? -12.72446 95.86733 49.21240 1.000 45.66978 579 TYR B CA 1
ATOM 5901 C C . TYR B 2 579 ? -12.80736 96.96299 50.26464 1.000 42.60712 579 TYR B C 1
ATOM 5902 O O . TYR B 2 579 ? -11.95552 97.04819 51.15405 1.000 44.83897 579 TYR B O 1
ATOM 5911 N N . LEU B 2 580 ? -13.83362 97.79995 50.16052 1.000 42.09019 580 LEU B N 1
ATOM 5912 C CA . LEU B 2 580 ? -14.21457 98.69545 51.24353 1.000 43.18364 580 LEU B CA 1
ATOM 5913 C C . LEU B 2 580 ? -15.43422 98.09975 51.93266 1.000 38.88113 580 LEU B C 1
ATOM 5914 O O . LEU B 2 580 ? -16.48987 97.94324 51.30909 1.000 41.09325 580 LEU B O 1
ATOM 5919 N N . VAL B 2 581 ? -15.28302 97.75479 53.20755 1.000 42.21095 581 VAL B N 1
ATOM 5920 C CA . VAL B 2 581 ? -16.30969 97.05081 53.96568 1.000 44.40119 581 VAL B CA 1
ATOM 5921 C C . VAL B 2 581 ? -16.82559 97.97471 55.05861 1.000 43.18726 581 VAL B C 1
ATOM 5922 O O . VAL B 2 581 ? -16.03612 98.60793 55.76988 1.000 36.67972 581 VAL B O 1
ATOM 5926 N N . ALA B 2 582 ? -18.14906 98.05100 55.18941 1.000 42.51608 582 ALA B N 1
ATOM 5927 C CA . ALA B 2 582 ? -18.78860 98.88027 56.19869 1.000 34.62240 582 ALA B CA 1
ATOM 5928 C C . ALA B 2 582 ? -19.94192 98.11229 56.82762 1.000 42.89486 582 ALA B C 1
ATOM 5929 O O . ALA B 2 582 ? -20.57456 97.27170 56.18181 1.000 39.43255 582 ALA B O 1
ATOM 5931 N N . GLY B 2 583 ? -20.20663 98.40856 58.09877 1.000 41.02770 583 GLY B N 1
ATOM 5932 C CA . GLY B 2 583 ? -21.28850 97.76701 58.82176 1.000 35.85120 583 GLY B CA 1
ATOM 5933 C C . GLY B 2 583 ? -22.30160 98.75607 59.36119 1.000 32.90449 583 GLY B C 1
ATOM 5934 O O . GLY B 2 583 ? -21.93633 99.71493 60.04684 1.000 36.61378 583 GLY B O 1
ATOM 5935 N N . LEU B 2 584 ? -23.57938 98.53001 59.06716 1.000 40.41486 584 LEU B N 1
ATOM 5936 C CA . LEU B 2 584 ? -24.64698 99.45859 59.41272 1.000 42.87699 584 LEU B CA 1
ATOM 5937 C C . LEU B 2 584 ? -25.64271 98.78520 60.34391 1.000 39.03778 584 LEU B C 1
ATOM 5938 O O . LEU B 2 584 ? -26.08257 97.66114 60.08188 1.000 37.49014 584 LEU B O 1
ATOM 5943 N N . THR B 2 585 ? -25.99775 99.47538 61.42235 1.000 42.46603 585 THR B N 1
ATOM 5944 C CA . THR B 2 585 ? -27.14464 99.07118 62.22317 1.000 48.42428 585 THR B CA 1
ATOM 5945 C C . THR B 2 585 ? -28.34459 99.91283 61.82642 1.000 42.75489 585 THR B C 1
ATOM 5946 O O . THR B 2 585 ? -28.22157 101.14358 61.73876 1.000 52.59320 585 THR B O 1
ATOM 5950 N N . PRO B 2 586 ? -29.49934 99.30828 61.55472 1.000 48.48349 586 PRO B N 1
ATOM 5951 C CA . PRO B 2 586 ? -30.67138 100.10435 61.16535 1.000 40.94072 586 PRO B CA 1
ATOM 5952 C C . PRO B 2 586 ? -31.08862 101.04557 62.28512 1.000 37.57362 586 PRO B C 1
ATOM 5953 O O . PRO B 2 586 ? -31.14177 100.66104 63.45520 1.000 42.77772 586 PRO B O 1
ATOM 5957 N N . ARG B 2 587 ? -31.37478 102.29354 61.91751 1.000 50.96933 587 ARG B N 1
ATOM 5958 C CA . ARG B 2 587 ? -31.78268 103.31226 62.86731 1.000 48.92530 587 ARG B CA 1
ATOM 5959 C C . ARG B 2 587 ? -33.28295 103.57838 62.72302 1.000 46.20361 587 ARG B C 1
ATOM 5960 O O . ARG B 2 587 ? -34.00976 102.78863 62.10327 1.000 46.83386 587 ARG B O 1
ATOM 5968 N N . TYR B 2 588 ? -33.74750 104.69147 63.29459 1.000 53.46641 588 TYR B N 1
ATOM 5969 C CA . TYR B 2 588 ? -35.17301 104.99380 63.40683 1.000 56.35378 588 TYR B CA 1
ATOM 5970 C C . TYR B 2 588 ? -35.46712 106.34271 62.75824 1.000 46.78557 588 TYR B C 1
ATOM 5971 O O . TYR B 2 588 ? -35.63816 107.35601 63.45480 1.000 34.02007 588 TYR B O 1
ATOM 5980 N N . PRO B 2 589 ? -35.55478 106.39226 61.42191 1.000 52.47536 589 PRO B N 1
ATOM 5981 C CA . PRO B 2 589 ? -35.91299 107.65206 60.75383 1.000 49.07646 589 PRO B CA 1
ATOM 5982 C C . PRO B 2 589 ? -37.36306 108.04054 60.99917 1.000 46.57644 589 PRO B C 1
ATOM 5983 O O . PRO B 2 589 ? -38.08861 107.33709 61.70989 1.000 53.91104 589 PRO B O 1
ATOM 5987 N N . ARG B 2 590 ? -37.79788 109.15410 60.40455 1.000 52.76090 590 ARG B N 1
ATOM 5988 C CA . ARG B 2 590 ? -39.11652 109.69614 60.71943 1.000 52.17411 590 ARG B CA 1
ATOM 5989 C C . ARG B 2 590 ? -40.22919 108.74858 60.28637 1.000 65.01336 590 ARG B C 1
ATOM 5990 O O . ARG B 2 590 ? -41.11608 108.40981 61.07904 1.000 64.51803 590 ARG B O 1
ATOM 5998 N N . GLY B 2 591 ? -40.19853 108.30678 59.03383 1.000 53.51097 591 GLY B N 1
ATOM 5999 C CA . GLY B 2 591 ? -41.27542 107.50265 58.49979 1.000 57.46502 591 GLY B CA 1
ATOM 6000 C C . GLY B 2 591 ? -41.28767 106.04377 58.89284 1.000 51.97792 591 GLY B C 1
ATOM 6001 O O . GLY B 2 591 ? -42.04157 105.26693 58.30184 1.000 43.00188 591 GLY B O 1
ATOM 6002 N N . LEU B 2 592 ? -40.48543 105.63751 59.87255 1.000 58.34649 592 LEU B N 1
ATOM 6003 C CA . LEU B 2 592 ? -40.40936 104.23900 60.27583 1.000 52.84474 592 LEU B CA 1
ATOM 6004 C C . LEU B 2 592 ? -41.41188 103.97575 61.39262 1.000 52.40512 592 LEU B C 1
ATOM 6005 O O . LEU B 2 592 ? -41.36692 104.63021 62.44096 1.000 48.06343 592 LEU B O 1
ATOM 6010 N N . ASP B 2 593 ? -42.31303 103.02041 61.16752 1.000 54.99399 593 ASP B N 1
ATOM 6011 C CA . ASP B 2 593 ? -43.28880 102.67115 62.18949 1.000 52.70365 593 ASP B CA 1
ATOM 6012 C C . ASP B 2 593 ? -42.59280 102.01972 63.37384 1.000 51.09117 593 ASP B C 1
ATOM 6013 O O . ASP B 2 593 ? -41.72146 101.16136 63.21232 1.000 54.84838 593 ASP B O 1
ATOM 6018 N N . THR B 2 594 ? -42.99767 102.42692 64.57011 1.000 63.19612 594 THR B N 1
ATOM 6019 C CA . THR B 2 594 ? -42.26570 102.13183 65.78724 1.000 63.13746 594 THR B CA 1
ATOM 6020 C C . THR B 2 594 ? -43.08934 101.32091 66.77720 1.000 51.95423 594 THR B C 1
ATOM 6021 O O . THR B 2 594 ? -42.57075 100.94926 67.83659 1.000 52.93579 594 THR B O 1
ATOM 6025 N N . ILE B 2 595 ? -44.33971 101.00924 66.44505 1.000 47.47401 595 ILE B N 1
ATOM 6026 C CA . ILE B 2 595 ? -45.33874 100.57279 67.41436 1.000 50.44906 595 ILE B CA 1
ATOM 6027 C C . ILE B 2 595 ? -45.29850 99.05751 67.55941 1.000 45.78915 595 ILE B C 1
ATOM 6028 O O . ILE B 2 595 ? -45.28531 98.32814 66.56087 1.000 48.62110 595 ILE B O 1
ATOM 6033 N N . HIS B 2 596 ? -45.26981 98.58528 68.81001 1.000 42.97421 596 HIS B N 1
ATOM 6034 C CA . HIS B 2 596 ? -45.27954 97.16252 69.14693 1.000 41.32694 596 HIS B CA 1
ATOM 6035 C C . HIS B 2 596 ? -44.01757 96.44543 68.67284 1.000 37.32122 596 HIS B C 1
ATOM 6036 O O . HIS B 2 596 ? -43.71371 95.34268 69.14153 1.000 40.44221 596 HIS B O 1
ATOM 6043 N N . THR B 2 597 ? -43.27723 97.05580 67.75048 1.000 41.26880 597 THR B N 1
ATOM 6044 C CA . THR B 2 597 ? -42.05659 96.44833 67.24933 1.000 47.23559 597 THR B CA 1
ATOM 6045 C C . THR B 2 597 ? -40.97927 96.45053 68.32843 1.000 42.44028 597 THR B C 1
ATOM 6046 O O . THR B 2 597 ? -40.99950 97.24516 69.27308 1.000 39.41227 597 THR B O 1
ATOM 6050 N N . LYS B 2 598 ? -40.02803 95.53953 68.17494 1.000 46.93123 598 LYS B N 1
ATOM 6051 C CA . LYS B 2 598 ? -39.02228 95.28418 69.18939 1.000 42.82882 598 LYS B CA 1
ATOM 6052 C C . LYS B 2 598 ? -37.63872 95.62600 68.65868 1.000 42.28948 598 LYS B C 1
ATOM 6053 O O . LYS B 2 598 ? -37.37609 95.53606 67.45481 1.000 38.41766 598 LYS B O 1
ATOM 6059 N N . LYS B 2 599 ? -36.76133 96.03070 69.57011 1.000 38.84751 599 LYS B N 1
ATOM 6060 C CA . LYS B 2 599 ? -35.35851 96.17822 69.22226 1.000 53.02218 599 LYS B CA 1
ATOM 6061 C C . LYS B 2 599 ? -34.80226 94.82618 68.78198 1.000 40.21459 599 LYS B C 1
ATOM 6062 O O . LYS B 2 599 ? -35.21480 93.78527 69.30906 1.000 34.19159 599 LYS B O 1
ATOM 6068 N N . PRO B 2 600 ? -33.88578 94.79741 67.81568 1.000 52.86443 600 PRO B N 1
ATOM 6069 C CA . PRO B 2 600 ? -33.26297 93.52223 67.44066 1.000 43.39283 600 PRO B CA 1
ATOM 6070 C C . PRO B 2 600 ? -32.59708 92.87511 68.64579 1.000 35.41797 600 PRO B C 1
ATOM 6071 O O . PRO B 2 600 ? -31.95242 93.54575 69.45556 1.000 36.88560 600 PRO B O 1
ATOM 6075 N N . ILE B 2 601 ? -32.78707 91.55857 68.76975 1.000 36.87198 601 ILE B N 1
ATOM 6076 C CA . ILE B 2 601 ? -32.27130 90.82983 69.92612 1.000 31.97244 601 ILE B CA 1
ATOM 6077 C C . ILE B 2 601 ? -30.76404 91.00903 70.04094 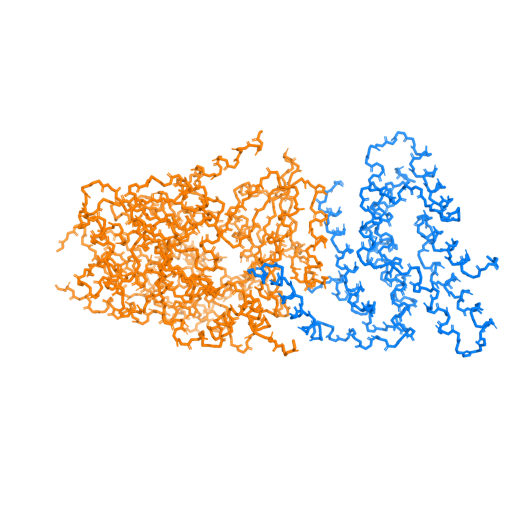1.000 41.05050 601 ILE B C 1
ATOM 6078 O O . ILE B 2 601 ? -30.22269 91.16455 71.14318 1.000 43.82918 601 ILE B O 1
ATOM 6083 N N . LEU B 2 602 ? -30.06445 91.00382 68.90657 1.000 39.24160 602 LEU B N 1
ATOM 6084 C CA . LEU B 2 602 ? -28.62869 91.27026 68.87180 1.000 38.47940 602 LEU B CA 1
ATOM 6085 C C . LEU B 2 602 ? -28.43476 92.71225 68.41045 1.000 34.37489 602 LEU B C 1
ATOM 6086 O O . LEU B 2 602 ? -28.15413 92.99520 67.24599 1.000 39.19859 602 LEU B O 1
ATOM 6091 N N . ASN B 2 603 ? -28.59739 93.63942 69.35270 1.000 36.11179 603 ASN B N 1
ATOM 6092 C CA . ASN B 2 603 ? -28.48757 95.05998 69.05143 1.000 42.83683 603 ASN B CA 1
ATOM 6093 C C . ASN B 2 603 ? -27.06017 95.58344 69.12658 1.000 38.62952 603 ASN B C 1
ATOM 6094 O O . ASN B 2 603 ? -26.82302 96.73841 68.75658 1.000 32.43985 603 ASN B O 1
ATOM 6099 N N . ASN B 2 604 ? -26.11397 94.77647 69.59143 1.000 35.27060 604 ASN B N 1
ATOM 6100 C CA . ASN B 2 604 ? -24.70979 95.18023 69.67442 1.000 33.50669 604 ASN B CA 1
ATOM 6101 C C . ASN B 2 604 ? -23.89576 94.58038 68.53510 1.000 35.35706 604 ASN B C 1
ATOM 6102 O O . ASN B 2 604 ? -22.80176 94.05383 68.73751 1.000 37.97625 604 ASN B O 1
ATOM 6107 N N . PHE B 2 605 ? -24.42932 94.65291 67.31286 1.000 35.28513 605 PHE B N 1
ATOM 6108 C CA . PHE B 2 605 ? -23.70733 94.11547 66.16517 1.000 39.52924 605 PHE B CA 1
ATOM 6109 C C . PHE B 2 605 ? -22.46173 94.93131 65.84920 1.000 34.25241 605 PHE B C 1
ATOM 6110 O O . PHE B 2 605 ? -21.45570 94.36914 65.40156 1.000 37.33041 605 PHE B O 1
ATOM 6118 N N . SER B 2 606 ? -22.51057 96.25035 66.05806 1.000 32.98465 606 SER B N 1
ATOM 6119 C CA . SER B 2 606 ? -21.32758 97.07396 65.82953 1.000 41.47931 606 SER B CA 1
ATOM 6120 C C . SER B 2 606 ? -20.17730 96.64964 66.73176 1.000 39.24433 606 SER B C 1
ATOM 6121 O O . SER B 2 606 ? -19.00750 96.83022 66.37489 1.000 37.82808 606 SER B O 1
ATOM 6124 N N . MET B 2 607 ? -20.49099 96.08556 67.90059 1.000 35.76622 607 MET B N 1
ATOM 6125 C CA . MET B 2 607 ? -19.45851 95.51038 68.75537 1.000 33.33174 607 MET B CA 1
ATOM 6126 C C . MET B 2 607 ? -18.82653 94.28748 68.10246 1.000 36.19335 607 MET B C 1
ATOM 6127 O O . MET B 2 607 ? -17.60265 94.11800 68.14131 1.000 43.64388 607 MET B O 1
ATOM 6132 N N . ALA B 2 608 ? -19.64655 93.42620 67.49451 1.000 37.35490 608 ALA B N 1
ATOM 6133 C CA . ALA B 2 608 ? -19.11626 92.26072 66.79468 1.000 34.77567 608 ALA B CA 1
ATOM 6134 C C . ALA B 2 608 ? -18.30449 92.67034 65.57330 1.000 34.09482 608 ALA B C 1
ATOM 6135 O O . ALA B 2 608 ? -17.21907 92.12863 65.33150 1.000 35.80413 608 ALA B O 1
ATOM 6137 N N . PHE B 2 609 ? -18.81842 93.62077 64.78918 1.000 36.69694 609 PHE B N 1
ATOM 6138 C CA . PHE B 2 609 ? -18.09893 94.07507 63.60438 1.000 39.09183 609 PHE B CA 1
ATOM 6139 C C . PHE B 2 609 ? -16.75189 94.67867 63.97787 1.000 35.24677 609 PHE B C 1
ATOM 6140 O O . PHE B 2 609 ? -15.75982 94.49842 63.26176 1.000 28.89926 609 PHE B O 1
ATOM 6148 N N . GLN B 2 610 ? -16.69945 95.39634 65.10093 1.000 34.19790 610 GLN B N 1
ATOM 6149 C CA . GLN B 2 610 ? -15.44565 95.98878 65.55155 1.000 36.15647 610 GLN B CA 1
ATOM 6150 C C . GLN B 2 610 ? -14.43848 94.91706 65.94020 1.000 37.94575 610 GLN B C 1
ATOM 6151 O O . GLN B 2 610 ? -13.24417 95.03683 65.64145 1.000 34.00709 610 GLN B O 1
ATOM 6157 N N . GLN B 2 611 ? -14.90478 93.85856 66.60508 1.000 35.56973 611 GLN B N 1
ATOM 6158 C CA . GLN B 2 611 ? -14.00103 92.80748 67.05590 1.000 37.86620 611 GLN B CA 1
ATOM 6159 C C . GLN B 2 611 ? -13.39143 92.04196 65.88758 1.000 37.74661 611 GLN B C 1
ATOM 6160 O O . GLN B 2 611 ? -12.22873 91.62598 65.96218 1.000 42.03105 611 GLN B O 1
ATOM 6166 N N . ILE B 2 612 ? -14.14715 91.84985 64.80422 1.000 33.57521 612 ILE B N 1
ATOM 6167 C CA . ILE B 2 612 ? -13.62141 91.10151 63.66635 1.000 35.71585 612 ILE B CA 1
ATOM 6168 C C . ILE B 2 612 ? -12.60871 91.93855 62.89383 1.000 34.97025 612 ILE B C 1
ATOM 6169 O O . ILE B 2 612 ? -11.58351 91.42295 62.43151 1.000 31.60273 612 ILE B O 1
ATOM 6174 N N . THR B 2 613 ? -12.87246 93.23904 62.74086 1.000 27.17775 613 THR B N 1
ATOM 6175 C CA . THR B 2 613 ? -11.91084 94.10442 62.06464 1.000 27.14646 613 THR B CA 1
ATOM 6176 C C . THR B 2 613 ? -10.59744 94.16829 62.83387 1.000 30.09595 613 THR B C 1
ATOM 6177 O O . THR B 2 613 ? -9.51661 94.20190 62.23267 1.000 21.46646 613 THR B O 1
ATOM 6181 N N . ALA B 2 614 ? -10.67039 94.16885 64.16745 1.000 29.93150 614 ALA B N 1
ATOM 6182 C CA . ALA B 2 614 ? -9.47068 94.23350 64.99325 1.000 29.65935 614 ALA B CA 1
ATOM 6183 C C . ALA B 2 614 ? -8.57799 93.01083 64.83381 1.000 34.16686 614 ALA B C 1
ATOM 6184 O O . ALA B 2 614 ? -7.44559 93.02537 65.32953 1.000 40.69115 614 ALA B O 1
ATOM 6186 N N . GLU B 2 615 ? -9.05569 91.95696 64.16787 1.000 30.21742 615 GLU B N 1
ATOM 6187 C CA . GLU B 2 615 ? -8.23603 90.79413 63.84801 1.000 29.69986 615 GLU B CA 1
ATOM 6188 C C . GLU B 2 615 ? -8.16476 90.54833 62.34574 1.000 25.96790 615 GLU B C 1
ATOM 6189 O O . GLU B 2 615 ? -7.92077 89.41759 61.91414 1.000 34.31741 615 GLU B O 1
ATOM 6195 N N . THR B 2 616 ? -8.37788 91.58628 61.54353 1.000 33.54575 616 THR B N 1
ATOM 6196 C CA . THR B 2 616 ? -8.30563 91.50639 60.09308 1.000 28.81382 616 THR B CA 1
ATOM 6197 C C . THR B 2 616 ? -7.15559 92.37182 59.60159 1.000 33.93484 616 THR B C 1
ATOM 6198 O O . THR B 2 616 ? -6.89382 93.44485 60.15434 1.000 36.76432 616 THR B O 1
ATOM 6202 N N . ASP B 2 617 ? -6.46501 91.90031 58.56631 1.000 45.16015 617 ASP B N 1
ATOM 6203 C CA . ASP B 2 617 ? -5.40044 92.68980 57.96401 1.000 41.06325 617 ASP B CA 1
ATOM 6204 C C . ASP B 2 617 ? -5.99226 93.85256 57.17863 1.000 38.59488 617 ASP B C 1
ATOM 6205 O O . ASP B 2 617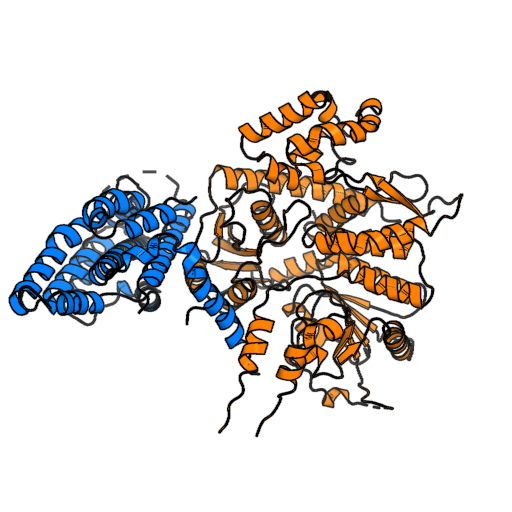 ? -6.29186 93.71832 55.98772 1.000 44.29747 617 ASP B O 1
ATOM 6210 N N . ALA B 2 618 ? -6.17026 94.99296 57.83766 1.000 34.96427 618 ALA B N 1
ATOM 6211 C CA . ALA B 2 618 ? -6.70872 96.18325 57.19508 1.000 42.71681 618 ALA B CA 1
ATOM 6212 C C . ALA B 2 618 ? -5.57306 96.95272 56.53230 1.000 54.51045 618 ALA B C 1
ATOM 6213 O O . ALA B 2 618 ? -4.60140 97.32901 57.19773 1.000 62.28759 618 ALA B O 1
ATOM 6215 N N . LYS B 2 619 ? -5.68856 97.17409 55.22023 1.000 51.08734 619 LYS B N 1
ATOM 6216 C CA . LYS B 2 619 ? -4.72656 98.03095 54.53471 1.000 54.44075 619 LYS B CA 1
ATOM 6217 C C . LYS B 2 619 ? -5.00036 99.50063 54.81492 1.000 57.79890 619 LYS B C 1
ATOM 6218 O O . LYS B 2 619 ? -4.06763 100.31186 54.83225 1.000 59.12585 619 LYS B O 1
ATOM 6224 N N . VAL B 2 620 ? -6.26522 99.85311 55.03407 1.000 58.20095 620 VAL B N 1
ATOM 6225 C CA . VAL B 2 620 ? -6.66335 101.15134 55.56334 1.000 59.99181 620 VAL B CA 1
ATOM 6226 C C . VAL B 2 620 ? -7.65871 100.90153 56.68765 1.000 56.71949 620 VAL B C 1
ATOM 6227 O O . VAL B 2 620 ? -8.67560 100.22917 56.48307 1.000 48.88234 620 VAL B O 1
ATOM 6231 N N . ARG B 2 621 ? -7.36484 101.43265 57.87097 1.000 60.39081 621 ARG B N 1
ATOM 6232 C CA . ARG B 2 621 ? -8.18463 101.22368 59.06025 1.000 50.94348 621 ARG B CA 1
ATOM 6233 C C . ARG B 2 621 ? -8.83545 102.54947 59.43773 1.000 44.90132 621 ARG B C 1
ATOM 6234 O O . ARG B 2 621 ? -8.15961 103.46390 59.92067 1.000 53.21119 621 ARG B O 1
ATOM 6242 N N . ILE B 2 622 ? -10.14387 102.65055 59.21835 1.000 52.13058 622 ILE B N 1
ATOM 6243 C CA . ILE B 2 622 ? -10.90695 103.86575 59.48056 1.000 58.36513 622 ILE B CA 1
ATOM 6244 C C . ILE B 2 622 ? -11.75809 103.64024 60.72123 1.000 58.03980 622 ILE B C 1
ATOM 6245 O O . ILE B 2 622 ? -12.46243 102.62897 60.82429 1.000 66.01020 622 ILE B O 1
ATOM 6250 N N . ASP B 2 623 ? -11.69811 104.58074 61.65894 1.000 68.33980 623 ASP B N 1
ATOM 6251 C CA . ASP B 2 623 ? -12.40179 104.46752 62.93339 1.000 64.35326 623 ASP B CA 1
ATOM 6252 C C . ASP B 2 623 ? -13.40369 105.61253 63.05197 1.000 66.40468 623 ASP B C 1
ATOM 6253 O O . ASP B 2 623 ? -13.06805 106.70355 63.51818 1.000 80.40575 623 ASP B O 1
ATOM 6258 N N . ASN B 2 624 ? -14.63231 105.36127 62.61269 1.000 72.33713 624 ASN B N 1
ATOM 6259 C CA . ASN B 2 624 ? -15.76160 106.16723 63.04380 1.000 72.20445 624 ASN B CA 1
ATOM 6260 C C . ASN B 2 624 ? -16.25243 105.63116 64.38395 1.000 81.68060 624 ASN B C 1
ATOM 6261 O O . ASN B 2 624 ? -16.07738 104.45076 64.69992 1.000 90.46639 624 ASN B O 1
ATOM 6266 N N . PHE B 2 625 ? -16.87038 106.51313 65.17476 1.000 75.85676 625 PHE B N 1
ATOM 6267 C CA . PHE B 2 625 ? -17.06649 106.23639 66.59661 1.000 82.14680 625 PHE B CA 1
ATOM 6268 C C . PHE B 2 625 ? -17.84608 104.94917 66.85447 1.000 84.85040 625 PHE B C 1
ATOM 6269 O O . PHE B 2 625 ? -17.66006 104.32060 67.90320 1.000 82.34243 625 PHE B O 1
ATOM 6277 N N . GLU B 2 626 ? -18.71049 104.53064 65.92842 1.000 86.04050 626 GLU B N 1
ATOM 6278 C CA . GLU B 2 626 ? -19.50921 103.32803 66.13144 1.000 90.00568 626 GLU B CA 1
ATOM 6279 C C . GLU B 2 626 ? -18.95689 102.11255 65.38599 1.000 85.16105 626 GLU B C 1
ATOM 6280 O O . GLU B 2 626 ? -19.71236 101.17050 65.11739 1.000 86.71285 626 GLU B O 1
ATOM 6286 N N . SER B 2 627 ? -17.65777 102.11657 65.05730 1.000 90.32210 627 SER B N 1
ATOM 6287 C CA . SER B 2 627 ? -16.96102 100.97352 64.46592 1.000 84.35827 627 SER B CA 1
ATOM 6288 C C . SER B 2 627 ? -17.55443 100.57551 63.12030 1.000 87.34751 627 SER B C 1
ATOM 6289 O O . SER B 2 627 ? -18.58628 99.89893 63.08262 1.000 75.36830 627 SER B O 1
ATOM 6292 N N . SER B 2 628 ? -16.91916 100.94741 62.00652 1.000 75.23328 628 SER B N 1
ATOM 6293 C CA . SER B 2 628 ? -17.63373 100.78904 60.74465 1.000 72.17469 628 SER B CA 1
ATOM 6294 C C . SER B 2 628 ? -16.79951 100.34275 59.54671 1.000 65.26830 628 SER B C 1
ATOM 6295 O O . SER B 2 628 ? -17.10884 99.30613 58.95560 1.000 67.47600 628 SER B O 1
ATOM 6298 N N . ILE B 2 629 ? -15.77392 101.09492 59.14217 1.000 54.31474 629 ILE B N 1
ATOM 6299 C CA . ILE B 2 629 ? -15.18973 100.91727 57.81260 1.000 52.69169 629 ILE B CA 1
ATOM 6300 C C . ILE B 2 629 ? -13.72462 100.49608 57.89851 1.000 57.11180 629 ILE B C 1
ATOM 6301 O O . ILE B 2 629 ? -12.93707 101.09753 58.63776 1.000 53.02443 629 ILE B O 1
ATOM 6306 N N . ILE B 2 630 ? -13.35626 99.49303 57.09004 1.000 51.16047 630 ILE B N 1
ATOM 6307 C CA . ILE B 2 630 ? -11.97034 99.10370 56.85025 1.000 49.75997 630 ILE B CA 1
ATOM 6308 C C . ILE B 2 630 ? -11.79904 98.81691 55.36260 1.000 47.54709 630 ILE B C 1
ATOM 6309 O O . ILE B 2 630 ? -12.76548 98.57440 54.63675 1.000 49.13462 630 ILE B O 1
ATOM 6314 N N . GLU B 2 631 ? -10.54664 98.84566 54.91037 1.000 49.94122 631 GLU B N 1
ATOM 6315 C CA . GLU B 2 631 ? -10.18981 98.45774 53.54994 1.000 47.68017 631 GLU B CA 1
ATOM 6316 C C . GLU B 2 631 ? -9.25750 97.25828 53.62614 1.000 46.35666 631 GLU B C 1
ATOM 6317 O O . GLU B 2 631 ? -8.20962 97.32374 54.27799 1.000 46.22089 631 GLU B O 1
ATOM 6323 N N . ILE B 2 632 ? -9.63983 96.16598 52.96515 1.000 43.33417 632 ILE B N 1
ATOM 6324 C CA . ILE B 2 632 ? -8.88338 94.92323 53.00121 1.000 42.74751 632 ILE B CA 1
ATOM 6325 C C . ILE B 2 632 ? -8.64180 94.44718 51.57665 1.000 38.36283 632 ILE B C 1
ATOM 6326 O O . ILE B 2 632 ? -9.31450 94.86635 50.63292 1.000 44.64643 632 ILE B O 1
ATOM 6331 N N . ARG B 2 633 ? -7.66499 93.55497 51.43229 1.000 39.91111 633 ARG B N 1
ATOM 6332 C CA . ARG B 2 633 ? -7.42436 92.92133 50.14641 1.000 44.13865 633 ARG B CA 1
ATOM 6333 C C . ARG B 2 633 ? -8.61583 92.06210 49.74038 1.000 46.13490 633 ARG B C 1
ATOM 6334 O O . ARG B 2 633 ? -9.44627 91.66944 50.56498 1.000 45.38591 633 ARG B O 1
ATOM 6342 N N . ARG B 2 634 ? -8.68270 91.76538 48.44096 1.000 51.36865 634 ARG B N 1
ATOM 6343 C CA . ARG B 2 634 ? -9.82325 91.03391 47.90001 1.000 49.09802 634 ARG B CA 1
ATOM 6344 C C . ARG B 2 634 ? -9.97926 89.67385 48.57008 1.000 47.09618 634 ARG B C 1
ATOM 6345 O O . ARG B 2 634 ? -11.08538 89.28605 48.96341 1.000 57.61997 634 ARG B O 1
ATOM 6353 N N . GLU B 2 635 ? -8.87894 88.93952 48.71935 1.000 48.85132 635 GLU B N 1
ATOM 6354 C CA . GLU B 2 635 ? -8.91787 87.59558 49.28289 1.000 49.10221 635 GLU B CA 1
ATOM 6355 C C . GLU B 2 635 ? -9.12256 87.58117 50.79241 1.000 44.81409 635 GLU B C 1
ATOM 6356 O O . GLU B 2 635 ? -9.26601 86.49744 51.36806 1.000 49.64504 635 GLU B O 1
ATOM 6362 N N . ASP B 2 636 ? -9.13860 88.73992 51.44687 1.000 40.83746 636 ASP B N 1
ATOM 6363 C CA . ASP B 2 636 ? -9.40539 88.80163 52.87664 1.000 39.55898 636 ASP B CA 1
ATOM 6364 C C . ASP B 2 636 ? -10.88612 88.95263 53.19798 1.000 36.35484 636 ASP B C 1
ATOM 6365 O O . ASP B 2 636 ? -11.26594 88.82033 54.36695 1.000 30.75430 636 ASP B O 1
ATOM 6370 N N . LEU B 2 637 ? -11.72707 89.22020 52.19497 1.000 29.97160 637 LEU B N 1
ATOM 6371 C CA . LEU B 2 637 ? -13.14730 89.43127 52.45695 1.000 36.45310 637 LEU B CA 1
ATOM 6372 C C . LEU B 2 637 ? -13.84699 88.12897 52.82340 1.000 33.57086 637 LEU B C 1
ATOM 6373 O O . LEU B 2 637 ? -14.70770 88.11211 53.71126 1.000 29.47248 637 LEU B O 1
ATOM 6378 N N . SER B 2 638 ? -13.50019 87.03197 52.14959 1.000 34.13809 638 SER B N 1
ATOM 6379 C CA . SER B 2 638 ? -14.13315 85.75143 52.46019 1.000 36.88325 638 SER B CA 1
ATOM 6380 C C . SER B 2 638 ? -13.92707 85.33428 53.91243 1.000 37.31634 638 SER B C 1
ATOM 6381 O O . SER B 2 638 ? -14.92475 85.00961 54.58048 1.000 35.04473 638 SER B O 1
ATOM 6384 N N . PRO B 2 639 ? -12.70737 85.32745 54.47073 1.000 35.77445 639 PRO B N 1
ATOM 6385 C CA . PRO B 2 639 ? -12.58358 85.00087 55.90137 1.000 36.82882 639 PRO B CA 1
ATOM 6386 C C . PRO B 2 639 ? -13.24911 86.02074 56.80433 1.000 31.54691 639 PRO B C 1
ATOM 6387 O O . PRO B 2 639 ? -13.73500 85.65630 57.88225 1.000 35.81735 639 PRO B O 1
ATOM 6391 N N . PHE B 2 640 ? -13.29053 87.28966 56.39260 1.000 26.54744 640 PHE B N 1
ATOM 6392 C CA . PHE B 2 640 ? -13.91985 88.32139 57.21049 1.000 29.37047 640 PHE B CA 1
ATOM 6393 C C . PHE B 2 640 ? -15.41188 88.05539 57.37703 1.000 30.03432 640 PHE B C 1
ATOM 6394 O O . PHE B 2 640 ? -15.93241 88.03901 58.49902 1.000 23.58191 640 PHE B O 1
ATOM 6402 N N . LEU B 2 641 ? -16.11840 87.84649 56.26411 1.000 24.38276 641 LEU B N 1
ATOM 6403 C CA . LEU B 2 641 ? -17.55190 87.59127 56.33848 1.000 30.12146 641 LEU B CA 1
ATOM 6404 C C . LEU B 2 641 ? -17.85183 86.28118 57.05346 1.000 34.31272 641 LEU B C 1
ATOM 6405 O O . LEU B 2 641 ? -18.86236 86.17798 57.75858 1.000 27.98969 641 LEU B O 1
ATOM 6410 N N . GLU B 2 642 ? -16.98749 85.27592 56.89299 1.000 33.03977 642 GLU B N 1
ATOM 6411 C CA . GLU B 2 642 ? -17.21055 83.99530 57.55703 1.000 32.26316 642 GLU B CA 1
ATOM 6412 C C . GLU B 2 642 ? -17.10516 84.13611 59.07105 1.000 29.97338 642 GLU B C 1
ATOM 6413 O O . GLU B 2 642 ? -17.95878 83.63256 59.81084 1.000 26.89278 642 GLU B O 1
ATOM 6419 N N . LYS B 2 643 ? -16.06197 84.82201 59.55091 1.000 24.55079 643 LYS B N 1
ATOM 6420 C CA . LYS B 2 643 ? -15.92603 85.05477 60.98575 1.000 28.86510 643 LYS B CA 1
ATOM 6421 C C . LYS B 2 643 ? -17.10915 85.83451 61.54208 1.000 35.96070 643 LYS B C 1
ATOM 6422 O O . LYS B 2 643 ? -17.50424 85.62407 62.69530 1.000 30.82930 643 LYS B O 1
ATOM 6428 N N . LEU B 2 644 ? -17.68173 86.73771 60.74154 1.000 30.26514 644 LEU B N 1
ATOM 6429 C CA . LEU B 2 644 ? -18.79453 87.55594 61.21238 1.000 29.25761 644 LEU B CA 1
ATOM 6430 C C . LEU B 2 644 ? -20.00673 86.69845 61.55711 1.000 34.11859 644 LEU B C 1
ATOM 6431 O O . LEU B 2 644 ? -20.73792 86.99816 62.50831 1.000 23.54053 644 LEU B O 1
ATOM 6436 N N . THR B 2 645 ? -20.23039 85.62021 60.80124 1.000 27.67197 645 THR B N 1
ATOM 6437 C CA . THR B 2 645 ? -21.36508 84.74317 61.06445 1.000 24.56588 645 THR B CA 1
ATOM 6438 C C . THR B 2 645 ? -21.21844 83.97188 62.36995 1.000 29.44584 645 THR B C 1
ATOM 6439 O O . THR B 2 645 ? -22.20740 83.41599 62.86017 1.000 25.75722 645 THR B O 1
ATOM 6443 N N . LEU B 2 646 ? -20.01576 83.91846 62.93862 1.000 27.25056 646 LEU B N 1
ATOM 6444 C CA . LEU B 2 646 ? -19.76870 83.19940 64.17980 1.000 25.03035 646 LEU B CA 1
ATOM 6445 C C . LEU B 2 646 ? -19.75252 84.11577 65.39560 1.000 27.39089 646 LEU B C 1
ATOM 6446 O O . LEU B 2 646 ? -19.33535 83.68494 66.47544 1.000 33.24643 646 LEU B O 1
ATOM 6451 N N . SER B 2 647 ? -20.20293 85.36056 65.24661 1.000 27.15460 647 SER B N 1
ATOM 6452 C CA . SER B 2 647 ? -20.11542 86.33324 66.32887 1.000 24.97702 647 SER B CA 1
ATOM 6453 C C . SER B 2 647 ? -20.92007 85.87895 67.53991 1.000 30.09049 647 SER B C 1
ATOM 6454 O O . SER B 2 647 ? -22.09819 85.52853 67.42398 1.000 35.77956 647 SER B O 1
ATOM 6457 N N . GLY B 2 648 ? -20.27424 85.88528 68.70537 1.000 29.75225 648 GLY B N 1
ATOM 6458 C CA . GLY B 2 648 ? -20.92981 85.52717 69.94799 1.000 32.36339 648 GLY B CA 1
ATOM 6459 C C . GLY B 2 648 ? -21.20551 84.05392 70.14321 1.000 35.02416 648 GLY B C 1
ATOM 6460 O O . GLY B 2 648 ? -21.95324 83.69689 71.05828 1.000 33.45503 648 GLY B O 1
ATOM 6461 N N . LEU B 2 649 ? -20.62072 83.18150 69.32234 1.000 32.47098 649 LEU B N 1
ATOM 6462 C CA . LEU B 2 649 ? -20.91291 81.75521 69.42506 1.000 45.47366 649 LEU B CA 1
ATOM 6463 C C . LEU B 2 649 ? -20.12218 81.10008 70.55256 1.000 56.77226 649 LEU B C 1
ATOM 6464 O O . LEU B 2 649 ? -20.70171 80.51987 71.47709 1.000 63.23764 649 LEU B O 1
ATOM 6469 N N . LEU B 2 650 ? -18.79723 81.18004 70.48931 1.000 56.86582 650 LEU B N 1
ATOM 6470 C CA . LEU B 2 650 ? -17.94526 80.49475 71.45491 1.000 65.10719 650 LEU B CA 1
ATOM 6471 C C . LEU B 2 650 ? -17.37699 81.46572 72.48396 1.000 71.30831 650 LEU B C 1
ATOM 6472 O O . LEU B 2 650 ? -17.06438 81.07717 73.60973 1.000 84.55108 650 LEU B O 1
#

Radius of gyration: 30.44 Å; Cα contacts (8 Å, |Δi|>4): 1190; chains: 2; bounding box: 58×102×70 Å

Solvent-accessible surface area: 35915 Å² total; per-residue (Å²): 217,96,58,23,104,69,15,2,17,29,47,5,21,47,6,0,5,23,12,114,39,69,2,12,101,1,12,106,38,4,4,66,130,0,54,64,29,1,82,106,118,113,34,104,111,71,26,98,123,13,1,36,42,30,1,59,150,31,25,27,43,4,61,96,0,34,85,42,20,40,128,113,88,3,17,94,92,40,120,45,112,54,3,25,96,34,13,122,84,8,27,52,84,1,23,114,135,26,169,142,125,83,106,58,4,47,39,8,0,17,32,7,0,36,7,21,0,1,4,0,0,4,0,2,0,1,9,0,0,32,36,55,112,44,14,142,33,7,163,51,14,65,140,81,15,102,133,54,25,97,104,1,4,35,33,2,4,101,117,56,36,104,242,198,56,29,8,15,31,0,2,4,0,1,0,2,4,1,0,16,20,20,18,15,66,18,62,74,102,189,86,119,22,43,0,26,63,31,27,95,22,4,65,46,130,65,81,25,34,3,15,47,0,2,1,67,107,0,0,64,65,73,0,61,195,98,1,65,71,0,2,89,21,1,26,104,24,15,110,26,106,45,48,10,14,98,108,68,7,35,92,0,13,62,58,6,34,150,48,6,72,83,105,99,37,35,8,0,0,0,1,0,8,3,46,44,15,7,0,2,0,0,0,26,0,5,2,59,7,2,138,138,61,178,14,112,26,90,20,21,16,0,19,0,31,57,15,0,107,106,50,15,84,145,26,99,111,62,11,24,0,0,2,0,0,3,2,0,0,42,36,40,0,28,68,48,11,141,14,72,54,128,122,19,48,108,141,55,166,84,58,25,80,8,6,0,0,0,6,1,4,49,12,18,0,11,0,41,0,3,20,38,13,94,0,0,2,0,9,0,32,16,27,8,98,122,84,8,51,107,27,89,88,5,23,115,92,122,108,159,214,254,172,137,77,112,72,79,36,35,31,23,82,12,37,10,86,7,32,22,14,41,9,0,3,0,22,14,4,11,48,8,0,62,74,48,62,43,33,73,39,41,8,0,8,8,5,0,0,0,0,7,10,11,6,96,16,28,5,100,15,9,75,129,29,41,68,130,6,49,75,24,11,131,148,46,102,114,156,199,66,125,83,55,21,69,19,79,41,62,83,13,38,42,20,20,4,12,71,54,16,7,0,21,33,0,0,45,25,5,33,14,0,1,42,97,10,23,4,41,51,102,96,0,69,101,92,0,42,124,0,0,73,122,10,65,3,76,56,88,24,0,91,57,78,30,148,177,1,76,112,68,34,48,192,81,2,25,98,29,0,69,152,18,0,97,163,37,27,0,81,51,0,50,24,70,3,2,5,14,29,28,13,176,138,49,37,7,1,2,23,11,3,8,48,1,1,42,1,0,8,28,18,0,87,116,166,47,75,111,31,34,32,79,7,71,145,70,6,57,39,0,0,93,35,0,25,51,3,15,52,41,196,75,51,106,20,9,54,103,0,7,94,20,0,27,65,4,13,106,11,1,6,79,15,0,21,32,6,9,107,130,139,56,15,53,24,4,28,4,0,0,0,0,10,6,89,53,13,133,69,93,60,48,8,130,15,1,8,8,0,29,35,0,0,59,2,0,12,54,1,10,69,30,67,142,68,16,31,74,23,5,0,0,0,0,1,1,25,86,140,74,60,13,5,18,0,0,13,16,15,17,38,60,19,47,16,90,98,61,112,178,86,153,112,21,66,10,12,2,2,25,51,0,2,89,45,18,15,81,107,15,84,18,75,5,114,10,39,35,36,58,23,11,1,5,16,0,96,52,92,23,0,32,42,1,0,6,56,0,3,36,7,4,23,185

InterPro domains:
  IPR013948 DNA replication regulator Sld3, C-terminal [PF08639] (156-646)
  IPR041393 Sld3, N-terminal [PF18523] (6-121)
  IPR042511 DNA replication regulator Sld3 [PTHR28067] (29-653)

GO terms:
  GO:0000775 chromosome, centromeric region (C, IDA)
  GO:0000785 chromatin (C, IDA)
  GO:0003682 chromatin binding (F, IDA)
  GO:0000727 double-strand break repair via break-induced replication (P, IMP)
  GO:0005634 nucleus (C, HDA)
  GO:0006260 DNA replication (P, IMP)
  GO:0006270 DNA replication initiation (P, IMP)
  GO:0031261 DNA replication preinitiation complex (C, IPI)
  GO:0005515 protein binding (F, IPI)

Sequence (796 aa):
YSDPKEYIESKYYDALFSIHTPLAYFVKSNLVRLKNTCRTKYGSDSYKIAYQAMLQKFLLSIVQFKDRHDNRLLLEPFSSPIADEKRKNCLTKFVIQDENKNSSTIADLCVVLKSREIKLQILLLLEIIGLNDLDWNFRDFEKKYKLKLKKRSLNLTKKGLVRLDYCEQLDLYLDRACILDILLSSETPNSNGTIQEHKKNILDKSKEASLVGFINYVLIPYFNKKVPHAVEFIIQKLKGPMYYGISQFSEAYNKILRNSSSHSSCQLVIFVSCLNIDALCATKMLSLLFKKQLVQSQIVPIFGYSELRRHYSQLDDNINSLLLVGFGGVIDLEAFLEIDPQEYVISGEQSFRRDIYVLDAHRPWNLDNIFGSQIIQCFDDGTVDDTLGEQKEAYYKLLELKQIHEYEGVLEEYYSQGTTVVNSISAQIYSLLSAIGETNLSNLWLNILGTTSLDIAYAQVYNRLYPLLQDEVKRLTPSKTPDTLTLNIQPDYYLFLLRHSSLYDSFYYSNYVNAKLSLWNENGKKRLHKMFARMGIPLSTAQETWLYMDHSIKRELGIIFDKNLDRYGLQDIIRDGFVRTLGYRGSISASEFVEALTALLEVGNSNSAQKLTNLRKRWVSNFWLSWDALDDRKVELLNRGIQLAQDLQRAIFNTGVAILEKKLIKHLRIYRLCVLQDGPDLDLYRNPLTLLRLGNWLIECCAESEDKQLLPMVLASIDENTDTYLVAGLTPRYPRGLDTIHTKKPILNNFSMAFQQITAETDAKVRIDNFESSIIEIRREDLSPFLEKLTLSGLL